Protein 5BUF (pdb70)

Solvent-accessible surface area: 33396 Å² total; per-residue (Å²): 125,46,53,4,30,1,115,52,43,148,30,62,3,134,26,130,9,77,4,19,8,6,94,17,0,0,1,14,0,0,0,0,0,0,0,0,85,45,54,0,86,1,52,32,8,24,73,11,83,7,2,97,14,0,2,89,1,0,87,46,1,43,5,70,20,116,20,32,152,141,18,102,3,24,0,86,17,53,4,7,128,26,15,138,62,17,93,17,2,0,53,1,14,64,1,9,21,0,0,41,0,0,1,0,0,0,0,15,10,163,26,90,6,21,0,2,0,36,51,53,0,2,109,77,75,2,57,146,1,0,124,0,0,91,110,2,30,5,90,9,123,21,19,55,119,125,2,4,1,8,0,34,4,67,8,45,55,142,7,130,22,28,113,23,110,9,100,103,34,31,24,56,6,0,0,0,0,0,0,0,0,1,42,3,139,34,56,0,1,0,34,10,77,113,93,28,65,26,8,3,1,56,1,0,93,30,0,52,10,125,11,109,76,88,71,78,64,6,0,4,88,15,66,31,116,0,86,16,49,112,2,78,2,6,6,12,2,2,6,0,0,3,0,0,0,0,0,3,2,3,98,51,4,60,0,27,1,61,25,0,8,21,4,77,29,8,26,0,0,12,65,0,0,91,77,0,22,6,30,8,57,37,97,87,119,94,130,20,17,28,3,23,11,0,23,0,44,0,82,4,73,123,19,4,113,19,32,116,0,23,99,104,25,6,62,38,0,23,35,2,0,1,1,0,1,0,0,0,0,4,0,68,39,89,1,31,1,28,49,0,56,85,10,55,110,135,145,55,24,40,0,66,21,0,5,72,2,0,158,91,0,35,3,94,22,72,40,38,145,46,0,0,52,0,64,18,94,9,131,86,62,54,61,60,77,11,2,59,4,30,112,0,97,0,117,98,16,42,29,0,0,1,0,0,0,1,0,0,6,17,4,72,9,86,1,27,0,40,3,0,60,45,2,61,94,31,1,65,43,0,34,88,2,0,65,137,3,28,0,68,8,100,69,43,202,145,43,47,3,32,1,117,50,42,154,42,58,1,132,30,127,3,79,4,21,6,8,119,22,2,0,2,11,0,0,0,0,0,0,0,0,85,45,53,0,86,1,52,31,15,24,88,25,77,8,3,112,7,0,4,85,2,0,88,44,0,38,3,70,14,119,24,47,159,146,19,104,2,26,0,86,17,52,3,16,138,23,15,133,60,19,77,21,2,0,49,1,14,66,0,9,20,0,0,45,0,0,2,0,0,0,0,16,10,167,26,87,6,25,0,2,1,33,49,52,0,2,112,116,78,3,55,146,1,2,116,0,0,88,106,2,28,3,89,12,121,19,25,59,144,126,1,6,1,8,2,33,4,68,9,52,42,140,5,130,25,28,111,22,111,8,100,106,37,30,26,56,5,0,1,0,0,0,0,0,0,2,43,2,141,33,56,0,1,0,31,8,81,112,119,32,75,24,8,3,1,52,4,0,88,29,1,54,10,126,12,106,73,102,73,76,75,8,4,6,85,15,70,33,123,0,82,17,47,108,2,77,3,4,3,17,3,3,2,0,0,3,0,0,0,0,0,3,2,3,112,61,4,65,0,23,1,58,14,0,9,23,2,78,40,9,28,0,0,11,61,0,0,91,82,0,20,6,27,6,60,39,73,90,124,86,139,8,29,20,6,37,6,0,16,0,32,0,82,4,70,124,12,3,110,18,38,116,2,25,96,104,25,5,76,49,0,27,29,3,0,0,1,0,2,0,0,0,0,4,0,63,36,89,1,29,1,28,43,0,62,123,7,48,137,140,112,30,43,13,0,71,11,0,5,69,2,0,158,96,0,37,4,96,19,74,44,39,139,50,0,1,51,0,62,14,102,5,127,86,67,60,41,58,71,8,2,59,4,31,106,0,104,0,109,111,8,41,27,0,0,0,0,0,0,1,0,0,5,17,4,68,9,85,0,24,0,47,9,0,62,41,2,64,105,27,1,70,47,1,40,101,6,0,81,140,2,26,0,64,15,106,73,52,194

B-factor: mean 39.53, std 17.03, range [8.05, 184.43]

Radius of gyration: 31.6 Å; Cα contacts (8 Å, |Δi|>4): 2372; chains: 2; bounding box: 76×69×78 Å

Secondary structure (DSSP, 8-state):
--EEEE--SPPP-EEEE-PPBPHHHHHHHHHHHHTSBSEEEEES----HHHHHHHHHHHHTT-EEEEEETTEEEEE---TT-----SS-EE-TT-HHHHHHHHHHHTTSSS-EEEE--TTGGGS--HHHHHHHHHTT-EEEEETTTTEEEEEEE-S---B--EEE-SS--HHHHHHHHHHTTTSBSEEEEE-SS----HHHHHHHHTT--EEEETTEEEEETT---B--EEEPPBPHHHHHHHHHHHHHSTT-EEEEEEEE--TTT-HHHHHHHHTT-EEEEEEEEEETTEEEEEEEEE--S--B--B--GGGTTTSGGGHHHHHHHHHHSEEEEEE-S-GGGTTSSS-HHHHHHHHHHHTT--EEEETTEEEEEEE-BTTB-S--B--EEEE-TT-HHHHHHHHHGGGGBSS-EEEE--TTHHHH-TTHHHHHHHHT---EEE-/--EEEE--S----EEEE-PPBPHHHHHHHHHHHHTSBSEEEEES----HHHHHHHHHHHHTT-EEEEEETTEEEEE---TT-----SS-EE-TT-HHHHHHHHHHHTTSSS-EEEE--TTGGGS--HHHHHHHHHTT-EEEEETTTTEEEEEEE-----B--EEE-SS--HHHHHHHHHHTTTSBSEEEEE-SS----HHHHHHHHTT--EEEETTEEEEETT---B--EEEPPBPHHHHHHHHHHHHTSTT-EEEEEEEE--TTTTHHHHHHHHTT-EEEEEEEEEETTEEEEEEEEE-SS--B--B--GGGTTTSTTTHHHHHHHHHHSEEEEEE-S-GGGTTTTS-HHHHHHHHHHHTT--EEEETTEEEEEEE-BTTB----B--EEEE-TT-HHHHHHHHHGGGGBSS-EEEE--TTHHHH-TTHHHHHHHHT---EEE-

Sequence (890 aa):
TQQFSILPGNKAFKGKFTVPGDKSVSHRSIMFGAIAEGTTHVTGFLEGEDALATLQAFRDMGVSIEGPKNGEVTIHGVGMHGLKAPASALYMGNSGTSMRLLSGMLSAQKFDSVMTGDASLSKRPMERIAKPLRLMGAQIQTTGEKGTPPVSITGGQQLKGIQYDLPMASAQVKSGILLAGLWAEGETSVTEPEPTRDHTERMLRAFGYDVKTEGNKISLVGGGKLVGTNIQVPSDISSAAFFMVGAAITEGADVVLEAVGINPTRTGVIEILKQMGADLTVENERIAGGEPIADIHIKGSRTLKGIHMPEDQVPLAIDEFPALFIAAACAEGQTVLTGAAELRVKESDRIQVMADGLKIMGIDCTPTEDGIIIEGKGKSGDWSPIFAGGEIESHHDHRIAMSFSMAGLRTSGPITIHGTETVATSFPTFTELANRAGLTIEVSQTQQFSILPGNKAFKGKFTVPGDKSVSHRSIMFGAIAEEGTTHVTGFLEEGEDALATLQAFRDMGVSIEGPKNGEVTIHGVGMHGLKAPASALYMGNSGTSMRLLSGMLSAQKFDSVMTGDASLSKRPMERIAKPLRLMGAQIQTTGEKGTPPVSITGGQQLKGIQYDLPMASAQVKSGILLAGLWAEGETSVTEPEPTRDHTERMLRAFGYDVKTEGNKISLVGGGKLVGTNIQVPSDISSAAFFMVGAAITEGADVVLEAVGINPTRTGVIEILKQMGADLTVENERIAGGEPIADIHIKGSRTLKGIHMPEDQVPLAIDEFPALFIAAACAEGQTVLTGAAELRVKESDRIQVMADGLKIMGIDCTPTEDGIIIEGKGKSGDWSPIFAGGEIESHHDHRIAMSFSMAGLRTSGPITIHGTETVATSFPTFTELANRAGLTIEVSQ

CATH classification: 3.65.10.10 (+1 more: 3.65.10.10)

Structure (mmCIF, N/CA/C/O backbone):
data_5BUF
#
_entry.id   5BUF
#
_cell.length_a   73.893
_cell.length_b   103.380
_cell.length_c   113.204
_cell.angle_alpha   90.000
_cell.angle_beta   90.000
_cell.angle_gamma   90.000
#
_symmetry.space_group_name_H-M   'P 21 21 21'
#
loop_
_entity.id
_entity.type
_entity.pdbx_description
1 polymer '3-phosphoshikimate 1-carboxyvinyltransferase'
2 non-polymer 'CHLORIDE ION'
3 water water
#
loop_
_atom_site.group_PDB
_atom_site.id
_atom_site.type_symbol
_atom_site.label_atom_id
_atom_site.label_alt_id
_atom_site.label_comp_id
_atom_site.label_asym_id
_atom_site.label_entity_id
_atom_site.label_seq_id
_atom_site.pdbx_PDB_ins_code
_atom_site.Cartn_x
_atom_site.Cartn_y
_atom_site.Cartn_z
_atom_site.occupancy
_atom_site.B_iso_or_equiv
_atom_site.auth_seq_id
_atom_site.auth_comp_id
_atom_site.auth_asym_id
_atom_site.auth_atom_id
_atom_site.pdbx_PDB_model_num
ATOM 1 N N . THR A 1 14 ? 22.611 31.801 -21.667 1.00 106.40 312 THR A N 1
ATOM 2 C CA . THR A 1 14 ? 22.034 32.505 -20.528 1.00 104.82 312 THR A CA 1
ATOM 3 C C . THR A 1 14 ? 21.442 33.848 -20.942 1.00 97.69 312 THR A C 1
ATOM 4 O O . THR A 1 14 ? 21.917 34.501 -21.870 1.00 103.36 312 THR A O 1
ATOM 14 N N . GLN A 1 15 ? 20.404 34.244 -20.215 1.00 81.38 313 GLN A N 1
ATOM 15 C CA . GLN A 1 15 ? 19.710 35.512 -20.402 1.00 58.95 313 GLN A CA 1
ATOM 16 C C . GLN A 1 15 ? 19.424 36.055 -19.016 1.00 48.26 313 GLN A C 1
ATOM 17 O O . GLN A 1 15 ? 19.301 35.282 -18.065 1.00 42.90 313 GLN A O 1
ATOM 31 N N . GLN A 1 16 ? 19.342 37.375 -18.892 1.00 44.40 314 GLN A N 1
ATOM 32 C CA . GLN A 1 16 ? 19.087 37.977 -17.594 1.00 43.04 314 GLN A CA 1
ATOM 33 C C . GLN A 1 16 ? 18.122 39.152 -17.662 1.00 38.69 314 GLN A C 1
ATOM 34 O O . GLN A 1 16 ? 18.052 39.868 -18.662 1.00 38.13 314 GLN A O 1
ATOM 48 N N . PHE A 1 17 ? 17.378 39.328 -16.574 1.00 34.91 315 PHE A N 1
ATOM 49 C CA . PHE A 1 17 ? 16.476 40.456 -16.415 1.00 30.82 315 PHE A CA 1
ATOM 50 C C . PHE A 1 17 ? 17.153 41.506 -15.552 1.00 31.57 315 PHE A C 1
ATOM 51 O O . PHE A 1 17 ? 17.817 41.178 -14.568 1.00 31.53 315 PHE A O 1
ATOM 68 N N . SER A 1 18 ? 16.981 42.767 -15.927 1.00 32.18 316 SER A N 1
ATOM 69 C CA . SER A 1 18 ? 17.519 43.878 -15.157 1.00 34.56 316 SER A CA 1
ATOM 70 C C . SER A 1 18 ? 16.391 44.819 -14.762 1.00 32.42 316 SER A C 1
ATOM 71 O O . SER A 1 18 ? 15.532 45.152 -15.581 1.00 33.99 316 SER A O 1
ATOM 79 N N . ILE A 1 19 ? 16.389 45.221 -13.495 1.00 29.18 317 ILE A N 1
ATOM 80 C CA . ILE A 1 19 ? 15.371 46.120 -12.969 1.00 26.99 317 ILE A CA 1
ATOM 81 C C . ILE A 1 19 ? 16.023 47.177 -12.087 1.00 29.29 317 ILE A C 1
ATOM 82 O O . ILE A 1 19 ? 16.886 46.874 -11.262 1.00 29.47 317 ILE A O 1
ATOM 98 N N . LEU A 1 20 ? 15.588 48.418 -12.261 1.00 30.81 318 LEU A N 1
ATOM 99 C CA . LEU A 1 20 ? 16.158 49.546 -11.543 1.00 33.48 318 LEU A CA 1
ATOM 100 C C . LEU A 1 20 ? 15.273 49.931 -10.362 1.00 32.94 318 LEU A C 1
ATOM 101 O O . LEU A 1 20 ? 14.058 49.743 -10.408 1.00 32.10 318 LEU A O 1
ATOM 117 N N . PRO A 1 21 ? 15.882 50.459 -9.289 1.00 33.71 319 PRO A N 1
ATOM 118 C CA . PRO A 1 21 ? 15.093 50.802 -8.104 1.00 33.56 319 PRO A CA 1
ATOM 119 C C . PRO A 1 21 ? 14.276 52.074 -8.314 1.00 34.38 319 PRO A C 1
ATOM 120 O O . PRO A 1 21 ? 14.448 52.743 -9.332 1.00 33.92 319 PRO A O 1
ATOM 131 N N . GLY A 1 22 ? 13.404 52.394 -7.362 1.00 36.14 320 GLY A N 1
ATOM 132 C CA . GLY A 1 22 ? 12.583 53.589 -7.444 1.00 38.24 320 GLY A CA 1
ATOM 133 C C . GLY A 1 22 ? 11.100 53.284 -7.349 1.00 41.11 320 GLY A C 1
ATOM 134 O O . GLY A 1 22 ? 10.668 52.159 -7.598 1.00 40.26 320 GLY A O 1
ATOM 138 N N . ASN A 1 23 ? 10.323 54.297 -6.977 1.00 44.30 321 ASN A N 1
ATOM 139 C CA . ASN A 1 23 ? 8.875 54.172 -6.870 1.00 46.65 321 ASN A CA 1
ATOM 140 C C . ASN A 1 23 ? 8.226 53.865 -8.216 1.00 45.57 321 ASN A C 1
ATOM 141 O O . ASN A 1 23 ? 8.298 54.666 -9.148 1.00 47.25 321 ASN A O 1
ATOM 152 N N . LYS A 1 24 ? 7.600 52.695 -8.306 1.00 42.63 322 LYS A N 1
ATOM 153 C CA . LYS A 1 24 ? 6.930 52.261 -9.529 1.00 39.73 322 LYS A CA 1
ATOM 154 C C . LYS A 1 24 ? 5.421 52.459 -9.436 1.00 36.04 322 LYS A C 1
ATOM 155 O O . LYS A 1 24 ? 4.844 52.403 -8.349 1.00 35.78 322 LYS A O 1
ATOM 174 N N . ALA A 1 25 ? 4.790 52.692 -10.583 1.00 33.68 323 ALA A N 1
ATOM 175 C CA . ALA A 1 25 ? 3.341 52.581 -10.694 1.00 31.65 323 ALA A CA 1
ATOM 176 C C . ALA A 1 25 ? 3.019 51.172 -11.177 1.00 29.32 323 ALA A C 1
ATOM 177 O O . ALA A 1 25 ? 3.847 50.529 -11.822 1.00 28.64 323 ALA A O 1
ATOM 184 N N . PHE A 1 26 ? 1.821 50.692 -10.870 1.00 28.13 324 PHE A N 1
ATOM 185 C CA . PHE A 1 26 ? 1.405 49.368 -11.310 1.00 26.56 324 PHE A CA 1
ATOM 186 C C . PHE A 1 26 ? -0.106 49.357 -11.519 1.00 28.66 324 PHE A C 1
ATOM 187 O O . PHE A 1 26 ? -0.871 49.118 -10.582 1.00 28.05 324 PHE A O 1
ATOM 204 N N . LYS A 1 27 ? -0.532 49.645 -12.747 1.00 30.50 325 LYS A N 1
ATOM 205 C CA . LYS A 1 27 ? -1.954 49.799 -13.038 1.00 33.10 325 LYS A CA 1
ATOM 206 C C . LYS A 1 27 ? -2.272 49.432 -14.480 1.00 31.41 325 LYS A C 1
ATOM 207 O O . LYS A 1 27 ? -1.412 49.525 -15.356 1.00 31.81 325 LYS A O 1
ATOM 226 N N . GLY A 1 28 ? -3.513 49.015 -14.718 1.00 30.01 326 GLY A N 1
ATOM 227 C CA . GLY A 1 28 ? -3.984 48.756 -16.066 1.00 27.79 326 GLY A CA 1
ATOM 228 C C . GLY A 1 28 ? -4.955 47.597 -16.159 1.00 25.35 326 GLY A C 1
ATOM 229 O O . GLY A 1 28 ? -5.257 46.948 -15.160 1.00 24.14 326 GLY A O 1
ATOM 233 N N . LYS A 1 29 ? -5.453 47.357 -17.370 1.00 25.33 327 LYS A N 1
ATOM 234 C CA . LYS A 1 29 ? -6.343 46.236 -17.655 1.00 26.34 327 LYS A CA 1
ATOM 235 C C . LYS A 1 29 ? -5.629 45.272 -18.597 1.00 26.80 327 LYS A C 1
ATOM 236 O O . LYS A 1 29 ? -5.316 45.636 -19.730 1.00 29.05 327 LYS A O 1
ATOM 255 N N . PHE A 1 30 ? -5.393 44.044 -18.140 1.00 25.56 328 PHE A N 1
ATOM 256 C CA . PHE A 1 30 ? -4.549 43.100 -18.875 1.00 24.64 328 PHE A CA 1
ATOM 257 C C . PHE A 1 30 ? -5.161 41.707 -18.993 1.00 24.23 328 PHE A C 1
ATOM 258 O O . PHE A 1 30 ? -5.994 41.306 -18.181 1.00 23.49 328 PHE A O 1
ATOM 275 N N . THR A 1 31 ? -4.747 40.992 -20.036 1.00 25.22 329 THR A N 1
ATOM 276 C CA . THR A 1 31 ? -5.116 39.594 -20.243 1.00 24.66 329 THR A CA 1
ATOM 277 C C . THR A 1 31 ? -3.871 38.733 -20.446 1.00 23.39 329 THR A C 1
ATOM 278 O O . THR A 1 31 ? -3.174 38.887 -21.446 1.00 23.97 329 THR A O 1
ATOM 289 N N . VAL A 1 32 ? -3.574 37.858 -19.487 1.00 22.73 330 VAL A N 1
ATOM 290 C CA . VAL A 1 32 ? -2.393 37.002 -19.579 1.00 22.86 330 VAL A CA 1
ATOM 291 C C . VAL A 1 32 ? -2.638 35.849 -20.565 1.00 23.11 330 VAL A C 1
ATOM 292 O O . VAL A 1 32 ? -3.776 35.594 -20.951 1.00 24.25 330 VAL A O 1
ATOM 305 N N . PRO A 1 33 ? -1.563 35.164 -20.996 1.00 22.61 331 PRO A N 1
ATOM 306 C CA . PRO A 1 33 ? -1.670 34.080 -21.982 1.00 22.45 331 PRO A CA 1
ATOM 307 C C . PRO A 1 33 ? -2.530 32.902 -21.521 1.00 23.16 331 PRO A C 1
ATOM 308 O O . PRO A 1 33 ? -2.794 32.745 -20.327 1.00 21.23 331 PRO A O 1
ATOM 319 N N . GLY A 1 34 ? -2.952 32.079 -22.479 1.00 24.30 332 GLY A N 1
ATOM 320 C CA . GLY A 1 34 ? -3.838 30.960 -22.214 1.00 24.38 332 GLY A CA 1
ATOM 321 C C . GLY A 1 34 ? -3.253 29.901 -21.299 1.00 23.23 332 GLY A C 1
ATOM 322 O O . GLY A 1 34 ? -2.040 29.691 -21.259 1.00 22.95 332 GLY A O 1
ATOM 326 N N . ASP A 1 35 ? -4.131 29.242 -20.549 1.00 23.40 333 ASP A N 1
ATOM 327 C CA . ASP A 1 35 ? -3.736 28.140 -19.687 1.00 23.65 333 ASP A CA 1
ATOM 328 C C . ASP A 1 35 ? -3.031 27.048 -20.483 1.00 26.79 333 ASP A C 1
ATOM 329 O O . ASP A 1 35 ? -3.528 26.586 -21.510 1.00 25.37 333 ASP A O 1
ATOM 338 N N . LYS A 1 36 ? -1.866 26.647 -19.990 1.00 30.62 334 LYS A N 1
ATOM 339 C CA . LYS A 1 36 ? -1.022 25.658 -20.647 1.00 34.97 334 LYS A CA 1
ATOM 340 C C . LYS A 1 36 ? -1.713 24.302 -20.811 1.00 33.01 334 LYS A C 1
ATOM 341 O O . LYS A 1 36 ? -1.754 23.734 -21.906 1.00 32.81 334 LYS A O 1
ATOM 360 N N . SER A 1 37 ? -2.259 23.799 -19.708 1.00 30.32 335 SER A N 1
ATOM 361 C CA . SER A 1 37 ? -2.846 22.465 -19.668 1.00 27.70 335 SER A CA 1
ATOM 362 C C . SER A 1 37 ? -4.116 22.380 -20.503 1.00 25.94 335 SER A C 1
ATOM 363 O O . SER A 1 37 ? -4.285 21.447 -21.283 1.00 24.89 335 SER A O 1
ATOM 371 N N . VAL A 1 38 ? -5.013 23.343 -20.317 1.00 24.36 336 VAL A N 1
ATOM 372 C CA . VAL A 1 38 ? -6.283 23.362 -21.034 1.00 24.12 336 VAL A CA 1
ATOM 373 C C . VAL A 1 38 ? -6.035 23.467 -22.539 1.00 24.51 336 VAL A C 1
ATOM 374 O O . VAL A 1 38 ? -6.755 22.860 -23.332 1.00 25.27 336 VAL A O 1
ATOM 387 N N . SER A 1 39 ? -5.013 24.229 -22.926 1.00 23.58 337 SER A N 1
ATOM 388 C CA . SER A 1 39 ? -4.642 24.344 -24.334 1.00 22.93 337 SER A CA 1
ATOM 389 C C . SER A 1 39 ? -4.309 22.969 -24.893 1.00 21.88 337 SER A C 1
ATOM 390 O O . SER A 1 39 ? -4.710 22.620 -26.002 1.00 20.79 337 SER A O 1
ATOM 398 N N . HIS A 1 40 ? -3.583 22.186 -24.105 1.00 22.29 338 HIS A N 1
ATOM 399 C CA . HIS A 1 40 ? -3.186 20.851 -24.519 1.00 22.53 338 HIS A CA 1
ATOM 400 C C . HIS A 1 40 ? -4.387 19.924 -24.681 1.00 21.94 338 HIS A C 1
ATOM 401 O O . HIS A 1 40 ? -4.479 19.194 -25.665 1.00 20.98 338 HIS A O 1
ATOM 415 N N . ARG A 1 41 ? -5.305 19.957 -23.718 1.00 22.73 339 ARG A N 1
ATOM 416 C CA . ARG A 1 41 ? -6.456 19.060 -23.743 1.00 23.89 339 ARG A CA 1
ATOM 417 C C . ARG A 1 41 ? -7.331 19.307 -24.968 1.00 23.21 339 ARG A C 1
ATOM 418 O O . ARG A 1 41 ? -7.911 18.369 -25.520 1.00 24.32 339 ARG A O 1
ATOM 439 N N . SER A 1 42 ? -7.415 20.564 -25.397 1.00 20.71 340 SER A N 1
ATOM 440 C CA . SER A 1 42 ? -8.258 20.919 -26.532 1.00 19.27 340 SER A CA 1
ATOM 441 C C . SER A 1 42 ? -7.763 20.229 -27.795 1.00 20.86 340 SER A C 1
ATOM 442 O O . SER A 1 42 ? -8.551 19.911 -28.685 1.00 21.18 340 SER A O 1
ATOM 450 N N . ILE A 1 43 ? -6.455 19.994 -27.863 1.00 22.68 341 ILE A N 1
ATOM 451 C CA . ILE A 1 43 ? -5.857 19.277 -28.985 1.00 25.08 341 ILE A CA 1
ATOM 452 C C . ILE A 1 43 ? -6.155 17.782 -28.883 1.00 26.11 341 ILE A C 1
ATOM 453 O O . ILE A 1 43 ? -6.549 17.156 -29.866 1.00 27.33 341 ILE A O 1
ATOM 469 N N . MET A 1 44 ? -5.957 17.222 -27.690 1.00 26.21 342 MET A N 1
ATOM 470 C CA . MET A 1 44 ? -6.196 15.800 -27.437 1.00 26.52 342 MET A CA 1
ATOM 471 C C . MET A 1 44 ? -7.567 15.357 -27.925 1.00 26.45 342 MET A C 1
ATOM 472 O O . MET A 1 44 ? -7.705 14.321 -28.570 1.00 27.06 342 MET A O 1
ATOM 486 N N . PHE A 1 45 ? -8.579 16.155 -27.607 1.00 25.79 343 PHE A N 1
ATOM 487 C CA . PHE A 1 45 ? -9.964 15.759 -27.819 1.00 25.88 343 PHE A CA 1
ATOM 488 C C . PHE A 1 45 ? -10.518 16.324 -29.122 1.00 23.95 343 PHE A C 1
ATOM 489 O O . PHE A 1 45 ? -11.377 15.710 -29.756 1.00 25.08 343 PHE A O 1
ATOM 506 N N . GLY A 1 46 ? -10.023 17.487 -29.528 1.00 21.29 344 GLY A N 1
ATOM 507 C CA . GLY A 1 46 ? -10.401 18.048 -30.811 1.00 20.10 344 GLY A CA 1
ATOM 508 C C . GLY A 1 46 ? -10.002 17.138 -31.959 1.00 20.11 344 GLY A C 1
ATOM 509 O O . GLY A 1 46 ? -10.712 17.027 -32.959 1.00 18.57 344 GLY A O 1
ATOM 513 N N . ALA A 1 47 ? -8.870 16.460 -31.800 1.00 20.65 345 ALA A N 1
ATOM 514 C CA . ALA A 1 47 ? -8.344 15.593 -32.848 1.00 22.33 345 ALA A CA 1
ATOM 515 C C . ALA A 1 47 ? -9.260 14.407 -33.134 1.00 21.79 345 ALA A C 1
ATOM 516 O O . ALA A 1 47 ? -9.436 14.021 -34.288 1.00 21.94 345 ALA A O 1
ATOM 523 N N . ILE A 1 48 ? -9.832 13.828 -32.081 1.00 21.67 346 ILE A N 1
ATOM 524 C CA . ILE A 1 48 ? -10.646 12.619 -32.213 1.00 22.75 346 ILE A CA 1
ATOM 525 C C . ILE A 1 48 ? -12.150 12.888 -32.118 1.00 22.69 346 ILE A C 1
ATOM 526 O O . ILE A 1 48 ? -12.945 11.956 -32.007 1.00 23.67 346 ILE A O 1
ATOM 542 N N . ALA A 1 49 ? -12.540 14.157 -32.182 1.00 22.17 347 ALA A N 1
ATOM 543 C CA . ALA A 1 49 ? -13.949 14.526 -32.101 1.00 22.76 347 ALA A CA 1
ATOM 544 C C . ALA A 1 49 ? -14.608 14.509 -33.477 1.00 22.90 347 ALA A C 1
ATOM 545 O O . ALA A 1 49 ? -13.927 14.497 -34.504 1.00 21.75 347 ALA A O 1
ATOM 552 N N . GLU A 1 50 ? -15.937 14.478 -33.485 1.00 23.88 348 GLU A N 1
ATOM 553 C CA . GLU A 1 50 ? -16.709 14.601 -34.718 1.00 25.30 348 GLU A CA 1
ATOM 554 C C . GLU A 1 50 ? -16.802 16.061 -35.146 1.00 25.68 348 GLU A C 1
ATOM 555 O O . GLU A 1 50 ? -17.259 16.914 -34.386 1.00 25.62 348 GLU A O 1
ATOM 567 N N . GLY A 1 51 ? -16.352 16.342 -36.362 1.00 26.32 349 GLY A N 1
ATOM 568 C CA . GLY A 1 51 ? -16.469 17.671 -36.928 1.00 27.75 349 GLY A CA 1
ATOM 569 C C . GLY A 1 51 ? -15.315 18.575 -36.549 1.00 28.80 349 GLY A C 1
ATOM 570 O O . GLY A 1 51 ? -14.335 18.136 -35.947 1.00 29.89 349 GLY A O 1
ATOM 574 N N . THR A 1 52 ? -15.451 19.854 -36.882 1.00 28.12 350 THR A N 1
ATOM 575 C CA . THR A 1 52 ? -14.383 20.818 -36.676 1.00 28.83 350 THR A CA 1
ATOM 576 C C . THR A 1 52 ? -14.405 21.389 -35.261 1.00 26.37 350 THR A C 1
ATOM 577 O O . THR A 1 52 ? -15.470 21.567 -34.662 1.00 27.33 350 THR A O 1
ATOM 588 N N . THR A 1 53 ? -13.211 21.653 -34.735 1.00 22.68 351 THR A N 1
ATOM 589 C CA . THR A 1 53 ? -13.040 22.348 -33.465 1.00 20.92 351 THR A CA 1
ATOM 590 C C . THR A 1 53 ? -12.207 23.607 -33.696 1.00 22.24 351 THR A C 1
ATOM 591 O O . THR A 1 53 ? -11.156 23.554 -34.335 1.00 23.24 351 THR A O 1
ATOM 602 N N . HIS A 1 54 ? -12.695 24.737 -33.190 1.00 23.15 352 HIS A N 1
ATOM 603 C CA . HIS A 1 54 ? -11.961 26.000 -33.232 1.00 23.88 352 HIS A CA 1
ATOM 604 C C . HIS A 1 54 ? -11.524 26.398 -31.831 1.00 23.52 352 HIS A C 1
ATOM 605 O O . HIS A 1 54 ? -12.356 26.556 -30.938 1.00 24.32 352 HIS A O 1
ATOM 619 N N . VAL A 1 55 ? -10.218 26.568 -31.649 1.00 22.60 353 VAL A N 1
ATOM 620 C CA . VAL A 1 55 ? -9.665 26.943 -30.354 1.00 21.71 353 VAL A CA 1
ATOM 621 C C . VAL A 1 55 ? -9.167 28.386 -30.408 1.00 22.33 353 VAL A C 1
ATOM 622 O O . VAL A 1 55 ? -8.544 28.794 -31.385 1.00 21.74 353 VAL A O 1
ATOM 635 N N . THR A 1 56 ? -9.461 29.153 -29.362 1.00 23.46 354 THR A N 1
ATOM 636 C CA . THR A 1 56 ? -8.985 30.531 -29.240 1.00 25.19 354 THR A CA 1
ATOM 637 C C . THR A 1 56 ? -8.375 30.742 -27.862 1.00 23.92 354 THR A C 1
ATOM 638 O O . THR A 1 56 ? -8.727 30.050 -26.908 1.00 24.60 354 THR A O 1
ATOM 649 N N . GLY A 1 57 ? -7.442 31.684 -27.767 1.00 22.65 355 GLY A N 1
ATOM 650 C CA . GLY A 1 57 ? -6.721 31.916 -26.531 1.00 21.24 355 GLY A CA 1
ATOM 651 C C . GLY A 1 57 ? -5.719 30.803 -26.295 1.00 21.66 355 GLY A C 1
ATOM 652 O O . GLY A 1 57 ? -5.279 30.569 -25.172 1.00 20.33 355 GLY A O 1
ATOM 656 N N . PHE A 1 58 ? -5.369 30.103 -27.368 1.00 23.36 356 PHE A N 1
ATOM 657 C CA . PHE A 1 58 ? -4.453 28.975 -27.289 1.00 25.60 356 PHE A CA 1
ATOM 658 C C . PHE A 1 58 ? -3.023 29.427 -26.996 1.00 25.92 356 PHE A C 1
ATOM 659 O O . PHE A 1 58 ? -2.541 30.387 -27.592 1.00 26.03 356 PHE A O 1
ATOM 676 N N . LEU A 1 59 ? -2.362 28.754 -26.059 1.00 27.01 357 LEU A N 1
ATOM 677 C CA . LEU A 1 59 ? -0.928 28.940 -25.844 1.00 29.04 357 LEU A CA 1
ATOM 678 C C . LEU A 1 59 ? -0.210 27.630 -26.128 1.00 34.56 357 LEU A C 1
ATOM 679 O O . LEU A 1 59 ? -0.504 26.611 -25.500 1.00 32.24 357 LEU A O 1
ATOM 695 N N . GLU A 1 60 ? 0.728 27.656 -27.067 1.00 40.48 358 GLU A N 1
ATOM 696 C CA . GLU A 1 60 ? 1.476 26.458 -27.393 1.00 47.26 358 GLU A CA 1
ATOM 697 C C . GLU A 1 60 ? 2.718 26.363 -26.505 1.00 43.61 358 GLU A C 1
ATOM 698 O O . GLU A 1 60 ? 3.579 27.239 -26.504 1.00 46.80 358 GLU A O 1
ATOM 710 N N . GLY A 1 61 ? 2.769 25.299 -25.710 1.00 39.38 359 GLY A N 1
ATOM 711 C CA . GLY A 1 61 ? 3.900 25.036 -24.842 1.00 35.28 359 GLY A CA 1
ATOM 712 C C . GLY A 1 61 ? 4.586 23.763 -25.285 1.00 36.48 359 GLY A C 1
ATOM 713 O O . GLY A 1 61 ? 4.342 23.273 -26.389 1.00 33.05 359 GLY A O 1
ATOM 717 N N . GLU A 1 62 ? 5.437 23.224 -24.421 1.00 39.52 360 GLU A N 1
ATOM 718 C CA . GLU A 1 62 ? 6.164 22.002 -24.729 1.00 44.47 360 GLU A CA 1
ATOM 719 C C . GLU A 1 62 ? 5.196 20.845 -24.960 1.00 39.20 360 GLU A C 1
ATOM 720 O O . GLU A 1 62 ? 5.406 20.020 -25.847 1.00 40.58 360 GLU A O 1
ATOM 732 N N . ASP A 1 63 ? 4.127 20.800 -24.170 1.00 33.72 361 ASP A N 1
ATOM 733 C CA . ASP A 1 63 ? 3.152 19.721 -24.269 1.00 28.57 361 ASP A CA 1
ATOM 734 C C . ASP A 1 63 ? 2.322 19.827 -25.549 1.00 25.28 361 ASP A C 1
ATOM 735 O O . ASP A 1 63 ? 2.135 18.839 -26.262 1.00 23.20 361 ASP A O 1
ATOM 744 N N . ALA A 1 64 ? 1.826 21.029 -25.829 1.00 23.42 362 ALA A N 1
ATOM 745 C CA . ALA A 1 64 ? 0.980 21.261 -26.995 1.00 23.05 362 ALA A CA 1
ATOM 746 C C . ALA A 1 64 ? 1.686 20.913 -28.304 1.00 24.87 362 ALA A C 1
ATOM 747 O O . ALA A 1 64 ? 1.111 20.254 -29.168 1.00 24.93 362 ALA A O 1
ATOM 754 N N . LEU A 1 65 ? 2.928 21.360 -28.451 1.00 26.44 363 LEU A N 1
ATOM 755 C CA . LEU A 1 65 ? 3.659 21.166 -29.700 1.00 28.81 363 LEU A CA 1
ATOM 756 C C . LEU A 1 65 ? 3.942 19.689 -29.968 1.00 26.80 363 LEU A C 1
ATOM 757 O O . LEU A 1 65 ? 3.842 19.234 -31.106 1.00 26.64 363 LEU A O 1
ATOM 773 N N . ALA A 1 66 ? 4.303 18.948 -28.925 1.00 24.53 364 ALA A N 1
ATOM 774 C CA . ALA A 1 66 ? 4.571 17.522 -29.072 1.00 22.69 364 ALA A CA 1
ATOM 775 C C . ALA A 1 66 ? 3.286 16.776 -29.433 1.00 20.85 364 ALA A C 1
ATOM 776 O O . ALA A 1 66 ? 3.298 15.887 -30.279 1.00 22.24 364 ALA A O 1
ATOM 783 N N . THR A 1 67 ? 2.179 17.146 -28.796 1.00 18.50 365 THR A N 1
ATOM 784 C CA . THR A 1 67 ? 0.896 16.500 -29.056 1.00 16.88 365 THR A CA 1
ATOM 785 C C . THR A 1 67 ? 0.355 16.894 -30.429 1.00 17.11 365 THR A C 1
ATOM 786 O O . THR A 1 67 ? -0.225 16.068 -31.135 1.00 16.00 365 THR A O 1
ATOM 797 N N . LEU A 1 68 ? 0.562 18.150 -30.809 1.00 18.85 366 LEU A N 1
ATOM 798 C CA . LEU A 1 68 ? 0.155 18.627 -32.126 1.00 21.32 366 LEU A CA 1
ATOM 799 C C . LEU A 1 68 ? 0.818 17.790 -33.212 1.00 21.63 366 LEU A C 1
ATOM 800 O O . LEU A 1 68 ? 0.155 17.302 -34.127 1.00 20.70 366 LEU A O 1
ATOM 816 N N . GLN A 1 69 ? 2.129 17.613 -33.091 1.00 21.84 367 GLN A N 1
ATOM 817 C CA . GLN A 1 69 ? 2.884 16.845 -34.070 1.00 22.73 367 GLN A CA 1
ATOM 818 C C . GLN A 1 69 ? 2.423 15.394 -34.115 1.00 21.19 367 GLN A C 1
ATOM 819 O O . GLN A 1 69 ? 2.319 14.803 -35.189 1.00 21.81 367 GLN A O 1
ATOM 833 N N . ALA A 1 70 ? 2.158 14.823 -32.946 1.00 19.67 368 ALA A N 1
ATOM 834 C CA . ALA A 1 70 ? 1.724 13.437 -32.858 1.00 20.08 368 ALA A CA 1
ATOM 835 C C . ALA A 1 70 ? 0.458 13.202 -33.678 1.00 21.46 368 ALA A C 1
ATOM 836 O O . ALA A 1 70 ? 0.380 12.239 -34.437 1.00 22.98 368 ALA A O 1
ATOM 843 N N . PHE A 1 71 ? -0.529 14.083 -33.533 1.00 21.04 369 PHE A N 1
ATOM 844 C CA . PHE A 1 71 ? -1.795 13.913 -34.237 1.00 21.21 369 PHE A CA 1
ATOM 845 C C . PHE A 1 71 ? -1.657 14.249 -35.721 1.00 20.30 369 PHE A C 1
ATOM 846 O O . PHE A 1 71 ? -2.376 13.695 -36.558 1.00 19.62 369 PHE A O 1
ATOM 863 N N . ARG A 1 72 ? -0.742 15.154 -36.049 1.00 19.38 370 ARG A N 1
ATOM 864 C CA . ARG A 1 72 ? -0.426 15.413 -37.447 1.00 19.87 370 ARG A CA 1
ATOM 865 C C . ARG A 1 72 ? 0.157 14.153 -38.073 1.00 20.47 370 ARG A C 1
ATOM 866 O O . ARG A 1 72 ? -0.226 13.765 -39.175 1.00 18.05 370 ARG A O 1
ATOM 887 N N . ASP A 1 73 ? 1.054 13.496 -37.344 1.00 22.22 371 ASP A N 1
ATOM 888 C CA . ASP A 1 73 ? 1.670 12.263 -37.817 1.00 23.88 371 ASP A CA 1
ATOM 889 C C . ASP A 1 73 ? 0.625 11.169 -38.000 1.00 23.72 371 ASP A C 1
ATOM 890 O O . ASP A 1 73 ? 0.798 10.270 -38.820 1.00 24.45 371 ASP A O 1
ATOM 899 N N . MET A 1 74 ? -0.459 11.255 -37.235 1.00 23.36 372 MET A N 1
ATOM 900 C CA . MET A 1 74 ? -1.521 10.256 -37.292 1.00 22.86 372 MET A CA 1
ATOM 901 C C . MET A 1 74 ? -2.666 10.700 -38.204 1.00 21.38 372 MET A C 1
ATOM 902 O O . MET A 1 74 ? -3.772 10.169 -38.121 1.00 23.12 372 MET A O 1
ATOM 916 N N . GLY A 1 75 ? -2.395 11.671 -39.073 1.00 20.49 373 GLY A N 1
ATOM 917 C CA . GLY A 1 75 ? -3.301 11.999 -40.164 1.00 20.33 373 GLY A CA 1
ATOM 918 C C . GLY A 1 75 ? -4.267 13.152 -39.939 1.00 22.24 373 GLY A C 1
ATOM 919 O O . GLY A 1 75 ? -5.069 13.465 -40.821 1.00 22.29 373 GLY A O 1
ATOM 923 N N . VAL A 1 76 ? -4.205 13.791 -38.776 1.00 23.17 374 VAL A N 1
ATOM 924 C CA . VAL A 1 76 ? -5.141 14.868 -38.460 1.00 24.10 374 VAL A CA 1
ATOM 925 C C . VAL A 1 76 ? -4.712 16.189 -39.100 1.00 24.45 374 VAL A C 1
ATOM 926 O O . VAL A 1 76 ? -3.566 16.619 -38.958 1.00 25.76 374 VAL A O 1
ATOM 939 N N . SER A 1 77 ? -5.647 16.827 -39.800 1.00 23.11 375 SER A N 1
ATOM 940 C CA . SER A 1 77 ? -5.397 18.125 -40.415 1.00 22.60 375 SER A CA 1
ATOM 941 C C . SER A 1 77 ? -5.630 19.231 -39.394 1.00 22.20 375 SER A C 1
ATOM 942 O O . SER A 1 77 ? -6.694 19.304 -38.777 1.00 21.35 375 SER A O 1
ATOM 950 N N . ILE A 1 78 ? -4.629 20.090 -39.221 1.00 22.95 376 ILE A N 1
ATOM 951 C CA . ILE A 1 78 ? -4.686 21.143 -38.214 1.00 23.18 376 ILE A CA 1
ATOM 952 C C . ILE A 1 78 ? -4.117 22.454 -38.742 1.00 27.91 376 ILE A C 1
ATOM 953 O O . ILE A 1 78 ? -2.969 22.506 -39.186 1.00 27.32 376 ILE A O 1
ATOM 969 N N . GLU A 1 79 ? -4.928 23.509 -38.700 1.00 32.19 377 GLU A N 1
ATOM 970 C CA . GLU A 1 79 ? -4.451 24.851 -39.012 1.00 36.44 377 GLU A CA 1
ATOM 971 C C . GLU A 1 79 ? -3.976 25.523 -37.730 1.00 32.71 377 GLU A C 1
ATOM 972 O O . GLU A 1 79 ? -4.689 25.530 -36.725 1.00 33.80 377 GLU A O 1
ATOM 984 N N . GLY A 1 80 ? -2.777 26.094 -37.775 1.00 29.54 378 GLY A N 1
ATOM 985 C CA . GLY A 1 80 ? -2.223 26.796 -36.633 1.00 26.56 378 GLY A CA 1
ATOM 986 C C . GLY A 1 80 ? -1.318 25.900 -35.810 1.00 27.61 378 GLY A C 1
ATOM 987 O O . GLY A 1 80 ? -0.942 24.821 -36.265 1.00 25.22 378 GLY A O 1
ATOM 991 N N . PRO A 1 81 ? -0.982 26.326 -34.583 1.00 31.58 379 PRO A N 1
ATOM 992 C CA . PRO A 1 81 ? -1.495 27.556 -33.968 1.00 35.59 379 PRO A CA 1
ATOM 993 C C . PRO A 1 81 ? -0.964 28.830 -34.611 1.00 37.69 379 PRO A C 1
ATOM 994 O O . PRO A 1 81 ? 0.184 28.893 -35.049 1.00 38.73 379 PRO A O 1
ATOM 1005 N N . LYS A 1 82 ? -1.818 29.844 -34.649 1.00 38.19 380 LYS A N 1
ATOM 1006 C CA . LYS A 1 82 ? -1.464 31.137 -35.207 1.00 38.63 380 LYS A CA 1
ATOM 1007 C C . LYS A 1 82 ? -2.250 32.225 -34.493 1.00 37.55 380 LYS A C 1
ATOM 1008 O O . LYS A 1 82 ? -3.480 32.264 -34.569 1.00 36.93 380 LYS A O 1
ATOM 1027 N N . ASN A 1 83 ? -1.531 33.080 -33.773 1.00 37.66 381 ASN A N 1
ATOM 1028 C CA . ASN A 1 83 ? -2.136 34.155 -32.991 1.00 37.60 381 ASN A CA 1
ATOM 1029 C C . ASN A 1 83 ? -3.124 33.606 -31.971 1.00 34.98 381 ASN A C 1
ATOM 1030 O O . ASN A 1 83 ? -4.183 34.192 -31.740 1.00 34.71 381 ASN A O 1
ATOM 1041 N N . GLY A 1 84 ? -2.765 32.485 -31.354 1.00 32.45 382 GLY A N 1
ATOM 1042 C CA . GLY A 1 84 ? -3.605 31.862 -30.346 1.00 29.95 382 GLY A CA 1
ATOM 1043 C C . GLY A 1 84 ? -4.810 31.119 -30.898 1.00 29.11 382 GLY A C 1
ATOM 1044 O O . GLY A 1 84 ? -5.677 30.686 -30.133 1.00 27.75 382 GLY A O 1
ATOM 1048 N N . GLU A 1 85 ? -4.872 30.978 -32.219 1.00 29.22 383 GLU A N 1
ATOM 1049 C CA . GLU A 1 85 ? -5.987 30.295 -32.872 1.00 29.93 383 GLU A CA 1
ATOM 1050 C C . GLU A 1 85 ? -5.585 28.974 -33.525 1.00 28.11 383 GLU A C 1
ATOM 1051 O O . GLU A 1 85 ? -4.578 28.895 -34.230 1.00 28.49 383 GLU A O 1
ATOM 1063 N N . VAL A 1 86 ? -6.391 27.942 -33.279 1.00 26.12 384 VAL A N 1
ATOM 1064 C CA . VAL A 1 86 ? -6.180 26.619 -33.864 1.00 25.08 384 VAL A CA 1
ATOM 1065 C C . VAL A 1 86 ? -7.491 26.045 -34.400 1.00 23.62 384 VAL A C 1
ATOM 1066 O O . VAL A 1 86 ? -8.507 26.057 -33.705 1.00 24.68 384 VAL A O 1
ATOM 1079 N N . THR A 1 87 ? -7.463 25.559 -35.638 1.00 21.83 385 THR A N 1
ATOM 1080 C CA . THR A 1 87 ? -8.601 24.849 -36.213 1.00 22.33 385 THR A CA 1
ATOM 1081 C C . THR A 1 87 ? -8.241 23.377 -36.379 1.00 23.28 385 THR A C 1
ATOM 1082 O O . THR A 1 87 ? -7.262 23.038 -37.046 1.00 21.98 385 THR A O 1
ATOM 1093 N N . ILE A 1 88 ? -9.047 22.509 -35.773 1.00 24.86 386 ILE A N 1
ATOM 1094 C CA . ILE A 1 88 ? -8.797 21.072 -35.793 1.00 25.80 386 ILE A CA 1
ATOM 1095 C C . ILE A 1 88 ? -9.899 20.330 -36.528 1.00 24.21 386 ILE A C 1
ATOM 1096 O O . ILE A 1 88 ? -11.053 20.336 -36.105 1.00 24.34 386 ILE A O 1
ATOM 1112 N N . HIS A 1 89 ? -9.535 19.680 -37.626 1.00 22.46 387 HIS A N 1
ATOM 1113 C CA . HIS A 1 89 ? -10.482 18.860 -38.362 1.00 21.84 387 HIS A CA 1
ATOM 1114 C C . HIS A 1 89 ? -10.508 17.456 -37.773 1.00 19.42 387 HIS A C 1
ATOM 1115 O O . HIS A 1 89 ? -9.785 16.564 -38.217 1.00 19.80 387 HIS A O 1
ATOM 1129 N N . GLY A 1 90 ? -11.334 17.287 -36.744 1.00 18.12 388 GLY A N 1
ATOM 1130 C CA . GLY A 1 90 ? -11.437 16.029 -36.028 1.00 16.97 388 GLY A CA 1
ATOM 1131 C C . GLY A 1 90 ? -11.776 14.875 -36.946 1.00 17.51 388 GLY A C 1
ATOM 1132 O O . GLY A 1 90 ? -12.456 15.054 -37.955 1.00 17.25 388 GLY A O 1
ATOM 1136 N N . VAL A 1 91 ? -11.312 13.683 -36.580 1.00 18.43 389 VAL A N 1
ATOM 1137 C CA . VAL A 1 91 ? -11.446 12.504 -37.433 1.00 20.45 389 VAL A CA 1
ATOM 1138 C C . VAL A 1 91 ? -12.303 11.419 -36.792 1.00 21.01 389 VAL A C 1
ATOM 1139 O O . VAL A 1 91 ? -12.438 10.325 -37.336 1.00 22.77 389 VAL A O 1
ATOM 1152 N N . GLY A 1 92 ? -12.889 11.726 -35.641 1.00 20.05 390 GLY A N 1
ATOM 1153 C CA . GLY A 1 92 ? -13.746 10.778 -34.953 1.00 20.10 390 GLY A CA 1
ATOM 1154 C C . GLY A 1 92 ? -12.951 9.827 -34.084 1.00 20.00 390 GLY A C 1
ATOM 1155 O O . GLY A 1 92 ? -11.720 9.812 -34.124 1.00 20.66 390 GLY A O 1
ATOM 1159 N N . MET A 1 93 ? -13.664 9.029 -33.296 1.00 18.92 391 MET A N 1
ATOM 1160 C CA . MET A 1 93 ? -13.041 8.154 -32.315 1.00 18.36 391 MET A CA 1
ATOM 1161 C C . MET A 1 93 ? -12.137 7.100 -32.956 1.00 19.89 391 MET A C 1
ATOM 1162 O O . MET A 1 93 ? -11.225 6.584 -32.306 1.00 18.70 391 MET A O 1
ATOM 1176 N N . HIS A 1 94 ? -12.380 6.796 -34.230 1.00 21.36 392 HIS A N 1
ATOM 1177 C CA . HIS A 1 94 ? -11.669 5.713 -34.909 1.00 22.96 392 HIS A CA 1
ATOM 1178 C C . HIS A 1 94 ? -10.982 6.167 -36.200 1.00 21.89 392 HIS A C 1
ATOM 1179 O O . HIS A 1 94 ? -10.638 5.342 -37.045 1.00 23.04 392 HIS A O 1
ATOM 1193 N N . GLY A 1 95 ? -10.770 7.473 -36.340 1.00 20.49 393 GLY A N 1
ATOM 1194 C CA . GLY A 1 95 ? -10.210 8.033 -37.559 1.00 18.54 393 GLY A CA 1
ATOM 1195 C C . GLY A 1 95 ? -8.706 8.230 -37.548 1.00 18.52 393 GLY A C 1
ATOM 1196 O O . GLY A 1 95 ? -8.130 8.661 -38.546 1.00 19.52 393 GLY A O 1
ATOM 1200 N N . LEU A 1 96 ? -8.064 7.946 -36.422 1.00 18.19 394 LEU A N 1
ATOM 1201 C CA . LEU A 1 96 ? -6.615 8.078 -36.340 1.00 18.46 394 LEU A CA 1
ATOM 1202 C C . LEU A 1 96 ? -5.949 7.060 -37.261 1.00 21.36 394 LEU A C 1
ATOM 1203 O O . LEU A 1 96 ? -6.458 5.953 -37.442 1.00 21.78 394 LEU A O 1
ATOM 1219 N N . LYS A 1 97 ? -4.827 7.458 -37.857 1.00 23.05 395 LYS A N 1
ATOM 1220 C CA . LYS A 1 97 ? -4.054 6.588 -38.741 1.00 26.09 395 LYS A CA 1
ATOM 1221 C C . LYS A 1 97 ? -2.701 6.269 -38.120 1.00 24.31 395 LYS A C 1
ATOM 1222 O O . LYS A 1 97 ? -2.194 7.027 -37.292 1.00 25.25 395 LYS A O 1
ATOM 1241 N N . ALA A 1 98 ? -2.120 5.146 -38.525 1.00 22.67 396 ALA A N 1
ATOM 1242 C CA . ALA A 1 98 ? -0.861 4.688 -37.953 1.00 21.91 396 ALA A CA 1
ATOM 1243 C C . ALA A 1 98 ? 0.270 5.670 -38.255 1.00 23.92 396 ALA A C 1
ATOM 1244 O O . ALA A 1 98 ? 0.422 6.112 -39.394 1.00 22.61 396 ALA A O 1
ATOM 1251 N N . PRO A 1 99 ? 1.068 6.020 -37.232 1.00 26.39 397 PRO A N 1
ATOM 1252 C CA . PRO A 1 99 ? 2.212 6.896 -37.499 1.00 28.47 397 PRO A CA 1
ATOM 1253 C C . PRO A 1 99 ? 3.291 6.159 -38.277 1.00 29.35 397 PRO A C 1
ATOM 1254 O O . PRO A 1 99 ? 3.567 5.002 -37.974 1.00 30.35 397 PRO A O 1
ATOM 1265 N N . ALA A 1 100 ? 3.892 6.824 -39.258 1.00 29.44 398 ALA A N 1
ATOM 1266 C CA . ALA A 1 100 ? 4.889 6.194 -40.117 1.00 29.71 398 ALA A CA 1
ATOM 1267 C C . ALA A 1 100 ? 6.171 5.879 -39.351 1.00 29.66 398 ALA A C 1
ATOM 1268 O O . ALA A 1 100 ? 6.948 5.016 -39.755 1.00 30.77 398 ALA A O 1
ATOM 1275 N N . SER A 1 101 ? 6.398 6.596 -38.256 1.00 28.12 399 SER A N 1
ATOM 1276 C CA . SER A 1 101 ? 7.578 6.371 -37.435 1.00 28.28 399 SER A CA 1
ATOM 1277 C C . SER A 1 101 ? 7.282 6.674 -35.971 1.00 25.99 399 SER A C 1
ATOM 1278 O O . SER A 1 101 ? 6.134 6.907 -35.594 1.00 25.43 399 SER A O 1
ATOM 1286 N N . ALA A 1 102 ? 8.328 6.676 -35.153 1.00 24.90 400 ALA A N 1
ATOM 1287 C CA . ALA A 1 102 ? 8.183 6.915 -33.726 1.00 23.73 400 ALA A CA 1
ATOM 1288 C C . ALA A 1 102 ? 7.616 8.301 -33.470 1.00 23.15 400 ALA A C 1
ATOM 1289 O O . ALA A 1 102 ? 7.940 9.255 -34.172 1.00 23.59 400 ALA A O 1
ATOM 1296 N N . LEU A 1 103 ? 6.752 8.397 -32.467 1.00 22.38 401 LEU A N 1
ATOM 1297 C CA . LEU A 1 103 ? 6.193 9.676 -32.062 1.00 22.48 401 LEU A CA 1
ATOM 1298 C C . LEU A 1 103 ? 7.106 10.334 -31.030 1.00 23.07 401 LEU A C 1
ATOM 1299 O O . LEU A 1 103 ? 7.168 9.905 -29.877 1.00 22.59 401 LEU A O 1
ATOM 1315 N N . TYR A 1 104 ? 7.802 11.385 -31.452 1.00 23.96 402 TYR A N 1
ATOM 1316 C CA . TYR A 1 104 ? 8.768 12.062 -30.595 1.00 25.65 402 TYR A CA 1
ATOM 1317 C C . TYR A 1 104 ? 8.071 13.043 -29.656 1.00 23.91 402 TYR A C 1
ATOM 1318 O O . TYR A 1 104 ? 7.392 13.967 -30.101 1.00 23.03 402 TYR A O 1
ATOM 1336 N N . MET A 1 105 ? 8.232 12.819 -28.355 1.00 23.77 403 MET A N 1
ATOM 1337 C CA . MET A 1 105 ? 7.530 13.598 -27.335 1.00 23.43 403 MET A CA 1
ATOM 1338 C C . MET A 1 105 ? 8.376 14.738 -26.772 1.00 24.22 403 MET A C 1
ATOM 1339 O O . MET A 1 105 ? 7.881 15.562 -26.004 1.00 22.82 403 MET A O 1
ATOM 1353 N N . GLY A 1 106 ? 9.650 14.783 -27.143 1.00 27.80 404 GLY A N 1
ATOM 1354 C CA . GLY A 1 106 ? 10.548 15.786 -26.602 1.00 31.34 404 GLY A CA 1
ATOM 1355 C C . GLY A 1 106 ? 10.718 15.609 -25.106 1.00 35.32 404 GLY A C 1
ATOM 1356 O O . GLY A 1 106 ? 11.177 14.565 -24.648 1.00 34.40 404 GLY A O 1
ATOM 1360 N N . ASN A 1 107 ? 10.339 16.635 -24.348 1.00 38.60 405 ASN A N 1
ATOM 1361 C CA . ASN A 1 107 ? 10.422 16.597 -22.892 1.00 42.48 405 ASN A CA 1
ATOM 1362 C C . ASN A 1 107 ? 9.050 16.517 -22.235 1.00 37.76 405 ASN A C 1
ATOM 1363 O O . ASN A 1 107 ? 8.926 16.642 -21.017 1.00 38.88 405 ASN A O 1
ATOM 1374 N N . SER A 1 108 ? 8.021 16.303 -23.045 1.00 33.04 406 SER A N 1
ATOM 1375 C CA . SER A 1 108 ? 6.653 16.307 -22.545 1.00 28.60 406 SER A CA 1
ATOM 1376 C C . SER A 1 108 ? 6.239 14.949 -21.984 1.00 26.93 406 SER A C 1
ATOM 1377 O O . SER A 1 108 ? 5.713 14.102 -22.705 1.00 26.89 406 SER A O 1
ATOM 1385 N N . GLY A 1 109 ? 6.480 14.746 -20.695 1.00 25.57 407 GLY A N 1
ATOM 1386 C CA . GLY A 1 109 ? 6.007 13.555 -20.018 1.00 24.65 407 GLY A CA 1
ATOM 1387 C C . GLY A 1 109 ? 4.491 13.519 -20.023 1.00 24.15 407 GLY A C 1
ATOM 1388 O O . GLY A 1 109 ? 3.886 12.449 -20.087 1.00 22.83 407 GLY A O 1
ATOM 1392 N N . THR A 1 110 ? 3.881 14.701 -19.962 1.00 24.10 408 THR A N 1
ATOM 1393 C CA . THR A 1 110 ? 2.429 14.831 -19.982 1.00 24.73 408 THR A CA 1
ATOM 1394 C C . THR A 1 110 ? 1.850 14.261 -21.273 1.00 23.32 408 THR A C 1
ATOM 1395 O O . THR A 1 110 ? 0.909 13.466 -21.244 1.00 22.88 408 THR A O 1
ATOM 1406 N N . SER A 1 111 ? 2.417 14.670 -22.404 1.00 22.34 409 SER A N 1
ATOM 1407 C CA . SER A 1 111 ? 1.990 14.152 -23.698 1.00 20.44 409 SER A CA 1
ATOM 1408 C C . SER A 1 111 ? 2.117 12.639 -23.719 1.00 19.74 409 SER A C 1
ATOM 1409 O O . SER A 1 111 ? 1.184 11.935 -24.098 1.00 19.12 409 SER A O 1
ATOM 1417 N N . MET A 1 112 ? 3.274 12.146 -23.289 1.00 19.61 410 MET A N 1
ATOM 1418 C CA . MET A 1 112 ? 3.566 10.720 -23.339 1.00 19.61 410 MET A CA 1
ATOM 1419 C C . MET A 1 112 ? 2.598 9.909 -22.482 1.00 21.10 410 MET A C 1
ATOM 1420 O O . MET A 1 112 ? 2.141 8.846 -22.896 1.00 21.43 410 MET A O 1
ATOM 1434 N N . ARG A 1 113 ? 2.285 10.406 -21.289 1.00 22.55 411 ARG A N 1
ATOM 1435 C CA . ARG A 1 113 ? 1.402 9.679 -20.380 1.00 25.43 411 ARG A CA 1
ATOM 1436 C C . ARG A 1 113 ? -0.057 9.695 -20.839 1.00 24.77 411 ARG A C 1
ATOM 1437 O O . ARG A 1 113 ? -0.736 8.671 -20.782 1.00 25.31 411 ARG A O 1
ATOM 1458 N N . LEU A 1 114 ? -0.537 10.844 -21.301 1.00 23.40 412 LEU A N 1
ATOM 1459 C CA . LEU A 1 114 ? -1.918 10.941 -21.763 1.00 23.37 412 LEU A CA 1
ATOM 1460 C C . LEU A 1 114 ? -2.124 10.176 -23.070 1.00 22.64 412 LEU A C 1
ATOM 1461 O O . LEU A 1 114 ? -3.162 9.543 -23.267 1.00 23.15 412 LEU A O 1
ATOM 1477 N N . LEU A 1 115 ? -1.146 10.253 -23.968 1.00 21.26 413 LEU A N 1
ATOM 1478 C CA . LEU A 1 115 ? -1.234 9.558 -25.250 1.00 21.40 413 LEU A CA 1
ATOM 1479 C C . LEU A 1 115 ? -1.051 8.048 -25.084 1.00 22.19 413 LEU A C 1
ATOM 1480 O O . LEU A 1 115 ? -1.513 7.275 -25.923 1.00 22.76 413 LEU A O 1
ATOM 1496 N N . SER A 1 116 ? -0.367 7.629 -24.021 1.00 22.02 414 SER A N 1
ATOM 1497 C CA . SER A 1 116 ? -0.239 6.203 -23.719 1.00 21.80 414 SER A CA 1
ATOM 1498 C C . SER A 1 116 ? -1.617 5.555 -23.668 1.00 22.67 414 SER A C 1
ATOM 1499 O O . SER A 1 116 ? -1.868 4.548 -24.330 1.00 21.70 414 SER A O 1
ATOM 1507 N N . GLY A 1 117 ? -2.508 6.145 -22.877 1.00 23.64 415 GLY A N 1
ATOM 1508 C CA . GLY A 1 117 ? -3.860 5.639 -22.735 1.00 24.46 415 GLY A CA 1
ATOM 1509 C C . GLY A 1 117 ? -4.597 5.620 -24.055 1.00 24.84 415 GLY A C 1
ATOM 1510 O O . GLY A 1 117 ? -5.225 4.627 -24.423 1.00 25.49 415 GLY A O 1
ATOM 1514 N N . MET A 1 118 ? -4.505 6.731 -24.772 1.00 24.21 416 MET A N 1
ATOM 1515 C CA . MET A 1 118 ? -5.172 6.885 -26.054 1.00 23.52 416 MET A CA 1
ATOM 1516 C C . MET A 1 118 ? -4.609 5.912 -27.089 1.00 23.11 416 MET A C 1
ATOM 1517 O O . MET A 1 118 ? -5.362 5.257 -27.809 1.00 21.91 416 MET A O 1
ATOM 1531 N N . LEU A 1 119 ? -3.283 5.814 -27.153 1.00 23.51 417 LEU A N 1
ATOM 1532 C CA . LEU A 1 119 ? -2.619 4.962 -28.136 1.00 23.50 417 LEU A CA 1
ATOM 1533 C C . LEU A 1 119 ? -2.802 3.472 -27.855 1.00 22.67 417 LEU A C 1
ATOM 1534 O O . LEU A 1 119 ? -2.768 2.656 -28.778 1.00 22.55 417 LEU A O 1
ATOM 1550 N N . SER A 1 120 ? -2.986 3.116 -26.587 1.00 22.12 418 SER A N 1
ATOM 1551 C CA . SER A 1 120 ? -3.128 1.714 -26.207 1.00 22.54 418 SER A CA 1
ATOM 1552 C C . SER A 1 120 ? -4.487 1.161 -26.627 1.00 23.50 418 SER A C 1
ATOM 1553 O O . SER A 1 120 ? -4.736 -0.040 -26.522 1.00 22.71 418 SER A O 1
ATOM 1561 N N . ALA A 1 121 ? -5.353 2.041 -27.122 1.00 24.88 419 ALA A N 1
ATOM 1562 C CA . ALA A 1 121 ? -6.703 1.660 -27.517 1.00 27.21 419 ALA A CA 1
ATOM 1563 C C . ALA A 1 121 ? -6.867 1.656 -29.032 1.00 25.83 419 ALA A C 1
ATOM 1564 O O . ALA A 1 121 ? -7.941 1.335 -29.545 1.00 26.57 419 ALA A O 1
ATOM 1571 N N . GLN A 1 122 ? -5.803 2.004 -29.748 1.00 24.15 420 GLN A N 1
ATOM 1572 C CA . GLN A 1 122 ? -5.881 2.130 -31.198 1.00 24.29 420 GLN A CA 1
ATOM 1573 C C . GLN A 1 122 ? -5.636 0.799 -31.890 1.00 26.70 420 GLN A C 1
ATOM 1574 O O . GLN A 1 122 ? -5.052 -0.122 -31.316 1.00 26.92 420 GLN A O 1
ATOM 1588 N N . LYS A 1 123 ? -6.096 0.715 -33.132 1.00 28.15 421 LYS A N 1
ATOM 1589 C CA . LYS A 1 123 ? -5.893 -0.459 -33.970 1.00 30.66 421 LYS A CA 1
ATOM 1590 C C . LYS A 1 123 ? -4.418 -0.688 -34.292 1.00 26.89 421 LYS A C 1
ATOM 1591 O O . LYS A 1 123 ? -3.997 -1.823 -34.494 1.00 27.00 421 LYS A O 1
ATOM 1610 N N . PHE A 1 124 ? -3.648 0.396 -34.354 1.00 23.39 422 PHE A N 1
ATOM 1611 C CA . PHE A 1 124 ? -2.274 0.347 -34.858 1.00 19.88 422 PHE A CA 1
ATOM 1612 C C . PHE A 1 124 ? -1.221 0.393 -33.749 1.00 19.92 422 PHE A C 1
ATOM 1613 O O . PHE A 1 124 ? -1.505 0.793 -32.618 1.00 18.54 422 PHE A O 1
ATOM 1630 N N . ASP A 1 125 ? 0.001 -0.007 -34.093 1.00 21.36 423 ASP A N 1
ATOM 1631 C CA . ASP A 1 125 ? 1.131 0.071 -33.172 1.00 23.36 423 ASP A CA 1
ATOM 1632 C C . ASP A 1 125 ? 1.676 1.493 -33.089 1.00 24.13 423 ASP A C 1
ATOM 1633 O O . ASP A 1 125 ? 1.405 2.327 -33.954 1.00 24.03 423 ASP A O 1
ATOM 1642 N N . SER A 1 126 ? 2.445 1.763 -32.041 1.00 24.84 424 SER A N 1
ATOM 1643 C CA . SER A 1 126 ? 3.114 3.047 -31.901 1.00 26.23 424 SER A CA 1
ATOM 1644 C C . SER A 1 126 ? 4.304 2.936 -30.960 1.00 26.42 424 SER A C 1
ATOM 1645 O O . SER A 1 126 ? 4.337 2.082 -30.071 1.00 27.36 424 SER A O 1
ATOM 1653 N N . VAL A 1 127 ? 5.282 3.808 -31.175 1.00 24.95 425 VAL A N 1
ATOM 1654 C CA . VAL A 1 127 ? 6.407 3.956 -30.268 1.00 23.51 425 VAL A CA 1
ATOM 1655 C C . VAL A 1 127 ? 6.527 5.426 -29.899 1.00 22.13 425 VAL A C 1
ATOM 1656 O O . VAL A 1 127 ? 6.507 6.298 -30.770 1.00 22.45 425 VAL A O 1
ATOM 1669 N N . MET A 1 128 ? 6.621 5.689 -28.602 1.00 20.30 426 MET A N 1
ATOM 1670 C CA . MET A 1 128 ? 6.838 7.036 -28.102 1.00 19.46 426 MET A CA 1
ATOM 1671 C C . MET A 1 128 ? 8.239 7.163 -27.536 1.00 22.08 426 MET A C 1
ATOM 1672 O O . MET A 1 128 ? 8.688 6.326 -26.751 1.00 21.82 426 MET A O 1
ATOM 1686 N N . THR A 1 129 ? 8.921 8.217 -27.966 1.00 24.94 427 THR A N 1
ATOM 1687 C CA . THR A 1 129 ? 10.291 8.490 -27.567 1.00 28.36 427 THR A CA 1
ATOM 1688 C C . THR A 1 129 ? 10.401 9.924 -27.076 1.00 28.57 427 THR A C 1
ATOM 1689 O O . THR A 1 129 ? 9.530 10.748 -27.356 1.00 28.69 427 THR A O 1
ATOM 1700 N N . GLY A 1 130 ? 11.467 10.214 -26.337 1.00 29.16 428 GLY A N 1
ATOM 1701 C CA . GLY A 1 130 ? 11.665 11.536 -25.764 1.00 28.28 428 GLY A CA 1
ATOM 1702 C C . GLY A 1 130 ? 13.116 11.968 -25.791 1.00 27.46 428 GLY A C 1
ATOM 1703 O O . GLY A 1 130 ? 13.991 11.217 -26.227 1.00 27.58 428 GLY A O 1
ATOM 1707 N N . ASP A 1 131 ? 13.379 13.173 -25.294 1.00 27.45 429 ASP A N 1
ATOM 1708 C CA . ASP A 1 131 ? 14.736 13.696 -25.265 1.00 28.33 429 ASP A CA 1
ATOM 1709 C C . ASP A 1 131 ? 15.501 13.076 -24.098 1.00 30.52 429 ASP A C 1
ATOM 1710 O O . ASP A 1 131 ? 15.032 12.111 -23.493 1.00 29.04 429 ASP A O 1
ATOM 1719 N N . ALA A 1 132 ? 16.679 13.610 -23.794 1.00 33.90 430 ALA A N 1
ATOM 1720 C CA . ALA A 1 132 ? 17.534 13.010 -22.777 1.00 37.06 430 ALA A CA 1
ATOM 1721 C C . ALA A 1 132 ? 16.850 13.015 -21.414 1.00 37.74 430 ALA A C 1
ATOM 1722 O O . ALA A 1 132 ? 16.995 12.071 -20.642 1.00 39.41 430 ALA A O 1
ATOM 1729 N N . SER A 1 133 ? 16.091 14.069 -21.128 1.00 36.99 431 SER A N 1
ATOM 1730 C CA . SER A 1 133 ? 15.421 14.195 -19.837 1.00 37.81 431 SER A CA 1
ATOM 1731 C C . SER A 1 133 ? 14.248 13.224 -19.699 1.00 35.62 431 SER A C 1
ATOM 1732 O O . SER A 1 133 ? 14.104 12.560 -18.673 1.00 36.12 431 SER A O 1
ATOM 1740 N N . LEU A 1 134 ? 13.425 13.131 -20.739 1.00 33.30 432 LEU A N 1
ATOM 1741 C CA . LEU A 1 134 ? 12.238 12.282 -20.698 1.00 30.97 432 LEU A CA 1
ATOM 1742 C C . LEU A 1 134 ? 12.630 10.809 -20.703 1.00 30.11 432 LEU A C 1
ATOM 1743 O O . LEU A 1 134 ? 11.923 9.966 -20.153 1.00 30.61 432 LEU A O 1
ATOM 1759 N N . SER A 1 135 ? 13.759 10.506 -21.337 1.00 29.47 433 SER A N 1
ATOM 1760 C CA . SER A 1 135 ? 14.263 9.137 -21.414 1.00 29.86 433 SER A CA 1
ATOM 1761 C C . SER A 1 135 ? 14.575 8.550 -20.034 1.00 31.72 433 SER A C 1
ATOM 1762 O O . SER A 1 135 ? 14.692 7.336 -19.892 1.00 30.92 433 SER A O 1
ATOM 1770 N N . LYS A 1 136 ? 14.731 9.411 -19.029 1.00 33.94 434 LYS A N 1
ATOM 1771 C CA . LYS A 1 136 ? 15.035 8.962 -17.668 1.00 38.40 434 LYS A CA 1
ATOM 1772 C C . LYS A 1 136 ? 13.784 8.798 -16.802 1.00 39.00 434 LYS A C 1
ATOM 1773 O O . LYS A 1 136 ? 13.864 8.262 -15.696 1.00 41.41 434 LYS A O 1
ATOM 1792 N N . ARG A 1 137 ? 12.636 9.252 -17.296 1.00 37.54 435 ARG A N 1
ATOM 1793 C CA . ARG A 1 137 ? 11.418 9.286 -16.487 1.00 36.80 435 ARG A CA 1
ATOM 1794 C C . ARG A 1 137 ? 10.639 7.968 -16.560 1.00 35.16 435 ARG A C 1
ATOM 1795 O O . ARG A 1 137 ? 10.231 7.559 -17.643 1.00 32.03 435 ARG A O 1
ATOM 1816 N N . PRO A 1 138 ? 10.417 7.303 -15.409 1.00 36.59 436 PRO A N 1
ATOM 1817 C CA . PRO A 1 138 ? 9.652 6.048 -15.436 1.00 36.78 436 PRO A CA 1
ATOM 1818 C C . PRO A 1 138 ? 8.202 6.250 -15.882 1.00 33.80 436 PRO A C 1
ATOM 1819 O O . PRO A 1 138 ? 7.635 7.318 -15.656 1.00 33.06 436 PRO A O 1
ATOM 1830 N N . MET A 1 139 ? 7.629 5.231 -16.520 1.00 31.69 437 MET A N 1
ATOM 1831 C CA . MET A 1 139 ? 6.280 5.307 -17.076 1.00 28.82 437 MET A CA 1
ATOM 1832 C C . MET A 1 139 ? 5.395 4.148 -16.605 1.00 27.58 437 MET A C 1
ATOM 1833 O O . MET A 1 139 ? 4.349 3.877 -17.198 1.00 26.30 437 MET A O 1
ATOM 1847 N N . GLU A 1 140 ? 5.802 3.474 -15.535 1.00 27.82 438 GLU A N 1
ATOM 1848 C CA . GLU A 1 140 ? 5.103 2.269 -15.091 1.00 27.88 438 GLU A CA 1
ATOM 1849 C C . GLU A 1 140 ? 3.858 2.551 -14.253 1.00 28.08 438 GLU A C 1
ATOM 1850 O O . GLU A 1 140 ? 3.003 1.680 -14.098 1.00 27.90 438 GLU A O 1
ATOM 1862 N N . ARG A 1 141 ? 3.748 3.757 -13.715 1.00 29.14 439 ARG A N 1
ATOM 1863 C CA . ARG A 1 141 ? 2.580 4.104 -12.916 1.00 31.26 439 ARG A CA 1
ATOM 1864 C C . ARG A 1 141 ? 1.340 4.243 -13.796 1.00 29.63 439 ARG A C 1
ATOM 1865 O O . ARG A 1 141 ? 0.221 4.031 -13.333 1.00 28.91 439 ARG A O 1
ATOM 1886 N N . ILE A 1 142 ? 1.548 4.591 -15.064 1.00 29.11 440 ILE A N 1
ATOM 1887 C CA . ILE A 1 142 ? 0.455 4.663 -16.033 1.00 28.70 440 ILE A CA 1
ATOM 1888 C C . ILE A 1 142 ? 0.366 3.364 -16.830 1.00 28.69 440 ILE A C 1
ATOM 1889 O O . ILE A 1 142 ? -0.724 2.914 -17.182 1.00 29.51 440 ILE A O 1
ATOM 1905 N N . ALA A 1 143 ? 1.514 2.753 -17.099 1.00 28.08 441 ALA A N 1
ATOM 1906 C CA . ALA A 1 143 ? 1.551 1.528 -17.888 1.00 28.31 441 ALA A CA 1
ATOM 1907 C C . ALA A 1 143 ? 0.861 0.382 -17.158 1.00 30.33 441 ALA A C 1
ATOM 1908 O O . ALA A 1 143 ? 0.157 -0.417 -17.772 1.00 29.67 441 ALA A O 1
ATOM 1915 N N . LYS A 1 144 ? 1.065 0.311 -15.847 1.00 32.11 442 LYS A N 1
ATOM 1916 C CA . LYS A 1 144 ? 0.546 -0.797 -15.051 1.00 34.44 442 LYS A CA 1
ATOM 1917 C C . LYS A 1 144 ? -0.984 -0.881 -15.113 1.00 31.85 442 LYS A C 1
ATOM 1918 O O . LYS A 1 144 ? -1.529 -1.932 -15.453 1.00 32.16 442 LYS A O 1
ATOM 1937 N N . PRO A 1 145 ? -1.687 0.219 -14.791 1.00 28.99 443 PRO A N 1
ATOM 1938 C CA . PRO A 1 145 ? -3.150 0.147 -14.887 1.00 27.20 443 PRO A CA 1
ATOM 1939 C C . PRO A 1 145 ? -3.655 -0.098 -16.310 1.00 25.30 443 PRO A C 1
ATOM 1940 O O . PRO A 1 145 ? -4.665 -0.779 -16.480 1.00 25.46 443 PRO A O 1
ATOM 1951 N N . LEU A 1 146 ? -2.960 0.424 -17.315 1.00 23.47 444 LEU A N 1
ATOM 1952 C CA . LEU A 1 146 ? -3.364 0.197 -18.698 1.00 22.40 444 LEU A CA 1
ATOM 1953 C C . LEU A 1 146 ? -3.260 -1.286 -19.062 1.00 23.79 444 LEU A C 1
ATOM 1954 O O . LEU A 1 146 ? -4.092 -1.809 -19.806 1.00 23.87 444 LEU A O 1
ATOM 1970 N N . ARG A 1 147 ? -2.251 -1.966 -18.524 1.00 23.64 445 ARG A N 1
ATOM 1971 C CA . ARG A 1 147 ? -2.088 -3.395 -18.768 1.00 24.27 445 ARG A CA 1
ATOM 1972 C C . ARG A 1 147 ? -3.245 -4.185 -18.158 1.00 25.28 445 ARG A C 1
ATOM 1973 O O . ARG A 1 147 ? -3.637 -5.224 -18.684 1.00 25.61 445 ARG A O 1
ATOM 1994 N N . LEU A 1 148 ? -3.784 -3.694 -17.046 1.00 25.82 446 LEU A N 1
ATOM 1995 C CA . LEU A 1 148 ? -4.939 -4.329 -16.415 1.00 26.80 446 LEU A CA 1
ATOM 1996 C C . LEU A 1 148 ? -6.181 -4.220 -17.296 1.00 26.35 446 LEU A C 1
ATOM 1997 O O . LEU A 1 148 ? -7.065 -5.075 -17.251 1.00 28.15 446 LEU A O 1
ATOM 2013 N N . MET A 1 149 ? -6.243 -3.159 -18.093 1.00 24.87 447 MET A N 1
ATOM 2014 C CA . MET A 1 149 ? -7.353 -2.951 -19.015 1.00 23.25 447 MET A CA 1
ATOM 2015 C C . MET A 1 149 ? -7.211 -3.821 -20.260 1.00 25.55 447 MET A C 1
ATOM 2016 O O . MET A 1 149 ? -8.131 -3.912 -21.068 1.00 24.78 447 MET A O 1
ATOM 2030 N N . GLY A 1 150 ? -6.048 -4.447 -20.415 1.00 27.74 448 GLY A N 1
ATOM 2031 C CA . GLY A 1 150 ? -5.806 -5.368 -21.512 1.00 29.10 448 GLY A CA 1
ATOM 2032 C C . GLY A 1 150 ? -4.846 -4.807 -22.543 1.00 29.07 448 GLY A C 1
ATOM 2033 O O . GLY A 1 150 ? -4.673 -5.380 -23.620 1.00 31.38 448 GLY A O 1
ATOM 2037 N N . ALA A 1 151 ? -4.212 -3.688 -22.212 1.00 27.66 449 ALA A N 1
ATOM 2038 C CA . ALA A 1 151 ? -3.291 -3.034 -23.131 1.00 26.54 449 ALA A CA 1
ATOM 2039 C C . ALA A 1 151 ? -1.964 -3.774 -23.201 1.00 28.55 449 ALA A C 1
ATOM 2040 O O . ALA A 1 151 ? -1.512 -4.355 -22.212 1.00 28.24 449 ALA A O 1
ATOM 2047 N N . GLN A 1 152 ? -1.356 -3.756 -24.384 1.00 30.49 450 GLN A N 1
ATOM 2048 C CA . GLN A 1 152 ? -0.017 -4.299 -24.579 1.00 33.09 450 GLN A CA 1
ATOM 2049 C C . GLN A 1 152 ? 0.953 -3.136 -24.697 1.00 31.94 450 GLN A C 1
ATOM 2050 O O . GLN A 1 152 ? 1.068 -2.509 -25.753 1.00 29.76 450 GLN A O 1
ATOM 2064 N N . ILE A 1 153 ? 1.640 -2.845 -23.600 1.00 33.29 451 ILE A N 1
ATOM 2065 C CA . ILE A 1 153 ? 2.506 -1.679 -23.530 1.00 35.10 451 ILE A CA 1
ATOM 2066 C C . ILE A 1 153 ? 3.847 -2.053 -22.900 1.00 39.04 451 ILE A C 1
ATOM 2067 O O . ILE A 1 153 ? 3.927 -2.444 -21.735 1.00 39.68 451 ILE A O 1
ATOM 2083 N N . GLN A 1 154 ? 4.897 -1.938 -23.706 1.00 41.27 452 GLN A N 1
ATOM 2084 C CA . GLN A 1 154 ? 6.254 -2.262 -23.289 1.00 44.29 452 GLN A CA 1
ATOM 2085 C C . GLN A 1 154 ? 7.043 -1.007 -22.924 1.00 40.98 452 GLN A C 1
ATOM 2086 O O . GLN A 1 154 ? 6.969 0.005 -23.623 1.00 41.58 452 GLN A O 1
ATOM 2100 N N . THR A 1 155 ? 7.777 -1.073 -21.816 1.00 37.26 453 THR A N 1
ATOM 2101 C CA . THR A 1 155 ? 8.684 0.000 -21.429 1.00 32.57 453 THR A CA 1
ATOM 2102 C C . THR A 1 155 ? 10.126 -0.502 -21.402 1.00 31.76 453 THR A C 1
ATOM 2103 O O . THR A 1 155 ? 10.381 -1.695 -21.553 1.00 32.08 453 THR A O 1
ATOM 2114 N N . THR A 1 156 ? 11.062 0.423 -21.221 1.00 31.82 454 THR A N 1
ATOM 2115 C CA . THR A 1 156 ? 12.487 0.118 -21.330 1.00 33.32 454 THR A CA 1
ATOM 2116 C C . THR A 1 156 ? 13.165 -0.092 -19.978 1.00 36.93 454 THR A C 1
ATOM 2117 O O . THR A 1 156 ? 13.111 0.769 -19.099 1.00 36.87 454 THR A O 1
ATOM 2128 N N . GLY A 1 157 ? 13.798 -1.250 -19.827 1.00 43.27 455 GLY A N 1
ATOM 2129 C CA . GLY A 1 157 ? 14.614 -1.541 -18.662 1.00 52.04 455 GLY A CA 1
ATOM 2130 C C . GLY A 1 157 ? 13.833 -1.789 -17.388 1.00 66.01 455 GLY A C 1
ATOM 2131 O O . GLY A 1 157 ? 12.616 -1.975 -17.414 1.00 60.03 455 GLY A O 1
ATOM 2135 N N . GLU A 1 158 ? 14.544 -1.779 -16.264 1.00 82.80 456 GLU A N 1
ATOM 2136 C CA . GLU A 1 158 ? 13.956 -2.118 -14.970 1.00 89.44 456 GLU A CA 1
ATOM 2137 C C . GLU A 1 158 ? 13.142 -0.973 -14.387 1.00 85.13 456 GLU A C 1
ATOM 2138 O O . GLU A 1 158 ? 12.148 -1.195 -13.694 1.00 86.25 456 GLU A O 1
ATOM 2150 N N . LYS A 1 159 ? 13.578 0.252 -14.658 1.00 77.65 457 LYS A N 1
ATOM 2151 C CA . LYS A 1 159 ? 12.874 1.429 -14.175 1.00 65.67 457 LYS A CA 1
ATOM 2152 C C . LYS A 1 159 ? 11.671 1.736 -15.070 1.00 53.64 457 LYS A C 1
ATOM 2153 O O . LYS A 1 159 ? 10.864 2.609 -14.755 1.00 51.60 457 LYS A O 1
ATOM 2172 N N . GLY A 1 160 ? 11.555 1.008 -16.179 1.00 46.11 458 GLY A N 1
ATOM 2173 C CA . GLY A 1 160 ? 10.453 1.187 -17.112 1.00 37.97 458 GLY A CA 1
ATOM 2174 C C . GLY A 1 160 ? 10.362 2.579 -17.707 1.00 32.04 458 GLY A C 1
ATOM 2175 O O . GLY A 1 160 ? 9.316 3.228 -17.646 1.00 29.31 458 GLY A O 1
ATOM 2179 N N . THR A 1 161 ? 11.467 3.029 -18.289 1.00 30.43 459 THR A N 1
ATOM 2180 C CA . THR A 1 161 ? 11.553 4.341 -18.917 1.00 28.54 459 THR A CA 1
ATOM 2181 C C . THR A 1 161 ? 11.270 4.240 -20.418 1.00 27.27 459 THR A C 1
ATOM 2182 O O . THR A 1 161 ? 11.094 3.142 -20.941 1.00 27.41 459 THR A O 1
ATOM 2193 N N . PRO A 1 162 ? 11.203 5.385 -21.116 1.00 25.96 460 PRO A N 1
ATOM 2194 C CA . PRO A 1 162 ? 11.020 5.316 -22.570 1.00 26.45 460 PRO A CA 1
ATOM 2195 C C . PRO A 1 162 ? 12.240 4.731 -23.280 1.00 27.43 460 PRO A C 1
ATOM 2196 O O . PRO A 1 162 ? 13.319 4.707 -22.690 1.00 29.51 460 PRO A O 1
ATOM 2207 N N . PRO A 1 163 ? 12.082 4.281 -24.536 1.00 26.28 461 PRO A N 1
ATOM 2208 C CA . PRO A 1 163 ? 10.857 4.337 -25.346 1.00 25.33 461 PRO A CA 1
ATOM 2209 C C . PRO A 1 163 ? 9.696 3.494 -24.821 1.00 23.94 461 PRO A C 1
ATOM 2210 O O . PRO A 1 163 ? 9.908 2.462 -24.181 1.00 24.80 461 PRO A O 1
ATOM 2221 N N . VAL A 1 164 ? 8.480 3.969 -25.077 1.00 21.96 462 VAL A N 1
ATOM 2222 C CA . VAL A 1 164 ? 7.265 3.242 -24.736 1.00 19.70 462 VAL A CA 1
ATOM 2223 C C . VAL A 1 164 ? 6.682 2.648 -26.009 1.00 20.20 462 VAL A C 1
ATOM 2224 O O . VAL A 1 164 ? 6.245 3.379 -26.894 1.00 19.14 462 VAL A O 1
ATOM 2237 N N . SER A 1 165 ? 6.662 1.322 -26.084 1.00 22.91 463 SER A N 1
ATOM 2238 C CA . SER A 1 165 ? 6.213 0.621 -27.283 1.00 24.56 463 SER A CA 1
ATOM 2239 C C . SER A 1 165 ? 4.847 -0.016 -27.068 1.00 25.08 463 SER A C 1
ATOM 2240 O O . SER A 1 165 ? 4.677 -0.877 -26.205 1.00 25.61 463 SER A O 1
ATOM 2248 N N . ILE A 1 166 ? 3.881 0.424 -27.866 1.00 25.03 464 ILE A N 1
ATOM 2249 C CA . ILE A 1 166 ? 2.495 -0.000 -27.723 1.00 25.35 464 ILE A CA 1
ATOM 2250 C C . ILE A 1 166 ? 2.041 -0.832 -28.924 1.00 25.16 464 ILE A C 1
ATOM 2251 O O . ILE A 1 166 ? 2.319 -0.484 -30.073 1.00 24.92 464 ILE A O 1
ATOM 2267 N N . THR A 1 167 ? 1.348 -1.933 -28.641 1.00 24.77 465 THR A N 1
ATOM 2268 C CA . THR A 1 167 ? 0.795 -2.801 -29.677 1.00 24.79 465 THR A CA 1
ATOM 2269 C C . THR A 1 167 ? -0.716 -2.624 -29.752 1.00 24.33 465 THR A C 1
ATOM 2270 O O . THR A 1 167 ? -1.425 -2.821 -28.766 1.00 23.96 465 THR A O 1
ATOM 2281 N N . GLY A 1 168 ? -1.206 -2.272 -30.933 1.00 24.46 466 GLY A N 1
ATOM 2282 C CA . GLY A 1 168 ? -2.615 -1.985 -31.110 1.00 25.59 466 GLY A CA 1
ATOM 2283 C C . GLY A 1 168 ? -3.422 -3.224 -31.425 1.00 24.80 466 GLY A C 1
ATOM 2284 O O . GLY A 1 168 ? -2.914 -4.344 -31.372 1.00 26.15 466 GLY A O 1
ATOM 2288 N N . GLY A 1 169 ? -4.697 -3.015 -31.731 1.00 23.31 467 GLY A N 1
ATOM 2289 C CA . GLY A 1 169 ? -5.587 -4.095 -32.103 1.00 23.17 467 GLY A CA 1
ATOM 2290 C C . GLY A 1 169 ? -6.083 -4.875 -30.900 1.00 24.91 467 GLY A C 1
ATOM 2291 O O . GLY A 1 169 ? -6.476 -6.034 -31.026 1.00 25.21 467 GLY A O 1
ATOM 2295 N N . GLN A 1 170 ? -6.078 -4.235 -29.735 1.00 26.08 468 GLN A N 1
ATOM 2296 C CA . GLN A 1 170 ? -6.554 -4.868 -28.510 1.00 29.47 468 GLN A CA 1
ATOM 2297 C C . GLN A 1 170 ? -7.979 -4.460 -28.175 1.00 32.78 468 GLN A C 1
ATOM 2298 O O . GLN A 1 170 ? -8.483 -3.448 -28.667 1.00 32.02 468 GLN A O 1
ATOM 2312 N N . GLN A 1 171 ? -8.615 -5.267 -27.332 1.00 36.64 469 GLN A N 1
ATOM 2313 C CA . GLN A 1 171 ? -9.941 -4.973 -26.809 1.00 41.66 469 GLN A CA 1
ATOM 2314 C C . GLN A 1 171 ? -9.808 -4.644 -25.330 1.00 39.90 469 GLN A C 1
ATOM 2315 O O . GLN A 1 171 ? -9.544 -5.528 -24.511 1.00 42.68 469 GLN A O 1
ATOM 2329 N N . LEU A 1 172 ? -9.982 -3.370 -24.995 1.00 35.33 470 LEU A N 1
ATOM 2330 C CA . LEU A 1 172 ? -9.780 -2.905 -23.632 1.00 30.66 470 LEU A CA 1
ATOM 2331 C C . LEU A 1 172 ? -11.050 -3.057 -22.806 1.00 30.91 470 LEU A C 1
ATOM 2332 O O . LEU A 1 172 ? -12.160 -2.959 -23.331 1.00 29.21 470 LEU A O 1
ATOM 2348 N N . LYS A 1 173 ? -10.874 -3.302 -21.511 1.00 32.74 471 LYS A N 1
ATOM 2349 C CA . LYS A 1 173 ? -11.988 -3.424 -20.576 1.00 35.35 471 LYS A CA 1
ATOM 2350 C C . LYS A 1 173 ? -11.811 -2.432 -19.441 1.00 32.75 471 LYS A C 1
ATOM 2351 O O . LYS A 1 173 ? -10.707 -2.256 -18.927 1.00 32.57 471 LYS A O 1
ATOM 2370 N N . GLY A 1 174 ? -12.904 -1.785 -19.053 1.00 30.92 472 GLY A N 1
ATOM 2371 C CA . GLY A 1 174 ? -12.856 -0.803 -17.991 1.00 28.22 472 GLY A CA 1
ATOM 2372 C C . GLY A 1 174 ? -12.506 -1.459 -16.673 1.00 27.04 472 GLY A C 1
ATOM 2373 O O . GLY A 1 174 ? -12.931 -2.582 -16.405 1.00 27.31 472 GLY A O 1
ATOM 2377 N N . ILE A 1 175 ? -11.713 -0.766 -15.862 1.00 26.97 473 ILE A N 1
ATOM 2378 C CA . ILE A 1 175 ? -11.352 -1.257 -14.538 1.00 27.58 473 ILE A CA 1
ATOM 2379 C C . ILE A 1 175 ? -11.745 -0.248 -13.464 1.00 28.92 473 ILE A C 1
ATOM 2380 O O . ILE A 1 175 ? -12.018 0.919 -13.753 1.00 26.09 473 ILE A O 1
ATOM 2396 N N . GLN A 1 176 ? -11.771 -0.718 -12.222 1.00 31.65 474 GLN A N 1
ATOM 2397 C CA . GLN A 1 176 ? -11.933 0.146 -11.064 1.00 34.12 474 GLN A CA 1
ATOM 2398 C C . GLN A 1 176 ? -10.567 0.222 -10.397 1.00 33.84 474 GLN A C 1
ATOM 2399 O O . GLN A 1 176 ? -10.098 -0.755 -9.810 1.00 34.34 474 GLN A O 1
ATOM 2413 N N . TYR A 1 177 ? -9.924 1.379 -10.511 1.00 33.45 475 TYR A N 1
ATOM 2414 C CA . TYR A 1 177 ? -8.536 1.521 -10.101 1.00 33.41 475 TYR A CA 1
ATOM 2415 C C . TYR A 1 177 ? -8.384 2.494 -8.938 1.00 34.76 475 TYR A C 1
ATOM 2416 O O . TYR A 1 177 ? -8.808 3.648 -9.018 1.00 33.15 475 TYR A O 1
ATOM 2434 N N . ASP A 1 178 ? -7.759 2.015 -7.867 1.00 37.08 476 ASP A N 1
ATOM 2435 C CA . ASP A 1 178 ? -7.378 2.859 -6.745 1.00 39.60 476 ASP A CA 1
ATOM 2436 C C . ASP A 1 178 ? -5.951 3.309 -6.981 1.00 39.18 476 ASP A C 1
ATOM 2437 O O . ASP A 1 178 ? -5.010 2.520 -6.882 1.00 40.51 476 ASP A O 1
ATOM 2446 N N . LEU A 1 179 ? -5.805 4.589 -7.288 1.00 37.25 477 LEU A N 1
ATOM 2447 C CA . LEU A 1 179 ? -4.521 5.153 -7.660 1.00 35.81 477 LEU A CA 1
ATOM 2448 C C . LEU A 1 179 ? -3.583 5.198 -6.452 1.00 36.02 477 LEU A C 1
ATOM 2449 O O . LEU A 1 179 ? -3.886 5.867 -5.467 1.00 36.53 477 LEU A O 1
ATOM 2465 N N . PRO A 1 180 ? -2.459 4.456 -6.504 1.00 36.23 478 PRO A N 1
ATOM 2466 C CA . PRO A 1 180 ? -1.546 4.472 -5.353 1.00 36.42 478 PRO A CA 1
ATOM 2467 C C . PRO A 1 180 ? -1.001 5.865 -5.046 1.00 35.85 478 PRO A C 1
ATOM 2468 O O . PRO A 1 180 ? -0.925 6.250 -3.879 1.00 37.11 478 PRO A O 1
ATOM 2479 N N . MET A 1 181 ? -0.628 6.601 -6.089 1.00 34.52 479 MET A N 1
ATOM 2480 C CA . MET A 1 181 ? -0.093 7.950 -5.939 1.00 33.86 479 MET A CA 1
ATOM 2481 C C . MET A 1 181 ? -0.843 8.931 -6.831 1.00 33.70 479 MET A C 1
ATOM 2482 O O . MET A 1 181 ? -0.923 8.742 -8.043 1.00 33.85 479 MET A O 1
ATOM 2496 N N . ALA A 1 182 ? -1.377 9.984 -6.219 1.00 33.77 480 ALA A N 1
ATOM 2497 C CA . ALA A 1 182 ? -2.141 11.002 -6.930 1.00 35.10 480 ALA A CA 1
ATOM 2498 C C . ALA A 1 182 ? -1.392 11.551 -8.140 1.00 33.36 480 ALA A C 1
ATOM 2499 O O . ALA A 1 182 ? -0.206 11.868 -8.060 1.00 35.99 480 ALA A O 1
ATOM 2506 N N . SER A 1 183 ? -2.100 11.668 -9.258 1.00 29.54 481 SER A N 1
ATOM 2507 C CA . SER A 1 183 ? -1.527 12.202 -10.487 1.00 25.84 481 SER A CA 1
ATOM 2508 C C . SER A 1 183 ? -2.619 12.454 -11.512 1.00 25.34 481 SER A C 1
ATOM 2509 O O . SER A 1 183 ? -3.308 11.528 -11.941 1.00 23.02 481 SER A O 1
ATOM 2517 N N . ALA A 1 184 ? -2.772 13.713 -11.905 1.00 26.81 482 ALA A N 1
ATOM 2518 C CA . ALA A 1 184 ? -3.736 14.071 -12.931 1.00 27.99 482 ALA A CA 1
ATOM 2519 C C . ALA A 1 184 ? -3.350 13.431 -14.261 1.00 26.69 482 ALA A C 1
ATOM 2520 O O . ALA A 1 184 ? -4.216 13.079 -15.064 1.00 27.40 482 ALA A O 1
ATOM 2527 N N . GLN A 1 185 ? -2.048 13.268 -14.480 1.00 24.53 483 GLN A N 1
ATOM 2528 C CA . GLN A 1 185 ? -1.546 12.702 -15.727 1.00 24.29 483 GLN A CA 1
ATOM 2529 C C . GLN A 1 185 ? -1.873 11.218 -15.825 1.00 23.98 483 GLN A C 1
ATOM 2530 O O . GLN A 1 185 ? -2.369 10.757 -16.851 1.00 22.42 483 GLN A O 1
ATOM 2544 N N . VAL A 1 186 ? -1.587 10.471 -14.761 1.00 24.67 484 VAL A N 1
ATOM 2545 C CA . VAL A 1 186 ? -1.884 9.043 -14.742 1.00 25.46 484 VAL A CA 1
ATOM 2546 C C . VAL A 1 186 ? -3.392 8.839 -14.749 1.00 25.09 484 VAL A C 1
ATOM 2547 O O . VAL A 1 186 ? -3.904 7.975 -15.458 1.00 26.22 484 VAL A O 1
ATOM 2560 N N . LYS A 1 187 ? -4.098 9.647 -13.964 1.00 23.58 485 LYS A N 1
ATOM 2561 C CA . LYS A 1 187 ? -5.553 9.619 -13.951 1.00 22.55 485 LYS A CA 1
ATOM 2562 C C . LYS A 1 187 ? -6.094 9.841 -15.360 1.00 20.74 485 LYS A C 1
ATOM 2563 O O . LYS A 1 187 ? -6.956 9.098 -15.827 1.00 20.37 485 LYS A O 1
ATOM 2582 N N . SER A 1 188 ? -5.573 10.863 -16.031 1.00 19.61 486 SER A N 1
ATOM 2583 C CA . SER A 1 188 ? -6.035 11.227 -17.366 1.00 20.17 486 SER A CA 1
ATOM 2584 C C . SER A 1 188 ? -5.721 10.141 -18.386 1.00 22.33 486 SER A C 1
ATOM 2585 O O . SER A 1 188 ? -6.516 9.880 -19.285 1.00 21.08 486 SER A O 1
ATOM 2593 N N . GLY A 1 189 ? -4.559 9.514 -18.246 1.00 24.94 487 GLY A N 1
ATOM 2594 C CA . GLY A 1 189 ? -4.161 8.452 -19.150 1.00 26.98 487 GLY A CA 1
ATOM 2595 C C . GLY A 1 189 ? -5.137 7.293 -19.095 1.00 26.90 487 GLY A C 1
ATOM 2596 O O . GLY A 1 189 ? -5.555 6.769 -20.128 1.00 28.67 487 GLY A O 1
ATOM 2600 N N . ILE A 1 190 ? -5.515 6.905 -17.881 1.00 24.55 488 ILE A N 1
ATOM 2601 C CA . ILE A 1 190 ? -6.414 5.777 -17.685 1.00 21.76 488 ILE A CA 1
ATOM 2602 C C . ILE A 1 190 ? -7.797 6.084 -18.262 1.00 21.60 488 ILE A C 1
ATOM 2603 O O . ILE A 1 190 ? -8.374 5.263 -18.973 1.00 21.34 488 ILE A O 1
ATOM 2619 N N . LEU A 1 191 ? -8.315 7.274 -17.970 1.00 21.43 489 LEU A N 1
ATOM 2620 C CA . LEU A 1 191 ? -9.644 7.668 -18.434 1.00 21.89 489 LEU A CA 1
ATOM 2621 C C . LEU A 1 191 ? -9.712 7.734 -19.956 1.00 21.60 489 LEU A C 1
ATOM 2622 O O . LEU A 1 191 ? -10.732 7.395 -20.557 1.00 21.26 489 LEU A O 1
ATOM 2638 N N . LEU A 1 192 ? -8.620 8.171 -20.573 1.00 21.26 490 LEU A N 1
ATOM 2639 C CA . LEU A 1 192 ? -8.566 8.304 -22.022 1.00 21.74 490 LEU A CA 1
ATOM 2640 C C . LEU A 1 192 ? -8.617 6.944 -22.707 1.00 21.83 490 LEU A C 1
ATOM 2641 O O . LEU A 1 192 ? -9.293 6.783 -23.718 1.00 20.17 490 LEU A O 1
ATOM 2657 N N . ALA A 1 193 ? -7.916 5.966 -22.146 1.00 23.87 491 ALA A N 1
ATOM 2658 C CA . ALA A 1 193 ? -8.005 4.596 -22.636 1.00 24.85 491 ALA A CA 1
ATOM 2659 C C . ALA A 1 193 ? -9.432 4.083 -22.452 1.00 25.02 491 ALA A C 1
ATOM 2660 O O . ALA A 1 193 ? -9.957 3.346 -23.289 1.00 27.18 491 ALA A O 1
ATOM 2667 N N . GLY A 1 194 ? -10.056 4.491 -21.351 1.00 23.53 492 GLY A N 1
ATOM 2668 C CA . GLY A 1 194 ? -11.404 4.062 -21.021 1.00 22.45 492 GLY A CA 1
ATOM 2669 C C . GLY A 1 194 ? -12.459 4.529 -22.008 1.00 22.66 492 GLY A C 1
ATOM 2670 O O . GLY A 1 194 ? -13.587 4.042 -21.984 1.00 22.19 492 GLY A O 1
ATOM 2674 N N . LEU A 1 195 ? -12.104 5.483 -22.865 1.00 22.93 493 LEU A N 1
ATOM 2675 C CA . LEU A 1 195 ? -13.032 5.986 -23.876 1.00 24.19 493 LEU A CA 1
ATOM 2676 C C . LEU A 1 195 ? -13.353 4.916 -24.917 1.00 24.04 493 LEU A C 1
ATOM 2677 O O . LEU A 1 195 ? -14.420 4.936 -25.529 1.00 25.58 493 LEU A O 1
ATOM 2693 N N . TRP A 1 196 ? -12.415 3.992 -25.114 1.00 22.67 494 TRP A N 1
ATOM 2694 C CA . TRP A 1 196 ? -12.561 2.914 -26.088 1.00 21.69 494 TRP A CA 1
ATOM 2695 C C . TRP A 1 196 ? -12.810 1.564 -25.419 1.00 23.95 494 TRP A C 1
ATOM 2696 O O . TRP A 1 196 ? -13.118 0.577 -26.090 1.00 24.39 494 TRP A O 1
ATOM 2717 N N . ALA A 1 197 ? -12.674 1.527 -24.097 1.00 25.06 495 ALA A N 1
ATOM 2718 C CA . ALA A 1 197 ? -12.790 0.281 -23.349 1.00 28.58 495 ALA A CA 1
ATOM 2719 C C . ALA A 1 197 ? -14.239 -0.154 -23.166 1.00 31.59 495 ALA A C 1
ATOM 2720 O O . ALA A 1 197 ? -15.166 0.649 -23.282 1.00 31.40 495 ALA A O 1
ATOM 2727 N N . GLU A 1 198 ? -14.416 -1.438 -22.873 1.00 33.47 496 GLU A N 1
ATOM 2728 C CA . GLU A 1 198 ? -15.732 -1.998 -22.610 1.00 35.66 496 GLU A CA 1
ATOM 2729 C C . GLU A 1 198 ? -16.095 -1.806 -21.145 1.00 31.15 496 GLU A C 1
ATOM 2730 O O . GLU A 1 198 ? -15.393 -2.280 -20.254 1.00 32.28 496 GLU A O 1
ATOM 2742 N N . GLY A 1 199 ? -17.193 -1.097 -20.907 1.00 27.68 497 GLY A N 1
ATOM 2743 C CA . GLY A 1 199 ? -17.691 -0.878 -19.561 1.00 25.16 497 GLY A CA 1
ATOM 2744 C C . GLY A 1 199 ? -17.213 0.431 -18.966 1.00 24.93 497 GLY A C 1
ATOM 2745 O O . GLY A 1 199 ? -16.856 1.367 -19.685 1.00 20.97 497 GLY A O 1
ATOM 2749 N N . GLU A 1 200 ? -17.188 0.482 -17.638 1.00 27.63 498 GLU A N 1
ATOM 2750 C CA . GLU A 1 200 ? -16.835 1.695 -16.919 1.00 28.93 498 GLU A CA 1
ATOM 2751 C C . GLU A 1 200 ? -15.394 1.639 -16.440 1.00 27.63 498 GLU A C 1
ATOM 2752 O O . GLU A 1 200 ? -14.955 0.648 -15.858 1.00 28.43 498 GLU A O 1
ATOM 2764 N N . THR A 1 201 ? -14.664 2.714 -16.715 1.00 26.66 499 THR A N 1
ATOM 2765 C CA . THR A 1 201 ? -13.326 2.911 -16.180 1.00 26.86 499 THR A CA 1
ATOM 2766 C C . THR A 1 201 ? -13.412 3.926 -15.054 1.00 26.61 499 THR A C 1
ATOM 2767 O O . THR A 1 201 ? -13.999 4.993 -15.222 1.00 27.32 499 THR A O 1
ATOM 2778 N N . SER A 1 202 ? -12.832 3.589 -13.908 1.00 25.94 500 SER A N 1
ATOM 2779 C CA . SER A 1 202 ? -12.914 4.445 -12.734 1.00 25.76 500 SER A CA 1
ATOM 2780 C C . SER A 1 202 ? -11.561 4.605 -12.058 1.00 25.55 500 SER A C 1
ATOM 2781 O O . SER A 1 202 ? -10.828 3.634 -11.875 1.00 24.81 500 SER A O 1
ATOM 2789 N N . VAL A 1 203 ? -11.244 5.844 -11.690 1.00 26.80 501 VAL A N 1
ATOM 2790 C CA . VAL A 1 203 ? -10.014 6.158 -10.975 1.00 28.08 501 VAL A CA 1
ATOM 2791 C C . VAL A 1 203 ? -10.347 6.819 -9.644 1.00 27.27 501 VAL A C 1
ATOM 2792 O O . VAL A 1 203 ? -11.086 7.802 -9.601 1.00 26.64 501 VAL A O 1
ATOM 2805 N N . THR A 1 204 ? -9.778 6.285 -8.567 1.00 27.47 502 THR A N 1
ATOM 2806 C CA . THR A 1 204 ? -9.934 6.862 -7.238 1.00 28.47 502 THR A CA 1
ATOM 2807 C C . THR A 1 204 ? -8.593 7.423 -6.786 1.00 29.17 502 THR A C 1
ATOM 2808 O O . THR A 1 204 ? -7.656 6.666 -6.537 1.00 29.44 502 THR A O 1
ATOM 2819 N N . GLU A 1 205 ? -8.503 8.748 -6.689 1.00 29.77 503 GLU A N 1
ATOM 2820 C CA . GLU A 1 205 ? -7.247 9.400 -6.321 1.00 30.92 503 GLU A CA 1
ATOM 2821 C C . GLU A 1 205 ? -7.193 9.664 -4.815 1.00 31.58 503 GLU A C 1
ATOM 2822 O O . GLU A 1 205 ? -8.160 10.160 -4.237 1.00 32.86 503 GLU A O 1
ATOM 2834 N N . PRO A 1 206 ? -6.060 9.326 -4.172 1.00 30.95 504 PRO A N 1
ATOM 2835 C CA . PRO A 1 206 ? -5.950 9.469 -2.716 1.00 31.03 504 PRO A CA 1
ATOM 2836 C C . PRO A 1 206 ? -5.813 10.925 -2.286 1.00 32.96 504 PRO A C 1
ATOM 2837 O O . PRO A 1 206 ? -5.983 11.238 -1.109 1.00 32.16 504 PRO A O 1
ATOM 2848 N N . GLU A 1 207 ? -5.489 11.792 -3.239 1.00 35.36 505 GLU A N 1
ATOM 2849 C CA . GLU A 1 207 ? -5.366 13.224 -2.993 1.00 37.83 505 GLU A CA 1
ATOM 2850 C C . GLU A 1 207 ? -5.906 13.988 -4.199 1.00 36.10 505 GLU A C 1
ATOM 2851 O O . GLU A 1 207 ? -5.748 13.544 -5.334 1.00 36.37 505 GLU A O 1
ATOM 2863 N N . PRO A 1 208 ? -6.550 15.140 -3.960 1.00 34.79 506 PRO A N 1
ATOM 2864 C CA . PRO A 1 208 ? -7.192 15.860 -5.064 1.00 32.27 506 PRO A CA 1
ATOM 2865 C C . PRO A 1 208 ? -6.190 16.426 -6.062 1.00 28.90 506 PRO A C 1
ATOM 2866 O O . PRO A 1 208 ? -5.172 16.988 -5.663 1.00 30.70 506 PRO A O 1
ATOM 2877 N N . THR A 1 209 ? -6.484 16.255 -7.348 1.00 25.43 507 THR A N 1
ATOM 2878 C CA . THR A 1 209 ? -5.653 16.784 -8.422 1.00 21.60 507 THR A CA 1
ATOM 2879 C C . THR A 1 209 ? -6.493 17.648 -9.356 1.00 22.93 507 THR A C 1
ATOM 2880 O O . THR A 1 209 ? -7.712 17.723 -9.216 1.00 22.85 507 THR A O 1
ATOM 2891 N N . ARG A 1 210 ? -5.835 18.291 -10.313 1.00 23.93 508 ARG A N 1
ATOM 2892 C CA . ARG A 1 210 ? -6.516 19.145 -11.276 1.00 25.06 508 ARG A CA 1
ATOM 2893 C C . ARG A 1 210 ? -7.418 18.308 -12.183 1.00 23.94 508 ARG A C 1
ATOM 2894 O O . ARG A 1 210 ? -7.179 17.114 -12.360 1.00 24.54 508 ARG A O 1
ATOM 2915 N N . ASP A 1 211 ? -8.457 18.928 -12.743 1.00 22.72 509 ASP A N 1
ATOM 2916 C CA . ASP A 1 211 ? -9.470 18.188 -13.498 1.00 21.97 509 ASP A CA 1
ATOM 2917 C C . ASP A 1 211 ? -9.726 18.793 -14.879 1.00 20.90 509 ASP A C 1
ATOM 2918 O O . ASP A 1 211 ? -10.844 18.736 -15.396 1.00 19.37 509 ASP A O 1
ATOM 2927 N N . HIS A 1 212 ? -8.687 19.360 -15.479 1.00 21.89 510 HIS A N 1
ATOM 2928 C CA . HIS A 1 212 ? -8.814 19.989 -16.789 1.00 23.09 510 HIS A CA 1
ATOM 2929 C C . HIS A 1 212 ? -9.171 18.959 -17.860 1.00 21.57 510 HIS A C 1
ATOM 2930 O O . HIS A 1 212 ? -9.878 19.271 -18.820 1.00 22.40 510 HIS A O 1
ATOM 2944 N N . THR A 1 213 ? -8.683 17.734 -17.687 1.00 19.03 511 THR A N 1
ATOM 2945 C CA . THR A 1 213 ? -9.019 16.644 -18.594 1.00 18.08 511 THR A CA 1
ATOM 2946 C C . THR A 1 213 ? -10.516 16.355 -18.540 1.00 18.51 511 THR A C 1
ATOM 2947 O O . THR A 1 213 ? -11.188 16.322 -19.574 1.00 17.85 511 THR A O 1
ATOM 2958 N N . GLU A 1 214 ? -11.033 16.164 -17.327 1.00 19.27 512 GLU A N 1
ATOM 2959 C CA . GLU A 1 214 ? -12.442 15.837 -17.130 1.00 20.80 512 GLU A CA 1
ATOM 2960 C C . GLU A 1 214 ? -13.351 16.921 -17.695 1.00 22.25 512 GLU A C 1
ATOM 2961 O O . GLU A 1 214 ? -14.334 16.625 -18.374 1.00 21.85 512 GLU A O 1
ATOM 2973 N N . ARG A 1 215 ? -13.028 18.175 -17.401 1.00 24.01 513 ARG A N 1
ATOM 2974 C CA . ARG A 1 215 ? -13.851 19.292 -17.844 1.00 25.74 513 ARG A CA 1
ATOM 2975 C C . ARG A 1 215 ? -13.847 19.439 -19.360 1.00 23.64 513 ARG A C 1
ATOM 2976 O O . ARG A 1 215 ? -14.869 19.772 -19.955 1.00 23.60 513 ARG A O 1
ATOM 2997 N N . MET A 1 216 ? -12.713 19.160 -19.991 1.00 23.03 514 MET A N 1
ATOM 2998 C CA . MET A 1 216 ? -12.622 19.286 -21.438 1.00 22.42 514 MET A CA 1
ATOM 2999 C C . MET A 1 216 ? -13.415 18.157 -22.091 1.00 23.95 514 MET A C 1
ATOM 3000 O O . MET A 1 216 ? -14.075 18.368 -23.109 1.00 24.18 514 MET A O 1
ATOM 3014 N N . LEU A 1 217 ? -13.357 16.963 -21.506 1.00 24.11 515 LEU A N 1
ATOM 3015 C CA . LEU A 1 217 ? -14.175 15.852 -21.986 1.00 24.30 515 LEU A CA 1
ATOM 3016 C C . LEU A 1 217 ? -15.654 16.221 -21.983 1.00 24.33 515 LEU A C 1
ATOM 3017 O O . LEU A 1 217 ? -16.375 15.927 -22.938 1.00 26.22 515 LEU A O 1
ATOM 3033 N N . ARG A 1 218 ? -16.107 16.877 -20.920 1.00 22.56 516 ARG A N 1
ATOM 3034 C CA . ARG A 1 218 ? -17.509 17.282 -20.839 1.00 22.56 516 ARG A CA 1
ATOM 3035 C C . ARG A 1 218 ? -17.830 18.335 -21.892 1.00 22.19 516 ARG A C 1
ATOM 3036 O O . ARG A 1 218 ? -18.892 18.297 -22.504 1.00 21.74 516 ARG A O 1
ATOM 3057 N N . ALA A 1 219 ? -16.903 19.263 -22.109 1.00 23.98 517 ALA A N 1
ATOM 3058 C CA . ALA A 1 219 ? -17.079 20.299 -23.125 1.00 25.90 517 ALA A CA 1
ATOM 3059 C C . ALA A 1 219 ? -17.272 19.680 -24.509 1.00 25.42 517 ALA A C 1
ATOM 3060 O O . ALA A 1 219 ? -17.977 20.235 -25.352 1.00 25.82 517 ALA A O 1
ATOM 3067 N N . PHE A 1 220 ? -16.642 18.527 -24.732 1.00 23.96 518 PHE A N 1
ATOM 3068 C CA . PHE A 1 220 ? -16.769 17.806 -25.996 1.00 23.74 518 PHE A CA 1
ATOM 3069 C C . PHE A 1 220 ? -17.909 16.787 -25.968 1.00 24.28 518 PHE A C 1
ATOM 3070 O O . PHE A 1 220 ? -18.018 15.944 -26.858 1.00 25.39 518 PHE A O 1
ATOM 3087 N N . GLY A 1 221 ? -18.743 16.856 -24.936 1.00 23.66 519 GLY A N 1
ATOM 3088 C CA . GLY A 1 221 ? -19.984 16.102 -24.907 1.00 24.33 519 GLY A CA 1
ATOM 3089 C C . GLY A 1 221 ? -19.896 14.705 -24.322 1.00 25.83 519 GLY A C 1
ATOM 3090 O O . GLY A 1 221 ? -20.834 13.917 -24.460 1.00 26.59 519 GLY A O 1
ATOM 3094 N N . TYR A 1 222 ? -18.779 14.387 -23.675 1.00 25.71 520 TYR A N 1
ATOM 3095 C CA . TYR A 1 222 ? -18.626 13.091 -23.022 1.00 26.49 520 TYR A CA 1
ATOM 3096 C C . TYR A 1 222 ? -19.052 13.184 -21.562 1.00 28.01 520 TYR A C 1
ATOM 3097 O O . TYR A 1 222 ? -18.700 14.132 -20.863 1.00 29.18 520 TYR A O 1
ATOM 3115 N N . ASP A 1 223 ? -19.801 12.190 -21.103 1.00 29.00 521 ASP A N 1
ATOM 3116 C CA . ASP A 1 223 ? -20.251 12.157 -19.720 1.00 30.18 521 ASP A CA 1
ATOM 3117 C C . ASP A 1 223 ? -19.147 11.621 -18.816 1.00 27.72 521 ASP A C 1
ATOM 3118 O O . ASP A 1 223 ? -18.665 10.506 -19.008 1.00 27.67 521 ASP A O 1
ATOM 3127 N N . VAL A 1 224 ? -18.753 12.431 -17.838 1.00 26.14 522 VAL A N 1
ATOM 3128 C CA . VAL A 1 224 ? -17.748 12.037 -16.858 1.00 23.81 522 VAL A CA 1
ATOM 3129 C C . VAL A 1 224 ? -18.277 12.292 -15.456 1.00 24.32 522 VAL A C 1
ATOM 3130 O O . VAL A 1 224 ? -18.600 13.424 -15.101 1.00 22.48 522 VAL A O 1
ATOM 3143 N N . LYS A 1 225 ? -18.373 11.230 -14.667 1.00 25.79 523 LYS A N 1
ATOM 3144 C CA . LYS A 1 225 ? -18.861 11.340 -13.300 1.00 27.64 523 LYS A CA 1
ATOM 3145 C C . LYS A 1 225 ? -17.719 11.663 -12.344 1.00 27.91 523 LYS A C 1
ATOM 3146 O O . LYS A 1 225 ? -16.726 10.936 -12.282 1.00 28.41 523 LYS A O 1
ATOM 3165 N N . THR A 1 226 ? -17.861 12.772 -11.625 1.00 27.47 524 THR A N 1
ATOM 3166 C CA . THR A 1 226 ? -16.960 13.111 -10.535 1.00 27.04 524 THR A CA 1
ATOM 3167 C C . THR A 1 226 ? -17.751 12.970 -9.243 1.00 28.59 524 THR A C 1
ATOM 3168 O O . THR A 1 226 ? -18.646 13.767 -8.959 1.00 29.77 524 THR A O 1
ATOM 3179 N N . GLU A 1 227 ? -17.408 11.946 -8.468 1.00 28.83 525 GLU A N 1
ATOM 3180 C CA . GLU A 1 227 ? -18.126 11.600 -7.246 1.00 29.91 525 GLU A CA 1
ATOM 3181 C C . GLU A 1 227 ? -17.146 11.529 -6.085 1.00 30.19 525 GLU A C 1
ATOM 3182 O O . GLU A 1 227 ? -16.640 10.462 -5.743 1.00 28.45 525 GLU A O 1
ATOM 3194 N N . GLY A 1 228 ? -16.866 12.685 -5.496 1.00 32.04 526 GLY A N 1
ATOM 3195 C CA . GLY A 1 228 ? -15.855 12.782 -4.464 1.00 33.53 526 GLY A CA 1
ATOM 3196 C C . GLY A 1 228 ? -14.494 12.610 -5.109 1.00 32.10 526 GLY A C 1
ATOM 3197 O O . GLY A 1 228 ? -14.137 13.347 -6.030 1.00 32.71 526 GLY A O 1
ATOM 3201 N N . ASN A 1 229 ? -13.755 11.601 -4.660 1.00 30.36 527 ASN A N 1
ATOM 3202 C CA . ASN A 1 229 ? -12.430 11.324 -5.199 1.00 27.93 527 ASN A CA 1
ATOM 3203 C C . ASN A 1 229 ? -12.475 10.219 -6.251 1.00 27.44 527 ASN A C 1
ATOM 3204 O O . ASN A 1 229 ? -11.438 9.769 -6.731 1.00 25.41 527 ASN A O 1
ATOM 3215 N N . LYS A 1 230 ? -13.687 9.787 -6.590 1.00 29.82 528 LYS A N 1
ATOM 3216 C CA . LYS A 1 230 ? -13.910 8.750 -7.594 1.00 32.06 528 LYS A CA 1
ATOM 3217 C C . LYS A 1 230 ? -14.334 9.366 -8.924 1.00 30.30 528 LYS A C 1
ATOM 3218 O O . LYS A 1 230 ? -15.423 9.929 -9.041 1.00 30.81 528 LYS A O 1
ATOM 3237 N N . ILE A 1 231 ? -13.459 9.254 -9.920 1.00 27.46 529 ILE A N 1
ATOM 3238 C CA . ILE A 1 231 ? -13.688 9.841 -11.237 1.00 23.97 529 ILE A CA 1
ATOM 3239 C C . ILE A 1 231 ? -13.821 8.724 -12.265 1.00 22.87 529 ILE A C 1
ATOM 3240 O O . ILE A 1 231 ? -12.922 7.897 -12.408 1.00 22.21 529 ILE A O 1
ATOM 3256 N N . SER A 1 232 ? -14.940 8.705 -12.984 1.00 22.89 530 SER A N 1
ATOM 3257 C CA . SER A 1 232 ? -15.234 7.600 -13.893 1.00 23.03 530 SER A CA 1
ATOM 3258 C C . SER A 1 232 ? -15.987 8.018 -15.147 1.00 22.13 530 SER A C 1
ATOM 3259 O O . SER A 1 232 ? -16.610 9.080 -15.201 1.00 22.36 530 SER A O 1
ATOM 3267 N N . LEU A 1 233 ? -15.933 7.149 -16.149 1.00 21.34 531 LEU A N 1
ATOM 3268 C CA . LEU A 1 233 ? -16.709 7.310 -17.368 1.00 21.77 531 LEU A CA 1
ATOM 3269 C C . LEU A 1 233 ? -16.994 5.936 -17.956 1.00 24.16 531 LEU A C 1
ATOM 3270 O O . LEU A 1 233 ? -16.425 4.937 -17.513 1.00 24.29 531 LEU A O 1
ATOM 3286 N N . VAL A 1 234 ? -17.868 5.892 -18.956 1.00 26.52 532 VAL A N 1
ATOM 3287 C CA . VAL A 1 234 ? -18.214 4.646 -19.624 1.00 27.81 532 VAL A CA 1
ATOM 3288 C C . VAL A 1 234 ? -17.739 4.736 -21.062 1.00 27.40 532 VAL A C 1
ATOM 3289 O O . VAL A 1 234 ? -18.001 5.724 -21.747 1.00 28.39 532 VAL A O 1
ATOM 3302 N N . GLY A 1 235 ? -17.037 3.704 -21.514 1.00 26.79 533 GLY A N 1
ATOM 3303 C CA . GLY A 1 235 ? -16.452 3.715 -22.841 1.00 26.33 533 GLY A CA 1
ATOM 3304 C C . GLY A 1 235 ? -17.482 3.478 -23.927 1.00 25.43 533 GLY A C 1
ATOM 3305 O O . GLY A 1 235 ? -18.581 2.992 -23.655 1.00 26.23 533 GLY A O 1
ATOM 3309 N N . GLY A 1 236 ? -17.116 3.814 -25.160 1.00 24.27 534 GLY A N 1
ATOM 3310 C CA . GLY A 1 236 ? -17.998 3.641 -26.300 1.00 25.81 534 GLY A CA 1
ATOM 3311 C C . GLY A 1 236 ? -18.681 4.934 -26.702 1.00 27.02 534 GLY A C 1
ATOM 3312 O O . GLY A 1 236 ? -19.331 4.998 -27.745 1.00 29.49 534 GLY A O 1
ATOM 3316 N N . GLY A 1 237 ? -18.544 5.964 -25.872 1.00 26.76 535 GLY A N 1
ATOM 3317 C CA . GLY A 1 237 ? -19.173 7.242 -26.145 1.00 27.10 535 GLY A CA 1
ATOM 3318 C C . GLY A 1 237 ? -18.520 7.947 -27.318 1.00 31.03 535 GLY A C 1
ATOM 3319 O O . GLY A 1 237 ? -17.671 7.374 -28.002 1.00 27.39 535 GLY A O 1
ATOM 3323 N N . LYS A 1 238 ? -18.921 9.191 -27.558 1.00 36.30 536 LYS A N 1
ATOM 3324 C CA . LYS A 1 238 ? -18.442 9.922 -28.723 1.00 41.25 536 LYS A CA 1
ATOM 3325 C C . LYS A 1 238 ? -18.181 11.394 -28.398 1.00 37.56 536 LYS A C 1
ATOM 3326 O O . LYS A 1 238 ? -18.940 12.021 -27.657 1.00 40.40 536 LYS A O 1
ATOM 3345 N N . LEU A 1 239 ? -17.101 11.934 -28.957 1.00 32.18 537 LEU A N 1
ATOM 3346 C CA . LEU A 1 239 ? -16.745 13.338 -28.766 1.00 26.91 537 LEU A CA 1
ATOM 3347 C C . LEU A 1 239 ? -17.219 14.195 -29.937 1.00 25.54 537 LEU A C 1
ATOM 3348 O O . LEU A 1 239 ? -17.096 13.802 -31.096 1.00 23.92 537 LEU A O 1
ATOM 3364 N N . VAL A 1 240 ? -17.754 15.369 -29.614 1.00 25.70 538 VAL A N 1
ATOM 3365 C CA . VAL A 1 240 ? -18.323 16.273 -30.606 1.00 26.35 538 VAL A CA 1
ATOM 3366 C C . VAL A 1 240 ? -17.549 17.586 -30.664 1.00 26.38 538 VAL A C 1
ATOM 3367 O O . VAL A 1 240 ? -17.424 18.293 -29.663 1.00 26.75 538 VAL A O 1
ATOM 3380 N N . GLY A 1 241 ? -17.047 17.913 -31.851 1.00 25.82 539 GLY A N 1
ATOM 3381 C CA . GLY A 1 241 ? -16.293 19.136 -32.047 1.00 25.87 539 GLY A CA 1
ATOM 3382 C C . GLY A 1 241 ? -17.106 20.369 -31.705 1.00 27.27 539 GLY A C 1
ATOM 3383 O O . GLY A 1 241 ? -18.315 20.421 -31.938 1.00 27.41 539 GLY A O 1
ATOM 3387 N N . THR A 1 242 ? -16.433 21.367 -31.149 1.00 27.83 540 THR A N 1
ATOM 3388 C CA . THR A 1 242 ? -17.090 22.594 -30.731 1.00 30.62 540 THR A CA 1
ATOM 3389 C C . THR A 1 242 ? -16.072 23.727 -30.690 1.00 30.85 540 THR A C 1
ATOM 3390 O O . THR A 1 242 ? -14.911 23.535 -31.049 1.00 30.58 540 THR A O 1
ATOM 3401 N N . ASN A 1 243 ? -16.509 24.905 -30.261 1.00 31.83 541 ASN A N 1
ATOM 3402 C CA . ASN A 1 243 ? -15.607 26.039 -30.100 1.00 32.35 541 ASN A CA 1
ATOM 3403 C C . ASN A 1 243 ? -15.091 26.105 -28.671 1.00 30.78 541 ASN A C 1
ATOM 3404 O O . ASN A 1 243 ? -15.871 26.085 -27.720 1.00 31.50 541 ASN A O 1
ATOM 3415 N N . ILE A 1 244 ? -13.771 26.180 -28.532 1.00 29.36 542 ILE A N 1
ATOM 3416 C CA . ILE A 1 244 ? -13.131 26.161 -27.224 1.00 28.58 542 ILE A CA 1
ATOM 3417 C C . ILE A 1 244 ? -12.374 27.460 -26.976 1.00 29.29 542 ILE A C 1
ATOM 3418 O O . ILE A 1 244 ? -11.355 27.729 -27.613 1.00 28.95 542 ILE A O 1
ATOM 3434 N N . GLN A 1 245 ? -12.885 28.263 -26.048 1.00 30.21 543 GLN A N 1
ATOM 3435 C CA . GLN A 1 245 ? -12.167 29.437 -25.572 1.00 31.78 543 GLN A CA 1
ATOM 3436 C C . GLN A 1 245 ? -11.326 29.022 -24.377 1.00 30.03 543 GLN A C 1
ATOM 3437 O O . GLN A 1 245 ? -11.856 28.681 -23.322 1.00 29.16 543 GLN A O 1
ATOM 3451 N N . VAL A 1 246 ? -10.010 29.047 -24.554 1.00 29.65 544 VAL A N 1
ATOM 3452 C CA . VAL A 1 246 ? -9.090 28.661 -23.497 1.00 28.22 544 VAL A CA 1
ATOM 3453 C C . VAL A 1 246 ? -9.009 29.755 -22.436 1.00 28.26 544 VAL A C 1
ATOM 3454 O O . VAL A 1 246 ? -8.784 30.922 -22.761 1.00 29.05 544 VAL A O 1
ATOM 3467 N N . PRO A 1 247 ? -9.206 29.387 -21.160 1.00 27.38 545 PRO A N 1
ATOM 3468 C CA . PRO A 1 247 ? -9.058 30.392 -20.104 1.00 26.74 545 PRO A CA 1
ATOM 3469 C C . PRO A 1 247 ? -7.606 30.827 -19.941 1.00 24.75 545 PRO A C 1
ATOM 3470 O O . PRO A 1 247 ? -6.704 30.002 -20.092 1.00 25.13 545 PRO A O 1
ATOM 3481 N N . SER A 1 248 ? -7.384 32.103 -19.645 1.00 23.15 546 SER A N 1
ATOM 3482 C CA . SER A 1 248 ? -6.041 32.591 -19.370 1.00 21.97 546 SER A CA 1
ATOM 3483 C C . SER A 1 248 ? -5.492 31.923 -18.108 1.00 21.71 546 SER A C 1
ATOM 3484 O O . SER A 1 248 ? -6.244 31.579 -17.195 1.00 21.79 546 SER A O 1
ATOM 3492 N N . ASP A 1 249 ? -4.181 31.705 -18.088 1.00 21.26 547 ASP A N 1
ATOM 3493 C CA . ASP A 1 249 ? -3.525 30.946 -17.027 1.00 20.04 547 ASP A CA 1
ATOM 3494 C C . ASP A 1 249 ? -3.454 31.704 -15.701 1.00 19.61 547 ASP A C 1
ATOM 3495 O O . ASP A 1 249 ? -2.781 32.728 -15.597 1.00 19.39 547 ASP A O 1
ATOM 3504 N N . ILE A 1 250 ? -4.125 31.179 -14.680 1.00 18.97 548 ILE A N 1
ATOM 3505 C CA . ILE A 1 250 ? -4.124 31.811 -13.364 1.00 19.72 548 ILE A CA 1
ATOM 3506 C C . ILE A 1 250 ? -2.721 31.812 -12.755 1.00 20.01 548 ILE A C 1
ATOM 3507 O O . ILE A 1 250 ? -2.378 32.693 -11.963 1.00 20.51 548 ILE A O 1
ATOM 3523 N N . SER A 1 251 ? -1.912 30.827 -13.129 1.00 19.12 549 SER A N 1
ATOM 3524 C CA . SER A 1 251 ? -0.537 30.746 -12.648 1.00 19.12 549 SER A CA 1
ATOM 3525 C C . SER A 1 251 ? 0.282 31.920 -13.179 1.00 18.71 549 SER A C 1
ATOM 3526 O O . SER A 1 251 ? 1.218 32.384 -12.530 1.00 18.47 549 SER A O 1
ATOM 3534 N N . SER A 1 252 ? -0.078 32.396 -14.365 1.00 19.02 550 SER A N 1
ATOM 3535 C CA . SER A 1 252 ? 0.570 33.561 -14.952 1.00 19.40 550 SER A CA 1
ATOM 3536 C C . SER A 1 252 ? 0.011 34.840 -14.333 1.00 18.91 550 SER A C 1
ATOM 3537 O O . SER A 1 252 ? 0.748 35.782 -14.045 1.00 19.02 550 SER A O 1
ATOM 3545 N N . ALA A 1 253 ? -1.301 34.859 -14.132 1.00 19.01 551 ALA A N 1
ATOM 3546 C CA . ALA A 1 253 ? -1.980 36.007 -13.544 1.00 20.46 551 ALA A CA 1
ATOM 3547 C C . ALA A 1 253 ? -1.502 36.286 -12.120 1.00 20.67 551 ALA A C 1
ATOM 3548 O O . ALA A 1 253 ? -1.480 37.435 -11.680 1.00 19.58 551 ALA A O 1
ATOM 3555 N N . ALA A 1 254 ? -1.111 35.227 -11.416 1.00 21.79 552 ALA A N 1
ATOM 3556 C CA . ALA A 1 254 ? -0.740 35.313 -10.005 1.00 22.07 552 ALA A CA 1
ATOM 3557 C C . ALA A 1 254 ? 0.380 36.313 -9.741 1.00 21.19 552 ALA A C 1
ATOM 3558 O O . ALA A 1 254 ? 0.392 36.983 -8.712 1.00 20.17 552 ALA A O 1
ATOM 3565 N N . PHE A 1 255 ? 1.322 36.413 -10.668 1.00 21.80 553 PHE A N 1
ATOM 3566 C CA . PHE A 1 255 ? 2.443 37.326 -10.496 1.00 22.46 553 PHE A CA 1
ATOM 3567 C C . PHE A 1 255 ? 1.977 38.779 -10.447 1.00 20.91 553 PHE A C 1
ATOM 3568 O O . PHE A 1 255 ? 2.534 39.592 -9.707 1.00 20.57 553 PHE A O 1
ATOM 3585 N N . PHE A 1 256 ? 0.943 39.093 -11.220 1.00 19.32 554 PHE A N 1
ATOM 3586 C CA . PHE A 1 256 ? 0.428 40.453 -11.283 1.00 19.67 554 PHE A CA 1
ATOM 3587 C C . PHE A 1 256 ? -0.540 40.734 -10.139 1.00 19.86 554 PHE A C 1
ATOM 3588 O O . PHE A 1 256 ? -0.707 41.884 -9.731 1.00 20.07 554 PHE A O 1
ATOM 3605 N N . MET A 1 257 ? -1.187 39.689 -9.635 1.00 20.11 555 MET A N 1
ATOM 3606 C CA . MET A 1 257 ? -1.961 39.804 -8.403 1.00 21.40 555 MET A CA 1
ATOM 3607 C C . MET A 1 257 ? -1.037 40.250 -7.278 1.00 21.15 555 MET A C 1
ATOM 3608 O O . MET A 1 257 ? -1.334 41.197 -6.550 1.00 23.09 555 MET A O 1
ATOM 3622 N N . VAL A 1 258 ? 0.082 39.544 -7.146 1.00 19.78 556 VAL A N 1
ATOM 3623 C CA . VAL A 1 258 ? 1.081 39.842 -6.127 1.00 20.37 556 VAL A CA 1
ATOM 3624 C C . VAL A 1 258 ? 1.656 41.239 -6.340 1.00 21.25 556 VAL A C 1
ATOM 3625 O O . VAL A 1 258 ? 1.781 42.010 -5.392 1.00 22.59 556 VAL A O 1
ATOM 3638 N N . GLY A 1 259 ? 2.005 41.559 -7.583 1.00 21.56 557 GLY A N 1
ATOM 3639 C CA . GLY A 1 259 ? 2.585 42.850 -7.905 1.00 22.68 557 GLY A CA 1
ATOM 3640 C C . GLY A 1 259 ? 1.677 43.995 -7.507 1.00 22.66 557 GLY A C 1
ATOM 3641 O O . GLY A 1 259 ? 2.127 45.006 -6.974 1.00 22.92 557 GLY A O 1
ATOM 3645 N N . ALA A 1 260 ? 0.383 43.826 -7.753 1.00 22.03 558 ALA A N 1
ATOM 3646 C CA . ALA A 1 260 ? -0.594 44.852 -7.422 1.00 20.64 558 ALA A CA 1
ATOM 3647 C C . ALA A 1 260 ? -0.756 44.969 -5.910 1.00 21.00 558 ALA A C 1
ATOM 3648 O O . ALA A 1 260 ? -0.968 46.062 -5.381 1.00 21.56 558 ALA A O 1
ATOM 3655 N N . ALA A 1 261 ? -0.660 43.840 -5.216 1.00 20.56 559 ALA A N 1
ATOM 3656 C CA . ALA A 1 261 ? -0.909 43.810 -3.778 1.00 20.87 559 ALA A CA 1
ATOM 3657 C C . ALA A 1 261 ? 0.244 44.395 -2.968 1.00 21.41 559 ALA A C 1
ATOM 3658 O O . ALA A 1 261 ? 0.053 44.765 -1.810 1.00 21.74 559 ALA A O 1
ATOM 3665 N N . ILE A 1 262 ? 1.433 44.476 -3.564 1.00 21.21 560 ILE A N 1
ATOM 3666 C CA . ILE A 1 262 ? 2.602 44.997 -2.852 1.00 21.72 560 ILE A CA 1
ATOM 3667 C C . ILE A 1 262 ? 2.989 46.406 -3.299 1.00 22.47 560 ILE A C 1
ATOM 3668 O O . ILE A 1 262 ? 3.910 46.998 -2.740 1.00 22.76 560 ILE A O 1
ATOM 3684 N N . THR A 1 263 ? 2.291 46.939 -4.300 1.00 23.00 561 THR A N 1
ATOM 3685 C CA . THR A 1 263 ? 2.617 48.257 -4.847 1.00 24.71 561 THR A CA 1
ATOM 3686 C C . THR A 1 263 ? 1.591 49.308 -4.433 1.00 26.38 561 THR A C 1
ATOM 3687 O O . THR A 1 263 ? 0.389 49.129 -4.632 1.00 25.92 561 THR A O 1
ATOM 3698 N N . GLU A 1 264 ? 2.076 50.410 -3.870 1.00 28.43 562 GLU A N 1
ATOM 3699 C CA . GLU A 1 264 ? 1.204 51.465 -3.360 1.00 30.11 562 GLU A CA 1
ATOM 3700 C C . GLU A 1 264 ? 0.308 52.048 -4.448 1.00 28.54 562 GLU A C 1
ATOM 3701 O O . GLU A 1 264 ? 0.784 52.483 -5.497 1.00 29.08 562 GLU A O 1
ATOM 3713 N N . GLY A 1 265 ? -0.992 52.069 -4.173 1.00 26.52 563 GLY A N 1
ATOM 3714 C CA . GLY A 1 265 ? -1.954 52.683 -5.066 1.00 26.05 563 GLY A CA 1
ATOM 3715 C C . GLY A 1 265 ? -2.149 51.924 -6.363 1.00 26.34 563 GLY A C 1
ATOM 3716 O O . GLY A 1 265 ? -2.733 52.452 -7.309 1.00 27.16 563 GLY A O 1
ATOM 3720 N N . ALA A 1 266 ? -1.655 50.691 -6.418 1.00 24.60 564 ALA A N 1
ATOM 3721 C CA . ALA A 1 266 ? -1.801 49.877 -7.617 1.00 23.85 564 ALA A CA 1
ATOM 3722 C C . ALA A 1 266 ? -3.274 49.633 -7.915 1.00 23.81 564 ALA A C 1
ATOM 3723 O O . ALA A 1 266 ? -4.101 49.576 -7.006 1.00 24.28 564 ALA A O 1
ATOM 3730 N N . ASP A 1 267 ? -3.595 49.503 -9.196 1.00 23.20 565 ASP A N 1
ATOM 3731 C CA . ASP A 1 267 ? -4.959 49.225 -9.623 1.00 23.60 565 ASP A CA 1
ATOM 3732 C C . ASP A 1 267 ? -4.922 48.385 -10.889 1.00 22.79 565 ASP A C 1
ATOM 3733 O O . ASP A 1 267 ? -4.764 48.912 -11.990 1.00 22.89 565 ASP A O 1
ATOM 3742 N N . VAL A 1 268 ? -5.095 47.077 -10.723 1.00 23.19 566 VAL A N 1
ATOM 3743 C CA . VAL A 1 268 ? -4.962 46.140 -11.829 1.00 23.66 566 VAL A CA 1
ATOM 3744 C C . VAL A 1 268 ? -6.217 45.299 -11.984 1.00 23.76 566 VAL A C 1
ATOM 3745 O O . VAL A 1 268 ? -6.734 44.743 -11.013 1.00 24.33 566 VAL A O 1
ATOM 3758 N N . VAL A 1 269 ? -6.686 45.210 -13.223 1.00 23.14 567 VAL A N 1
ATOM 3759 C CA . VAL A 1 269 ? -7.764 44.311 -13.587 1.00 21.72 567 VAL A CA 1
ATOM 3760 C C . VAL A 1 269 ? -7.208 43.269 -14.544 1.00 21.94 567 VAL A C 1
ATOM 3761 O O . VAL A 1 269 ? -6.695 43.601 -15.614 1.00 21.46 567 VAL A O 1
ATOM 3774 N N . LEU A 1 270 ? -7.281 42.011 -14.121 1.00 21.30 568 LEU A N 1
ATOM 3775 C CA . LEU A 1 270 ? -6.879 40.882 -14.944 1.00 20.98 568 LEU A CA 1
ATOM 3776 C C . LEU A 1 270 ? -8.137 40.219 -15.491 1.00 22.32 568 LEU A C 1
ATOM 3777 O O . LEU A 1 270 ? -8.928 39.648 -14.735 1.00 21.88 568 LEU A O 1
ATOM 3793 N N . GLU A 1 271 ? -8.325 40.308 -16.803 1.00 23.38 569 GLU A N 1
ATOM 3794 C CA . GLU A 1 271 ? -9.560 39.851 -17.430 1.00 25.98 569 GLU A CA 1
ATOM 3795 C C . GLU A 1 271 ? -9.546 38.364 -17.765 1.00 26.27 569 GLU A C 1
ATOM 3796 O O . GLU A 1 271 ? -8.507 37.802 -18.108 1.00 25.07 569 GLU A O 1
ATOM 3808 N N . ALA A 1 272 ? -10.718 37.744 -17.663 1.00 27.96 570 ALA A N 1
ATOM 3809 C CA . ALA A 1 272 ? -10.916 36.364 -18.094 1.00 29.69 570 ALA A CA 1
ATOM 3810 C C . ALA A 1 272 ? -9.904 35.395 -17.478 1.00 28.03 570 ALA A C 1
ATOM 3811 O O . ALA A 1 272 ? -9.408 34.497 -18.160 1.00 28.40 570 ALA A O 1
ATOM 3818 N N . VAL A 1 273 ? -9.601 35.573 -16.195 1.00 26.12 571 VAL A N 1
ATOM 3819 C CA . VAL A 1 273 ? -8.684 34.675 -15.504 1.00 23.32 571 VAL A CA 1
ATOM 3820 C C . VAL A 1 273 ? -9.410 33.383 -15.151 1.00 22.64 571 VAL A C 1
ATOM 3821 O O . VAL A 1 273 ? -10.492 33.413 -14.572 1.00 23.09 571 VAL A O 1
ATOM 3834 N N . GLY A 1 274 ? -8.809 32.250 -15.500 1.00 22.46 572 GLY A N 1
ATOM 3835 C CA . GLY A 1 274 ? -9.362 30.959 -15.142 1.00 21.92 572 GLY A CA 1
ATOM 3836 C C . GLY A 1 274 ? -9.390 30.800 -13.635 1.00 22.01 572 GLY A C 1
ATOM 3837 O O . GLY A 1 274 ? -8.401 31.073 -12.955 1.00 20.92 572 GLY A O 1
ATOM 3841 N N . ILE A 1 275 ? -10.542 30.399 -13.108 1.00 22.00 573 ILE A N 1
ATOM 3842 C CA . ILE A 1 275 ? -10.700 30.198 -11.674 1.00 22.24 573 ILE A CA 1
ATOM 3843 C C . ILE A 1 275 ? -11.223 28.797 -11.374 1.00 22.41 573 ILE A C 1
ATOM 3844 O O . ILE A 1 275 ? -12.129 28.624 -10.556 1.00 22.73 573 ILE A O 1
ATOM 3860 N N . ASN A 1 276 ? -10.667 27.804 -12.064 1.00 22.08 574 ASN A N 1
ATOM 3861 C CA . ASN A 1 276 ? -10.940 26.408 -11.746 1.00 22.11 574 ASN A CA 1
ATOM 3862 C C . ASN A 1 276 ? -10.623 26.172 -10.268 1.00 23.10 574 ASN A C 1
ATOM 3863 O O . ASN A 1 276 ? -9.522 26.494 -9.825 1.00 22.42 574 ASN A O 1
ATOM 3874 N N . PRO A 1 277 ? -11.588 25.633 -9.494 1.00 24.74 575 PRO A N 1
ATOM 3875 C CA . PRO A 1 277 ? -11.392 25.523 -8.039 1.00 25.30 575 PRO A CA 1
ATOM 3876 C C . PRO A 1 277 ? -10.156 24.718 -7.628 1.00 25.16 575 PRO A C 1
ATOM 3877 O O . PRO A 1 277 ? -9.745 24.790 -6.468 1.00 26.28 575 PRO A O 1
ATOM 3888 N N . THR A 1 278 ? -9.589 23.951 -8.554 1.00 23.72 576 THR A N 1
ATOM 3889 C CA . THR A 1 278 ? -8.357 23.212 -8.285 1.00 23.39 576 THR A CA 1
ATOM 3890 C C . THR A 1 278 ? -7.111 24.063 -8.543 1.00 23.19 576 THR A C 1
ATOM 3891 O O . THR A 1 278 ? -5.993 23.559 -8.477 1.00 22.72 576 THR A O 1
ATOM 3902 N N . ARG A 1 279 ? -7.308 25.351 -8.829 1.00 24.27 577 ARG A N 1
ATOM 3903 C CA . ARG A 1 279 ? -6.219 26.238 -9.251 1.00 23.95 577 ARG A CA 1
ATOM 3904 C C . ARG A 1 279 ? -6.211 27.588 -8.528 1.00 23.65 577 ARG A C 1
ATOM 3905 O O . ARG A 1 279 ? -5.294 28.386 -8.721 1.00 23.70 577 ARG A O 1
ATOM 3926 N N . THR A 1 280 ? -7.216 27.838 -7.692 1.00 24.04 578 THR A N 1
ATOM 3927 C CA . THR A 1 280 ? -7.470 29.185 -7.177 1.00 23.06 578 THR A CA 1
ATOM 3928 C C . THR A 1 280 ? -6.874 29.450 -5.800 1.00 23.56 578 THR A C 1
ATOM 3929 O O . THR A 1 280 ? -7.286 30.381 -5.106 1.00 24.04 578 THR A O 1
ATOM 3940 N N . GLY A 1 281 ? -5.891 28.653 -5.406 1.00 22.67 579 GLY A N 1
ATOM 3941 C CA . GLY A 1 281 ? -5.326 28.790 -4.080 1.00 22.72 579 GLY A CA 1
ATOM 3942 C C . GLY A 1 281 ? -4.690 30.148 -3.829 1.00 22.63 579 GLY A C 1
ATOM 3943 O O . GLY A 1 281 ? -4.751 30.659 -2.713 1.00 22.28 579 GLY A O 1
ATOM 3947 N N . VAL A 1 282 ? -4.088 30.743 -4.856 1.00 21.51 580 VAL A N 1
ATOM 3948 C CA . VAL A 1 282 ? -3.411 32.025 -4.685 1.00 21.57 580 VAL A CA 1
ATOM 3949 C C . VAL A 1 282 ? -4.407 33.115 -4.291 1.00 22.14 580 VAL A C 1
ATOM 3950 O O . VAL A 1 282 ? -4.087 33.994 -3.492 1.00 22.66 580 VAL A O 1
ATOM 3963 N N . ILE A 1 283 ? -5.620 33.036 -4.831 1.00 22.70 581 ILE A N 1
ATOM 3964 C CA . ILE A 1 283 ? -6.667 34.008 -4.525 1.00 23.63 581 ILE A CA 1
ATOM 3965 C C . ILE A 1 283 ? -7.071 33.937 -3.056 1.00 24.98 581 ILE A C 1
ATOM 3966 O O . ILE A 1 283 ? -7.127 34.957 -2.367 1.00 24.56 581 ILE A O 1
ATOM 3982 N N . GLU A 1 284 ? -7.354 32.729 -2.585 1.00 26.41 582 GLU A N 1
ATOM 3983 C CA . GLU A 1 284 ? -7.783 32.530 -1.208 1.00 29.54 582 GLU A CA 1
ATOM 3984 C C . GLU A 1 284 ? -6.684 32.957 -0.242 1.00 28.80 582 GLU A C 1
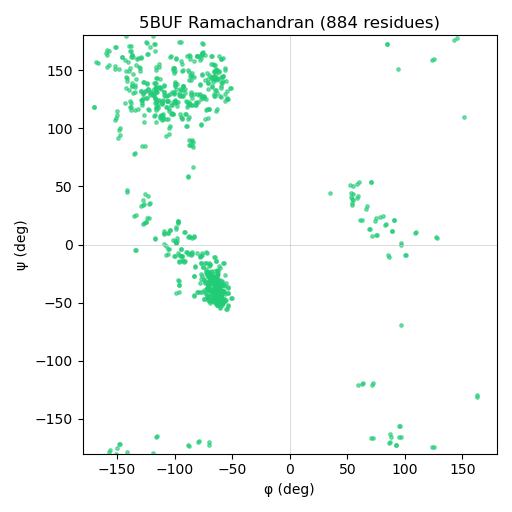ATOM 3985 O O . GLU A 1 284 ? -6.955 33.596 0.771 1.00 30.70 582 GLU A O 1
ATOM 3997 N N . ILE A 1 285 ? -5.443 32.613 -0.572 1.00 27.03 583 ILE A N 1
ATOM 3998 C CA . ILE A 1 285 ? -4.303 32.929 0.285 1.00 25.81 583 ILE A CA 1
ATOM 3999 C C . ILE A 1 285 ? -4.056 34.437 0.350 1.00 24.01 583 ILE A C 1
ATOM 4000 O O . ILE A 1 285 ? -3.848 34.987 1.430 1.00 23.72 583 ILE A O 1
ATOM 4016 N N . LEU A 1 286 ? -4.071 35.102 -0.801 1.00 22.58 584 LEU A N 1
ATOM 4017 C CA . LEU A 1 286 ? -3.893 36.551 -0.831 1.00 22.45 584 LEU A CA 1
ATOM 4018 C C . LEU A 1 286 ? -5.021 37.237 -0.058 1.00 24.37 584 LEU A C 1
ATOM 4019 O O . LEU A 1 286 ? -4.784 38.181 0.693 1.00 24.29 584 LEU A O 1
ATOM 4035 N N . LYS A 1 287 ? -6.244 36.748 -0.238 1.00 27.06 585 LYS A N 1
ATOM 4036 C CA . LYS A 1 287 ? -7.397 37.268 0.490 1.00 30.60 585 LYS A CA 1
ATOM 4037 C C . LYS A 1 287 ? -7.212 37.145 1.999 1.00 30.95 585 LYS A C 1
ATOM 4038 O O . LYS A 1 287 ? -7.576 38.048 2.748 1.00 30.73 585 LYS A O 1
ATOM 4057 N N . GLN A 1 288 ? -6.652 36.024 2.443 1.00 31.63 586 GLN A N 1
ATOM 4058 C CA . GLN A 1 288 ? -6.425 35.808 3.870 1.00 32.67 586 GLN A CA 1
ATOM 4059 C C . GLN A 1 288 ? -5.278 36.680 4.377 1.00 32.16 586 GLN A C 1
ATOM 4060 O O . GLN A 1 288 ? -5.193 36.969 5.571 1.00 32.32 586 GLN A O 1
ATOM 4074 N N . MET A 1 289 ? -4.402 37.104 3.468 1.00 31.15 587 MET A N 1
ATOM 4075 C CA . MET A 1 289 ? -3.331 38.036 3.817 1.00 29.64 587 MET A CA 1
ATOM 4076 C C . MET A 1 289 ? -3.829 39.482 3.796 1.00 28.65 587 MET A C 1
ATOM 4077 O O . MET A 1 289 ? -3.043 40.421 3.930 1.00 28.42 587 MET A O 1
ATOM 4091 N N . GLY A 1 290 ? -5.138 39.653 3.627 1.00 27.73 588 GLY A N 1
ATOM 4092 C CA . GLY A 1 290 ? -5.752 40.967 3.695 1.00 28.08 588 GLY A CA 1
ATOM 4093 C C . GLY A 1 290 ? -5.681 41.741 2.393 1.00 28.00 588 GLY A C 1
ATOM 4094 O O . GLY A 1 290 ? -5.850 42.960 2.383 1.00 28.92 588 GLY A O 1
ATOM 4098 N N . ALA A 1 291 ? -5.427 41.042 1.292 1.00 26.83 589 ALA A N 1
ATOM 4099 C CA . ALA A 1 291 ? -5.337 41.692 -0.010 1.00 25.70 589 ALA A CA 1
ATOM 4100 C C . ALA A 1 291 ? -6.681 42.289 -0.433 1.00 25.94 589 ALA A C 1
ATOM 4101 O O . ALA A 1 291 ? -7.741 41.729 -0.147 1.00 25.00 589 ALA A O 1
ATOM 4108 N N . ASP A 1 292 ? -6.622 43.444 -1.091 1.00 26.00 590 ASP A N 1
ATOM 4109 C CA . ASP A 1 292 ? -7.799 44.053 -1.700 1.00 27.55 590 ASP A CA 1
ATOM 4110 C C . ASP A 1 292 ? -7.980 43.435 -3.080 1.00 26.81 590 ASP A C 1
ATOM 4111 O O . ASP A 1 292 ? -7.503 43.967 -4.081 1.00 26.97 590 ASP A O 1
ATOM 4120 N N . LEU A 1 293 ? -8.663 42.295 -3.111 1.00 26.02 591 LEU A N 1
ATOM 4121 C CA . LEU A 1 293 ? -8.775 41.475 -4.310 1.00 24.24 591 LEU A CA 1
ATOM 4122 C C . LEU A 1 293 ? -10.195 40.941 -4.450 1.00 26.15 591 LEU A C 1
ATOM 4123 O O . LEU A 1 293 ? -10.677 40.216 -3.581 1.00 26.23 591 LEU A O 1
ATOM 4139 N N . THR A 1 294 ? -10.862 41.315 -5.539 1.00 28.19 592 THR A N 1
ATOM 4140 C CA . THR A 1 294 ? -12.241 40.905 -5.780 1.00 30.61 592 THR A CA 1
ATOM 4141 C C . THR A 1 294 ? -12.340 40.023 -7.024 1.00 31.01 592 THR A C 1
ATOM 4142 O O . THR A 1 294 ? -11.529 40.140 -7.947 1.00 30.33 592 THR A O 1
ATOM 4153 N N . VAL A 1 295 ? -13.322 39.123 -7.024 1.00 32.37 593 VAL A N 1
ATOM 4154 C CA . VAL A 1 295 ? -13.587 38.245 -8.161 1.00 32.62 593 VAL A CA 1
ATOM 4155 C C . VAL A 1 295 ? -14.970 38.541 -8.735 1.00 35.52 593 VAL A C 1
ATOM 4156 O O . VAL A 1 295 ? -15.981 38.164 -8.146 1.00 36.08 593 VAL A O 1
ATOM 4169 N N . GLU A 1 296 ? -15.008 39.211 -9.883 1.00 38.01 594 GLU A N 1
ATOM 4170 C CA . GLU A 1 296 ? -16.267 39.642 -10.491 1.00 42.07 594 GLU A CA 1
ATOM 4171 C C . GLU A 1 296 ? -16.458 39.070 -11.892 1.00 39.06 594 GLU A C 1
ATOM 4172 O O . GLU A 1 296 ? -15.531 38.502 -12.475 1.00 38.28 594 GLU A O 1
ATOM 4184 N N . ASN A 1 297 ? -17.666 39.242 -12.426 1.00 37.58 595 ASN A N 1
ATOM 4185 C CA . ASN A 1 297 ? -17.977 38.858 -13.798 1.00 35.12 595 ASN A CA 1
ATOM 4186 C C . ASN A 1 297 ? -17.634 37.392 -14.039 1.00 34.56 595 ASN A C 1
ATOM 4187 O O . ASN A 1 297 ? -16.934 37.057 -14.990 1.00 32.03 595 ASN A O 1
ATOM 4198 N N . GLU A 1 298 ? -18.112 36.527 -13.151 1.00 36.61 596 GLU A N 1
ATOM 4199 C CA . GLU A 1 298 ? -17.835 35.100 -13.239 1.00 39.87 596 GLU A CA 1
ATOM 4200 C C . GLU A 1 298 ? -18.684 34.429 -14.315 1.00 43.22 596 GLU A C 1
ATOM 4201 O O . GLU A 1 298 ? -19.908 34.548 -14.307 1.00 44.57 596 GLU A O 1
ATOM 4213 N N . ARG A 1 299 ? -18.036 33.731 -15.244 1.00 44.59 597 ARG A N 1
ATOM 4214 C CA 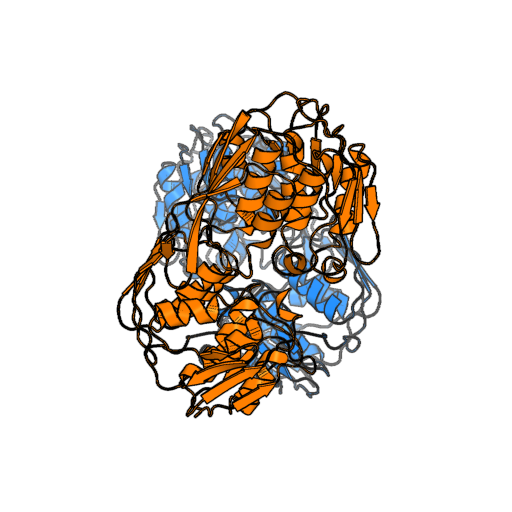. ARG A 1 299 ? -18.764 32.937 -16.232 1.00 47.57 597 ARG A CA 1
ATOM 4215 C C . ARG A 1 299 ? -17.940 31.731 -16.685 1.00 45.84 597 ARG A C 1
ATOM 4216 O O . ARG A 1 299 ? -16.827 31.515 -16.206 1.00 44.59 597 ARG A O 1
ATOM 4237 N N . ILE A 1 300 ? -18.508 30.938 -17.590 1.00 45.83 598 ILE A N 1
ATOM 4238 C CA . ILE A 1 300 ? -17.860 29.721 -18.071 1.00 44.41 598 ILE A CA 1
ATOM 4239 C C . ILE A 1 300 ? -17.566 29.814 -19.564 1.00 42.32 598 ILE A C 1
ATOM 4240 O O . ILE A 1 300 ? -18.384 30.312 -20.337 1.00 43.04 598 ILE A O 1
ATOM 4256 N N . ALA A 1 301 ? -16.391 29.327 -19.958 1.00 40.12 599 ALA A N 1
ATOM 4257 C CA . ALA A 1 301 ? -15.994 29.274 -21.361 1.00 37.61 599 ALA A CA 1
ATOM 4258 C C . ALA A 1 301 ? -15.195 28.007 -21.664 1.00 38.05 599 ALA A C 1
ATOM 4259 O O . ALA A 1 301 ? -14.165 27.755 -21.040 1.00 35.87 599 ALA A O 1
ATOM 4266 N N . GLY A 1 302 ? -15.682 27.205 -22.607 1.00 40.56 600 GLY A N 1
ATOM 4267 C CA . GLY A 1 302 ? -15.058 25.933 -22.929 1.00 41.79 600 GLY A CA 1
ATOM 4268 C C . GLY A 1 302 ? -14.989 24.986 -21.746 1.00 42.86 600 GLY A C 1
ATOM 4269 O O . GLY A 1 302 ? -13.975 24.319 -21.530 1.00 42.76 600 GLY A O 1
ATOM 4273 N N . GLY A 1 303 ? -16.075 24.933 -20.979 1.00 43.43 601 GLY A N 1
ATOM 4274 C CA . GLY A 1 303 ? -16.182 24.053 -19.828 1.00 4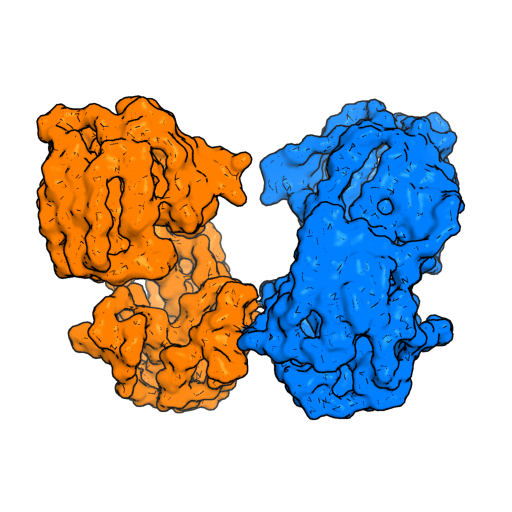3.10 601 GLY A CA 1
ATOM 4275 C C . GLY A 1 303 ? -15.321 24.464 -18.645 1.00 41.29 601 GLY A C 1
ATOM 4276 O O . GLY A 1 303 ? -15.224 23.732 -17.658 1.00 43.13 601 GLY A O 1
ATOM 4280 N N . GLU A 1 304 ? -14.702 25.638 -18.746 1.00 37.57 602 GLU A N 1
ATOM 4281 C CA . GLU A 1 304 ? -13.822 26.160 -17.702 1.00 32.74 602 GLU A CA 1
ATOM 4282 C C . GLU A 1 304 ? -14.399 27.453 -17.132 1.00 30.44 602 GLU A C 1
ATOM 4283 O O . GLU A 1 304 ? -14.842 28.316 -17.891 1.00 31.17 602 GLU A O 1
ATOM 4295 N N . PRO A 1 305 ? -14.402 27.598 -15.796 1.00 28.25 603 PRO A N 1
ATOM 4296 C CA . PRO A 1 305 ? -14.870 28.857 -15.206 1.00 27.26 603 PRO A CA 1
ATOM 4297 C C . PRO A 1 305 ? -13.821 29.967 -15.290 1.00 25.65 603 PRO A C 1
ATOM 4298 O O . PRO A 1 305 ? -12.638 29.705 -15.076 1.00 24.63 603 PRO A O 1
ATOM 4309 N N . ILE A 1 306 ? -14.259 31.180 -15.620 1.00 25.53 604 ILE A N 1
ATOM 4310 C CA . ILE A 1 306 ? -13.377 32.343 -15.706 1.00 25.84 604 ILE A CA 1
ATOM 4311 C C . ILE A 1 306 ? -13.973 33.544 -14.976 1.00 26.60 604 ILE A C 1
ATOM 4312 O O . ILE A 1 306 ? -15.180 33.598 -14.731 1.00 25.63 604 ILE A O 1
ATOM 4328 N N . ALA A 1 307 ? -13.119 34.504 -14.627 1.00 26.64 605 ALA A N 1
ATOM 4329 C CA . ALA A 1 307 ? -13.565 35.713 -13.946 1.00 28.05 605 ALA A CA 1
ATOM 4330 C C . ALA A 1 307 ? -12.550 36.838 -14.114 1.00 26.71 605 ALA A C 1
ATOM 4331 O O . ALA A 1 307 ? -11.395 36.594 -14.460 1.00 26.62 605 ALA A O 1
ATOM 4338 N N . ASP A 1 308 ? -12.985 38.068 -13.852 1.00 25.89 606 ASP A N 1
ATOM 4339 C CA . ASP A 1 308 ? -12.083 39.210 -13.841 1.00 25.34 606 ASP A CA 1
ATOM 4340 C C . ASP A 1 308 ? -11.579 39.442 -12.421 1.00 24.54 606 ASP A C 1
ATOM 4341 O O . ASP A 1 308 ? -12.366 39.550 -11.483 1.00 24.29 606 ASP A O 1
ATOM 4350 N N . ILE A 1 309 ? -10.261 39.518 -12.272 1.00 24.38 607 ILE A N 1
ATOM 4351 C CA . ILE A 1 309 ? -9.648 39.728 -10.968 1.00 24.06 607 ILE A CA 1
ATOM 4352 C C . ILE A 1 309 ? -9.193 41.175 -10.833 1.00 22.79 607 ILE A C 1
ATOM 4353 O O . ILE A 1 309 ? -8.371 41.647 -11.615 1.00 22.81 607 ILE A O 1
ATOM 4369 N N . HIS A 1 310 ? -9.741 41.868 -9.840 1.00 22.51 608 HIS A N 1
ATOM 4370 C CA . HIS A 1 310 ? -9.437 43.276 -9.607 1.00 23.28 608 HIS A CA 1
ATOM 4371 C C . HIS A 1 310 ? -8.635 43.421 -8.319 1.00 21.64 608 HIS A C 1
ATOM 4372 O O . HIS A 1 310 ? -9.162 43.196 -7.232 1.00 21.43 608 HIS A O 1
ATOM 4386 N N . ILE A 1 311 ? -7.365 43.795 -8.448 1.00 21.48 609 ILE A N 1
ATOM 4387 C CA . ILE A 1 311 ? -6.468 43.900 -7.302 1.00 21.01 609 ILE A CA 1
ATOM 4388 C C . ILE A 1 311 ? -6.018 45.337 -7.103 1.00 22.35 609 ILE A C 1
ATOM 4389 O O . ILE A 1 311 ? -5.586 45.993 -8.050 1.00 22.58 609 ILE A O 1
ATOM 4405 N N . LYS A 1 312 ? -6.110 45.815 -5.865 1.00 23.84 610 LYS A N 1
ATOM 4406 C CA . LYS A 1 312 ? -5.720 47.181 -5.538 1.00 27.06 610 LYS A CA 1
ATOM 4407 C C . LYS A 1 312 ? -4.728 47.214 -4.378 1.00 24.98 610 LYS A C 1
ATOM 4408 O O . LYS A 1 312 ? -4.849 46.453 -3.418 1.00 25.20 610 LYS A O 1
ATOM 4427 N N . GLY A 1 313 ? -3.738 48.094 -4.486 1.00 23.50 611 GLY A N 1
ATOM 4428 C CA . GLY A 1 313 ? -2.761 48.288 -3.431 1.00 23.25 611 GLY A CA 1
ATOM 4429 C C . GLY A 1 313 ? -3.247 49.327 -2.440 1.00 24.10 611 GLY A C 1
ATOM 4430 O O . GLY A 1 313 ? -2.593 50.346 -2.221 1.00 24.86 611 GLY A O 1
ATOM 4434 N N . SER A 1 314 ? -4.404 49.059 -1.843 1.00 24.27 612 SER A N 1
ATOM 4435 C CA . SER A 1 314 ? -5.065 50.009 -0.960 1.00 26.58 612 SER A CA 1
ATOM 4436 C C . SER A 1 314 ? -4.654 49.835 0.501 1.00 28.91 612 SER A C 1
ATOM 4437 O O . SER A 1 314 ? -4.908 50.708 1.332 1.00 29.67 612 SER A O 1
ATOM 4445 N N . ARG A 1 315 ? -4.014 48.713 0.812 1.00 30.03 613 ARG A N 1
ATOM 4446 C CA . ARG A 1 315 ? -3.603 48.435 2.182 1.00 32.03 613 ARG A CA 1
ATOM 4447 C C . ARG A 1 315 ? -2.451 47.440 2.228 1.00 32.84 613 ARG A C 1
ATOM 4448 O O . ARG A 1 315 ? -2.140 46.782 1.238 1.00 30.48 613 ARG A O 1
ATOM 4469 N N . THR A 1 316 ? -1.825 47.339 3.394 1.00 35.85 614 THR A N 1
ATOM 4470 C CA . THR A 1 316 ? -0.651 46.498 3.566 1.00 36.56 614 THR A CA 1
ATOM 4471 C C . THR A 1 316 ? -1.044 45.059 3.883 1.00 33.44 614 THR A C 1
ATOM 4472 O O . THR A 1 316 ? -1.855 44.808 4.779 1.00 34.57 614 THR A O 1
ATOM 4483 N N . LEU A 1 317 ? -0.474 44.120 3.132 1.00 29.51 615 LEU A N 1
ATOM 4484 C CA . LEU A 1 317 ? -0.638 42.701 3.420 1.00 25.88 615 LEU A CA 1
ATOM 4485 C C . LEU A 1 317 ? -0.105 42.385 4.816 1.00 28.40 615 LEU A C 1
ATOM 4486 O O . LEU A 1 317 ? 0.692 43.141 5.369 1.00 26.74 615 LEU A O 1
ATOM 4502 N N . LYS A 1 318 ? -0.548 41.269 5.383 1.00 31.89 616 LYS A N 1
ATOM 4503 C CA . LYS A 1 318 ? -0.024 40.808 6.664 1.00 37.04 616 LYS A CA 1
ATOM 4504 C C . LYS A 1 318 ? 0.243 39.306 6.620 1.00 35.01 616 LYS A C 1
ATOM 4505 O O . LYS A 1 318 ? -0.461 38.553 5.940 1.00 35.68 616 LYS A O 1
ATOM 4524 N N . GLY A 1 319 ? 1.280 38.883 7.336 1.00 32.37 617 GLY A N 1
ATOM 4525 C CA . GLY A 1 319 ? 1.696 37.493 7.334 1.00 29.46 617 GLY A CA 1
ATOM 4526 C C . GLY A 1 319 ? 0.732 36.580 8.061 1.00 29.37 617 GLY A C 1
ATOM 4527 O O . GLY A 1 319 ? 0.150 36.946 9.082 1.00 30.42 617 GLY A O 1
ATOM 4531 N N . ILE A 1 320 ? 0.561 35.382 7.514 1.00 29.53 618 ILE A N 1
ATOM 4532 C CA . ILE A 1 320 ? -0.360 34.403 8.068 1.00 31.19 618 ILE A CA 1
ATOM 4533 C C . ILE A 1 320 ? 0.245 33.008 8.074 1.00 34.99 618 ILE A C 1
ATOM 4534 O O . ILE A 1 320 ? 1.243 32.749 7.401 1.00 32.47 618 ILE A O 1
ATOM 4550 N N . HIS A 1 321 ? -0.355 32.121 8.859 1.00 40.01 619 HIS A N 1
ATOM 4551 C CA . HIS A 1 321 ? -0.137 30.696 8.696 1.00 44.46 619 HIS A CA 1
ATOM 4552 C C . HIS A 1 321 ? -0.956 30.258 7.498 1.00 41.03 619 HIS A C 1
ATOM 4553 O O . HIS A 1 321 ? -2.176 30.142 7.590 1.00 43.63 619 HIS A O 1
ATOM 4567 N N . MET A 1 322 ? -0.292 30.040 6.371 1.00 36.85 620 MET A N 1
ATOM 4568 C CA . MET A 1 322 ? -1.004 29.784 5.127 1.00 33.45 620 MET A CA 1
ATOM 4569 C C . MET A 1 322 ? -1.874 28.539 5.261 1.00 35.03 620 MET A C 1
ATOM 4570 O O . MET A 1 322 ? -1.426 27.520 5.789 1.00 33.58 620 MET A O 1
ATOM 4584 N N . PRO A 1 323 ? -3.128 28.622 4.784 1.00 37.28 621 PRO A N 1
ATOM 4585 C CA . PRO A 1 323 ? -4.065 27.505 4.944 1.00 38.43 621 PRO A CA 1
ATOM 4586 C C . PRO A 1 323 ? -3.616 26.270 4.174 1.00 36.39 621 PRO A C 1
ATOM 4587 O O . PRO A 1 323 ? -3.333 26.354 2.980 1.00 36.75 621 PRO A O 1
ATOM 4598 N N . GLU A 1 324 ? -3.548 25.134 4.860 1.00 49.53 622 GLU A N 1
ATOM 4599 C CA . GLU A 1 324 ? -3.004 23.921 4.265 1.00 48.22 622 GLU A CA 1
ATOM 4600 C C . GLU A 1 324 ? -3.937 23.340 3.209 1.00 48.03 622 GLU A C 1
ATOM 4601 O O . GLU A 1 324 ? -3.493 22.620 2.317 1.00 47.89 622 GLU A O 1
ATOM 4613 N N . ASP A 1 325 ? -5.224 23.659 3.298 1.00 48.64 623 ASP A N 1
ATOM 4614 C CA . ASP A 1 325 ? -6.192 23.141 2.338 1.00 50.59 623 ASP A CA 1
ATOM 4615 C C . ASP A 1 325 ? -6.098 23.874 0.997 1.00 45.76 623 ASP A C 1
ATOM 4616 O O . ASP A 1 325 ? -6.717 23.462 0.017 1.00 47.54 623 ASP A O 1
ATOM 4625 N N . GLN A 1 326 ? -5.320 24.954 0.958 1.00 40.63 624 GLN A N 1
ATOM 4626 C CA . GLN A 1 326 ? -5.111 25.716 -0.275 1.00 35.66 624 GLN A CA 1
ATOM 4627 C C . GLN A 1 326 ? -3.774 25.386 -0.951 1.00 35.11 624 GLN A C 1
ATOM 4628 O O . GLN A 1 326 ? -3.534 25.791 -2.088 1.00 31.57 624 GLN A O 1
ATOM 4642 N N . VAL A 1 327 ? -2.913 24.646 -0.259 1.00 38.43 625 VAL A N 1
ATOM 4643 C CA . VAL A 1 327 ? -1.570 24.362 -0.764 1.00 39.98 625 VAL A CA 1
ATOM 4644 C C . VAL A 1 327 ? -1.601 23.552 -2.063 1.00 42.59 625 VAL A C 1
ATOM 4645 O O . VAL A 1 327 ? -0.886 23.884 -3.006 1.00 42.97 625 VAL A O 1
ATOM 4658 N N . PRO A 1 328 ? -2.423 22.490 -2.125 1.00 45.53 626 PRO A N 1
ATOM 4659 C CA . PRO A 1 328 ? -2.499 21.765 -3.399 1.00 46.12 626 PRO A CA 1
ATOM 4660 C C . PRO A 1 328 ? -3.032 22.646 -4.527 1.00 42.77 626 PRO A C 1
ATOM 4661 O O . PRO A 1 328 ? -2.742 22.401 -5.698 1.00 44.44 626 PRO A O 1
ATOM 4672 N N . LEU A 1 329 ? -3.802 23.667 -4.161 1.00 38.63 627 LEU A N 1
ATOM 4673 C CA . LEU A 1 329 ? -4.452 24.538 -5.135 1.00 34.70 627 LEU A CA 1
ATOM 4674 C C . LEU A 1 329 ? -3.588 25.738 -5.531 1.00 31.53 627 LEU A C 1
ATOM 4675 O O . LEU A 1 329 ? -3.966 26.504 -6.417 1.00 30.20 627 LEU A O 1
ATOM 4691 N N . ALA A 1 330 ? -2.443 25.907 -4.870 1.00 30.70 628 ALA A N 1
ATOM 4692 C CA . ALA A 1 330 ? -1.552 27.039 -5.142 1.00 29.35 628 ALA A CA 1
ATOM 4693 C C . ALA A 1 330 ? -0.089 26.623 -5.237 1.00 28.79 628 ALA A C 1
ATOM 4694 O O . ALA A 1 330 ? 0.803 27.445 -5.024 1.00 27.25 628 ALA A O 1
ATOM 4701 N N . ILE A 1 331 ? 0.157 25.359 -5.567 1.00 30.42 629 ILE A N 1
ATOM 4702 C CA . ILE A 1 331 ? 1.498 24.793 -5.448 1.00 30.57 629 ILE A CA 1
ATOM 4703 C C . ILE A 1 331 ? 2.538 25.544 -6.289 1.00 28.84 629 ILE A C 1
ATOM 4704 O O . ILE A 1 331 ? 3.663 25.762 -5.834 1.00 27.71 629 ILE A O 1
ATOM 4720 N N . ASP A 1 332 ? 2.157 25.967 -7.492 1.00 28.47 630 ASP A N 1
ATOM 4721 C CA . ASP A 1 332 ? 3.085 26.657 -8.385 1.00 27.54 630 ASP A CA 1
ATOM 4722 C C . ASP A 1 332 ? 3.149 28.157 -8.108 1.00 24.79 630 ASP A C 1
ATOM 4723 O O . ASP A 1 332 ? 4.013 28.852 -8.640 1.00 24.25 630 ASP A O 1
ATOM 4732 N N . GLU A 1 333 ? 2.247 28.651 -7.264 1.00 23.71 631 GLU A N 1
ATOM 4733 C CA . GLU A 1 333 ? 2.136 30.086 -7.014 1.00 22.37 631 GLU A CA 1
ATOM 4734 C C . GLU A 1 333 ? 2.834 30.532 -5.730 1.00 22.23 631 GLU A C 1
ATOM 4735 O O . GLU A 1 333 ? 2.815 31.716 -5.387 1.00 21.24 631 GLU A O 1
ATOM 4747 N N . PHE A 1 334 ? 3.468 29.601 -5.027 1.00 23.19 632 PHE A N 1
ATOM 4748 C CA . PHE A 1 334 ? 4.113 29.942 -3.764 1.00 23.72 632 PHE A CA 1
ATOM 4749 C C . PHE A 1 334 ? 5.379 30.788 -3.933 1.00 22.48 632 PHE A C 1
ATOM 4750 O O . PHE A 1 334 ? 5.641 31.659 -3.105 1.00 21.46 632 PHE A O 1
ATOM 4767 N N . PRO A 1 335 ? 6.168 30.543 -4.993 1.00 23.62 633 PRO A N 1
ATOM 4768 C CA . PRO A 1 335 ? 7.287 31.458 -5.249 1.00 24.25 633 PRO A CA 1
ATOM 4769 C C . PRO A 1 335 ? 6.836 32.918 -5.327 1.00 24.43 633 PRO A C 1
ATOM 4770 O O . PRO A 1 335 ? 7.503 33.798 -4.780 1.00 24.04 633 PRO A O 1
ATOM 4781 N N . ALA A 1 336 ? 5.707 33.165 -5.983 1.00 23.98 634 ALA A N 1
ATOM 4782 C CA . ALA A 1 336 ? 5.164 34.513 -6.074 1.00 24.16 634 ALA A CA 1
ATOM 4783 C C . ALA A 1 336 ? 4.639 34.974 -4.717 1.00 23.20 634 ALA A C 1
ATOM 4784 O O . ALA A 1 336 ? 4.779 36.143 -4.351 1.00 22.86 634 ALA A O 1
ATOM 4791 N N . LEU A 1 337 ? 4.039 34.051 -3.972 1.00 21.95 635 LEU A N 1
ATOM 4792 C CA . LEU A 1 337 ? 3.453 34.381 -2.678 1.00 20.37 635 LEU A CA 1
ATOM 4793 C C . LEU A 1 337 ? 4.530 34.701 -1.651 1.00 20.26 635 LEU A C 1
ATOM 4794 O O . LEU A 1 337 ? 4.283 35.439 -0.699 1.00 19.76 635 LEU A O 1
ATOM 4810 N N . PHE A 1 338 ? 5.727 34.158 -1.849 1.00 20.93 636 PHE A N 1
ATOM 4811 C CA . PHE A 1 338 ? 6.837 34.440 -0.948 1.00 21.94 636 PHE A CA 1
ATOM 4812 C C . PHE A 1 338 ? 7.247 35.907 -1.063 1.00 20.40 636 PHE A C 1
ATOM 4813 O O . PHE A 1 338 ? 7.642 36.526 -0.077 1.00 21.15 636 PHE A O 1
ATOM 4830 N N . ILE A 1 339 ? 7.127 36.465 -2.265 1.00 19.14 637 ILE A N 1
ATOM 4831 C CA . ILE A 1 339 ? 7.391 37.882 -2.482 1.00 19.39 637 ILE A CA 1
ATOM 4832 C C . ILE A 1 339 ? 6.371 38.720 -1.713 1.00 20.95 637 ILE A C 1
ATOM 4833 O O . ILE A 1 339 ? 6.711 39.740 -1.114 1.00 20.44 637 ILE A O 1
ATOM 4849 N N . ALA A 1 340 ? 5.117 38.281 -1.733 1.00 22.51 638 ALA A N 1
ATOM 4850 C CA . ALA A 1 340 ? 4.056 38.959 -0.998 1.00 24.39 638 ALA A CA 1
ATOM 4851 C C . ALA A 1 340 ? 4.313 38.874 0.503 1.00 24.55 638 ALA A C 1
ATOM 4852 O O . ALA A 1 340 ? 4.117 39.846 1.235 1.00 25.47 638 ALA A O 1
ATOM 4859 N N . ALA A 1 341 ? 4.754 37.705 0.953 1.00 23.29 639 ALA A N 1
ATOM 4860 C CA . ALA A 1 341 ? 5.017 37.473 2.368 1.00 23.62 639 ALA A CA 1
ATOM 4861 C C . ALA A 1 341 ? 6.122 38.385 2.892 1.00 22.38 639 ALA A C 1
ATOM 4862 O O . ALA A 1 341 ? 6.087 38.821 4.041 1.00 22.88 639 ALA A O 1
ATOM 4869 N N . ALA A 1 342 ? 7.097 38.671 2.038 1.00 21.46 640 ALA A N 1
ATOM 4870 C CA . ALA A 1 342 ? 8.224 39.508 2.415 1.00 22.16 640 ALA A CA 1
ATOM 4871 C C . ALA A 1 342 ? 7.793 40.961 2.583 1.00 23.11 640 ALA A C 1
ATOM 4872 O O . ALA A 1 342 ? 8.310 41.675 3.440 1.00 23.69 640 ALA A O 1
ATOM 4879 N N . CYS A 1 343 ? 6.837 41.386 1.763 1.00 23.54 641 CYS A N 1
ATOM 4880 C CA . CYS A 1 343 ? 6.305 42.743 1.829 1.00 25.21 641 CYS A CA 1
ATOM 4881 C C . CYS A 1 343 ? 5.195 42.859 2.868 1.00 24.77 641 CYS A C 1
ATOM 4882 O O . CYS A 1 343 ? 4.709 43.954 3.150 1.00 26.82 641 CYS A O 1
ATOM 4890 N N . ALA A 1 344 ? 4.799 41.725 3.433 1.00 22.58 642 ALA A N 1
ATOM 4891 C CA . ALA A 1 344 ? 3.713 41.691 4.401 1.00 22.72 642 ALA A CA 1
ATOM 4892 C C . ALA A 1 344 ? 4.185 42.107 5.791 1.00 23.81 642 ALA A C 1
ATOM 4893 O O . ALA A 1 344 ? 5.382 42.124 6.081 1.00 23.30 642 ALA A O 1
ATOM 4900 N N . GLU A 1 345 ? 3.225 42.458 6.638 1.00 25.26 643 GLU A N 1
ATOM 4901 C CA . GLU A 1 345 ? 3.499 42.804 8.022 1.00 27.82 643 GLU A CA 1
ATOM 4902 C C . GLU A 1 345 ? 3.437 41.551 8.888 1.00 27.80 643 GLU A C 1
ATOM 4903 O O . GLU A 1 345 ? 2.422 40.854 8.914 1.00 28.28 643 GLU A O 1
ATOM 4915 N N . GLY A 1 346 ? 4.532 41.261 9.583 1.00 27.77 644 GLY A N 1
ATOM 4916 C CA . GLY A 1 346 ? 4.591 40.121 10.478 1.00 28.42 644 GLY A CA 1
ATOM 4917 C C . GLY A 1 346 ? 5.117 38.863 9.815 1.00 28.27 644 GLY A C 1
ATOM 4918 O O . GLY A 1 346 ? 5.573 38.889 8.671 1.00 24.65 644 GLY A O 1
ATOM 4922 N N . GLN A 1 347 ? 5.048 37.756 10.547 1.00 31.27 645 GLN A N 1
ATOM 4923 C CA . GLN A 1 347 ? 5.617 36.491 10.099 1.00 31.88 645 GLN A CA 1
ATOM 4924 C C . GLN A 1 347 ? 4.644 35.681 9.248 1.00 31.67 645 GLN A C 1
ATOM 4925 O O . GLN A 1 347 ? 3.443 35.649 9.518 1.00 33.75 645 GLN A O 1
ATOM 4939 N N . THR A 1 348 ? 5.181 35.030 8.220 1.00 30.09 646 THR A N 1
ATOM 4940 C CA . THR A 1 348 ? 4.420 34.102 7.392 1.00 28.66 646 THR A CA 1
ATOM 4941 C C . THR A 1 348 ? 5.011 32.703 7.540 1.00 28.45 646 THR A C 1
ATOM 4942 O O . THR A 1 348 ? 6.230 32.534 7.517 1.00 27.55 646 THR A O 1
ATOM 4953 N N . VAL A 1 349 ? 4.140 31.708 7.697 1.00 29.44 647 VAL A N 1
ATOM 4954 C CA . VAL A 1 349 ? 4.566 30.319 7.834 1.00 30.48 647 VAL A CA 1
ATOM 4955 C C . VAL A 1 349 ? 3.809 29.424 6.862 1.00 29.94 647 VAL A C 1
ATOM 4956 O O . VAL A 1 349 ? 2.584 29.491 6.760 1.00 30.69 647 VAL A O 1
ATOM 4969 N N . LEU A 1 350 ? 4.562 28.581 6.162 1.00 29.11 648 LEU A N 1
ATOM 4970 C CA . LEU A 1 350 ? 4.009 27.600 5.237 1.00 29.09 648 LEU A CA 1
ATOM 4971 C C . LEU A 1 350 ? 4.334 26.197 5.733 1.00 33.93 648 LEU A C 1
ATOM 4972 O O . LEU A 1 350 ? 5.473 25.902 6.098 1.00 33.84 648 LEU A O 1
ATOM 4988 N N . THR A 1 351 ? 3.319 25.339 5.741 1.00 37.33 649 THR A N 1
ATOM 4989 C CA . THR A 1 351 ? 3.468 23.965 6.196 1.00 42.23 649 THR A CA 1
ATOM 4990 C C . THR A 1 351 ? 2.753 23.026 5.234 1.00 41.32 649 THR A C 1
ATOM 4991 O O . THR A 1 351 ? 1.908 23.455 4.449 1.00 41.72 649 THR A O 1
ATOM 5002 N N . GLY A 1 352 ? 3.109 21.747 5.293 1.00 40.95 650 GLY A N 1
ATOM 5003 C CA . GLY A 1 352 ? 2.493 20.735 4.457 1.00 40.60 650 GLY A CA 1
ATOM 5004 C C . GLY A 1 352 ? 2.800 20.937 2.986 1.00 40.61 650 GLY A C 1
ATOM 5005 O O . GLY A 1 352 ? 2.003 20.571 2.122 1.00 39.82 650 GLY A O 1
ATOM 5009 N N . ALA A 1 353 ? 3.969 21.504 2.705 1.00 42.16 651 ALA A N 1
ATOM 5010 C CA . ALA A 1 353 ? 4.392 21.787 1.338 1.00 44.49 651 ALA A CA 1
ATOM 5011 C C . ALA A 1 353 ? 5.705 21.075 1.057 1.00 46.96 651 ALA A C 1
ATOM 5012 O O . ALA A 1 353 ? 6.559 21.589 0.332 1.00 46.68 651 ALA A O 1
ATOM 5019 N N . ALA A 1 354 ? 5.855 19.890 1.643 1.00 50.76 652 ALA A N 1
ATOM 5020 C CA . ALA A 1 354 ? 7.053 19.083 1.462 1.00 53.89 652 ALA A CA 1
ATOM 5021 C C . ALA A 1 354 ? 7.242 18.782 -0.016 1.00 57.11 652 ALA A C 1
ATOM 5022 O O . ALA A 1 354 ? 8.368 18.655 -0.497 1.00 57.65 652 ALA A O 1
ATOM 5029 N N . GLU A 1 355 ? 6.124 18.655 -0.726 1.00 59.99 653 GLU A N 1
ATOM 5030 C CA . GLU A 1 355 ? 6.148 18.463 -2.167 1.00 64.04 653 GLU A CA 1
ATOM 5031 C C . GLU A 1 355 ? 6.922 19.579 -2.842 1.00 65.18 653 GLU A C 1
ATOM 5032 O O . GLU A 1 355 ? 7.574 19.366 -3.857 1.00 65.02 653 GLU A O 1
ATOM 5044 N N . LEU A 1 356 ? 6.853 20.772 -2.267 1.00 66.15 654 LEU A N 1
ATOM 5045 C CA . LEU A 1 356 ? 7.477 21.931 -2.882 1.00 67.48 654 LEU A CA 1
ATOM 5046 C C . LEU A 1 356 ? 8.998 21.855 -2.811 1.00 67.40 654 LEU A C 1
ATOM 5047 O O . LEU A 1 356 ? 9.687 22.462 -3.632 1.00 68.52 654 LEU A O 1
ATOM 5063 N N . ARG A 1 357 ? 9.526 21.103 -1.846 1.00 67.64 655 ARG A N 1
ATOM 5064 C CA . ARG A 1 357 ? 10.968 20.920 -1.778 1.00 67.30 655 ARG A CA 1
ATOM 5065 C C . ARG A 1 357 ? 11.395 19.811 -2.737 1.00 77.15 655 ARG A C 1
ATOM 5066 O O . ARG A 1 357 ? 10.696 18.809 -2.902 1.00 76.60 655 ARG A O 1
ATOM 5087 N N . VAL A 1 358 ? 12.565 20.014 -3.336 1.00 86.28 656 VAL A N 1
ATOM 5088 C CA . VAL A 1 358 ? 13.228 19.074 -4.245 1.00 96.97 656 VAL A CA 1
ATOM 5089 C C . VAL A 1 358 ? 12.253 18.271 -5.126 1.00 104.41 656 VAL A C 1
ATOM 5090 O O . VAL A 1 358 ? 12.378 17.053 -5.234 1.00 108.07 656 VAL A O 1
ATOM 5103 N N . LYS A 1 359 ? 11.240 18.917 -5.706 1.00 107.01 657 LYS A N 1
ATOM 5104 C CA . LYS A 1 359 ? 10.397 18.196 -6.660 1.00 114.23 657 LYS A CA 1
ATOM 5105 C C . LYS A 1 359 ? 11.157 18.301 -7.981 1.00 118.14 657 LYS A C 1
ATOM 5106 O O . LYS A 1 359 ? 10.706 18.949 -8.927 1.00 117.26 657 LYS A O 1
ATOM 5125 N N . GLU A 1 360 ? 12.315 17.646 -8.021 1.00 121.89 658 GLU A N 1
ATOM 5126 C CA . GLU A 1 360 ? 13.258 17.742 -9.135 1.00 124.11 658 GLU A CA 1
ATOM 5127 C C . GLU A 1 360 ? 13.580 19.219 -9.383 1.00 116.92 658 GLU A C 1
ATOM 5128 O O . GLU A 1 360 ? 13.732 19.640 -10.529 1.00 119.46 658 GLU A O 1
ATOM 5140 N N . SER A 1 361 ? 13.720 19.960 -8.280 1.00 106.83 659 SER A N 1
ATOM 5141 C CA . SER A 1 361 ? 13.959 21.412 -8.244 1.00 91.83 659 SER A CA 1
ATOM 5142 C C . SER A 1 361 ? 13.371 21.954 -6.943 1.00 78.56 659 SER A C 1
ATOM 5143 O O . SER A 1 361 ? 12.152 22.023 -6.786 1.00 76.60 659 SER A O 1
ATOM 5151 N N . ASP A 1 362 ? 14.243 22.352 -6.023 1.00 67.08 660 ASP A N 1
ATOM 5152 C CA . ASP A 1 362 ? 13.816 22.846 -4.719 1.00 53.15 660 ASP A CA 1
ATOM 5153 C C . ASP A 1 362 ? 13.518 24.348 -4.717 1.00 45.22 660 ASP A C 1
ATOM 5154 O O . ASP A 1 362 ? 14.393 25.169 -4.440 1.00 41.61 660 ASP A O 1
ATOM 5163 N N . ARG A 1 363 ? 12.268 24.698 -5.008 1.00 35.90 661 ARG A N 1
ATOM 5164 C CA . ARG A 1 363 ? 11.870 26.098 -5.132 1.00 36.82 661 ARG A CA 1
ATOM 5165 C C . ARG A 1 363 ? 11.928 26.846 -3.802 1.00 35.68 661 ARG A C 1
ATOM 5166 O O . ARG A 1 363 ? 12.133 28.059 -3.779 1.00 36.10 661 ARG A O 1
ATOM 5187 N N . ILE A 1 364 ? 11.734 26.132 -2.699 1.00 34.69 662 ILE A N 1
ATOM 5188 C CA . ILE A 1 364 ? 11.827 26.745 -1.379 1.00 33.08 662 ILE A CA 1
ATOM 5189 C C . ILE A 1 364 ? 13.228 27.310 -1.165 1.00 32.19 662 ILE A C 1
ATOM 5190 O O . ILE A 1 364 ? 13.384 28.444 -0.713 1.00 30.91 662 ILE A O 1
ATOM 5206 N N . GLN A 1 365 ? 14.242 26.531 -1.524 1.00 32.88 663 GLN A N 1
ATOM 5207 C CA . GLN A 1 365 ? 15.625 26.915 -1.267 1.00 33.24 663 GLN A CA 1
ATOM 5208 C C . GLN A 1 365 ? 16.105 27.974 -2.249 1.00 32.10 663 GLN A C 1
ATOM 5209 O O . GLN A 1 365 ? 16.805 28.910 -1.863 1.00 32.65 663 GLN A O 1
ATOM 5223 N N . VAL A 1 366 ? 15.728 27.829 -3.515 1.00 31.24 664 VAL A N 1
ATOM 5224 C CA . VAL A 1 366 ? 16.141 28.782 -4.537 1.00 30.41 664 VAL A CA 1
ATOM 5225 C C . VAL A 1 366 ? 15.543 30.155 -4.228 1.00 28.72 664 VAL A C 1
ATOM 5226 O O . VAL A 1 366 ? 16.227 31.172 -4.342 1.00 28.74 664 VAL A O 1
ATOM 5239 N N . MET A 1 367 ? 14.276 30.180 -3.819 1.00 27.55 665 MET A N 1
ATOM 5240 C CA . MET A 1 367 ? 13.641 31.426 -3.395 1.00 26.33 665 MET A CA 1
ATOM 5241 C C . MET A 1 367 ? 14.312 31.964 -2.140 1.00 27.31 665 MET A C 1
ATOM 5242 O O . MET A 1 367 ? 14.576 33.162 -2.030 1.00 27.04 665 MET A O 1
ATOM 5256 N N . ALA A 1 368 ? 14.602 31.069 -1.203 1.00 28.95 666 ALA A N 1
ATOM 5257 C CA . ALA A 1 368 ? 15.241 31.457 0.045 1.00 30.26 666 ALA A CA 1
ATOM 5258 C C . ALA A 1 368 ? 16.589 32.117 -0.220 1.00 30.48 666 ALA A C 1
ATOM 5259 O O . ALA A 1 368 ? 16.901 33.151 0.369 1.00 31.51 666 ALA A O 1
ATOM 5266 N N . ASP A 1 369 ? 17.371 31.530 -1.124 1.00 30.18 667 ASP A N 1
ATOM 5267 C CA . ASP A 1 369 ? 18.681 32.078 -1.474 1.00 30.35 667 ASP A CA 1
ATOM 5268 C C . ASP A 1 369 ? 18.537 33.502 -1.992 1.00 30.38 667 ASP A C 1
ATOM 5269 O O . ASP A 1 369 ? 19.235 34.411 -1.542 1.00 30.85 667 ASP A O 1
ATOM 5278 N N . GLY A 1 370 ? 17.634 33.685 -2.950 1.00 29.91 668 GLY A N 1
ATOM 5279 C CA . GLY A 1 370 ? 17.395 34.989 -3.538 1.00 30.17 668 GLY A CA 1
ATOM 5280 C C . GLY A 1 370 ? 16.844 35.992 -2.541 1.00 28.50 668 GLY A C 1
ATOM 5281 O O . GLY A 1 370 ? 17.269 37.146 -2.522 1.00 29.53 668 GLY A O 1
ATOM 5285 N N . LEU A 1 371 ? 15.890 35.557 -1.723 1.00 26.80 669 LEU A N 1
ATOM 5286 C CA . LEU A 1 371 ? 15.286 36.427 -0.717 1.00 25.73 669 LEU A CA 1
ATOM 5287 C C . LEU A 1 371 ? 16.334 36.909 0.284 1.00 26.34 669 LEU A C 1
ATOM 5288 O O . LEU A 1 371 ? 16.358 38.081 0.655 1.00 26.16 669 LEU A O 1
ATOM 5304 N N . LYS A 1 372 ? 17.195 35.997 0.720 1.00 27.58 670 LYS A N 1
ATOM 5305 C CA . LYS A 1 372 ? 18.249 36.337 1.669 1.00 30.76 670 LYS A CA 1
ATOM 5306 C C . LYS A 1 372 ? 19.232 37.338 1.067 1.00 31.61 670 LYS A C 1
ATOM 5307 O O . LYS A 1 372 ? 19.714 38.241 1.755 1.00 32.04 670 LYS A O 1
ATOM 5326 N N . ILE A 1 373 ? 19.521 37.174 -0.219 1.00 30.65 671 ILE A N 1
ATOM 5327 C CA . ILE A 1 373 ? 20.412 38.088 -0.917 1.00 31.18 671 ILE A CA 1
ATOM 5328 C C . ILE A 1 373 ? 19.797 39.482 -0.911 1.00 31.07 671 ILE A C 1
ATOM 5329 O O . ILE A 1 373 ? 20.507 40.483 -0.819 1.00 31.52 671 ILE A O 1
ATOM 5345 N N . MET A 1 374 ? 18.472 39.538 -0.978 1.00 30.69 672 MET A N 1
ATOM 5346 C CA . MET A 1 374 ? 17.761 40.809 -1.012 1.00 31.29 672 MET A CA 1
ATOM 5347 C C . MET A 1 374 ? 17.459 41.319 0.398 1.00 30.39 672 MET A C 1
ATOM 5348 O O . MET A 1 374 ? 16.753 42.316 0.569 1.00 30.37 672 MET A O 1
ATOM 5362 N N . GLY A 1 375 ? 17.993 40.633 1.406 1.00 29.34 673 GLY A N 1
ATOM 5363 C CA . GLY A 1 375 ? 17.938 41.122 2.773 1.00 27.10 673 GLY A CA 1
ATOM 5364 C C . GLY A 1 375 ? 16.718 40.672 3.553 1.00 26.20 673 GLY A C 1
ATOM 5365 O O . GLY A 1 375 ? 16.342 41.312 4.530 1.00 25.97 673 GLY A O 1
ATOM 5369 N N . ILE A 1 376 ? 16.087 39.587 3.116 1.00 26.89 674 ILE A N 1
ATOM 5370 C CA . ILE A 1 376 ? 14.921 39.047 3.813 1.00 28.01 674 ILE A CA 1
ATOM 5371 C C . ILE A 1 376 ? 15.297 37.865 4.699 1.00 29.55 674 ILE A C 1
ATOM 5372 O O . ILE A 1 376 ? 15.838 36.865 4.229 1.00 30.78 674 ILE A O 1
ATOM 5388 N N . ASP A 1 377 ? 15.010 38.000 5.987 1.00 30.15 675 ASP A N 1
ATOM 5389 C CA . ASP A 1 377 ? 15.162 36.902 6.928 1.00 30.92 675 ASP A CA 1
ATOM 5390 C C . ASP A 1 377 ? 14.085 35.850 6.680 1.00 30.49 675 ASP A C 1
ATOM 5391 O O . ASP A 1 377 ? 12.906 36.082 6.948 1.00 30.39 675 ASP A O 1
ATOM 5400 N N . CYS A 1 378 ? 14.492 34.704 6.147 1.00 30.85 676 CYS A N 1
ATOM 5401 C CA . CYS A 1 378 ? 13.591 33.567 5.998 1.00 31.23 676 CYS A CA 1
ATOM 5402 C C . CYS A 1 378 ? 14.331 32.290 6.379 1.00 31.92 676 CYS A C 1
ATOM 5403 O O . CYS A 1 378 ? 15.545 32.308 6.572 1.00 32.93 676 CYS A O 1
ATOM 5411 N N . THR A 1 379 ? 13.598 31.186 6.480 1.00 32.17 677 THR A N 1
ATOM 5412 C CA . THR A 1 379 ? 14.171 29.920 6.932 1.00 33.27 677 THR A CA 1
ATOM 5413 C C . THR A 1 379 ? 13.425 28.733 6.328 1.00 32.75 677 THR A C 1
ATOM 5414 O O . THR A 1 379 ? 12.274 28.474 6.687 1.00 33.77 677 THR A O 1
ATOM 5425 N N . PRO A 1 380 ? 14.069 28.021 5.388 1.00 31.19 678 PRO A N 1
ATOM 5426 C CA . PRO A 1 380 ? 13.441 26.815 4.839 1.00 30.84 678 PRO A CA 1
ATOM 5427 C C . PRO A 1 380 ? 13.147 25.774 5.916 1.00 32.69 678 PRO A C 1
ATOM 5428 O O . PRO A 1 380 ? 13.973 25.559 6.806 1.00 33.13 678 PRO A O 1
ATOM 5439 N N . THR A 1 381 ? 11.983 25.139 5.824 1.00 34.30 679 THR A N 1
ATOM 5440 C CA . THR A 1 381 ? 11.630 24.035 6.708 1.00 38.40 679 THR A CA 1
ATOM 5441 C C . THR A 1 381 ? 11.413 22.788 5.867 1.00 45.23 679 THR A C 1
ATOM 5442 O O . THR A 1 381 ? 11.550 22.827 4.645 1.00 42.34 679 THR A O 1
ATOM 5453 N N . GLU A 1 382 ? 11.062 21.686 6.519 1.00 52.81 680 GLU A N 1
ATOM 5454 C CA . GLU A 1 382 ? 10.957 20.405 5.835 1.00 60.04 680 GLU A CA 1
ATOM 5455 C C . GLU A 1 382 ? 9.681 20.326 5.007 1.00 57.08 680 GLU A C 1
ATOM 5456 O O . GLU A 1 382 ? 9.623 19.604 4.012 1.00 59.79 680 GLU A O 1
ATOM 5468 N N . ASP A 1 383 ? 8.662 21.075 5.421 1.00 52.56 681 ASP A N 1
ATOM 5469 C CA . ASP A 1 383 ? 7.378 21.088 4.728 1.00 47.60 681 ASP A CA 1
ATOM 5470 C C . ASP A 1 383 ? 6.968 22.498 4.310 1.00 42.41 681 ASP A C 1
ATOM 5471 O O . ASP A 1 383 ? 5.787 22.770 4.099 1.00 41.91 681 ASP A O 1
ATOM 5480 N N . GLY A 1 384 ? 7.940 23.395 4.187 1.00 38.75 682 GLY A N 1
ATOM 5481 C CA . GLY A 1 384 ? 7.647 24.753 3.772 1.00 34.52 682 GLY A CA 1
ATOM 5482 C C . GLY A 1 384 ? 8.749 25.748 4.073 1.00 32.41 682 GLY A C 1
ATOM 5483 O O . GLY A 1 384 ? 9.914 25.525 3.750 1.00 32.26 682 GLY A O 1
ATOM 5487 N N . ILE A 1 385 ? 8.369 26.855 4.701 1.00 30.79 683 ILE A N 1
ATOM 5488 C CA . ILE A 1 385 ? 9.291 27.951 4.948 1.00 29.35 683 ILE A CA 1
ATOM 5489 C C . ILE A 1 385 ? 8.696 28.935 5.950 1.00 28.80 683 ILE A C 1
ATOM 5490 O O . ILE A 1 385 ? 7.477 29.017 6.104 1.00 28.56 683 ILE A O 1
ATOM 5506 N N . ILE A 1 386 ? 9.569 29.673 6.628 1.00 29.27 684 ILE A N 1
ATOM 5507 C CA . ILE A 1 386 ? 9.161 30.764 7.500 1.00 30.28 684 ILE A CA 1
ATOM 5508 C C . ILE A 1 386 ? 9.752 32.047 6.933 1.00 30.78 684 ILE A C 1
ATOM 5509 O O . ILE A 1 386 ? 10.936 32.096 6.599 1.00 30.69 684 ILE A O 1
ATOM 5525 N N . ILE A 1 387 ? 8.911 33.066 6.787 1.00 31.15 685 ILE A N 1
ATOM 5526 C CA . ILE A 1 387 ? 9.337 34.346 6.237 1.00 30.87 685 ILE A CA 1
ATOM 5527 C C . ILE A 1 387 ? 9.009 35.467 7.210 1.00 29.66 685 ILE A C 1
ATOM 5528 O O . ILE A 1 387 ? 7.865 35.615 7.644 1.00 29.83 685 ILE A O 1
ATOM 5544 N N . GLU A 1 388 ? 10.029 36.248 7.549 1.00 28.95 686 GLU A N 1
ATOM 5545 C CA . GLU A 1 388 ? 9.852 37.438 8.368 1.00 28.39 686 GLU A CA 1
ATOM 5546 C C . GLU A 1 388 ? 9.573 38.615 7.450 1.00 26.00 686 GLU A C 1
ATOM 5547 O O . GLU A 1 388 ? 10.484 39.151 6.816 1.00 25.69 686 GLU A O 1
ATOM 5559 N N . GLY A 1 389 ? 8.306 39.001 7.367 1.00 25.16 687 GLY A N 1
ATOM 5560 C CA . GLY A 1 389 ? 7.914 40.130 6.551 1.00 24.24 687 GLY A CA 1
ATOM 5561 C C . GLY A 1 389 ? 8.467 41.427 7.102 1.00 25.70 687 GLY A C 1
ATOM 5562 O O . GLY A 1 389 ? 8.560 41.603 8.316 1.00 26.17 687 GLY A O 1
ATOM 5566 N N . LYS A 1 390 ? 8.848 42.328 6.202 1.00 27.67 688 LYS A N 1
ATOM 5567 C CA . LYS A 1 390 ? 9.368 43.640 6.583 1.00 31.50 688 LYS A CA 1
ATOM 5568 C C . LYS A 1 390 ? 8.308 44.730 6.439 1.00 31.42 688 LYS A C 1
ATOM 5569 O O . LYS A 1 390 ? 8.590 45.912 6.639 1.00 32.74 688 LYS A O 1
ATOM 5588 N N . GLY A 1 391 ? 7.092 44.331 6.083 1.00 30.80 689 GLY A N 1
ATOM 5589 C CA . GLY A 1 391 ? 6.018 45.281 5.876 1.00 30.04 689 GLY A CA 1
ATOM 5590 C C . GLY A 1 391 ? 5.624 46.017 7.142 1.00 32.88 689 GLY A C 1
ATOM 5591 O O . GLY A 1 391 ? 5.798 45.515 8.253 1.00 32.20 689 GLY A O 1
ATOM 5595 N N . LYS A 1 392 ? 5.076 47.213 6.956 1.00 35.42 690 LYS A N 1
ATOM 5596 C CA . LYS A 1 392 ? 4.519 48.004 8.042 1.00 40.54 690 LYS A CA 1
ATOM 5597 C C . LYS A 1 392 ? 3.236 48.642 7.525 1.00 38.71 690 LYS A C 1
ATOM 5598 O O . LYS A 1 392 ? 3.205 49.175 6.414 1.00 39.22 690 LYS A O 1
ATOM 5617 N N . SER A 1 393 ? 2.172 48.558 8.317 1.00 36.75 691 SER A N 1
ATOM 5618 C CA . SER A 1 393 ? 0.873 49.077 7.907 1.00 34.02 691 SER A CA 1
ATOM 5619 C C . SER A 1 393 ? 0.979 50.556 7.539 1.00 34.46 691 SER A C 1
ATOM 5620 O O . SER A 1 393 ? 1.434 51.369 8.343 1.00 35.41 691 SER A O 1
ATOM 5628 N N . GLY A 1 394 ? 0.573 50.893 6.318 1.00 34.63 692 GLY A N 1
ATOM 5629 C CA . GLY A 1 394 ? 0.598 52.269 5.855 1.00 37.01 692 GLY A CA 1
ATOM 5630 C C . GLY A 1 394 ? 1.933 52.707 5.279 1.00 37.04 692 GLY A C 1
ATOM 5631 O O . GLY A 1 394 ? 2.034 53.783 4.689 1.00 38.93 692 GLY A O 1
ATOM 5635 N N . ASP A 1 395 ? 2.953 51.870 5.441 1.00 35.76 693 ASP A N 1
ATOM 5636 C CA . ASP A 1 395 ? 4.294 52.174 4.949 1.00 35.67 693 ASP A CA 1
ATOM 5637 C C . ASP A 1 395 ? 4.550 51.438 3.639 1.00 33.16 693 ASP A C 1
ATOM 5638 O O . ASP A 1 395 ? 4.331 50.231 3.545 1.00 31.93 693 ASP A O 1
ATOM 5647 N N . TRP A 1 396 ? 5.020 52.172 2.634 1.00 32.89 694 TRP A N 1
ATOM 5648 C CA . TRP A 1 396 ? 5.321 51.587 1.333 1.00 31.70 694 TRP A CA 1
ATOM 5649 C C . TRP A 1 396 ? 6.743 51.923 0.902 1.00 33.26 694 TRP A C 1
ATOM 5650 O O . TRP A 1 396 ? 7.016 52.110 -0.285 1.00 32.57 694 TRP A O 1
ATOM 5671 N N . SER A 1 397 ? 7.646 51.984 1.875 1.00 34.63 695 SER A N 1
ATOM 5672 C CA . SER A 1 397 ? 9.061 52.179 1.601 1.00 35.60 695 SER A CA 1
ATOM 5673 C C . SER A 1 397 ? 9.616 50.848 1.103 1.00 32.11 695 SER A C 1
ATOM 5674 O O . SER A 1 397 ? 8.978 49.811 1.287 1.00 32.00 695 SER A O 1
ATOM 5682 N N . PRO A 1 398 ? 10.810 50.865 0.487 1.00 29.67 696 PRO A N 1
ATOM 5683 C CA . PRO A 1 398 ? 11.373 49.642 -0.099 1.00 27.22 696 PRO A CA 1
ATOM 5684 C C . PRO A 1 398 ? 11.497 48.477 0.885 1.00 26.77 696 PRO A C 1
ATOM 5685 O O . PRO A 1 398 ? 11.823 48.675 2.051 1.00 26.37 696 PRO A O 1
ATOM 5696 N N . ILE A 1 399 ? 11.195 47.277 0.396 1.00 27.65 697 ILE A N 1
ATOM 5697 C CA . ILE A 1 399 ? 11.275 46.049 1.181 1.00 28.20 697 ILE A CA 1
ATOM 5698 C C . ILE A 1 399 ? 12.578 45.310 0.886 1.00 28.18 697 ILE A C 1
ATOM 5699 O O . ILE A 1 399 ? 13.228 44.790 1.793 1.00 30.33 697 ILE A O 1
ATOM 5715 N N . PHE A 1 400 ? 12.946 45.267 -0.393 1.00 26.74 698 PHE A N 1
ATOM 5716 C CA . PHE A 1 400 ? 14.109 44.507 -0.846 1.00 26.34 698 PHE A CA 1
ATOM 5717 C C . PHE A 1 400 ? 15.327 45.394 -1.085 1.00 28.69 698 PHE A C 1
ATOM 5718 O O . PHE A 1 400 ? 15.196 46.570 -1.419 1.00 28.68 698 PHE A O 1
ATOM 5735 N N . ALA A 1 401 ? 16.511 44.813 -0.920 1.00 30.95 699 ALA A N 1
ATOM 5736 C CA . ALA A 1 401 ? 17.762 45.547 -1.077 1.00 34.32 699 ALA A CA 1
ATOM 5737 C C . ALA A 1 401 ? 18.320 45.423 -2.494 1.00 35.14 699 ALA A C 1
ATOM 5738 O O . ALA A 1 401 ? 19.224 46.168 -2.877 1.00 37.89 699 ALA A O 1
ATOM 5745 N N . GLY A 1 402 ? 17.788 44.479 -3.266 1.00 33.27 700 GLY A N 1
ATOM 5746 C CA . GLY A 1 402 ? 18.292 44.222 -4.604 1.00 33.73 700 GLY A CA 1
ATOM 5747 C C . GLY A 1 402 ? 19.442 43.231 -4.583 1.00 33.49 700 GLY A C 1
ATOM 5748 O O . GLY A 1 402 ? 19.639 42.526 -3.593 1.00 33.89 700 GLY A O 1
ATOM 5752 N N . GLY A 1 403 ? 20.199 43.179 -5.678 1.00 33.56 701 GLY A N 1
ATOM 5753 C CA . GLY A 1 403 ? 21.336 42.281 -5.793 1.00 34.23 701 GLY A CA 1
ATOM 5754 C C . GLY A 1 403 ? 21.251 41.387 -7.015 1.00 37.28 701 GLY A C 1
ATOM 5755 O O . GLY A 1 403 ? 20.366 41.553 -7.855 1.00 34.19 701 GLY A O 1
ATOM 5759 N N . GLU A 1 404 ? 22.189 40.450 -7.123 1.00 42.25 702 GLU A N 1
ATOM 5760 C CA . GLU A 1 404 ? 22.199 39.496 -8.226 1.00 47.17 702 GLU A CA 1
ATOM 5761 C C . GLU A 1 404 ? 21.517 38.198 -7.802 1.00 44.99 702 GLU A C 1
ATOM 5762 O O . GLU A 1 404 ? 21.855 37.622 -6.767 1.00 46.56 702 GLU A O 1
ATOM 5774 N N . ILE A 1 405 ? 20.565 37.744 -8.614 1.00 41.69 703 ILE A N 1
ATOM 5775 C CA . ILE A 1 405 ? 19.739 36.587 -8.281 1.00 38.56 703 ILE A CA 1
ATOM 5776 C C . ILE A 1 405 ? 19.921 35.442 -9.273 1.00 39.06 703 ILE A C 1
ATOM 5777 O O . ILE A 1 405 ? 20.007 35.661 -10.481 1.00 38.60 703 ILE A O 1
ATOM 5793 N N .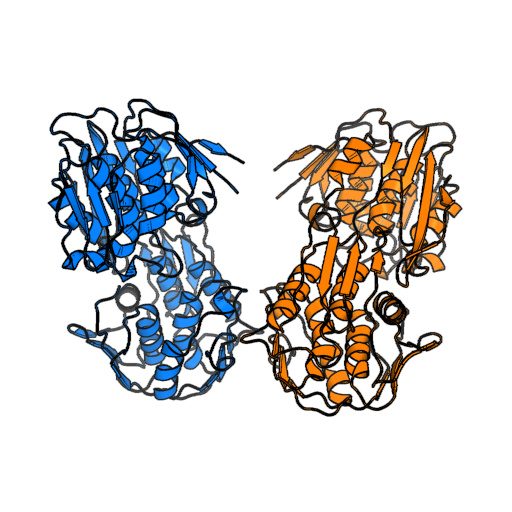 GLU A 1 406 ? 19.978 34.223 -8.744 1.00 40.35 704 GLU A N 1
ATOM 5794 C CA . GLU A 1 406 ? 20.017 33.014 -9.562 1.00 42.57 704 GLU A CA 1
ATOM 5795 C C . GLU A 1 406 ? 18.645 32.353 -9.612 1.00 40.11 704 GLU A C 1
ATOM 5796 O O . GLU A 1 406 ? 18.083 31.995 -8.577 1.00 40.06 704 GLU A O 1
ATOM 5808 N N . SER A 1 407 ? 18.117 32.178 -10.818 1.00 38.76 705 SER A N 1
ATOM 5809 C CA . SER A 1 407 ? 16.804 31.570 -10.992 1.00 36.30 705 SER A CA 1
ATOM 5810 C C . SER A 1 407 ? 16.940 30.082 -11.285 1.00 37.62 705 SER A C 1
ATOM 5811 O O . SER A 1 407 ? 15.969 29.334 -11.181 1.00 36.67 705 SER A O 1
ATOM 5819 N N . HIS A 1 408 ? 18.151 29.663 -11.645 1.00 40.27 706 HIS A N 1
ATOM 5820 C CA . HIS A 1 408 ? 18.412 28.286 -12.062 1.00 42.65 706 HIS A CA 1
ATOM 5821 C C . HIS A 1 408 ? 17.476 27.884 -13.196 1.00 42.37 706 HIS A C 1
ATOM 5822 O O . HIS A 1 408 ? 17.025 26.742 -13.271 1.00 42.79 706 HIS A O 1
ATOM 5836 N N . HIS A 1 409 ? 17.188 28.845 -14.068 1.00 42.07 707 HIS A N 1
ATOM 5837 C CA . HIS A 1 409 ? 16.387 28.612 -15.265 1.00 42.88 707 HIS A CA 1
ATOM 5838 C C . HIS A 1 409 ? 14.967 28.176 -14.926 1.00 40.84 707 HIS A C 1
ATOM 5839 O O . HIS A 1 409 ? 14.277 27.574 -15.748 1.00 41.60 707 HIS A O 1
ATOM 5853 N N . ASP A 1 410 ? 14.539 28.492 -13.709 1.00 38.88 708 ASP A N 1
ATOM 5854 C CA . ASP A 1 410 ? 13.165 28.267 -13.288 1.00 36.75 708 ASP A CA 1
ATOM 5855 C C . ASP A 1 410 ? 12.386 29.562 -13.514 1.00 33.30 708 ASP A C 1
ATOM 5856 O O . ASP A 1 410 ? 12.590 30.553 -12.810 1.00 30.85 708 ASP A O 1
ATOM 5865 N N . HIS A 1 411 ? 11.491 29.542 -14.496 1.00 32.51 709 HIS A N 1
ATOM 5866 C CA . HIS A 1 411 ? 10.768 30.744 -14.900 1.00 31.37 709 HIS A CA 1
ATOM 5867 C C . HIS A 1 411 ? 9.956 31.352 -13.758 1.00 28.80 709 HIS A C 1
ATOM 5868 O O . HIS A 1 411 ? 9.837 32.574 -13.665 1.00 28.30 709 HIS A O 1
ATOM 5882 N N . ARG A 1 412 ? 9.401 30.511 -12.889 1.00 27.15 710 ARG A N 1
ATOM 5883 C CA . ARG A 1 412 ? 8.584 31.007 -11.783 1.00 25.38 710 ARG A CA 1
ATOM 5884 C C . ARG A 1 412 ? 9.436 31.731 -10.745 1.00 23.23 710 ARG A C 1
ATOM 5885 O O . ARG A 1 412 ? 8.964 32.660 -10.090 1.00 21.49 710 ARG A O 1
ATOM 5906 N N . ILE A 1 413 ? 10.686 31.305 -10.594 1.00 22.95 711 ILE A N 1
ATOM 5907 C CA . ILE A 1 413 ? 11.619 32.005 -9.719 1.00 23.25 711 ILE A CA 1
ATOM 5908 C C . ILE A 1 413 ? 11.936 33.373 -10.307 1.00 23.36 711 ILE A C 1
ATOM 5909 O O . ILE A 1 413 ? 11.896 34.386 -9.611 1.00 23.82 711 ILE A O 1
ATOM 5925 N N . ALA A 1 414 ? 12.259 33.387 -11.596 1.00 23.41 712 ALA A N 1
ATOM 5926 C CA . ALA A 1 414 ? 12.640 34.613 -12.282 1.00 23.02 712 ALA A CA 1
ATOM 5927 C C . ALA A 1 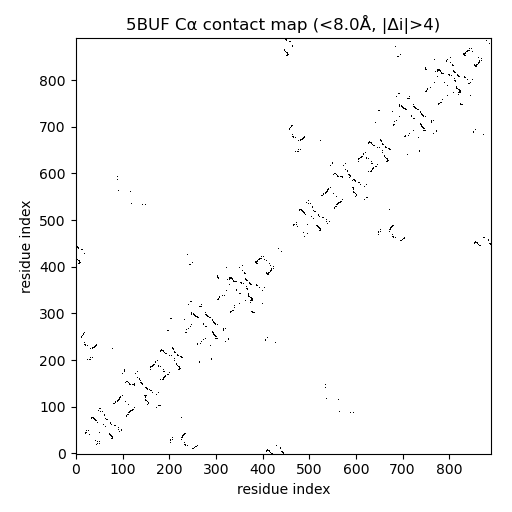414 ? 11.512 35.640 -12.249 1.00 21.73 712 ALA A C 1
ATOM 5928 O O . ALA A 1 414 ? 11.730 36.796 -11.893 1.00 20.70 712 ALA A O 1
ATOM 5935 N N . MET A 1 415 ? 10.309 35.209 -12.615 1.00 21.57 713 MET A N 1
ATOM 5936 C CA . MET A 1 415 ? 9.157 36.101 -12.645 1.00 22.33 713 MET A CA 1
ATOM 5937 C C . MET A 1 415 ? 8.807 36.593 -11.246 1.00 22.21 713 MET A C 1
ATOM 5938 O O . MET A 1 415 ? 8.372 37.730 -11.076 1.00 22.92 713 MET A O 1
ATOM 5952 N N . SER A 1 416 ? 9.009 35.743 -10.245 1.00 21.28 714 SER A N 1
ATOM 5953 C CA . SER A 1 416 ? 8.736 36.127 -8.866 1.00 20.49 714 SER A CA 1
ATOM 5954 C C . SER A 1 416 ? 9.648 37.269 -8.442 1.00 20.24 714 SER A C 1
ATOM 5955 O O . SER A 1 416 ? 9.183 38.299 -7.958 1.00 18.78 714 SER A O 1
ATOM 5963 N N . PHE A 1 417 ? 10.950 37.092 -8.635 1.00 21.21 715 PHE A N 1
ATOM 5964 C CA . PHE A 1 417 ? 11.907 38.116 -8.239 1.00 22.95 715 PHE A CA 1
ATOM 5965 C C . PHE A 1 417 ? 11.817 39.349 -9.133 1.00 22.50 715 PHE A C 1
ATOM 5966 O O . PHE A 1 417 ? 12.319 40.413 -8.775 1.00 23.51 715 PHE A O 1
ATOM 5983 N N . SER A 1 418 ? 11.178 39.216 -10.290 1.00 22.00 716 SER A N 1
ATOM 5984 C CA . SER A 1 418 ? 10.927 40.377 -11.133 1.00 22.82 716 SER A CA 1
ATOM 5985 C C . SER A 1 418 ? 9.933 41.296 -10.428 1.00 22.67 716 SER A C 1
ATOM 5986 O O . SER A 1 418 ? 10.060 42.519 -10.479 1.00 23.16 716 SER A O 1
ATOM 5994 N N . MET A 1 419 ? 8.949 40.702 -9.759 1.00 22.19 717 MET A N 1
ATOM 5995 C CA . MET A 1 419 ? 7.944 41.476 -9.044 1.00 22.94 717 MET A CA 1
ATOM 5996 C C . MET A 1 419 ? 8.560 42.209 -7.855 1.00 23.86 717 MET A C 1
ATOM 5997 O O . MET A 1 419 ? 8.051 43.246 -7.426 1.00 23.77 717 MET A O 1
ATOM 6011 N N . ALA A 1 420 ? 9.659 41.671 -7.332 1.00 24.14 718 ALA A N 1
ATOM 6012 C CA . ALA A 1 420 ? 10.349 42.282 -6.199 1.00 25.36 718 ALA A CA 1
ATOM 6013 C C . ALA A 1 420 ? 10.888 43.663 -6.555 1.00 24.58 718 ALA A C 1
ATOM 6014 O O . ALA A 1 420 ? 11.129 44.489 -5.677 1.00 26.37 718 ALA A O 1
ATOM 6021 N N . GLY A 1 421 ? 11.078 43.906 -7.847 1.00 22.87 719 GLY A N 1
ATOM 6022 C CA . GLY A 1 421 ? 11.570 45.186 -8.321 1.00 22.35 719 GLY A CA 1
ATOM 6023 C C . GLY A 1 421 ? 10.600 46.327 -8.067 1.00 22.21 719 GLY A C 1
ATOM 6024 O O . GLY A 1 421 ? 10.947 47.493 -8.241 1.00 22.09 719 GLY A O 1
ATOM 6028 N N . LEU A 1 422 ? 9.380 45.990 -7.660 1.00 21.28 720 LEU A N 1
ATOM 6029 C CA . LEU A 1 422 ? 8.372 46.994 -7.343 1.00 21.65 720 LEU A CA 1
ATOM 6030 C C . LEU A 1 422 ? 8.605 47.630 -5.979 1.00 22.08 720 LEU A C 1
ATOM 6031 O O . LEU A 1 422 ? 8.039 48.678 -5.678 1.00 22.10 720 LEU A O 1
ATOM 6047 N N . ARG A 1 423 ? 9.435 46.990 -5.158 1.00 22.94 721 ARG A N 1
ATOM 6048 C CA . ARG A 1 423 ? 9.693 47.457 -3.797 1.00 24.10 721 ARG A CA 1
ATOM 6049 C C . ARG A 1 423 ? 11.159 47.281 -3.409 1.00 24.75 721 ARG A C 1
ATOM 6050 O O . ARG A 1 423 ? 11.466 46.831 -2.301 1.00 24.63 721 ARG A O 1
ATOM 6071 N N . THR A 1 424 ? 12.060 47.662 -4.309 1.00 25.57 722 THR A N 1
ATOM 6072 C CA . THR A 1 424 ? 13.490 47.485 -4.083 1.00 26.53 722 THR A CA 1
ATOM 6073 C C . THR A 1 424 ? 14.207 48.829 -3.985 1.00 28.06 722 THR A C 1
ATOM 6074 O O . THR A 1 424 ? 13.859 49.784 -4.679 1.00 28.39 722 THR A O 1
ATOM 6085 N N . SER A 1 425 ? 15.201 48.894 -3.104 1.00 29.31 723 SER A N 1
ATOM 6086 C CA . SER A 1 425 ? 16.003 50.099 -2.920 1.00 31.64 723 SER A CA 1
ATOM 6087 C C . SER A 1 425 ? 17.257 50.056 -3.786 1.00 33.82 723 SER A C 1
ATOM 6088 O O . SER A 1 425 ? 17.965 51.054 -3.909 1.00 34.50 723 SER A O 1
ATOM 6096 N N . GLY A 1 426 ? 17.528 48.896 -4.380 1.00 34.52 724 GLY A N 1
ATOM 6097 C CA . GLY A 1 426 ? 18.701 48.724 -5.221 1.00 36.96 724 GLY A CA 1
ATOM 6098 C C . GLY A 1 426 ? 18.417 47.933 -6.486 1.00 34.38 724 GLY A C 1
ATOM 6099 O O . GLY A 1 426 ? 17.361 47.309 -6.605 1.00 33.72 724 GLY A O 1
ATOM 6103 N N . PRO A 1 427 ? 19.359 47.960 -7.445 1.00 32.47 725 PRO A N 1
ATOM 6104 C CA . PRO A 1 427 ? 19.225 47.222 -8.706 1.00 30.32 725 PRO A CA 1
ATOM 6105 C C . PRO A 1 427 ? 19.056 45.719 -8.512 1.00 28.29 725 PRO A C 1
ATOM 6106 O O . PRO A 1 427 ? 19.657 45.146 -7.603 1.00 28.30 725 PRO A O 1
ATOM 6117 N N . ILE A 1 428 ? 18.250 45.100 -9.369 1.00 27.89 726 ILE A N 1
ATOM 6118 C CA . ILE A 1 428 ? 18.082 43.652 -9.375 1.00 28.53 726 ILE A CA 1
ATOM 6119 C C . ILE A 1 428 ? 18.535 43.088 -10.715 1.00 31.37 726 ILE A C 1
ATOM 6120 O O . ILE A 1 428 ? 18.118 43.567 -11.771 1.00 31.52 726 ILE A O 1
ATOM 6136 N N . THR A 1 429 ? 19.397 42.078 -10.661 1.00 33.35 727 THR A N 1
ATOM 6137 C CA . THR A 1 429 ? 19.799 41.337 -11.851 1.00 36.14 727 THR A CA 1
ATOM 6138 C C . THR A 1 429 ? 19.479 39.861 -11.643 1.00 34.59 727 THR A C 1
ATOM 6139 O O . THR A 1 429 ? 20.015 39.224 -10.738 1.00 36.75 727 THR A O 1
ATOM 6150 N N . ILE A 1 430 ? 18.583 39.336 -12.473 1.00 32.37 728 ILE A N 1
ATOM 6151 C CA . ILE A 1 430 ? 18.163 37.941 -12.392 1.00 30.83 728 ILE A CA 1
ATOM 6152 C C . ILE A 1 430 ? 18.775 37.144 -13.536 1.00 32.72 728 ILE A C 1
ATOM 6153 O O . ILE A 1 430 ? 18.564 37.472 -14.695 1.00 31.38 728 ILE A O 1
ATOM 6169 N N . HIS A 1 431 ? 19.510 36.087 -13.206 1.00 35.70 729 HIS A N 1
ATOM 6170 C CA . HIS A 1 431 ? 20.180 35.265 -14.213 1.00 39.84 729 HIS A CA 1
ATOM 6171 C C . HIS A 1 431 ? 19.337 34.066 -14.651 1.00 40.75 729 HIS A C 1
ATOM 6172 O O . HIS A 1 431 ? 18.553 33.528 -13.871 1.00 40.38 729 HIS A O 1
ATOM 6186 N N . GLY A 1 432 ? 19.508 33.657 -15.906 1.00 42.48 730 GLY A N 1
ATOM 6187 C CA . GLY A 1 432 ? 18.851 32.471 -16.429 1.00 42.27 730 GLY A CA 1
ATOM 6188 C C . GLY A 1 432 ? 17.355 32.643 -16.602 1.00 39.79 730 GLY A C 1
ATOM 6189 O O . GLY A 1 432 ? 16.576 31.836 -16.099 1.00 38.83 730 GLY A O 1
ATOM 6193 N N . THR A 1 433 ? 16.954 33.685 -17.325 1.00 38.77 731 THR A N 1
ATOM 6194 C CA . THR A 1 433 ? 15.542 34.036 -17.459 1.00 37.10 731 THR A CA 1
ATOM 6195 C C . THR A 1 433 ? 14.956 33.691 -18.827 1.00 38.31 731 THR A C 1
ATOM 6196 O O . THR A 1 433 ? 13.838 34.097 -19.142 1.00 37.15 731 THR A O 1
ATOM 6207 N N . GLU A 1 434 ? 15.701 32.946 -19.638 1.00 40.71 732 GLU A N 1
ATOM 6208 C CA . GLU A 1 434 ? 15.292 32.705 -21.021 1.00 43.17 732 GLU A CA 1
ATOM 6209 C C . GLU A 1 434 ? 14.062 31.799 -21.140 1.00 40.23 732 GLU A C 1
ATOM 6210 O O . GLU A 1 434 ? 13.410 31.783 -22.185 1.00 42.04 732 GLU A O 1
ATOM 6222 N N . THR A 1 435 ? 13.738 31.058 -20.083 1.00 36.32 733 THR A N 1
ATOM 6223 C CA . THR A 1 435 ? 12.575 30.172 -20.118 1.00 32.23 733 THR A CA 1
ATOM 6224 C C . THR A 1 435 ? 11.286 30.919 -19.758 1.00 29.48 733 THR A C 1
ATOM 6225 O O . THR A 1 435 ? 10.193 30.371 -19.878 1.00 28.28 733 THR A O 1
ATOM 6236 N N . VAL A 1 436 ? 11.416 32.165 -19.314 1.00 28.88 734 VAL A N 1
ATOM 6237 C CA . VAL A 1 436 ? 10.248 32.976 -18.975 1.00 28.57 734 VAL A CA 1
ATOM 6238 C C . VAL A 1 436 ? 9.378 33.221 -20.206 1.00 30.52 734 VAL A C 1
ATOM 6239 O O . VAL A 1 436 ? 8.154 33.121 -20.141 1.00 31.11 734 VAL A O 1
ATOM 6252 N N . ALA A 1 437 ? 10.017 33.553 -21.323 1.00 32.39 735 ALA A N 1
ATOM 6253 C CA . ALA A 1 437 ? 9.295 33.861 -22.552 1.00 33.59 735 ALA A CA 1
ATOM 6254 C C . ALA A 1 437 ? 8.558 32.639 -23.095 1.00 36.94 735 ALA A C 1
ATOM 6255 O O . ALA A 1 437 ? 7.535 32.771 -23.765 1.00 36.05 735 ALA A O 1
ATOM 6262 N N . THR A 1 438 ? 9.072 31.451 -22.800 1.00 40.73 736 THR A N 1
ATOM 6263 C CA . THR A 1 438 ? 8.452 30.218 -23.273 1.00 45.50 736 THR A CA 1
ATOM 6264 C C . THR A 1 438 ? 7.182 29.936 -22.471 1.00 43.01 736 THR A C 1
ATOM 6265 O O . THR A 1 438 ? 6.172 29.495 -23.015 1.00 45.41 736 THR A O 1
ATOM 6276 N N . SER A 1 439 ? 7.252 30.200 -21.171 1.00 38.86 737 SER A N 1
ATOM 6277 C CA . SER A 1 439 ? 6.140 29.958 -20.256 1.00 34.64 737 SER A CA 1
ATOM 6278 C C . SER A 1 439 ? 5.126 31.104 -20.259 1.00 32.08 737 SER A C 1
ATOM 6279 O O . SER A 1 439 ? 3.916 30.874 -20.265 1.00 31.73 737 SER A O 1
ATOM 6287 N N . PHE A 1 440 ? 5.637 32.332 -20.250 1.00 29.50 738 PHE A N 1
ATOM 6288 C CA . PHE A 1 440 ? 4.822 33.541 -20.137 1.00 27.31 738 PHE A CA 1
ATOM 6289 C C . PHE A 1 440 ? 5.330 34.555 -21.168 1.00 26.92 738 PHE A C 1
ATOM 6290 O O . PHE A 1 440 ? 6.043 35.496 -20.817 1.00 27.03 738 PHE A O 1
ATOM 6307 N N . PRO A 1 441 ? 4.963 34.362 -22.447 1.00 26.51 739 PRO A N 1
ATOM 6308 C CA . PRO A 1 441 ? 5.513 35.158 -23.555 1.00 27.21 739 PRO A CA 1
ATOM 6309 C C . PRO A 1 441 ? 5.377 36.671 -23.376 1.00 27.31 739 PRO A C 1
ATOM 6310 O O . PRO A 1 441 ? 6.286 37.409 -23.753 1.00 27.90 739 PRO A O 1
ATOM 6321 N N . THR A 1 442 ? 4.269 37.119 -22.799 1.00 27.55 740 THR A N 1
ATOM 6322 C CA . THR A 1 442 ? 3.995 38.546 -22.675 1.00 27.84 740 THR A CA 1
ATOM 6323 C C . THR A 1 442 ? 4.341 39.100 -21.293 1.00 25.02 740 THR A C 1
ATOM 6324 O O . THR A 1 442 ? 3.941 40.217 -20.957 1.00 24.86 740 THR A O 1
ATOM 6335 N N . PHE A 1 443 ? 5.083 38.333 -20.498 1.00 22.55 741 PHE A N 1
ATOM 6336 C CA . PHE A 1 443 ? 5.392 38.747 -19.129 1.00 21.65 741 PHE A CA 1
ATOM 6337 C C . PHE A 1 443 ? 6.044 40.124 -19.051 1.00 21.97 741 PHE A C 1
ATOM 6338 O O . PHE A 1 443 ? 5.541 41.012 -18.362 1.00 21.10 741 PHE A O 1
ATOM 6355 N N . THR A 1 444 ? 7.155 40.305 -19.760 1.00 23.61 742 THR A N 1
ATOM 6356 C CA . THR A 1 444 ? 7.888 41.565 -19.699 1.00 24.78 742 THR A CA 1
ATOM 6357 C C . THR A 1 444 ? 7.098 42.688 -20.368 1.00 25.35 742 THR A C 1
ATOM 6358 O O . THR A 1 444 ? 7.184 43.843 -19.948 1.00 26.27 742 THR A O 1
ATOM 6369 N N . GLU A 1 445 ? 6.334 42.351 -21.404 1.00 25.09 743 GLU A N 1
ATOM 6370 C CA . GLU A 1 445 ? 5.468 43.330 -22.058 1.00 26.55 743 GLU A CA 1
ATOM 6371 C C . GLU A 1 445 ? 4.405 43.829 -21.084 1.00 24.83 743 GLU A C 1
ATOM 6372 O O . GLU A 1 445 ? 4.189 45.032 -20.964 1.00 25.02 743 GLU A O 1
ATOM 6384 N N . LEU A 1 446 ? 3.741 42.907 -20.393 1.00 23.83 744 LEU A N 1
ATOM 6385 C CA . LEU A 1 446 ? 2.702 43.287 -19.444 1.00 23.76 744 LEU A CA 1
ATOM 6386 C C . LEU A 1 446 ? 3.327 44.048 -18.284 1.00 22.79 744 LEU A C 1
ATOM 6387 O O . LEU A 1 446 ? 2.758 45.026 -17.798 1.00 23.12 744 LEU A O 1
ATOM 6403 N N . ALA A 1 447 ? 4.506 43.608 -17.855 1.00 21.50 745 ALA A N 1
ATOM 6404 C CA . ALA A 1 447 ? 5.217 44.294 -16.786 1.00 21.65 745 ALA A CA 1
ATOM 6405 C C . ALA A 1 447 ? 5.454 45.751 -17.170 1.00 22.13 745 ALA A C 1
ATOM 6406 O O . ALA A 1 447 ? 5.155 46.659 -16.397 1.00 21.69 745 ALA A O 1
ATOM 6413 N N . ASN A 1 448 ? 5.965 45.974 -18.376 1.00 23.08 746 ASN A N 1
ATOM 6414 C CA . ASN A 1 448 ? 6.227 47.332 -18.844 1.00 25.54 746 ASN A CA 1
ATOM 6415 C C . ASN A 1 448 ? 4.964 48.182 -18.957 1.00 25.14 746 ASN A C 1
ATOM 6416 O O . ASN A 1 448 ? 4.952 49.343 -18.548 1.00 26.06 746 ASN A O 1
ATOM 6427 N N . ARG A 1 449 ? 3.901 47.595 -19.497 1.00 24.41 747 ARG A N 1
ATOM 6428 C CA . ARG A 1 449 ? 2.634 48.301 -19.655 1.00 25.36 747 ARG A CA 1
ATOM 6429 C C . ARG A 1 449 ? 2.036 48.667 -18.304 1.00 25.59 747 ARG A C 1
ATOM 6430 O O . ARG A 1 449 ? 1.347 49.680 -18.173 1.00 26.33 747 ARG A O 1
ATOM 6451 N N . ALA A 1 450 ? 2.297 47.834 -17.301 1.00 25.13 748 ALA A N 1
ATOM 6452 C CA . ALA A 1 450 ? 1.795 48.078 -15.955 1.00 25.09 748 ALA A CA 1
ATOM 6453 C C . ALA A 1 450 ? 2.560 49.208 -15.269 1.00 24.23 748 ALA A C 1
ATOM 6454 O O . ALA A 1 450 ? 1.990 49.960 -14.483 1.00 25.21 748 ALA A O 1
ATOM 6461 N N . GLY A 1 451 ? 3.850 49.321 -15.575 1.00 24.06 749 GLY A N 1
ATOM 6462 C CA . GLY A 1 451 ? 4.704 50.327 -14.965 1.00 25.72 749 GLY A CA 1
ATOM 6463 C C . GLY A 1 451 ? 5.957 49.733 -14.343 1.00 26.39 749 GLY A C 1
ATOM 6464 O O . GLY A 1 451 ? 6.732 50.434 -13.685 1.00 26.64 749 GLY A O 1
ATOM 6468 N N . LEU A 1 452 ? 6.155 48.436 -14.558 1.00 25.95 750 LEU A N 1
ATOM 6469 C CA . LEU A 1 452 ? 7.337 47.734 -14.076 1.00 26.63 750 LEU A CA 1
ATOM 6470 C C . LEU A 1 452 ? 8.283 47.469 -15.238 1.00 27.27 750 LEU A C 1
ATOM 6471 O O . LEU A 1 452 ? 8.136 46.482 -15.961 1.00 27.16 750 LEU A O 1
ATOM 6487 N N . THR A 1 453 ? 9.246 48.364 -15.424 1.00 28.26 751 THR A N 1
ATOM 6488 C CA . THR A 1 453 ? 10.188 48.240 -16.527 1.00 29.78 751 THR A CA 1
ATOM 6489 C C . THR A 1 453 ? 11.224 47.161 -16.236 1.00 30.39 751 THR A C 1
ATOM 6490 O O . THR A 1 453 ? 11.879 47.175 -15.193 1.00 30.39 751 THR A O 1
ATOM 6501 N N . ILE A 1 454 ? 11.361 46.236 -17.180 1.00 31.77 752 ILE A N 1
ATOM 6502 C CA . ILE A 1 454 ? 12.324 45.149 -17.085 1.00 33.26 752 ILE A CA 1
ATOM 6503 C C . ILE A 1 454 ? 13.134 45.116 -18.370 1.00 36.46 752 ILE A C 1
ATOM 6504 O O . ILE A 1 454 ? 12.572 45.021 -19.460 1.00 37.17 752 ILE A O 1
ATOM 6520 N N . GLU A 1 455 ? 14.454 45.201 -18.236 1.00 38.88 753 GLU A N 1
ATOM 6521 C CA . GLU A 1 455 ? 15.343 45.164 -19.388 1.00 42.10 753 GLU A CA 1
ATOM 6522 C C . GLU A 1 455 ? 15.931 43.770 -19.553 1.00 39.95 753 GLU A C 1
ATOM 6523 O O . GLU A 1 455 ? 16.565 43.236 -18.643 1.00 38.56 753 GLU A O 1
ATOM 6535 N N . VAL A 1 456 ? 15.697 43.188 -20.724 1.00 40.10 754 VAL A N 1
ATOM 6536 C CA . VAL A 1 456 ? 16.215 41.869 -21.059 1.00 39.99 754 VAL A CA 1
ATOM 6537 C C . VAL A 1 456 ? 17.554 42.024 -21.768 1.00 42.82 754 VAL A C 1
ATOM 6538 O O . VAL A 1 456 ? 17.701 42.887 -22.634 1.00 43.64 754 VAL A O 1
ATOM 6551 N N . SER A 1 457 ? 18.527 41.195 -21.403 1.00 46.50 755 SER A N 1
ATOM 6552 C CA . SER A 1 457 ? 19.865 41.302 -21.976 1.00 54.73 755 SER A CA 1
ATOM 6553 C C . SER A 1 457 ? 20.518 39.958 -22.255 1.00 70.00 755 SER A C 1
ATOM 6554 O O . SER A 1 457 ? 20.172 38.945 -21.649 1.00 64.08 755 SER A O 1
ATOM 6562 N N . GLN A 1 458 ? 21.474 40.010 -23.183 1.00 88.25 756 GLN A N 1
ATOM 6563 C CA . GLN A 1 458 ? 22.327 38.896 -23.617 1.00 99.62 756 GLN A CA 1
ATOM 6564 C C . GLN A 1 458 ? 22.081 37.565 -22.911 1.00 100.99 756 GLN A C 1
ATOM 6565 O O . GLN A 1 458 ? 22.607 37.303 -21.829 1.00 101.68 756 GLN A O 1
ATOM 6580 N N . THR B 1 14 ? 16.773 32.597 -37.233 1.00 103.70 312 THR B N 1
ATOM 6581 C CA . THR B 1 14 ? 17.294 33.308 -38.394 1.00 101.91 312 THR B CA 1
ATOM 6582 C C . THR B 1 14 ? 18.584 34.047 -38.053 1.00 93.93 312 THR B C 1
ATOM 6583 O O . THR B 1 14 ? 18.716 34.606 -36.964 1.00 99.11 312 THR B O 1
ATOM 6593 N N . GLN B 1 15 ? 19.542 34.037 -38.977 1.00 78.15 313 GLN B N 1
ATOM 6594 C CA . GLN B 1 15 ? 20.779 34.791 -38.794 1.00 56.89 313 GLN B CA 1
ATOM 6595 C C . GLN B 1 15 ? 21.365 35.206 -40.144 1.00 48.01 313 GLN B C 1
ATOM 6596 O O . GLN B 1 15 ? 21.151 34.528 -41.149 1.00 40.74 313 GLN B O 1
ATOM 6610 N N . GLN B 1 16 ? 22.085 36.326 -40.171 1.00 47.25 314 GLN B N 1
ATOM 6611 C CA . GLN B 1 16 ? 22.719 36.789 -41.403 1.00 48.54 314 GLN B CA 1
ATOM 6612 C C . GLN B 1 16 ? 24.103 37.407 -41.169 1.00 44.50 314 GLN B C 1
ATOM 6613 O O . GLN B 1 16 ? 24.363 37.987 -40.115 1.00 47.43 314 GLN B O 1
ATOM 6627 N N . PHE B 1 17 ? 24.979 37.269 -42.165 1.00 38.82 315 PHE B N 1
ATOM 6628 C CA . PHE B 1 17 ? 26.316 37.871 -42.144 1.00 35.28 315 PHE B CA 1
ATOM 6629 C C . PHE B 1 17 ? 26.347 39.155 -42.963 1.00 36.65 315 PHE B C 1
ATOM 6630 O O . PHE B 1 17 ? 25.754 39.221 -44.038 1.00 36.31 315 PHE B O 1
ATOM 6647 N N . SER B 1 18 ? 27.051 40.163 -42.455 1.00 39.21 316 SER B N 1
ATOM 6648 C CA . SER B 1 18 ? 27.242 41.423 -43.175 1.00 42.47 316 SER B CA 1
ATOM 6649 C C . SER B 1 18 ? 28.728 41.723 -43.341 1.00 40.89 316 SER B C 1
ATOM 6650 O O . SER B 1 18 ? 29.503 41.595 -42.392 1.00 41.90 316 SER B O 1
ATOM 6658 N N . ILE B 1 19 ? 29.117 42.115 -44.553 1.00 38.82 317 ILE B N 1
ATOM 6659 C CA . ILE B 1 19 ? 30.511 42.424 -44.859 1.00 36.80 317 ILE B CA 1
ATOM 6660 C C . ILE B 1 19 ? 30.605 43.687 -45.711 1.00 38.26 317 ILE B C 1
ATOM 6661 O O . ILE B 1 19 ? 29.847 43.858 -46.667 1.00 39.23 317 ILE B O 1
ATOM 6677 N N . LEU B 1 20 ? 31.547 44.561 -45.367 1.00 38.72 318 LEU B N 1
ATOM 6678 C CA . LEU B 1 20 ? 31.718 45.830 -46.067 1.00 39.94 318 LEU B CA 1
ATOM 6679 C C . LEU B 1 20 ? 32.871 45.764 -47.068 1.00 38.88 318 LEU B C 1
ATOM 6680 O O . LEU B 1 20 ? 33.861 45.071 -46.836 1.00 37.26 318 LEU B O 1
ATOM 6696 N N . PRO B 1 21 ? 32.752 46.504 -48.181 1.00 39.97 319 PRO B N 1
ATOM 6697 C CA . PRO B 1 21 ? 33.772 46.456 -49.232 1.00 40.05 319 PRO B CA 1
ATOM 6698 C C . PRO B 1 21 ? 35.026 47.241 -48.860 1.00 44.68 319 PRO B C 1
ATOM 6699 O O . PRO B 1 21 ? 35.041 47.924 -47.835 1.00 43.98 319 PRO B O 1
ATOM 6710 N N . GLY B 1 22 ? 36.055 47.147 -49.697 1.00 49.46 320 GLY B N 1
ATOM 6711 C CA . GLY B 1 22 ? 37.301 47.857 -49.476 1.00 55.94 320 GLY B CA 1
ATOM 6712 C C . GLY B 1 22 ? 38.474 46.902 -49.477 1.00 58.30 320 GLY B C 1
ATOM 6713 O O . GLY B 1 22 ? 38.301 45.695 -49.313 1.00 57.71 320 GLY B O 1
ATOM 6717 N N . ASN B 1 23 ? 39.668 47.438 -49.706 1.00 61.57 321 ASN B N 1
ATOM 6718 C CA . ASN B 1 23 ? 40.875 46.626 -49.695 1.00 61.46 321 ASN B CA 1
ATOM 6719 C C . ASN B 1 23 ? 41.122 46.037 -48.313 1.00 60.09 321 ASN B C 1
ATOM 6720 O O . ASN B 1 23 ? 41.365 46.762 -47.348 1.00 62.04 321 ASN B O 1
ATOM 6731 N N . LYS B 1 24 ? 41.046 44.712 -48.236 1.00 57.08 322 LYS B N 1
ATOM 6732 C CA . LYS B 1 24 ? 41.269 43.985 -46.996 1.00 54.81 322 LYS B CA 1
ATOM 6733 C C . LYS B 1 24 ? 42.664 43.389 -46.999 1.00 52.31 322 LYS B C 1
ATOM 6734 O O . LYS B 1 24 ? 43.224 43.105 -48.058 1.00 51.41 322 LYS B O 1
ATOM 6753 N N . ALA B 1 25 ? 43.226 43.225 -45.809 1.00 50.54 323 ALA B N 1
ATOM 6754 C CA . ALA B 1 25 ? 44.404 42.393 -45.626 1.00 47.13 323 ALA B CA 1
ATOM 6755 C C . ALA B 1 25 ? 43.942 40.996 -45.224 1.00 42.15 323 ALA B C 1
ATOM 6756 O O . ALA B 1 25 ? 42.826 40.825 -44.733 1.00 42.86 323 ALA B O 1
ATOM 6763 N N . PHE B 1 26 ? 44.789 40.000 -45.452 1.00 37.04 324 PHE B N 1
ATOM 6764 C CA . PHE B 1 26 ? 44.484 38.632 -45.053 1.00 31.72 324 PHE B CA 1
ATOM 6765 C C . PHE B 1 26 ? 45.781 37.938 -44.675 1.00 30.40 324 PHE B C 1
ATOM 6766 O O . PHE B 1 26 ? 46.499 37.407 -45.522 1.00 29.12 324 PHE B O 1
ATOM 6783 N N . LYS B 1 27 ? 46.070 37.963 -43.381 1.00 30.82 325 LYS B N 1
ATOM 6784 C CA . LYS B 1 27 ? 47.349 37.516 -42.864 1.00 32.18 325 LYS B CA 1
ATOM 6785 C C . LYS B 1 27 ? 47.194 36.920 -41.482 1.00 32.24 325 LYS B C 1
ATOM 6786 O O . LYS B 1 27 ? 46.292 37.290 -40.734 1.00 32.96 325 LYS B O 1
ATOM 6805 N N . GLY B 1 28 ? 48.073 35.982 -41.157 1.00 31.90 326 GLY B N 1
ATOM 6806 C CA . GLY B 1 28 ? 48.125 35.428 -39.823 1.00 32.26 326 GLY B CA 1
ATOM 6807 C C . GLY B 1 28 ? 48.422 33.947 -39.821 1.00 32.56 326 GLY B C 1
ATOM 6808 O O . GLY B 1 28 ? 48.504 33.302 -40.867 1.00 30.04 326 GLY B O 1
ATOM 6812 N N . LYS B 1 29 ? 48.565 33.413 -38.617 1.00 34.97 327 LYS B N 1
ATOM 6813 C CA . LYS B 1 29 ? 48.791 31.997 -38.405 1.00 36.47 327 LYS B CA 1
ATOM 6814 C C . LYS B 1 29 ? 47.597 31.428 -37.651 1.00 35.44 327 LYS B C 1
ATOM 6815 O O . LYS B 1 29 ? 47.280 31.884 -36.553 1.00 37.52 327 LYS B O 1
ATOM 6834 N N . PHE B 1 30 ? 46.932 30.443 -38.248 1.00 32.74 328 PHE B N 1
ATOM 6835 C CA . PHE B 1 30 ? 45.661 29.962 -37.722 1.00 32.07 328 PHE B CA 1
ATOM 6836 C C . PHE B 1 30 ? 45.615 28.450 -37.585 1.00 31.37 328 PHE B C 1
ATOM 6837 O O . PHE B 1 30 ? 46.223 27.716 -38.366 1.00 31.14 328 PHE B O 1
ATOM 6854 N N . THR B 1 31 ? 44.852 27.998 -36.597 1.00 30.49 329 THR B N 1
ATOM 6855 C CA . THR B 1 31 ? 44.576 26.585 -36.418 1.00 28.61 329 THR B CA 1
ATOM 6856 C C . THR B 1 31 ? 43.067 26.447 -36.353 1.00 27.90 329 THR B C 1
ATOM 6857 O O . THR B 1 31 ? 42.443 26.785 -35.346 1.00 28.73 329 THR B O 1
ATOM 6868 N N . VAL B 1 32 ? 42.486 25.937 -37.431 1.00 26.71 330 VAL B N 1
ATOM 6869 C CA . VAL B 1 32 ? 41.042 25.804 -37.515 1.00 26.74 330 VAL B CA 1
ATOM 6870 C C . VAL B 1 32 ? 40.611 24.617 -36.663 1.00 28.71 330 VAL B C 1
ATOM 6871 O O . VAL B 1 32 ? 41.443 23.801 -36.274 1.00 29.11 330 VAL B O 1
ATOM 6884 N N . PRO B 1 33 ? 39.308 24.524 -36.358 1.00 30.55 331 PRO B N 1
ATOM 6885 C CA . PRO B 1 33 ? 38.834 23.469 -35.455 1.00 30.85 331 PRO B CA 1
ATOM 6886 C C . PRO B 1 33 ? 39.127 22.058 -35.959 1.00 28.85 331 PRO B C 1
ATOM 6887 O O . PRO B 1 33 ? 39.358 21.848 -37.152 1.00 26.87 331 PRO B O 1
ATOM 6898 N N . GLY B 1 34 ? 39.105 21.104 -35.034 1.00 29.44 332 GLY B N 1
ATOM 6899 C CA . GLY B 1 34 ? 39.457 19.727 -35.323 1.00 28.77 332 GLY B CA 1
ATOM 6900 C C . GLY B 1 34 ? 38.533 19.047 -36.309 1.00 29.09 332 GLY B C 1
ATOM 6901 O O . GLY B 1 34 ? 37.356 19.384 -36.408 1.00 28.18 332 GLY B O 1
ATOM 6905 N N . ASP B 1 35 ? 39.087 18.090 -37.046 1.00 31.34 333 ASP B N 1
ATOM 6906 C CA . ASP B 1 35 ? 38.317 17.268 -37.970 1.00 33.89 333 ASP B CA 1
ATOM 6907 C C . ASP B 1 35 ? 37.151 16.599 -37.243 1.00 39.10 333 ASP B C 1
ATOM 6908 O O . ASP B 1 35 ? 37.320 16.042 -36.157 1.00 37.90 333 ASP B O 1
ATOM 6917 N N . LYS B 1 36 ? 35.965 16.685 -37.840 1.00 43.31 334 LYS B N 1
ATOM 6918 C CA . LYS B 1 36 ? 34.745 16.172 -37.226 1.00 48.31 334 LYS B CA 1
ATOM 6919 C C . LYS B 1 36 ? 34.833 14.671 -36.944 1.00 44.48 334 LYS B C 1
ATOM 6920 O O . LYS B 1 36 ? 34.563 14.231 -35.825 1.00 46.17 334 LYS B O 1
ATOM 6939 N N . SER B 1 37 ? 35.223 13.890 -37.946 1.00 40.20 335 SER B N 1
ATOM 6940 C CA . SER B 1 37 ? 35.257 12.439 -37.799 1.00 36.55 335 SER B CA 1
ATOM 6941 C C . SER B 1 37 ? 36.350 11.975 -36.841 1.00 34.50 335 SER B C 1
ATOM 6942 O O . SER B 1 37 ? 36.074 11.214 -35.918 1.00 34.38 335 SER B O 1
ATOM 6950 N N . VAL B 1 38 ? 37.575 12.458 -37.035 1.00 32.03 336 VAL B N 1
ATOM 6951 C CA . VAL B 1 38 ? 38.707 12.009 -36.226 1.00 30.78 336 VAL B CA 1
ATOM 6952 C C . VAL B 1 38 ? 38.478 12.293 -34.749 1.00 31.09 336 VAL B C 1
ATOM 6953 O O . VAL B 1 38 ? 38.819 11.476 -33.894 1.00 31.56 336 VAL B O 1
ATOM 6966 N N . SER B 1 39 ? 37.891 13.448 -34.458 1.00 30.02 337 SER B N 1
ATOM 6967 C CA . SER B 1 39 ? 37.550 13.816 -33.091 1.00 30.30 337 SER B CA 1
ATOM 6968 C C . SER B 1 39 ? 36.565 12.819 -32.480 1.00 30.35 337 SER B C 1
ATOM 6969 O O . SER B 1 39 ? 36.697 12.429 -31.318 1.00 31.79 337 SER B O 1
ATOM 6977 N N . HIS B 1 40 ? 35.572 12.418 -33.266 1.00 28.42 338 HIS B N 1
ATOM 6978 C CA . HIS B 1 40 ? 34.564 11.470 -32.806 1.00 27.53 338 HIS B CA 1
ATOM 6979 C C . HIS B 1 40 ? 35.145 10.081 -32.558 1.00 28.08 338 HIS B C 1
ATOM 6980 O O . HIS B 1 40 ? 34.830 9.441 -31.554 1.00 29.03 338 HIS B O 1
ATOM 6994 N N . ARG B 1 41 ? 35.970 9.608 -33.490 1.00 27.50 339 ARG B N 1
ATOM 6995 C CA . ARG B 1 41 ? 36.557 8.273 -33.395 1.00 28.46 339 ARG B CA 1
ATOM 6996 C C . ARG B 1 41 ? 37.451 8.137 -32.161 1.00 30.41 339 ARG B C 1
ATOM 6997 O O . ARG B 1 41 ? 37.579 7.047 -31.599 1.00 31.74 339 ARG B O 1
ATOM 7018 N N . SER B 1 42 ? 38.090 9.235 -31.762 1.00 29.64 340 SER B N 1
ATOM 7019 C CA . SER B 1 42 ? 38.999 9.216 -30.619 1.00 30.23 340 SER B CA 1
ATOM 7020 C C . SER B 1 42 ? 38.255 8.842 -29.341 1.00 30.30 340 SER B C 1
ATOM 7021 O O . SER B 1 42 ? 38.828 8.234 -28.439 1.00 32.38 340 SER B O 1
ATOM 7029 N N . ILE B 1 43 ? 36.976 9.201 -29.271 1.00 29.62 341 ILE B N 1
ATOM 7030 C CA . ILE B 1 43 ? 36.143 8.840 -28.129 1.00 30.41 341 ILE B CA 1
ATOM 7031 C C . ILE B 1 43 ? 35.767 7.364 -28.189 1.00 31.80 341 ILE B C 1
ATOM 7032 O O . ILE B 1 43 ? 35.878 6.650 -27.194 1.00 32.81 341 ILE B O 1
ATOM 7048 N N . MET B 1 44 ? 35.323 6.919 -29.362 1.00 32.53 342 MET B N 1
ATOM 7049 C CA . MET B 1 44 ? 34.915 5.531 -29.572 1.00 35.32 342 MET B CA 1
ATOM 7050 C C . MET B 1 44 ? 35.970 4.539 -29.093 1.00 37.16 342 MET B C 1
ATOM 7051 O O . MET B 1 44 ? 35.656 3.570 -28.403 1.00 39.55 342 MET B O 1
ATOM 7065 N N . PHE B 1 45 ? 37.222 4.797 -29.453 1.00 36.59 343 PHE B N 1
ATOM 7066 C CA . PHE B 1 45 ? 38.295 3.832 -29.243 1.00 37.45 343 PHE B CA 1
ATOM 7067 C C . PHE B 1 45 ? 39.078 4.100 -27.965 1.00 36.13 343 PHE B C 1
ATOM 7068 O O . PHE B 1 45 ? 39.579 3.171 -27.338 1.00 38.40 343 PHE B O 1
ATOM 7085 N N . GLY B 1 46 ? 39.189 5.365 -27.583 1.00 33.86 344 GLY B N 1
ATOM 7086 C CA . GLY B 1 46 ? 39.815 5.718 -26.322 1.00 34.37 344 GLY B CA 1
ATOM 7087 C C . GLY B 1 46 ? 39.059 5.126 -25.147 1.00 36.06 344 GLY B C 1
ATOM 7088 O O . GLY B 1 46 ? 39.646 4.760 -24.129 1.00 37.80 344 GLY B O 1
ATOM 7092 N N . ALA B 1 47 ? 37.741 5.039 -25.296 1.00 31.94 345 ALA B N 1
ATOM 7093 C CA . ALA B 1 47 ? 36.863 4.541 -24.242 1.00 33.98 345 ALA B CA 1
ATOM 7094 C C . ALA B 1 47 ? 37.105 3.066 -23.920 1.00 39.15 345 ALA B C 1
ATOM 7095 O O . ALA B 1 47 ? 37.075 2.672 -22.755 1.00 40.19 345 ALA B O 1
ATOM 7102 N N . ILE B 1 48 ? 37.329 2.254 -24.953 1.00 42.29 346 ILE B N 1
ATOM 7103 C CA . ILE B 1 48 ? 37.489 0.808 -24.780 1.00 46.96 346 ILE B CA 1
ATOM 7104 C C . ILE B 1 48 ? 38.944 0.354 -24.890 1.00 47.47 346 ILE B C 1
ATOM 7105 O O . ILE B 1 48 ? 39.221 -0.840 -25.002 1.00 50.56 346 ILE B O 1
ATOM 7121 N N . ALA B 1 49 ? 39.871 1.305 -24.864 1.00 44.66 347 ALA B N 1
ATOM 7122 C CA . ALA B 1 49 ? 41.293 0.983 -24.930 1.00 43.59 347 ALA B CA 1
ATOM 7123 C C . ALA B 1 49 ? 41.862 0.753 -23.531 1.00 44.52 347 ALA B C 1
ATOM 7124 O O . ALA B 1 49 ? 41.249 1.142 -22.538 1.00 43.30 347 ALA B O 1
ATOM 7131 N N . GLU B 1 50 ? 43.023 0.105 -23.460 1.00 46.43 348 GLU B N 1
ATOM 7132 C CA A GLU B 1 50 ? 43.719 -0.087 -22.192 0.50 48.63 348 GLU B CA 1
ATOM 7133 C CA B GLU B 1 50 ? 43.724 -0.085 -22.192 0.50 48.76 348 GLU B CA 1
ATOM 7134 C C . GLU B 1 50 ? 44.491 1.172 -21.806 1.00 48.33 348 GLU B C 1
ATOM 7135 O O . GLU B 1 50 ? 45.309 1.669 -22.578 1.00 47.15 348 GLU B O 1
ATOM 7156 N N . GLY B 1 51 ? 44.229 1.678 -20.606 1.00 48.93 349 GLY B N 1
ATOM 7157 C CA . GLY B 1 51 ? 44.928 2.849 -20.110 1.00 48.72 349 GLY B CA 1
ATOM 7158 C C . GLY B 1 51 ? 44.283 4.158 -20.517 1.00 46.83 349 GLY B C 1
ATOM 7159 O O . GLY B 1 51 ? 43.166 4.186 -21.037 1.00 43.88 349 GLY B O 1
ATOM 7163 N N . THR B 1 52 ? 44.995 5.250 -20.257 1.00 47.66 350 THR B N 1
ATOM 7164 C CA . THR B 1 52 ? 44.483 6.592 -20.497 1.00 46.48 350 THR B CA 1
ATOM 7165 C C . THR B 1 52 ? 44.740 7.064 -21.927 1.00 42.19 350 THR B C 1
ATOM 7166 O O . THR B 1 52 ? 45.766 6.738 -22.527 1.00 43.17 350 THR B O 1
ATOM 7177 N N . THR B 1 53 ? 43.792 7.833 -22.456 1.00 37.87 351 THR B N 1
ATOM 7178 C CA . THR B 1 53 ? 43.945 8.501 -23.745 1.00 35.19 351 THR B CA 1
ATOM 7179 C C . THR B 1 53 ? 43.798 10.007 -23.553 1.00 34.79 351 THR B C 1
ATOM 7180 O O . THR B 1 53 ? 42.863 10.463 -22.893 1.00 34.55 351 THR B O 1
ATOM 7191 N N . HIS B 1 54 ? 44.741 10.767 -24.108 1.00 34.63 352 HIS B N 1
ATOM 7192 C CA . HIS B 1 54 ? 44.664 12.225 -24.102 1.00 35.07 352 HIS B CA 1
ATOM 7193 C C . HIS B 1 54 ? 44.419 12.741 -25.514 1.00 32.89 352 HIS B C 1
ATOM 7194 O O . HIS B 1 54 ? 45.201 12.474 -26.427 1.00 32.38 352 HIS B O 1
ATOM 7208 N N . VAL B 1 55 ? 43.327 13.478 -25.683 1.00 31.59 353 VAL B N 1
ATOM 7209 C CA . VAL B 1 55 ? 42.966 14.044 -26.978 1.00 29.74 353 VAL B CA 1
ATOM 7210 C C . VAL B 1 55 ? 43.154 15.557 -26.956 1.00 29.98 353 VAL B C 1
ATOM 7211 O O . VAL B 1 55 ? 42.817 16.212 -25.972 1.00 30.78 353 VAL B O 1
ATOM 7224 N N . THR B 1 56 ? 43.717 16.096 -28.035 1.00 29.91 354 THR B N 1
ATOM 7225 C CA . THR B 1 56 ? 43.871 17.539 -28.198 1.00 31.08 354 THR B CA 1
ATOM 7226 C C . THR B 1 56 ? 43.346 17.938 -29.571 1.00 30.42 354 THR B C 1
ATOM 7227 O O . THR B 1 56 ? 43.381 17.143 -30.510 1.00 29.48 354 THR B O 1
ATOM 7238 N N . GLY B 1 57 ? 42.867 19.172 -29.688 1.00 31.49 355 GLY B N 1
ATOM 7239 C CA . GLY B 1 57 ? 42.245 19.628 -30.919 1.00 31.85 355 GLY B CA 1
ATOM 7240 C C . GLY B 1 57 ? 40.855 19.044 -31.086 1.00 32.53 355 GLY B C 1
ATOM 7241 O O . GLY B 1 57 ? 40.329 18.969 -32.197 1.00 31.27 355 GLY B O 1
ATOM 7245 N N . PHE B 1 58 ? 40.255 18.643 -29.970 1.00 34.45 356 PHE B N 1
ATOM 7246 C CA . PHE B 1 58 ? 38.946 17.999 -29.973 1.00 34.50 356 PHE B CA 1
ATOM 7247 C C . PHE B 1 58 ? 37.849 18.962 -30.421 1.00 35.96 356 PHE B C 1
ATOM 7248 O O . PHE B 1 58 ? 37.852 20.136 -30.050 1.00 38.05 356 PHE B O 1
ATOM 7265 N N . LEU B 1 59 ? 36.918 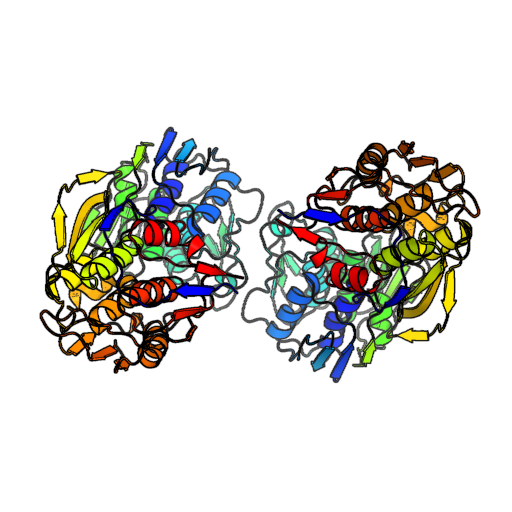18.451 -31.223 1.00 35.53 357 LEU B N 1
ATOM 7266 C CA . LEU B 1 59 ? 35.760 19.221 -31.667 1.00 35.96 357 LEU B CA 1
ATOM 7267 C C . LEU B 1 59 ? 34.473 18.697 -31.044 1.00 35.78 357 LEU B C 1
ATOM 7268 O O . LEU B 1 59 ? 34.094 17.544 -31.247 1.00 34.97 357 LEU B O 1
ATOM 7284 N N . GLU B 1 60 ? 33.790 19.570 -30.311 1.00 35.97 358 GLU B N 1
ATOM 7285 C CA A GLU B 1 60 ? 32.532 19.217 -29.661 0.50 39.36 358 GLU B CA 1
ATOM 7286 C CA B GLU B 1 60 ? 32.536 19.213 -29.661 0.50 39.31 358 GLU B CA 1
ATOM 7287 C C . GLU B 1 60 ? 31.360 19.488 -30.596 1.00 41.15 358 GLU B C 1
ATOM 7288 O O . GLU B 1 60 ? 30.885 20.615 -30.704 1.00 41.61 358 GLU B O 1
ATOM 7309 N N . GLY B 1 61 ? 30.912 18.443 -31.286 1.00 50.94 359 GLY B N 1
ATOM 7310 C CA . GLY B 1 61 ? 29.780 18.538 -32.190 1.00 55.61 359 GLY B CA 1
ATOM 7311 C C . GLY B 1 61 ? 28.613 17.677 -31.744 1.00 54.45 359 GLY B C 1
ATOM 7312 O O . GLY B 1 61 ? 28.571 17.212 -30.605 1.00 57.20 359 GLY B O 1
ATOM 7316 N N . GLU B 1 62 ? 27.663 17.472 -32.652 1.00 50.50 360 GLU B N 1
ATOM 7317 C CA . GLU B 1 62 ? 26.491 16.645 -32.385 1.00 44.52 360 GLU B CA 1
ATOM 7318 C C . GLU B 1 62 ? 26.905 15.202 -32.111 1.00 39.52 360 GLU B C 1
ATOM 7319 O O . GLU B 1 62 ? 26.348 14.539 -31.240 1.00 36.78 360 GLU B O 1
ATOM 7331 N N . ASP B 1 63 ? 27.893 14.730 -32.864 1.00 38.68 361 ASP B N 1
ATOM 7332 C CA . ASP B 1 63 ? 28.378 13.361 -32.744 1.00 39.10 361 ASP B CA 1
ATOM 7333 C C . ASP B 1 63 ? 29.149 13.173 -31.445 1.00 39.75 361 ASP B C 1
ATOM 7334 O O . ASP B 1 63 ? 28.960 12.184 -30.736 1.00 39.29 361 ASP B O 1
ATOM 7343 N N . ALA B 1 64 ? 30.032 14.121 -31.154 1.00 40.99 362 ALA B N 1
ATOM 7344 C CA . ALA B 1 64 ? 30.858 14.064 -29.957 1.00 42.59 362 ALA B CA 1
ATOM 7345 C C . ALA B 1 64 ? 29.993 14.025 -28.703 1.00 40.87 362 ALA B C 1
ATOM 7346 O O . ALA B 1 64 ? 30.230 13.226 -27.801 1.00 41.27 362 ALA B O 1
ATOM 7353 N N . LEU B 1 65 ? 28.978 14.882 -28.671 1.00 38.60 363 LEU B N 1
ATOM 7354 C CA . LEU B 1 65 ? 28.137 15.036 -27.493 1.00 38.43 363 LEU B CA 1
ATOM 7355 C C . LEU B 1 65 ? 27.375 13.755 -27.168 1.00 35.52 363 LEU B C 1
ATOM 7356 O O . LEU B 1 65 ? 27.314 13.340 -26.011 1.00 36.92 363 LEU B O 1
ATOM 7372 N N . ALA B 1 66 ? 26.812 13.122 -28.192 1.00 31.70 364 ALA B N 1
ATOM 7373 C CA . ALA B 1 66 ? 26.050 11.893 -28.003 1.00 28.46 364 ALA B CA 1
ATOM 7374 C C . ALA B 1 66 ? 26.944 10.720 -27.601 1.00 26.28 364 ALA B C 1
ATOM 7375 O O . ALA B 1 66 ? 26.600 9.942 -26.712 1.00 26.30 364 ALA B O 1
ATOM 7382 N N . THR B 1 67 ? 28.096 10.609 -28.254 1.00 25.13 365 THR B N 1
ATOM 7383 C CA . THR B 1 67 ? 29.020 9.511 -28.001 1.00 25.79 365 THR B CA 1
ATOM 7384 C C . THR B 1 67 ? 29.698 9.678 -26.645 1.00 27.83 365 THR B C 1
ATOM 7385 O O . THR B 1 67 ? 29.926 8.700 -25.933 1.00 28.76 365 THR B O 1
ATOM 7396 N N . LEU B 1 68 ? 30.014 10.919 -26.290 1.00 29.23 366 LEU B N 1
ATOM 7397 C CA . LEU B 1 68 ? 30.582 11.213 -24.978 1.00 32.46 366 LEU B CA 1
ATOM 7398 C C . LEU B 1 68 ? 29.635 10.765 -23.871 1.00 33.49 366 LEU B C 1
ATOM 7399 O O . LEU B 1 68 ? 30.042 10.079 -22.932 1.00 34.51 366 LEU B O 1
ATOM 7415 N N . GLN B 1 69 ? 28.371 11.162 -23.989 1.00 33.15 367 GLN B N 1
ATOM 7416 C CA . GLN B 1 69 ? 27.360 10.816 -22.998 1.00 33.30 367 GLN B CA 1
ATOM 7417 C C . GLN B 1 69 ? 27.142 9.309 -22.938 1.00 31.72 367 GLN B C 1
ATOM 7418 O O . GLN B 1 69 ? 27.011 8.737 -21.858 1.00 33.14 367 GLN B O 1
ATOM 7432 N N . ALA B 1 70 ? 27.107 8.675 -24.107 1.00 29.56 368 ALA B N 1
ATOM 7433 C CA . ALA B 1 70 ? 26.874 7.236 -24.198 1.00 28.13 368 ALA B CA 1
ATOM 7434 C C . ALA B 1 70 ? 27.901 6.443 -23.403 1.00 28.61 368 ALA B C 1
ATOM 7435 O O . ALA B 1 70 ? 27.548 5.540 -22.648 1.00 30.37 368 ALA B O 1
ATOM 7442 N N . PHE B 1 71 ? 29.174 6.781 -23.572 1.00 28.56 369 PHE B N 1
ATOM 7443 C CA . PHE B 1 71 ? 30.238 6.050 -22.896 1.00 30.44 369 PHE B CA 1
ATOM 7444 C C . PHE B 1 71 ? 30.293 6.393 -21.413 1.00 32.25 369 PHE B C 1
ATOM 7445 O O . PHE B 1 71 ? 30.666 5.555 -20.593 1.00 33.24 369 PHE B O 1
ATOM 7462 N N . ARG B 1 72 ? 29.906 7.612 -21.063 1.00 32.70 370 ARG B N 1
ATOM 7463 C CA . ARG B 1 72 ? 29.779 7.965 -19.658 1.00 35.44 370 ARG B CA 1
ATOM 7464 C C . ARG B 1 72 ? 28.680 7.114 -19.024 1.00 35.99 370 ARG B C 1
ATOM 7465 O O . ARG B 1 72 ? 28.842 6.601 -17.917 1.00 38.55 370 ARG B O 1
ATOM 7486 N N . ASP B 1 73 ? 27.570 6.947 -19.741 1.00 34.11 371 ASP B N 1
ATOM 7487 C CA . ASP B 1 73 ? 26.459 6.131 -19.254 1.00 34.50 371 ASP B CA 1
ATOM 7488 C C . ASP B 1 73 ? 26.867 4.671 -19.081 1.00 36.22 371 ASP B C 1
ATOM 7489 O O . ASP B 1 73 ? 26.286 3.952 -18.269 1.00 37.80 371 ASP B O 1
ATOM 7498 N N . MET B 1 74 ? 27.860 4.235 -19.851 1.00 36.09 372 MET B N 1
ATOM 7499 C CA . MET B 1 74 ? 28.323 2.850 -19.797 1.00 37.21 372 MET B CA 1
ATOM 7500 C C . MET B 1 74 ? 29.550 2.680 -18.892 1.00 37.99 372 MET B C 1
ATOM 7501 O O . MET B 1 74 ? 30.286 1.700 -19.008 1.00 40.13 372 MET B O 1
ATOM 7515 N N . GLY B 1 75 ? 29.772 3.646 -18.004 1.00 37.24 373 GLY B N 1
ATOM 7516 C CA . GLY B 1 75 ? 30.727 3.485 -16.918 1.00 38.39 373 GLY B CA 1
ATOM 7517 C C . GLY B 1 75 ? 32.112 4.053 -17.163 1.00 39.76 373 GLY B C 1
ATOM 7518 O O . GLY B 1 75 ? 32.982 3.962 -16.295 1.00 40.24 373 GLY B O 1
ATOM 7522 N N . VAL B 1 76 ? 32.330 4.627 -18.341 1.00 39.65 374 VAL B N 1
ATOM 7523 C CA . VAL B 1 76 ? 33.635 5.186 -18.676 1.00 40.39 374 VAL B CA 1
ATOM 7524 C C . VAL B 1 76 ? 33.764 6.594 -18.103 1.00 40.15 374 VAL B C 1
ATOM 7525 O O . VAL B 1 76 ? 32.888 7.431 -18.300 1.00 39.82 374 VAL B O 1
ATOM 7538 N N . SER B 1 77 ? 34.855 6.847 -17.388 1.00 41.46 375 SER B N 1
ATOM 7539 C CA . SER B 1 77 ? 35.131 8.178 -16.860 1.00 41.95 375 SER B CA 1
ATOM 7540 C C . SER B 1 77 ? 35.854 9.020 -17.907 1.00 40.93 375 SER B C 1
ATOM 7541 O O . SER B 1 77 ? 36.857 8.588 -18.475 1.00 40.63 375 SER B O 1
ATOM 7549 N N . ILE B 1 78 ? 35.331 10.216 -18.163 1.00 40.94 376 ILE B N 1
ATOM 7550 C CA . ILE B 1 78 ? 35.880 11.099 -19.186 1.00 40.93 376 ILE B CA 1
ATOM 7551 C C . ILE B 1 78 ? 35.913 12.539 -18.678 1.00 45.66 376 ILE B C 1
ATOM 7552 O O . ILE B 1 78 ? 34.887 13.096 -18.289 1.00 45.16 376 ILE B O 1
ATOM 7568 N N . GLU B 1 79 ? 37.109 13.122 -18.672 1.00 49.80 377 GLU B N 1
ATOM 7569 C CA . GLU B 1 79 ? 37.297 14.532 -18.341 1.00 54.14 377 GLU B CA 1
ATOM 7570 C C . GLU B 1 79 ? 37.267 15.400 -19.598 1.00 48.78 377 GLU B C 1
ATOM 7571 O O . GLU B 1 79 ? 37.917 15.082 -20.594 1.00 49.74 377 GLU B O 1
ATOM 7583 N N . GLY B 1 80 ? 36.516 16.496 -19.539 1.00 45.21 378 GLY B N 1
ATOM 7584 C CA . GLY B 1 80 ? 36.415 17.428 -20.649 1.00 40.64 378 GLY B CA 1
ATOM 7585 C C . GLY B 1 80 ? 35.186 17.164 -21.499 1.00 40.36 378 GLY B C 1
ATOM 7586 O O . GLY B 1 80 ? 34.288 16.437 -21.075 1.00 37.83 378 GLY B O 1
ATOM 7590 N N . PRO B 1 81 ? 35.133 17.748 -22.708 1.00 42.81 379 PRO B N 1
ATOM 7591 C CA . PRO B 1 81 ? 36.156 18.578 -23.357 1.00 46.00 379 PRO B CA 1
ATOM 7592 C C . PRO B 1 81 ? 36.315 19.960 -22.733 1.00 47.18 379 PRO B C 1
ATOM 7593 O O . PRO B 1 81 ? 35.349 20.518 -22.216 1.00 49.55 379 PRO B O 1
ATOM 7604 N N . LYS B 1 82 ? 37.536 20.480 -22.766 1.00 46.10 380 LYS B N 1
ATOM 7605 C CA . LYS B 1 82 ? 37.844 21.812 -22.257 1.00 46.37 380 LYS B CA 1
ATOM 7606 C C . LYS B 1 82 ? 39.015 22.386 -23.061 1.00 47.15 380 LYS B C 1
ATOM 7607 O O . LYS B 1 82 ? 40.130 21.888 -22.968 1.00 44.69 380 LYS B O 1
ATOM 7626 N N . ASN B 1 83 ? 38.743 23.414 -23.862 1.00 49.08 381 ASN B N 1
ATOM 7627 C CA . ASN B 1 83 ? 39.742 23.991 -24.754 1.00 50.59 381 ASN B CA 1
ATOM 7628 C C . ASN B 1 83 ? 40.346 22.922 -25.661 1.00 44.52 381 ASN B C 1
ATOM 7629 O O . ASN B 1 83 ? 41.567 22.846 -25.844 1.00 46.51 381 ASN B O 1
ATOM 7640 N N . GLY B 1 84 ? 39.475 22.069 -26.193 1.00 38.41 382 GLY B N 1
ATOM 7641 C CA . GLY B 1 84 ? 39.871 21.042 -27.136 1.00 32.84 382 GLY B CA 1
ATOM 7642 C C . GLY B 1 84 ? 40.595 19.866 -26.515 1.00 31.39 382 GLY B C 1
ATOM 7643 O O . GLY B 1 84 ? 41.081 18.990 -27.232 1.00 29.28 382 GLY B O 1
ATOM 7647 N N . GLU B 1 85 ? 40.638 19.819 -25.187 1.00 32.47 383 GLU B N 1
ATOM 7648 C CA . GLU B 1 85 ? 41.359 18.755 -24.499 1.00 34.41 383 GLU B CA 1
ATOM 7649 C C . GLU B 1 85 ? 40.397 17.790 -23.818 1.00 34.41 383 GLU B C 1
ATOM 7650 O O . GLU B 1 85 ? 39.477 18.206 -23.116 1.00 34.84 383 GLU B O 1
ATOM 7662 N N . VAL B 1 86 ? 40.620 16.499 -24.050 1.00 33.99 384 VAL B N 1
ATOM 7663 C CA . VAL B 1 86 ? 39.803 15.442 -23.463 1.00 34.19 384 VAL B CA 1
ATOM 7664 C C . VAL B 1 86 ? 40.674 14.308 -22.937 1.00 35.73 384 VAL B C 1
ATOM 7665 O O . VAL B 1 86 ? 41.545 13.806 -23.648 1.00 35.41 384 VAL B O 1
ATOM 7678 N N . THR B 1 87 ? 40.422 13.903 -21.697 1.00 37.70 385 THR B N 1
ATOM 7679 C CA . THR B 1 87 ? 41.095 12.753 -21.103 1.00 39.51 385 THR B CA 1
ATOM 7680 C C . THR B 1 87 ? 40.104 11.603 -20.928 1.00 39.42 385 THR B C 1
ATOM 7681 O O . THR B 1 87 ? 39.054 11.768 -20.306 1.00 40.60 385 THR B O 1
ATOM 7692 N N . ILE B 1 88 ? 40.443 10.450 -21.498 1.00 38.60 386 ILE B N 1
ATOM 7693 C CA . ILE B 1 88 ? 39.584 9.272 -21.447 1.00 37.82 386 ILE B CA 1
ATOM 7694 C C . ILE B 1 88 ? 40.275 8.160 -20.674 1.00 41.42 386 ILE B C 1
ATOM 7695 O O . ILE B 1 88 ? 41.318 7.661 -21.095 1.00 41.69 386 ILE B O 1
ATOM 7711 N N . HIS B 1 89 ? 39.693 7.778 -19.543 1.00 44.50 387 HIS B N 1
ATOM 7712 C CA . HIS B 1 89 ? 40.206 6.662 -18.756 1.00 48.31 387 HIS B CA 1
ATOM 7713 C C . HIS B 1 89 ? 39.590 5.356 -19.256 1.00 46.66 387 HIS B C 1
ATOM 7714 O O . HIS B 1 89 ? 38.577 4.887 -18.734 1.00 47.49 387 HIS B O 1
ATOM 7728 N N . GLY B 1 90 ? 40.216 4.785 -20.281 1.00 44.36 388 GLY B N 1
ATOM 7729 C CA . GLY B 1 90 ? 39.724 3.585 -20.934 1.00 42.26 388 GLY B CA 1
ATOM 7730 C C . GLY B 1 90 ? 39.522 2.407 -20.002 1.00 42.98 388 GLY B C 1
ATOM 7731 O O . GLY B 1 90 ? 40.203 2.285 -18.985 1.00 45.09 388 GLY B O 1
ATOM 7735 N N . VAL B 1 91 ? 38.579 1.538 -20.362 1.00 41.44 389 VAL B N 1
ATOM 7736 C CA . VAL B 1 91 ? 38.190 0.414 -19.515 1.00 42.34 389 VAL B CA 1
ATOM 7737 C C . VAL B 1 91 ? 38.477 -0.941 -20.170 1.00 43.11 389 VAL B C 1
ATOM 7738 O O . VAL B 1 91 ? 38.137 -1.987 -19.619 1.00 44.35 389 VAL B O 1
ATOM 7751 N N . GLY B 1 92 ? 39.117 -0.924 -21.336 1.00 42.96 390 GLY B N 1
ATOM 7752 C CA . GLY B 1 92 ? 39.459 -2.154 -22.031 1.00 43.83 390 GLY B CA 1
ATOM 7753 C C . GLY B 1 92 ? 38.321 -2.682 -22.884 1.00 42.02 390 GLY B C 1
ATOM 7754 O O . GLY B 1 92 ? 37.201 -2.176 -22.825 1.00 41.25 390 GLY B O 1
ATOM 7758 N N . MET B 1 93 ? 38.612 -3.714 -23.671 1.00 41.95 391 MET B N 1
ATOM 7759 C CA . MET B 1 93 ? 37.663 -4.251 -24.644 1.00 40.80 391 MET B CA 1
ATOM 7760 C C . MET B 1 93 ? 36.387 -4.809 -24.007 1.00 42.23 391 MET B C 1
ATOM 7761 O O . MET B 1 93 ? 35.348 -4.893 -24.668 1.00 41.10 391 MET B O 1
ATOM 7775 N N . HIS B 1 94 ? 36.464 -5.178 -22.731 1.00 44.13 392 HIS B N 1
ATOM 7776 C CA . HIS B 1 94 ? 35.352 -5.832 -22.041 1.00 46.59 392 HIS B CA 1
ATOM 7777 C C . HIS B 1 94 ? 34.949 -5.086 -20.771 1.00 49.66 392 HIS B C 1
ATOM 7778 O O . HIS B 1 94 ? 34.300 -5.650 -19.890 1.00 51.50 392 HIS B O 1
ATOM 7792 N N . GLY B 1 95 ? 35.332 -3.816 -20.680 1.00 50.35 393 GLY B N 1
ATOM 7793 C CA . GLY B 1 95 ? 35.083 -3.029 -19.485 1.00 53.00 393 GLY B CA 1
ATOM 7794 C C . GLY B 1 95 ? 33.809 -2.203 -19.514 1.00 51.17 393 GLY B C 1
ATOM 7795 O O . GLY B 1 95 ? 33.476 -1.548 -18.526 1.00 54.45 393 GLY B O 1
ATOM 7799 N N . LEU B 1 96 ? 33.097 -2.217 -20.635 1.00 46.99 394 LEU B N 1
ATOM 7800 C CA . LEU B 1 96 ? 31.857 -1.458 -20.732 1.00 43.33 394 LEU B CA 1
ATOM 7801 C C . LEU B 1 96 ? 30.808 -2.019 -19.778 1.00 45.38 394 LEU B C 1
ATOM 7802 O O . LEU B 1 96 ? 30.730 -3.231 -19.569 1.00 46.69 394 LEU B O 1
ATOM 7818 N N . LYS B 1 97 ? 30.008 -1.124 -19.203 1.00 45.33 395 LYS B N 1
ATOM 7819 C CA . LYS B 1 97 ? 28.942 -1.507 -18.285 1.00 47.75 395 LYS B CA 1
ATOM 7820 C C . LYS B 1 97 ? 27.585 -1.196 -18.905 1.00 46.67 395 LYS B C 1
ATOM 7821 O O . LYS B 1 97 ? 27.460 -0.287 -19.726 1.00 43.09 395 LYS B O 1
ATOM 7840 N N . ALA B 1 98 ? 26.571 -1.947 -18.493 1.00 48.95 396 ALA B N 1
ATOM 7841 C CA . ALA B 1 98 ? 25.236 -1.802 -19.054 1.00 48.76 396 ALA B CA 1
ATOM 7842 C C . ALA B 1 98 ? 24.650 -0.433 -18.717 1.00 46.52 396 ALA B C 1
ATOM 7843 O O . ALA B 1 98 ? 24.722 0.007 -17.570 1.00 49.53 396 ALA B O 1
ATOM 7850 N N . PRO B 1 99 ? 24.074 0.254 -19.717 1.00 41.71 397 PRO B N 1
ATOM 7851 C CA . PRO B 1 99 ? 23.430 1.530 -19.397 1.00 39.96 397 PRO B CA 1
ATOM 7852 C C . PRO B 1 99 ? 22.139 1.324 -18.606 1.00 41.46 397 PRO B C 1
ATOM 7853 O O . PRO B 1 99 ? 21.372 0.408 -18.905 1.00 39.84 397 PRO B O 1
ATOM 7864 N N . ALA B 1 100 ? 21.910 2.169 -17.607 1.00 44.15 398 ALA B N 1
ATOM 7865 C CA . ALA B 1 100 ? 20.746 2.032 -16.740 1.00 47.29 398 ALA B CA 1
ATOM 7866 C C . ALA B 1 100 ? 19.460 2.328 -17.502 1.00 47.12 398 ALA B C 1
ATOM 7867 O O . ALA B 1 100 ? 18.385 1.859 -17.127 1.00 48.22 398 ALA B O 1
ATOM 7874 N N . SER B 1 101 ? 19.578 3.100 -18.578 1.00 45.75 399 SER B N 1
ATOM 7875 C CA . SER B 1 101 ? 18.427 3.448 -19.402 1.00 44.54 399 SER B CA 1
ATOM 7876 C C . SER B 1 101 ? 18.845 3.602 -20.862 1.00 40.64 399 SER B C 1
ATOM 7877 O O . SER B 1 101 ? 19.970 3.268 -21.232 1.00 40.62 399 SER B O 1
ATOM 7885 N N . ALA B 1 102 ? 17.927 4.091 -21.689 1.00 37.54 400 ALA B N 1
ATOM 7886 C CA . ALA B 1 102 ? 18.182 4.248 -23.115 1.00 33.62 400 ALA B CA 1
ATOM 7887 C C . ALA B 1 102 ? 19.310 5.239 -23.385 1.00 32.05 400 ALA B C 1
ATOM 7888 O O . ALA B 1 102 ? 19.439 6.256 -22.704 1.00 31.97 400 ALA B O 1
ATOM 7895 N N . LEU B 1 103 ? 20.121 4.928 -24.392 1.00 30.95 401 LEU B N 1
ATOM 7896 C CA . LEU B 1 103 ? 21.193 5.814 -24.825 1.00 29.82 401 LEU B CA 1
ATOM 7897 C C . LEU B 1 103 ? 20.655 6.808 -25.847 1.00 29.56 401 LEU B C 1
ATOM 7898 O O . LEU B 1 103 ? 20.318 6.437 -26.971 1.00 28.92 401 LEU B O 1
ATOM 7914 N N . TYR B 1 104 ? 20.554 8.069 -25.437 1.00 29.85 402 TYR B N 1
ATOM 7915 C CA . TYR B 1 104 ? 19.988 9.114 -26.280 1.00 28.75 402 TYR B CA 1
ATOM 7916 C C . TYR B 1 104 ? 21.026 9.642 -27.261 1.00 27.77 402 TYR B C 1
ATOM 7917 O O . TYR B 1 104 ? 22.066 10.163 -26.857 1.00 27.96 402 TYR B O 1
ATOM 7935 N N . MET B 1 105 ? 20.730 9.506 -28.551 1.00 26.95 403 MET B N 1
ATOM 7936 C CA . MET B 1 105 ? 21.677 9.842 -29.611 1.00 26.10 403 MET B CA 1
ATOM 7937 C C . MET B 1 105 ? 21.471 11.241 -30.183 1.00 25.24 403 MET B C 1
ATOM 7938 O O . MET B 1 105 ? 22.288 11.721 -30.974 1.00 24.08 403 MET B O 1
ATOM 7952 N N . GLY B 1 106 ? 20.380 11.889 -29.793 1.00 25.80 404 GLY B N 1
ATOM 7953 C CA . GLY B 1 106 ? 20.046 13.191 -30.338 1.00 26.61 404 GLY B CA 1
ATOM 7954 C C . GLY B 1 106 ? 19.792 13.098 -31.831 1.00 29.23 404 GLY B C 1
ATOM 7955 O O . GLY B 1 106 ? 18.909 12.366 -32.273 1.00 26.49 404 GLY B O 1
ATOM 7959 N N . ASN B 1 107 ? 20.585 13.831 -32.607 1.00 33.37 405 ASN B N 1
ATOM 7960 C CA . ASN B 1 107 ? 20.478 13.818 -34.063 1.00 37.74 405 ASN B CA 1
ATOM 7961 C C . ASN B 1 107 ? 21.663 13.117 -34.716 1.00 33.85 405 ASN B C 1
ATOM 7962 O O . ASN B 1 107 ? 21.827 13.163 -35.936 1.00 35.42 405 ASN B O 1
ATOM 7973 N N . SER B 1 108 ? 22.486 12.464 -33.903 1.00 29.75 406 SER B N 1
ATOM 7974 C CA . SER B 1 108 ? 23.710 11.848 -34.399 1.00 24.66 406 SER B CA 1
ATOM 7975 C C . SER B 1 108 ? 23.461 10.453 -34.972 1.00 22.75 406 SER B C 1
ATOM 7976 O O . SER B 1 108 ? 23.564 9.453 -34.265 1.00 20.60 406 SER B O 1
ATOM 7984 N N . GLY B 1 109 ? 23.138 10.396 -36.260 1.00 23.57 407 GLY B N 1
ATOM 7985 C CA . GLY B 1 109 ? 23.016 9.129 -36.958 1.00 25.17 407 GLY B CA 1
ATOM 7986 C C . GLY B 1 109 ? 24.351 8.408 -36.996 1.00 26.19 407 GLY B C 1
ATOM 7987 O O . GLY B 1 109 ? 24.407 7.181 -36.957 1.00 26.13 407 GLY B O 1
ATOM 7991 N N . THR B 1 110 ? 25.429 9.182 -37.070 1.00 27.04 408 THR B N 1
ATOM 7992 C CA . THR B 1 110 ? 26.781 8.633 -37.090 1.00 27.52 408 THR B CA 1
ATOM 7993 C C . THR B 1 110 ? 27.066 7.842 -35.816 1.00 25.41 408 THR B C 1
ATOM 7994 O O . THR B 1 110 ? 27.542 6.709 -35.878 1.00 26.56 408 THR B O 1
ATOM 8005 N N . SER B 1 111 ? 26.778 8.440 -34.665 1.00 23.48 409 SER B N 1
ATOM 8006 C CA . SER B 1 111 ? 26.938 7.751 -33.390 1.00 22.67 409 SER B CA 1
ATOM 8007 C C . SER B 1 111 ? 26.107 6.471 -33.365 1.00 22.56 409 SER B C 1
ATOM 8008 O O . SER B 1 111 ? 26.612 5.405 -33.019 1.00 22.38 409 SER B O 1
ATOM 8016 N N . MET B 1 112 ? 24.841 6.580 -33.757 1.00 22.88 410 MET B N 1
ATOM 8017 C CA . MET B 1 112 ? 23.922 5.448 -33.703 1.00 25.92 410 MET B CA 1
ATOM 8018 C C . MET B 1 112 ? 24.399 4.291 -34.578 1.00 28.61 410 MET B C 1
ATOM 8019 O O . MET B 1 112 ? 24.329 3.134 -34.167 1.00 30.77 410 MET B O 1
ATOM 8033 N N . ARG B 1 113 ? 24.895 4.595 -35.773 1.00 29.00 411 ARG B N 1
ATOM 8034 C CA . ARG B 1 113 ? 25.329 3.544 -36.689 1.00 31.18 411 ARG B CA 1
ATOM 8035 C C . ARG B 1 113 ? 26.624 2.887 -36.217 1.00 30.54 411 ARG B C 1
ATOM 8036 O O . ARG B 1 113 ? 26.749 1.667 -36.259 1.00 32.19 411 ARG B O 1
ATOM 8057 N N . LEU B 1 114 ? 27.583 3.686 -35.759 1.00 28.88 412 LEU B N 1
ATOM 8058 C CA . LEU B 1 114 ? 28.847 3.136 -35.276 1.00 28.31 412 LEU B CA 1
ATOM 8059 C C . LEU B 1 114 ? 28.674 2.392 -33.955 1.00 27.98 412 LEU B C 1
ATOM 8060 O O . LEU B 1 114 ? 29.287 1.345 -33.749 1.00 29.46 412 LEU B O 1
ATOM 8076 N N . LEU B 1 115 ? 27.845 2.927 -33.063 1.00 26.95 413 LEU B N 1
ATOM 8077 C CA . LEU B 1 115 ? 27.623 2.286 -31.770 1.00 28.16 413 LEU B CA 1
ATOM 8078 C C . LEU B 1 115 ? 26.807 1.000 -31.906 1.00 29.79 413 LEU B C 1
ATOM 8079 O O . LEU B 1 115 ? 26.923 0.104 -31.073 1.00 30.14 413 LEU B O 1
ATOM 8095 N N . SER B 1 116 ? 25.990 0.908 -32.954 1.00 31.06 414 SER B N 1
ATOM 8096 C CA . SER B 1 116 ? 25.242 -0.316 -33.239 1.00 33.71 414 SER B CA 1
ATOM 8097 C C . SER B 1 116 ? 26.168 -1.528 -33.320 1.00 34.71 414 SER B C 1
ATOM 8098 O O . SER B 1 116 ? 25.947 -2.535 -32.648 1.00 35.39 414 SER B O 1
ATOM 8106 N N . GLY B 1 117 ? 27.204 -1.420 -34.145 1.00 34.71 415 GLY B N 1
ATOM 8107 C CA . GLY B 1 117 ? 28.167 -2.496 -34.306 1.00 35.65 415 GLY B CA 1
ATOM 8108 C C . GLY B 1 117 ? 28.834 -2.845 -32.990 1.00 34.88 415 GLY B C 1
ATOM 8109 O O . GLY B 1 117 ? 28.962 -4.016 -32.632 1.00 35.56 415 GLY B O 1
ATOM 8113 N N . MET B 1 118 ? 29.259 -1.813 -32.272 1.00 33.16 416 MET B N 1
ATOM 8114 C CA . MET B 1 118 ? 29.925 -1.974 -30.985 1.00 33.72 416 MET B CA 1
ATOM 8115 C C . MET B 1 118 ? 28.992 -2.580 -29.934 1.00 34.03 416 MET B C 1
ATOM 8116 O O . MET B 1 118 ? 29.371 -3.505 -29.217 1.00 35.91 416 MET B O 1
ATOM 8130 N N . LEU B 1 119 ? 27.771 -2.062 -29.853 1.00 32.54 417 LEU B N 1
ATOM 8131 C CA . LEU B 1 119 ? 26.812 -2.520 -28.851 1.00 33.34 417 LEU B CA 1
ATOM 8132 C C . LEU B 1 119 ? 26.302 -3.935 -29.127 1.00 36.30 417 LEU B C 1
ATOM 8133 O O . LEU B 1 119 ? 25.903 -4.647 -28.206 1.00 37.11 417 LEU B O 1
ATOM 8149 N N . SER B 1 120 ? 26.316 -4.341 -30.391 1.00 37.77 418 SER B N 1
ATOM 8150 C CA . SER B 1 120 ? 25.807 -5.655 -30.768 1.00 41.07 418 SER B CA 1
ATOM 8151 C C . SER B 1 120 ? 26.729 -6.784 -30.318 1.00 43.89 418 SER B C 1
ATOM 8152 O O . SER B 1 120 ? 26.376 -7.959 -30.427 1.00 45.16 418 SER B O 1
ATOM 8160 N N . ALA B 1 121 ? 27.902 -6.421 -29.803 1.00 44.62 419 ALA B N 1
ATOM 8161 C CA . ALA B 1 121 ? 28.907 -7.394 -29.381 1.00 46.61 419 ALA B CA 1
ATOM 8162 C C . ALA B 1 121 ? 29.069 -7.460 -27.863 1.00 46.32 419 ALA B C 1
ATOM 8163 O O . ALA B 1 121 ? 29.883 -8.231 -27.357 1.00 50.05 419 ALA B O 1
ATOM 8170 N N . GLN B 1 122 ? 28.296 -6.657 -27.140 1.00 43.94 420 GLN B N 1
ATOM 8171 C CA . GLN B 1 122 ? 28.446 -6.541 -25.689 1.00 43.42 420 GLN B CA 1
ATOM 8172 C C . GLN B 1 122 ? 27.653 -7.597 -24.920 1.00 49.44 420 GLN B C 1
ATOM 8173 O O . GLN B 1 122 ? 26.741 -8.223 -25.465 1.00 45.98 420 GLN B O 1
ATOM 8187 N N . LYS B 1 123 ? 28.018 -7.792 -23.653 1.00 56.02 421 LYS B N 1
ATOM 8188 C CA . LYS B 1 123 ? 27.325 -8.735 -22.776 1.00 61.92 421 LYS B CA 1
ATOM 8189 C C . LYS B 1 123 ? 25.874 -8.336 -22.556 1.00 57.18 421 LYS B C 1
ATOM 8190 O O . LYS B 1 123 ? 24.993 -9.186 -22.425 1.00 60.66 421 LYS B O 1
ATOM 8209 N N . PHE B 1 124 ? 25.646 -7.027 -22.525 1.00 50.08 422 PHE B N 1
ATOM 8210 C CA . PHE B 1 124 ? 24.381 -6.463 -22.072 1.00 43.71 422 PHE B CA 1
ATOM 8211 C C . PHE B 1 124 ? 23.506 -5.977 -23.219 1.00 41.08 422 PHE B C 1
ATOM 8212 O O . PHE B 1 124 ? 23.986 -5.756 -24.330 1.00 39.36 422 PHE B O 1
ATOM 8229 N N . ASP B 1 125 ? 22.218 -5.814 -22.934 1.00 41.04 423 ASP B N 1
ATOM 8230 C CA . ASP B 1 125 ? 21.279 -5.246 -23.892 1.00 40.33 423 ASP B CA 1
ATOM 8231 C C . ASP B 1 125 ? 21.397 -3.730 -23.891 1.00 38.33 423 ASP B C 1
ATOM 8232 O O . ASP B 1 125 ? 21.932 -3.143 -22.952 1.00 39.10 423 ASP B O 1
ATOM 8241 N N . SER B 1 126 ? 20.881 -3.099 -24.939 1.00 36.04 424 SER B N 1
ATOM 8242 C CA . SER B 1 126 ? 20.870 -1.648 -25.015 1.00 32.76 424 SER B CA 1
ATOM 8243 C C . SER B 1 126 ? 19.779 -1.171 -25.959 1.00 30.10 424 SER B C 1
ATOM 8244 O O . SER B 1 126 ? 19.355 -1.900 -26.856 1.00 29.73 424 SER B O 1
ATOM 8252 N N . VAL B 1 127 ? 19.317 0.052 -25.727 1.00 28.51 425 VAL B N 1
ATOM 8253 C CA . VAL B 1 127 ? 18.391 0.715 -26.630 1.00 27.34 425 VAL B CA 1
ATOM 8254 C C . VAL B 1 127 ? 18.948 2.080 -26.996 1.00 26.04 425 VAL B C 1
ATOM 8255 O O . VAL B 1 127 ? 19.352 2.849 -26.124 1.00 26.37 425 VAL B O 1
ATOM 8268 N N . MET B 1 128 ? 18.985 2.363 -28.293 1.00 25.29 426 MET B N 1
ATOM 8269 C CA . MET B 1 128 ? 19.393 3.672 -28.778 1.00 26.17 426 MET B CA 1
ATOM 8270 C C . MET B 1 128 ? 18.194 4.415 -29.342 1.00 28.24 426 MET B C 1
ATOM 8271 O O . MET B 1 128 ? 17.458 3.883 -30.173 1.00 26.45 426 MET B O 1
ATOM 8285 N N . THR B 1 129 ? 18.010 5.648 -28.885 1.00 31.16 427 THR B N 1
ATOM 8286 C CA . THR B 1 129 ? 16.889 6.471 -29.310 1.00 34.00 427 THR B CA 1
ATOM 8287 C C . THR B 1 129 ? 17.427 7.832 -29.748 1.00 32.75 427 THR B C 1
ATOM 8288 O O . THR B 1 129 ? 18.542 8.207 -29.385 1.00 34.65 427 THR B O 1
ATOM 8299 N N . GLY B 1 130 ? 16.642 8.565 -30.531 1.00 29.95 428 GLY B N 1
ATOM 8300 C CA . GLY B 1 130 ? 17.084 9.842 -31.064 1.00 27.89 428 GLY B CA 1
ATOM 8301 C C . GLY B 1 130 ? 15.990 10.889 -31.101 1.00 27.38 428 GLY B C 1
ATOM 8302 O O . GLY B 1 130 ? 14.863 10.635 -30.669 1.00 27.17 428 GLY B O 1
ATOM 8306 N N . ASP B 1 131 ? 16.323 12.078 -31.601 1.00 26.44 429 ASP B N 1
ATOM 8307 C CA . ASP B 1 131 ? 15.343 13.150 -31.695 1.00 27.26 429 ASP B CA 1
ATOM 8308 C C . ASP B 1 131 ? 14.454 12.948 -32.925 1.00 26.35 429 ASP B C 1
ATOM 8309 O O . ASP B 1 131 ? 14.506 11.898 -33.569 1.00 26.58 429 ASP B O 1
ATOM 8318 N N . ALA B 1 132 ? 13.648 13.954 -33.248 1.00 26.14 430 ALA B N 1
ATOM 8319 C CA . ALA B 1 132 ? 12.651 13.838 -34.310 1.00 26.42 430 ALA B CA 1
ATOM 8320 C C . ALA B 1 132 ? 13.282 13.579 -35.679 1.00 29.98 430 ALA B C 1
ATOM 8321 O O . ALA B 1 132 ? 12.714 12.859 -36.505 1.00 28.06 430 ALA B O 1
ATOM 8328 N N . SER B 1 133 ? 14.455 14.160 -35.915 1.00 32.94 431 SER B N 1
ATOM 8329 C CA . SER B 1 133 ? 15.121 14.023 -37.204 1.00 37.23 431 SER B CA 1
ATOM 8330 C C . SER B 1 133 ? 15.643 12.605 -37.392 1.00 35.95 431 SER B C 1
ATOM 8331 O O . SER B 1 133 ? 15.489 12.010 -38.459 1.00 39.26 431 SER B O 1
ATOM 8339 N N . LEU B 1 134 ? 16.253 12.069 -36.342 1.00 32.24 432 LEU B N 1
ATOM 8340 C CA . LEU B 1 134 ? 16.871 10.749 -36.391 1.00 29.45 432 LEU B CA 1
ATOM 8341 C C . LEU B 1 134 ? 15.823 9.640 -36.475 1.00 29.85 432 LEU B C 1
ATOM 8342 O O . LEU B 1 134 ? 16.079 8.579 -37.040 1.00 29.01 432 LEU B O 1
ATOM 8358 N N . SER B 1 135 ? 14.640 9.903 -35.928 1.00 31.94 433 SER B N 1
ATOM 8359 C CA . SER B 1 135 ? 13.546 8.933 -35.914 1.00 33.76 433 SER B CA 1
ATOM 8360 C C . SER B 1 135 ? 13.083 8.505 -37.303 1.00 31.74 433 SER B C 1
ATOM 8361 O O . SER B 1 135 ? 12.452 7.461 -37.451 1.00 31.34 433 SER B O 1
ATOM 8369 N N . LYS B 1 136 ? 13.391 9.309 -38.315 1.00 31.72 434 LYS B N 1
ATOM 8370 C CA . LYS B 1 136 ? 12.935 9.027 -39.674 1.00 33.12 434 LYS B CA 1
ATOM 8371 C C . LYS B 1 136 ? 13.979 8.254 -40.486 1.00 34.14 434 LYS B C 1
ATOM 8372 O O . LYS B 1 136 ? 13.681 7.758 -41.573 1.00 34.63 434 LYS B O 1
ATOM 8391 N N . ARG B 1 137 ? 15.190 8.137 -39.949 1.00 35.09 435 ARG B N 1
ATOM 8392 C CA . ARG B 1 137 ? 16.308 7.554 -40.690 1.00 37.80 435 ARG B CA 1
ATOM 8393 C C . ARG B 1 137 ? 16.408 6.032 -40.544 1.00 37.15 435 ARG B C 1
ATOM 8394 O O . ARG B 1 137 ? 16.570 5.527 -39.437 1.00 34.77 435 ARG B O 1
ATOM 8415 N N . PRO B 1 138 ? 16.322 5.294 -41.669 1.00 38.79 436 PRO B N 1
ATOM 8416 C CA . PRO B 1 138 ? 16.437 3.831 -41.594 1.00 38.22 436 PRO B CA 1
ATOM 8417 C C . PRO B 1 138 ? 17.813 3.365 -41.130 1.00 33.80 436 PRO B C 1
ATOM 8418 O O . PRO B 1 138 ? 18.811 4.023 -41.412 1.00 34.87 436 PRO B O 1
ATOM 8429 N N . MET B 1 139 ? 17.853 2.223 -40.449 1.00 30.07 437 MET B N 1
ATOM 8430 C CA . MET B 1 139 ? 19.084 1.699 -39.862 1.00 26.67 437 MET B CA 1
ATOM 8431 C C . MET B 1 139 ? 19.355 0.266 -40.307 1.00 26.19 437 MET B C 1
ATOM 8432 O O . MET B 1 139 ? 20.133 -0.453 -39.679 1.00 25.84 437 MET B O 1
ATOM 8446 N N . GLU B 1 140 ? 18.713 -0.150 -41.391 1.00 26.67 438 GLU B N 1
ATOM 8447 C CA . GLU B 1 140 ? 18.796 -1.538 -41.822 1.00 27.95 438 GLU B CA 1
ATOM 8448 C C . GLU B 1 140 ? 20.058 -1.839 -42.625 1.00 30.35 438 GLU B C 1
ATOM 8449 O O . GLU B 1 140 ? 20.451 -2.999 -42.752 1.00 30.56 438 GLU B O 1
ATOM 8461 N N . ARG B 1 141 ? 20.699 -0.806 -43.158 1.00 32.17 439 ARG B N 1
ATOM 8462 C CA . ARG B 1 141 ? 21.926 -1.007 -43.923 1.00 37.65 439 ARG B CA 1
ATOM 8463 C C . ARG B 1 141 ? 23.090 -1.395 -43.021 1.00 36.09 439 ARG B C 1
ATOM 8464 O O . ARG B 1 141 ? 24.027 -2.059 -43.465 1.00 37.93 439 ARG B O 1
ATOM 8485 N N . ILE B 1 142 ? 23.023 -0.987 -41.757 1.00 32.34 440 ILE B N 1
ATOM 8486 C CA . ILE B 1 142 ? 24.021 -1.390 -40.774 1.00 29.42 440 ILE B CA 1
ATOM 8487 C C . ILE B 1 142 ? 23.521 -2.603 -39.994 1.00 29.18 440 ILE B C 1
ATOM 8488 O O . ILE B 1 142 ? 24.303 -3.478 -39.632 1.00 30.41 440 ILE B O 1
ATOM 8504 N N . ALA B 1 143 ? 22.216 -2.659 -39.745 1.00 28.05 441 ALA B N 1
ATOM 8505 C CA . ALA B 1 143 ? 21.643 -3.758 -38.974 1.00 28.90 441 ALA B CA 1
ATOM 8506 C C . ALA B 1 143 ? 21.756 -5.088 -39.720 1.00 31.63 441 ALA B C 1
ATOM 8507 O O . ALA B 1 143 ? 22.065 -6.115 -39.119 1.00 31.92 441 ALA B O 1
ATOM 8514 N N . LYS B 1 144 ? 21.526 -5.058 -41.030 1.00 32.98 442 LYS B N 1
ATOM 8515 C CA . LYS B 1 144 ? 21.503 -6.279 -41.829 1.00 36.06 442 LYS B CA 1
ATOM 8516 C C . LYS B 1 144 ? 22.834 -7.039 -41.793 1.00 35.71 442 LYS B C 1
ATOM 8517 O O . LYS B 1 144 ? 22.850 -8.230 -41.481 1.00 37.39 442 LYS B O 1
ATOM 8536 N N . PRO B 1 145 ? 23.951 -6.368 -42.122 1.00 33.65 443 PRO B N 1
ATOM 8537 C CA . PRO B 1 145 ? 25.229 -7.086 -42.051 1.00 34.52 443 PRO B CA 1
ATOM 8538 C C . PRO B 1 145 ? 25.573 -7.533 -40.633 1.00 34.84 443 PRO B C 1
ATOM 8539 O O . PRO B 1 145 ? 26.179 -8.590 -40.461 1.00 36.54 443 PRO B O 1
ATOM 8550 N N . LEU B 1 146 ? 25.182 -6.746 -39.635 1.00 33.84 444 LEU B N 1
ATOM 8551 C CA . LEU B 1 146 ? 25.425 -7.117 -38.248 1.00 34.97 444 LEU B CA 1
ATOM 8552 C C . LEU B 1 146 ? 24.647 -8.382 -37.903 1.00 37.84 444 LEU B C 1
ATOM 8553 O O . LEU B 1 146 ? 25.138 -9.236 -37.164 1.00 40.84 444 LEU B O 1
ATOM 8569 N N . ARG B 1 147 ? 23.440 -8.507 -38.450 1.00 37.30 445 ARG B N 1
ATOM 8570 C CA . ARG B 1 147 ? 22.634 -9.704 -38.236 1.00 38.08 445 ARG B CA 1
ATOM 8571 C C . ARG B 1 147 ? 23.278 -10.921 -38.890 1.00 41.22 445 ARG B C 1
ATOM 8572 O O . ARG B 1 147 ? 23.149 -12.036 -38.392 1.00 43.82 445 ARG B O 1
ATOM 8593 N N . LEU B 1 148 ? 23.961 -10.707 -40.011 1.00 41.41 446 LEU B N 1
ATOM 8594 C CA . LEU B 1 148 ? 24.674 -11.791 -40.678 1.00 44.61 446 LEU B CA 1
ATOM 8595 C C . LEU B 1 148 ? 25.830 -12.266 -39.806 1.00 45.22 446 LEU B C 1
ATOM 8596 O O . LEU B 1 148 ? 26.218 -13.432 -39.858 1.00 49.04 446 LEU B O 1
ATOM 8612 N N . MET B 1 149 ? 26.383 -11.356 -39.009 1.00 42.19 447 MET B N 1
ATOM 8613 C CA . MET B 1 149 ? 27.455 -11.707 -38.084 1.00 41.86 447 MET B CA 1
ATOM 8614 C C . MET B 1 149 ? 26.910 -12.403 -36.835 1.00 43.33 447 MET B C 1
ATOM 8615 O O . MET B 1 149 ? 27.677 -12.940 -36.038 1.00 44.03 447 MET B O 1
ATOM 8629 N N . GLY B 1 150 ? 25.589 -12.386 -36.672 1.00 43.78 448 GLY B N 1
ATOM 8630 C CA . GLY B 1 150 ? 24.937 -13.065 -35.564 1.00 46.08 448 GLY B CA 1
ATOM 8631 C C . GLY B 1 150 ? 24.343 -12.127 -34.526 1.00 45.64 448 GLY B C 1
ATOM 8632 O O . GLY B 1 150 ? 23.943 -12.564 -33.446 1.00 47.06 448 GLY B O 1
ATOM 8636 N N . ALA B 1 151 ? 24.285 -10.837 -34.845 1.00 43.71 449 ALA B N 1
ATOM 8637 C CA . ALA B 1 151 ? 23.747 -9.850 -33.914 1.00 42.80 449 ALA B CA 1
ATOM 8638 C C . ALA B 1 151 ? 22.224 -9.915 -33.868 1.00 43.45 449 ALA B C 1
ATOM 8639 O O . ALA B 1 151 ? 21.575 -10.182 -34.881 1.00 44.58 449 ALA B O 1
ATOM 8646 N N . GLN B 1 152 ? 21.666 -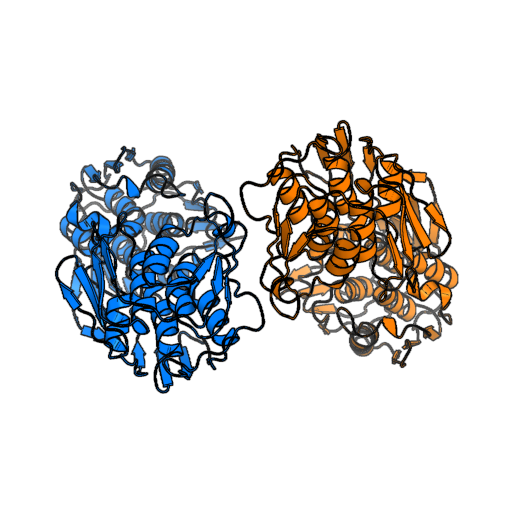9.655 -32.689 1.00 42.74 450 GLN B N 1
ATOM 8647 C CA . GLN B 1 152 ? 20.223 -9.575 -32.509 1.00 43.13 450 GLN B CA 1
ATOM 8648 C C . GLN B 1 152 ? 19.830 -8.108 -32.391 1.00 40.28 450 GLN B C 1
ATOM 8649 O O . GLN B 1 152 ? 20.010 -7.487 -31.341 1.00 37.57 450 GLN B O 1
ATOM 8663 N N . ILE B 1 153 ? 19.294 -7.562 -33.479 1.00 40.24 451 ILE B N 1
ATOM 8664 C CA . ILE B 1 153 ? 19.013 -6.136 -33.568 1.00 39.15 451 ILE B CA 1
ATOM 8665 C C . ILE B 1 153 ? 17.605 -5.889 -34.075 1.00 38.73 451 ILE B C 1
ATOM 8666 O O . ILE B 1 153 ? 17.260 -6.258 -35.198 1.00 38.68 451 ILE B O 1
ATOM 8682 N N . GLN B 1 154 ? 16.795 -5.274 -33.221 1.00 38.37 452 GLN B N 1
ATOM 8683 C CA . GLN B 1 154 ? 15.433 -4.920 -33.575 1.00 38.25 452 GLN B CA 1
ATOM 8684 C C . GLN B 1 154 ? 15.397 -3.450 -33.972 1.00 33.20 452 GLN B C 1
ATOM 8685 O O . GLN B 1 154 ? 15.974 -2.597 -33.293 1.00 32.61 452 GLN B O 1
ATOM 8699 N N . THR B 1 155 ? 14.724 -3.169 -35.080 1.00 30.48 453 THR B N 1
ATOM 8700 C CA . THR B 1 155 ? 14.474 -1.805 -35.514 1.00 27.49 453 THR B CA 1
ATOM 8701 C C . THR B 1 155 ? 12.967 -1.599 -35.519 1.00 27.67 453 THR B C 1
ATOM 8702 O O . THR B 1 155 ? 12.208 -2.553 -35.338 1.00 28.84 453 THR B O 1
ATOM 8713 N N . THR B 1 156 ? 12.534 -0.364 -35.743 1.00 26.92 454 THR B N 1
ATOM 8714 C CA . THR B 1 156 ? 11.125 -0.017 -35.601 1.00 27.10 454 THR B CA 1
ATOM 8715 C C . THR B 1 156 ? 10.404 -0.046 -36.941 1.00 27.56 454 THR B C 1
ATOM 8716 O O . THR B 1 156 ? 10.787 0.646 -37.886 1.00 27.07 454 THR B O 1
ATOM 8727 N N . GLY B 1 157 ? 9.362 -0.867 -37.009 1.00 28.92 455 GLY B N 1
ATOM 8728 C CA . GLY B 1 157 ? 8.489 -0.921 -38.165 1.00 29.52 455 GLY B CA 1
ATOM 8729 C C . GLY B 1 157 ? 9.135 -1.546 -39.382 1.00 30.12 455 GLY B C 1
ATOM 8730 O O . GLY B 1 157 ? 10.202 -2.153 -39.300 1.00 30.10 455 GLY B O 1
ATOM 8734 N N . GLU B 1 158 ? 8.485 -1.371 -40.526 1.00 30.94 456 GLU B N 1
ATOM 8735 C CA . GLU B 1 158 ? 8.937 -1.967 -41.776 1.00 32.50 456 GLU B CA 1
ATOM 8736 C C . GLU B 1 158 ? 10.113 -1.183 -42.358 1.00 32.83 456 GLU B C 1
ATOM 8737 O O . GLU B 1 158 ? 10.962 -1.747 -43.048 1.00 33.42 456 GLU B O 1
ATOM 8749 N N . LYS B 1 159 ? 10.163 0.116 -42.079 1.00 33.67 457 LYS B N 1
ATOM 8750 C CA . LYS B 1 159 ? 11.264 0.956 -42.547 1.00 34.99 457 LYS B CA 1
ATOM 8751 C C . LYS B 1 159 ? 12.531 0.768 -41.710 1.00 31.64 457 LYS B C 1
ATOM 8752 O O . LYS B 1 159 ? 13.607 1.233 -42.089 1.00 32.69 457 LYS B O 1
ATOM 8771 N N . GLY B 1 160 ? 12.404 0.058 -40.594 1.00 29.01 458 GLY B N 1
ATOM 8772 C CA . GLY B 1 160 ? 13.524 -0.198 -39.704 1.00 27.13 458 GLY B CA 1
ATOM 8773 C C . GLY B 1 160 ? 14.204 1.048 -39.164 1.00 26.25 458 GLY B C 1
ATOM 8774 O O . GLY B 1 160 ? 15.423 1.185 -39.263 1.00 25.32 458 GLY B O 1
ATOM 8778 N N . THR B 1 161 ? 13.416 1.950 -38.586 1.00 27.12 459 THR B N 1
ATOM 8779 C CA . THR B 1 161 ? 13.934 3.190 -38.008 1.00 27.05 459 THR B CA 1
ATOM 8780 C C . THR B 1 161 ? 14.161 3.044 -36.500 1.00 26.60 459 THR B C 1
ATOM 8781 O O . THR B 1 161 ? 13.831 2.010 -35.920 1.00 26.66 459 THR B O 1
ATOM 8792 N N . PRO B 1 162 ? 14.747 4.070 -35.861 1.00 26.15 460 PRO B N 1
ATOM 8793 C CA . PRO B 1 162 ? 14.900 4.005 -34.405 1.00 25.82 460 PRO B CA 1
ATOM 8794 C C . PRO B 1 162 ? 13.556 4.093 -33.689 1.00 24.79 460 PRO B C 1
ATOM 8795 O O . PRO B 1 162 ? 12.588 4.552 -34.293 1.00 25.50 460 PRO B O 1
ATOM 8806 N N . PRO B 1 163 ? 13.498 3.685 -32.412 1.00 24.13 461 PRO B N 1
ATOM 8807 C CA . PRO B 1 163 ? 14.609 3.196 -31.586 1.00 24.02 461 PRO B CA 1
ATOM 8808 C C . PRO B 1 163 ? 15.206 1.869 -32.057 1.00 24.55 461 PRO B C 1
ATOM 8809 O O . PRO B 1 163 ? 14.511 1.030 -32.632 1.00 25.21 461 PRO B O 1
ATOM 8820 N N . VAL B 1 164 ? 16.503 1.707 -31.814 1.00 24.42 462 VAL B N 1
ATOM 8821 C CA . VAL B 1 164 ? 17.219 0.482 -32.136 1.00 25.13 462 VAL B CA 1
ATOM 8822 C C . VAL B 1 164 ? 17.474 -0.302 -30.857 1.00 26.40 462 VAL B C 1
ATOM 8823 O O . VAL B 1 164 ? 18.173 0.171 -29.957 1.00 25.98 462 VAL B O 1
ATOM 8836 N N . SER B 1 165 ? 16.889 -1.493 -30.778 1.00 27.67 463 SER B N 1
ATOM 8837 C CA . SER B 1 165 ? 16.975 -2.319 -29.581 1.00 29.45 463 SER B CA 1
ATOM 8838 C C . SER B 1 165 ? 17.898 -3.507 -29.820 1.00 30.93 463 SER B C 1
ATOM 8839 O O . SER B 1 165 ? 17.629 -4.354 -30.674 1.00 31.69 463 SER B O 1
ATOM 8847 N N . ILE B 1 166 ? 18.981 -3.564 -29.052 1.00 31.16 464 ILE B N 1
ATOM 8848 C CA . ILE B 1 166 ? 20.004 -4.582 -29.238 1.00 31.91 464 ILE B CA 1
ATOM 8849 C C . ILE B 1 166 ? 20.037 -5.541 -28.054 1.00 33.24 464 ILE B C 1
ATOM 8850 O O . ILE B 1 166 ? 19.986 -5.125 -26.895 1.00 33.17 464 ILE B O 1
ATOM 8866 N N . THR B 1 167 ? 20.123 -6.831 -28.367 1.00 35.03 465 THR B N 1
ATOM 8867 C CA . THR B 1 167 ? 20.226 -7.874 -27.357 1.00 36.68 465 THR B CA 1
ATOM 8868 C C . THR B 1 167 ? 21.656 -8.406 -27.349 1.00 39.31 465 THR B C 1
ATOM 8869 O O . THR B 1 167 ? 22.166 -8.855 -28.375 1.00 39.29 465 THR B O 1
ATOM 8880 N N . GLY B 1 168 ? 22.300 -8.341 -26.188 1.00 42.08 466 GLY B N 1
ATOM 8881 C CA . GLY B 1 168 ? 23.692 -8.739 -26.052 1.00 45.28 466 GLY B CA 1
ATOM 8882 C C . GLY B 1 168 ? 23.852 -10.213 -25.738 1.00 46.59 466 GLY B C 1
ATOM 8883 O O . GLY B 1 168 ? 22.884 -10.973 -25.760 1.00 49.88 466 GLY B O 1
ATOM 8887 N N . GLY B 1 169 ? 25.086 -10.616 -25.449 1.00 46.06 467 GLY B N 1
ATOM 8888 C CA . GLY B 1 169 ? 25.383 -11.987 -25.077 1.00 46.52 467 GLY B CA 1
ATOM 8889 C C . GLY B 1 169 ? 25.493 -12.914 -26.272 1.00 47.58 467 GLY B C 1
ATOM 8890 O O . GLY B 1 169 ? 25.307 -14.126 -26.145 1.00 49.83 467 GLY B O 1
ATOM 8894 N N . GLN B 1 170 ? 25.821 -12.348 -27.430 1.00 47.14 468 GLN B N 1
ATOM 8895 C CA . GLN B 1 170 ? 25.966 -13.132 -28.650 1.00 50.16 468 GLN B CA 1
ATOM 8896 C C . GLN B 1 170 ? 27.441 -13.421 -28.880 1.00 54.63 468 GLN B C 1
ATOM 8897 O O . GLN B 1 170 ? 28.303 -12.714 -28.353 1.00 53.33 468 GLN B O 1
ATOM 8911 N N . GLN B 1 171 ? 27.728 -14.444 -29.678 1.00 60.20 469 GLN B N 1
ATOM 8912 C CA . GLN B 1 171 ? 29.090 -14.704 -30.121 1.00 65.34 469 GLN B CA 1
ATOM 8913 C C . GLN B 1 171 ? 29.110 -14.397 -31.608 1.00 59.51 469 GLN B C 1
ATOM 8914 O O . GLN B 1 171 ? 28.571 -15.160 -32.413 1.00 61.69 469 GLN B O 1
ATOM 8928 N N . LEU B 1 172 ? 29.740 -13.284 -31.972 1.00 53.24 470 LEU B N 1
ATOM 8929 C CA . LEU B 1 172 ? 29.733 -12.837 -33.355 1.00 48.44 470 LEU B CA 1
ATOM 8930 C C . LEU B 1 172 ? 30.837 -13.524 -34.134 1.00 50.27 470 LEU B C 1
ATOM 8931 O O . LEU B 1 172 ? 31.895 -13.846 -33.594 1.00 49.53 470 LEU B O 1
ATOM 8947 N N . LYS B 1 173 ? 30.561 -13.751 -35.412 1.00 52.48 471 LYS B N 1
ATOM 8948 C CA . LYS B 1 173 ? 31.494 -14.403 -36.314 1.00 57.35 471 LYS B CA 1
ATOM 8949 C C . LYS B 1 173 ? 31.741 -13.503 -37.520 1.00 53.81 471 LYS B C 1
ATOM 8950 O O . LYS B 1 173 ? 30.814 -12.880 -38.040 1.00 52.95 471 LYS B O 1
ATOM 8969 N N . GLY B 1 174 ? 32.994 -13.427 -37.955 1.00 51.85 472 GLY B N 1
ATOM 8970 C CA . GLY B 1 174 ? 33.359 -12.561 -39.060 1.00 47.70 472 GLY B CA 1
ATOM 8971 C C . GLY B 1 174 ? 32.702 -12.975 -40.361 1.00 47.03 472 GLY B C 1
ATOM 8972 O O . GLY B 1 174 ? 32.547 -14.166 -40.634 1.00 49.06 472 GLY B O 1
ATOM 8976 N N . ILE B 1 175 ? 32.300 -11.984 -41.152 1.00 44.63 473 ILE B N 1
ATOM 8977 C CA . ILE B 1 175 ? 31.683 -12.228 -42.451 1.00 46.26 473 ILE B CA 1
ATOM 8978 C C . ILE B 1 175 ? 32.428 -11.517 -43.574 1.00 47.71 473 ILE B C 1
ATOM 8979 O O . ILE B 1 175 ? 33.216 -10.601 -43.335 1.00 44.20 473 ILE B O 1
ATOM 8995 N N . GLN B 1 176 ? 32.153 -11.943 -44.802 1.00 54.08 474 GLN B N 1
ATOM 8996 C CA . GLN B 1 176 ? 32.631 -11.257 -45.994 1.00 57.03 474 GLN B CA 1
ATOM 8997 C C . GLN B 1 176 ? 31.449 -10.546 -46.642 1.00 53.98 474 GLN B C 1
ATOM 8998 O O . GLN B 1 176 ? 30.562 -11.190 -47.210 1.00 57.49 474 GLN B O 1
ATOM 9012 N N . TYR B 1 177 ? 31.438 -9.220 -46.543 1.00 48.55 475 TYR B N 1
ATOM 9013 C CA . TYR B 1 177 ? 30.279 -8.435 -46.942 1.00 44.45 475 TYR B CA 1
ATOM 9014 C C . TYR B 1 177 ? 30.597 -7.506 -48.107 1.00 45.65 475 TYR B C 1
ATOM 9015 O O . TYR B 1 177 ? 31.539 -6.718 -48.049 1.00 43.78 475 TYR B O 1
ATOM 9033 N N . ASP B 1 178 ? 29.797 -7.608 -49.164 1.00 49.35 476 ASP B N 1
ATOM 9034 C CA . ASP B 1 178 ? 29.869 -6.670 -50.273 1.00 52.23 476 ASP B CA 1
ATOM 9035 C C . ASP B 1 178 ? 28.850 -5.582 -49.999 1.00 49.71 476 ASP B C 1
ATOM 9036 O O . ASP B 1 178 ? 27.642 -5.804 -50.097 1.00 51.25 476 ASP B O 1
ATOM 9045 N N . LEU B 1 179 ? 29.349 -4.402 -49.656 1.00 46.36 477 LEU B N 1
ATOM 9046 C CA . LEU B 1 179 ? 28.494 -3.297 -49.263 1.00 42.97 477 LEU B CA 1
ATOM 9047 C C . LEU B 1 179 ? 27.731 -2.780 -50.481 1.00 43.67 477 LEU B C 1
ATOM 9048 O O . LEU B 1 179 ? 28.343 -2.299 -51.428 1.00 43.82 477 LEU B O 1
ATOM 9064 N N . PRO B 1 180 ? 26.388 -2.893 -50.471 1.00 44.80 478 PRO B N 1
ATOM 9065 C CA . PRO B 1 180 ? 25.631 -2.442 -51.647 1.00 47.18 478 PRO B CA 1
ATOM 9066 C C . PRO B 1 180 ? 25.832 -0.966 -51.981 1.00 48.93 478 PRO B C 1
ATOM 9067 O O . PRO B 1 180 ? 25.985 -0.629 -53.155 1.00 48.97 478 PRO B O 1
ATOM 9078 N N . MET B 1 181 ? 25.839 -0.109 -50.964 1.00 49.65 479 MET B N 1
ATOM 9079 C CA . MET B 1 181 ? 26.017 1.326 -51.164 1.00 52.37 479 MET B CA 1
ATOM 9080 C C . MET B 1 181 ? 27.136 1.862 -50.280 1.00 50.41 479 MET B C 1
ATOM 9081 O O . MET B 1 181 ? 27.132 1.656 -49.066 1.00 50.99 479 MET B O 1
ATOM 9095 N N . ALA B 1 182 ? 28.092 2.541 -50.908 1.00 47.79 480 ALA B N 1
ATOM 9096 C CA . ALA B 1 182 ? 29.247 3.094 -50.209 1.00 44.19 480 ALA B CA 1
ATOM 9097 C C . ALA B 1 182 ? 28.830 3.914 -48.994 1.00 41.55 480 ALA B C 1
ATOM 9098 O O . ALA B 1 182 ? 27.898 4.718 -49.055 1.00 41.11 480 ALA B O 1
ATOM 9105 N N . SER B 1 183 ? 29.528 3.690 -47.886 1.00 39.35 481 SER B N 1
ATOM 9106 C CA . SER B 1 183 ? 29.271 4.407 -46.643 1.00 36.37 481 SER B CA 1
ATOM 9107 C C . SER B 1 183 ? 30.377 4.123 -45.638 1.00 33.72 481 SER B C 1
ATOM 9108 O O . SER B 1 183 ? 30.582 2.977 -45.238 1.00 34.82 481 SER B O 1
ATOM 9116 N N . ALA B 1 184 ? 31.095 5.167 -45.240 1.00 31.06 482 ALA B N 1
ATOM 9117 C CA . ALA B 1 184 ? 32.133 5.032 -44.228 1.00 29.94 482 ALA B CA 1
ATOM 9118 C C . ALA B 1 184 ? 31.519 4.635 -42.892 1.00 30.05 482 ALA B C 1
ATOM 9119 O O . ALA B 1 184 ? 32.143 3.934 -42.096 1.00 29.51 482 ALA B O 1
ATOM 9126 N N . GLN B 1 185 ? 30.292 5.087 -42.654 1.00 30.86 483 GLN B N 1
ATOM 9127 C CA . GLN B 1 185 ? 29.603 4.811 -41.397 1.00 32.89 483 GLN B CA 1
ATOM 9128 C C . GLN B 1 185 ? 29.190 3.347 -41.274 1.00 30.85 483 GLN B C 1
ATOM 9129 O O . GLN B 1 185 ? 29.414 2.725 -40.234 1.00 32.34 483 GLN B O 1
ATOM 9143 N N . VAL B 1 186 ? 28.581 2.799 -42.323 1.00 28.20 484 VAL B N 1
ATOM 9144 C CA . VAL B 1 186 ? 28.164 1.399 -42.306 1.00 27.03 484 VAL B CA 1
ATOM 9145 C C . VAL B 1 186 ? 29.395 0.498 -42.272 1.00 30.48 484 VAL B C 1
ATOM 9146 O O . VAL B 1 186 ? 29.427 -0.496 -41.549 1.00 29.83 484 VAL B O 1
ATOM 9159 N N . LYS B 1 187 ? 30.404 0.857 -43.061 1.00 33.39 485 LYS B N 1
ATOM 9160 C CA . LYS B 1 187 ? 31.676 0.151 -43.050 1.00 36.14 485 LYS B CA 1
ATOM 9161 C C . LYS B 1 187 ? 32.235 0.139 -41.632 1.00 34.79 485 LYS B C 1
ATOM 9162 O O . LYS B 1 187 ? 32.658 -0.898 -41.127 1.00 36.13 485 LYS B O 1
ATOM 9181 N N . SER B 1 188 ? 32.221 1.304 -40.994 1.00 32.19 486 SER B N 1
ATOM 9182 C CA . SER B 1 188 ? 32.787 1.455 -39.660 1.00 29.70 486 SER B CA 1
ATOM 9183 C C . SER B 1 188 ? 32.015 0.635 -38.636 1.00 27.92 486 SER B C 1
ATOM 9184 O O . SER B 1 188 ? 32.605 0.047 -37.733 1.00 29.14 486 SER B O 1
ATOM 9192 N N . GLY B 1 189 ? 30.696 0.593 -38.783 1.00 26.65 487 GLY B N 1
ATOM 9193 C CA . GLY B 1 189 ? 29.858 -0.169 -37.876 1.00 26.55 487 GLY B CA 1
ATOM 9194 C C . GLY B 1 189 ? 30.209 -1.644 -37.911 1.00 29.25 487 GLY B C 1
ATOM 9195 O O . GLY B 1 189 ? 30.326 -2.292 -36.872 1.00 28.22 487 GLY B O 1
ATOM 9199 N N . ILE B 1 190 ? 30.389 -2.171 -39.118 1.00 31.97 488 ILE B N 1
ATOM 9200 C CA . ILE B 1 190 ? 30.705 -3.580 -39.304 1.00 35.74 488 ILE B CA 1
ATOM 9201 C C . ILE B 1 190 ? 32.072 -3.912 -38.710 1.00 36.61 488 ILE B C 1
ATOM 9202 O O . ILE B 1 190 ? 32.224 -4.915 -38.014 1.00 38.61 488 ILE B O 1
ATOM 9218 N N . LEU B 1 191 ? 33.062 -3.067 -38.984 1.00 35.35 489 LEU B N 1
ATOM 9219 C CA . LEU B 1 191 ? 34.417 -3.302 -38.495 1.00 35.34 489 LEU B CA 1
ATOM 9220 C C . LEU B 1 191 ? 34.489 -3.261 -36.970 1.00 33.93 489 LEU B C 1
ATOM 9221 O O . LEU B 1 191 ? 35.249 -4.013 -36.360 1.00 34.76 489 LEU B O 1
ATOM 9237 N N . LEU B 1 192 ? 33.700 -2.384 -36.357 1.00 31.68 490 LEU B N 1
ATOM 9238 C CA . LEU B 1 192 ? 33.704 -2.245 -34.904 1.00 32.21 490 LEU B CA 1
ATOM 9239 C C . LEU B 1 192 ? 33.138 -3.493 -34.235 1.00 33.67 490 LEU B C 1
ATOM 9240 O O . LEU B 1 192 ? 33.634 -3.931 -33.196 1.00 34.43 490 LEU B O 1
ATOM 9256 N N . ALA B 1 193 ? 32.090 -4.055 -34.826 1.00 33.95 491 ALA B N 1
ATOM 9257 C CA . ALA B 1 193 ? 31.548 -5.324 -34.362 1.00 34.74 491 ALA B CA 1
ATOM 9258 C C . ALA B 1 193 ? 32.584 -6.430 -34.537 1.00 35.93 491 ALA B C 1
ATOM 9259 O O . ALA B 1 193 ? 32.713 -7.320 -33.696 1.00 37.82 491 ALA B O 1
ATOM 9266 N N . GLY B 1 194 ? 33.333 -6.354 -35.633 1.00 35.25 492 GLY B N 1
ATOM 9267 C CA . GLY B 1 194 ? 34.329 -7.360 -35.950 1.00 36.96 492 GLY B CA 1
ATOM 9268 C C . GLY B 1 194 ? 35.461 -7.426 -34.945 1.00 38.26 492 GLY B C 1
ATOM 9269 O O . GLY B 1 194 ? 36.220 -8.394 -34.929 1.00 40.07 492 GLY B O 1
ATOM 9273 N N . LEU B 1 195 ? 35.577 -6.407 -34.098 1.00 37.72 493 LEU B N 1
ATOM 9274 C CA . LEU B 1 195 ? 36.628 -6.387 -33.086 1.00 39.43 493 LEU B CA 1
ATOM 9275 C C . LEU B 1 195 ? 36.408 -7.487 -32.051 1.00 42.20 493 LEU B C 1
ATOM 9276 O O . LEU B 1 195 ? 37.366 -7.998 -31.466 1.00 44.56 493 LEU B O 1
ATOM 9292 N N . TRP B 1 196 ? 35.146 -7.862 -31.849 1.00 41.64 494 TRP B N 1
ATOM 9293 C CA . TRP B 1 196 ? 34.782 -8.886 -30.871 1.00 43.03 494 TRP B CA 1
ATOM 9294 C C . TRP B 1 196 ? 34.394 -10.203 -31.544 1.00 45.00 494 TRP B C 1
ATOM 9295 O O . TRP B 1 196 ? 34.201 -11.219 -30.873 1.00 45.88 494 TRP B O 1
ATOM 9316 N N . ALA B 1 197 ? 34.272 -10.182 -32.867 1.00 45.49 495 ALA B N 1
ATOM 9317 C CA . ALA B 1 197 ? 33.845 -11.365 -33.599 1.00 48.04 495 ALA B CA 1
ATOM 9318 C C . ALA B 1 197 ? 34.993 -12.359 -33.739 1.00 55.09 495 ALA B C 1
ATOM 9319 O O . ALA B 1 197 ? 36.164 -11.994 -33.636 1.00 53.63 495 ALA B O 1
ATOM 9326 N N . GLU B 1 198 ? 34.647 -13.620 -33.977 1.00 60.78 496 GLU B N 1
ATOM 9327 C CA . GLU B 1 198 ? 35.643 -14.660 -34.188 1.00 67.65 496 GLU B CA 1
ATOM 9328 C C . GLU B 1 198 ? 36.020 -14.688 -35.667 1.00 63.35 496 GLU B C 1
ATOM 9329 O O . GLU B 1 198 ? 35.158 -14.863 -36.529 1.00 65.00 496 GLU B O 1
ATOM 9341 N N . GLY B 1 199 ? 37.302 -14.488 -35.958 1.00 58.71 497 GLY B N 1
ATOM 9342 C CA . GLY B 1 199 ? 37.796 -14.542 -37.322 1.00 54.46 497 GLY B CA 1
ATOM 9343 C C . GLY B 1 199 ? 37.884 -13.178 -37.977 1.00 53.47 497 GLY B C 1
ATOM 9344 O O . GLY B 1 199 ? 37.966 -12.156 -37.293 1.00 48.44 497 GLY B O 1
ATOM 9348 N N . GLU B 1 200 ? 37.841 -13.165 -39.308 1.00 58.45 498 GLU B N 1
ATOM 9349 C CA . GLU B 1 200 ? 38.033 -11.939 -40.078 1.00 60.77 498 GLU B CA 1
ATOM 9350 C C . GLU B 1 200 ? 36.717 -11.342 -40.567 1.00 57.73 498 GLU B C 1
ATOM 9351 O O . GLU B 1 200 ? 35.884 -12.034 -41.153 1.00 60.27 498 GLU B O 1
ATOM 9363 N N . THR B 1 201 ? 36.547 -10.048 -40.312 1.00 53.37 499 THR B N 1
ATOM 9364 C CA . THR B 1 201 ? 35.443 -9.277 -40.868 1.00 49.27 499 THR B CA 1
ATOM 9365 C C . THR B 1 201 ? 35.983 -8.381 -41.975 1.00 47.80 499 THR B C 1
ATOM 9366 O O . THR B 1 201 ? 36.949 -7.653 -41.762 1.00 45.82 499 THR B O 1
ATOM 9377 N N . SER B 1 202 ? 35.355 -8.430 -43.147 1.00 48.93 500 SER B N 1
ATOM 9378 C CA . SER B 1 202 ? 35.814 -7.660 -44.300 1.00 49.64 500 SER B CA 1
ATOM 9379 C C . SER B 1 202 ? 34.657 -6.965 -45.006 1.00 49.73 500 SER B C 1
ATOM 9380 O O . SER B 1 202 ? 33.596 -7.557 -45.209 1.00 50.25 500 SER B O 1
ATOM 9388 N N . VAL B 1 203 ? 34.878 -5.709 -45.380 1.00 49.25 501 VAL B N 1
ATOM 9389 C CA . VAL B 1 203 ? 33.886 -4.927 -46.109 1.00 50.13 501 VAL B CA 1
ATOM 9390 C C . VAL B 1 203 ? 34.459 -4.494 -47.454 1.00 50.01 501 VAL B C 1
ATOM 9391 O O . VAL B 1 203 ? 35.574 -3.978 -47.524 1.00 51.96 501 VAL B O 1
ATOM 9404 N N . THR B 1 204 ? 33.697 -4.728 -48.519 1.00 48.36 502 THR B N 1
ATOM 9405 C CA . THR B 1 204 ? 34.079 -4.290 -49.856 1.00 46.33 502 THR B CA 1
ATOM 9406 C C . THR B 1 204 ? 33.128 -3.199 -50.333 1.00 43.31 502 THR B C 1
ATOM 9407 O O . THR B 1 204 ? 31.949 -3.452 -50.587 1.00 43.39 502 THR B O 1
ATOM 9418 N N . GLU B 1 205 ? 33.652 -1.982 -50.438 1.00 40.72 503 GLU B N 1
ATOM 9419 C CA . GLU B 1 205 ? 32.855 -0.828 -50.838 1.00 38.43 503 GLU B CA 1
ATOM 9420 C C . GLU B 1 205 ? 32.986 -0.586 -52.341 1.00 40.20 503 GLU B C 1
ATOM 9421 O O . GLU B 1 205 ? 34.092 -0.617 -52.881 1.00 40.85 503 GLU B O 1
ATOM 9433 N N . PRO B 1 206 ? 31.854 -0.349 -53.025 1.00 41.54 504 PRO B N 1
ATOM 9434 C CA . PRO B 1 206 ? 31.871 -0.191 -54.483 1.00 45.10 504 PRO B CA 1
ATOM 9435 C C . PRO B 1 206 ? 32.485 1.136 -54.907 1.00 49.24 504 PRO B C 1
ATOM 9436 O O . PRO B 1 206 ? 32.840 1.314 -56.074 1.00 49.67 504 PRO B O 1
ATOM 9447 N N . GLU B 1 207 ? 32.600 2.052 -53.952 1.00 51.26 505 GLU B N 1
ATOM 9448 C CA . GLU B 1 207 ? 33.195 3.358 -54.190 1.00 54.72 505 GLU B CA 1
ATOM 9449 C C . GLU B 1 207 ? 34.031 3.748 -52.978 1.00 51.09 505 GLU B C 1
ATOM 9450 O O . GLU B 1 207 ? 33.651 3.453 -51.845 1.00 50.80 505 GLU B O 1
ATOM 9462 N N . PRO B 1 208 ? 35.173 4.412 -53.207 1.00 48.42 506 PRO B N 1
ATOM 9463 C CA . PRO B 1 208 ? 36.064 4.718 -52.085 1.00 45.04 506 PRO B CA 1
ATOM 9464 C C . PRO B 1 208 ? 35.458 5.728 -51.118 1.00 40.39 506 PRO B C 1
ATOM 9465 O O . PRO B 1 208 ? 34.847 6.704 -51.551 1.00 39.84 506 PRO B O 1
ATOM 9476 N N . THR B 1 209 ? 35.605 5.465 -49.822 1.00 37.35 507 THR B N 1
ATOM 9477 C CA . THR B 1 209 ? 35.132 6.376 -48.786 1.00 33.73 507 THR B CA 1
ATOM 9478 C C . THR B 1 209 ? 36.292 6.746 -47.871 1.00 32.62 507 THR B C 1
ATOM 9479 O O . THR B 1 209 ? 37.389 6.202 -47.995 1.00 32.35 507 THR B O 1
ATOM 9490 N N . ARG B 1 210 ? 36.046 7.681 -46.961 1.00 31.88 508 ARG B N 1
ATOM 9491 C CA . ARG B 1 210 ? 37.068 8.122 -46.021 1.00 33.03 508 ARG B CA 1
ATOM 9492 C C . ARG B 1 210 ? 37.406 7.011 -45.029 1.00 33.13 508 ARG B C 1
ATOM 9493 O O . ARG B 1 210 ? 36.586 6.127 -44.774 1.00 33.40 508 ARG B O 1
ATOM 9514 N N . ASP B 1 211 ? 38.615 7.069 -44.475 1.00 32.26 509 ASP B N 1
ATOM 9515 C CA . ASP B 1 211 ? 39.157 5.980 -43.666 1.00 31.42 509 ASP B CA 1
ATOM 9516 C C . ASP B 1 211 ? 39.658 6.444 -42.301 1.00 30.85 509 ASP B C 1
ATOM 9517 O O . ASP B 1 211 ? 40.637 5.907 -41.779 1.00 30.48 509 ASP B O 1
ATOM 9526 N N . HIS B 1 212 ? 38.998 7.444 -41.727 1.00 30.01 510 HIS B N 1
ATOM 9527 C CA . HIS B 1 212 ? 39.409 7.969 -40.431 1.00 30.03 510 HIS B CA 1
ATOM 9528 C C . HIS B 1 212 ? 39.250 6.909 -39.345 1.00 29.95 510 HIS B C 1
ATOM 9529 O O . HIS B 1 212 ? 40.038 6.854 -38.401 1.00 31.02 510 HIS B O 1
ATOM 9543 N N . THR B 1 213 ? 38.244 6.054 -39.499 1.00 28.72 511 THR B N 1
ATOM 9544 C CA . THR B 1 213 ? 38.019 4.957 -38.565 1.00 27.71 511 THR B CA 1
ATOM 9545 C C . THR B 1 213 ? 39.194 3.981 -38.568 1.00 28.79 511 THR B C 1
ATOM 9546 O O . THR B 1 213 ? 39.728 3.636 -37.514 1.00 27.77 511 THR B O 1
ATOM 9557 N N . GLU B 1 214 ? 39.586 3.537 -39.757 1.00 30.53 512 GLU B N 1
ATOM 9558 C CA . GLU B 1 214 ? 40.674 2.577 -39.896 1.00 33.36 512 GLU B CA 1
ATOM 9559 C C . GLU B 1 214 ? 41.978 3.131 -39.334 1.00 34.14 512 GLU B C 1
ATOM 9560 O O . GLU B 1 214 ? 42.682 2.452 -38.588 1.00 35.73 512 GLU B O 1
ATOM 9572 N N . ARG B 1 215 ? 42.288 4.373 -39.689 1.00 33.66 513 ARG B N 1
ATOM 9573 C CA . ARG B 1 215 ? 43.545 4.992 -39.290 1.00 34.02 513 ARG B CA 1
ATOM 9574 C C . ARG B 1 215 ? 43.603 5.171 -37.776 1.00 33.69 513 ARG B C 1
ATOM 9575 O O . ARG B 1 215 ? 44.667 5.050 -37.170 1.00 34.19 513 ARG B O 1
ATOM 9596 N N . MET B 1 216 ? 42.456 5.446 -37.165 1.00 33.24 514 MET B N 1
ATOM 9597 C CA . MET B 1 216 ? 42.395 5.641 -35.721 1.00 33.03 514 MET B CA 1
ATOM 9598 C C . MET B 1 216 ? 42.594 4.315 -34.995 1.00 33.87 514 MET B C 1
ATOM 9599 O O . MET B 1 216 ? 43.259 4.256 -33.961 1.00 34.77 514 MET B O 1
ATOM 9613 N N . LEU B 1 217 ? 42.009 3.254 -35.541 1.00 33.59 515 LEU B N 1
ATOM 9614 C CA . LEU B 1 217 ? 42.205 1.907 -35.015 1.00 34.57 515 LEU B CA 1
ATOM 9615 C C . LEU B 1 217 ? 43.687 1.547 -35.000 1.00 35.77 515 LEU B C 1
ATOM 9616 O O . LEU B 1 217 ? 44.177 0.927 -34.055 1.00 36.20 515 LEU B O 1
ATOM 9632 N N . ARG B 1 218 ? 44.390 1.929 -36.062 1.00 35.96 516 ARG B N 1
ATOM 9633 C CA . ARG B 1 218 ? 45.822 1.680 -36.170 1.00 37.25 516 ARG B CA 1
ATOM 9634 C C . ARG B 1 218 ? 46.602 2.485 -35.135 1.00 36.72 516 ARG B C 1
ATOM 9635 O O . ARG B 1 218 ? 47.576 1.994 -34.566 1.00 38.62 516 ARG B O 1
ATOM 9656 N N . ALA B 1 219 ? 46.181 3.725 -34.905 1.00 35.18 517 ALA B N 1
ATOM 9657 C CA . ALA B 1 219 ? 46.815 4.576 -33.902 1.00 35.46 517 ALA B CA 1
ATOM 9658 C C . ALA B 1 219 ? 46.722 3.943 -32.518 1.00 36.48 517 ALA B C 1
ATOM 9659 O O . ALA B 1 219 ? 47.616 4.105 -31.687 1.00 37.02 517 ALA B O 1
ATOM 9666 N N . PHE B 1 220 ? 45.632 3.218 -32.286 1.00 35.87 518 PHE B N 1
ATOM 9667 C CA . PHE B 1 220 ? 45.411 2.533 -31.018 1.00 37.66 518 PHE B CA 1
ATOM 9668 C C . PHE B 1 220 ? 45.957 1.105 -31.050 1.00 38.58 518 PHE B C 1
ATOM 9669 O O . PHE B 1 220 ? 45.674 0.303 -30.159 1.00 41.13 518 PHE B O 1
ATOM 9686 N N . GLY B 1 221 ? 46.727 0.791 -32.088 1.00 37.35 519 GLY B N 1
ATOM 9687 C CA . GLY B 1 221 ? 47.488 -0.446 -32.134 1.00 38.64 519 GLY B CA 1
ATOM 9688 C C . GLY B 1 221 ? 46.771 -1.644 -32.727 1.00 40.29 519 GLY B C 1
ATOM 9689 O O . GLY B 1 221 ? 47.258 -2.770 -32.619 1.00 41.18 519 GLY B O 1
ATOM 9693 N N . TYR B 1 222 ? 45.623 -1.413 -33.360 1.00 40.74 520 TYR B N 1
ATOM 9694 C CA . TYR B 1 222 ? 44.882 -2.497 -34.000 1.00 43.56 520 TYR B CA 1
ATOM 9695 C C . TYR B 1 222 ? 45.267 -2.628 -35.468 1.00 43.76 520 TYR B C 1
ATOM 9696 O O . TYR B 1 222 ? 45.388 -1.631 -36.177 1.00 44.39 520 TYR B O 1
ATOM 9714 N N . ASP B 1 223 ? 45.462 -3.864 -35.918 1.00 44.30 521 ASP B N 1
ATOM 9715 C CA . ASP B 1 223 ? 45.796 -4.126 -37.312 1.00 43.64 521 ASP B CA 1
ATOM 9716 C C . ASP B 1 223 ? 44.540 -4.129 -38.176 1.00 42.03 521 ASP B C 1
ATOM 9717 O O . ASP B 1 223 ? 43.604 -4.890 -37.924 1.00 41.32 521 ASP B O 1
ATOM 9726 N N . VAL B 1 224 ? 44.530 -3.264 -39.186 1.00 41.70 522 VAL B N 1
ATOM 9727 C CA . VAL B 1 224 ? 43.432 -3.187 -40.143 1.00 42.23 522 VAL B CA 1
ATOM 9728 C C . VAL B 1 224 ? 44.005 -3.270 -41.554 1.00 45.47 522 VAL B C 1
ATOM 9729 O O . VAL B 1 224 ? 44.842 -2.455 -41.944 1.00 44.89 522 VAL B O 1
ATOM 9742 N N . LYS B 1 225 ? 43.559 -4.270 -42.309 1.00 48.91 523 LYS B N 1
ATOM 9743 C CA . LYS B 1 225 ? 44.046 -4.487 -43.665 1.00 52.00 523 LYS B CA 1
ATOM 9744 C C . LYS B 1 225 ? 43.271 -3.636 -44.667 1.00 50.67 523 LYS B C 1
ATOM 9745 O O . LYS B 1 225 ? 42.057 -3.771 -44.794 1.00 50.31 523 LYS B O 1
ATOM 9764 N N . THR B 1 226 ? 43.984 -2.760 -45.371 1.00 50.71 524 THR B N 1
ATOM 9765 C CA . THR B 1 226 ? 43.409 -2.011 -46.481 1.00 50.39 524 THR B CA 1
ATOM 9766 C C . THR B 1 226 ? 44.051 -2.463 -47.788 1.00 53.15 524 THR B C 1
ATOM 9767 O O . THR B 1 226 ? 45.218 -2.180 -48.050 1.00 54.16 524 THR B O 1
ATOM 9778 N N . GLU B 1 227 ? 43.274 -3.173 -48.599 1.00 54.78 525 GLU B N 1
ATOM 9779 C CA . GLU B 1 227 ? 43.757 -3.734 -49.855 1.00 57.58 525 GLU B CA 1
ATOM 9780 C C . GLU B 1 227 ? 42.826 -3.344 -50.991 1.00 57.04 525 GLU B C 1
ATOM 9781 O O . GLU B 1 227 ? 41.923 -4.095 -51.357 1.00 57.36 525 GLU B O 1
ATOM 9793 N N . GLY B 1 228 ? 43.046 -2.156 -51.540 1.00 56.18 526 GLY B N 1
ATOM 9794 C CA . GLY B 1 228 ? 42.158 -1.617 -52.549 1.00 56.00 526 GLY B CA 1
ATOM 9795 C C . GLY B 1 228 ? 40.850 -1.187 -51.918 1.00 52.92 526 GLY B C 1
ATOM 9796 O O . GLY B 1 228 ? 40.830 -0.325 -51.039 1.00 52.11 526 GLY B O 1
ATOM 9800 N N . ASN B 1 229 ? 39.756 -1.799 -52.360 1.00 52.03 527 ASN B N 1
ATOM 9801 C CA . ASN B 1 229 ? 38.434 -1.478 -51.839 1.00 48.20 527 ASN B CA 1
ATOM 9802 C C . ASN B 1 229 ? 37.975 -2.467 -50.774 1.00 49.13 527 ASN B C 1
ATOM 9803 O O . ASN B 1 229 ? 36.855 -2.371 -50.278 1.00 46.36 527 ASN B O 1
ATOM 9814 N N . LYS B 1 230 ? 38.844 -3.414 -50.425 1.00 53.04 528 LYS B N 1
ATOM 9815 C CA . LYS B 1 230 ? 38.514 -4.432 -49.433 1.00 56.96 528 LYS B CA 1
ATOM 9816 C C . LYS B 1 230 ? 39.188 -4.103 -48.102 1.00 54.58 528 LYS B C 1
ATOM 9817 O O . LYS B 1 230 ? 40.413 -4.153 -47.990 1.00 56.57 528 LYS B O 1
ATOM 9836 N N . ILE B 1 231 ? 38.380 -3.768 -47.099 1.00 50.69 529 ILE B N 1
ATOM 9837 C CA . ILE B 1 231 ? 38.885 -3.365 -45.789 1.00 47.00 529 ILE B CA 1
ATOM 9838 C C . ILE B 1 231 ? 38.495 -4.401 -44.744 1.00 45.95 529 ILE B C 1
ATOM 9839 O O . ILE B 1 231 ? 37.315 -4.718 -44.592 1.00 45.49 529 ILE B O 1
ATOM 9855 N N . SER B 1 232 ? 39.484 -4.929 -44.028 1.00 45.04 530 SER B N 1
ATOM 9856 C CA . SER B 1 232 ? 39.235 -6.015 -43.085 1.00 44.74 530 SER B CA 1
ATOM 9857 C C . SER B 1 232 ? 40.119 -5.959 -41.843 1.00 43.36 530 SER B C 1
ATOM 9858 O O . SER B 1 232 ? 41.159 -5.299 -41.827 1.00 43.54 530 SER B O 1
ATOM 9866 N N . LEU B 1 233 ? 39.684 -6.670 -40.805 1.00 41.86 531 LEU B N 1
ATOM 9867 C CA . LEU B 1 233 ? 40.474 -6.868 -39.596 1.00 41.29 531 LEU B CA 1
ATOM 9868 C C . LEU B 1 233 ? 40.079 -8.204 -38.974 1.00 42.49 531 LEU B C 1
ATOM 9869 O O . LEU B 1 233 ? 39.095 -8.815 -39.390 1.00 42.55 531 LEU B O 1
ATOM 9885 N N . VAL B 1 234 ? 40.845 -8.650 -37.982 1.00 43.87 532 VAL B N 1
ATOM 9886 C CA . VAL B 1 234 ? 40.552 -9.895 -37.278 1.00 45.32 532 VAL B CA 1
ATOM 9887 C C . VAL B 1 234 ? 40.236 -9.598 -35.814 1.00 45.28 532 VAL B C 1
ATOM 9888 O O . VAL B 1 234 ? 40.968 -8.871 -35.145 1.00 44.12 532 VAL B O 1
ATOM 9901 N N . GLY B 1 235 ? 39.145 -10.171 -35.320 1.00 46.54 533 GLY B N 1
ATOM 9902 C CA . GLY B 1 235 ? 38.685 -9.890 -33.974 1.00 46.89 533 GLY B CA 1
ATOM 9903 C C . GLY B 1 235 ? 39.517 -10.572 -32.908 1.00 48.27 533 GLY B C 1
ATOM 9904 O O . GLY B 1 235 ? 40.306 -11.468 -33.203 1.00 51.85 533 GLY B O 1
ATOM 9908 N N . GLY B 1 236 ? 39.347 -10.125 -31.666 1.00 46.92 534 GLY B N 1
ATOM 9909 C CA . GLY B 1 236 ? 40.062 -10.683 -30.532 1.00 48.83 534 GLY B CA 1
ATOM 9910 C C . GLY B 1 236 ? 41.236 -9.821 -30.106 1.00 48.55 534 GLY B C 1
ATOM 9911 O O . GLY B 1 236 ? 41.850 -10.060 -29.065 1.00 50.53 534 GLY B O 1
ATOM 9915 N N . GLY B 1 237 ? 41.549 -8.817 -30.919 1.00 46.42 535 GLY B N 1
ATOM 9916 C CA . GLY B 1 237 ? 42.670 -7.930 -30.661 1.00 47.32 535 GLY B CA 1
ATOM 9917 C C . GLY B 1 237 ? 42.477 -6.990 -29.485 1.00 52.86 535 GLY B C 1
ATOM 9918 O O . GLY B 1 237 ? 41.524 -7.117 -28.714 1.00 48.53 535 GLY B O 1
ATOM 9922 N N . LYS B 1 238 ? 43.397 -6.037 -29.364 1.00 60.61 536 LYS B N 1
ATOM 9923 C CA . LYS B 1 238 ? 43.436 -5.103 -28.243 1.00 66.71 536 LYS B CA 1
ATOM 9924 C C . LYS B 1 238 ? 43.727 -3.669 -28.679 1.00 62.09 536 LYS B C 1
ATOM 9925 O O . LYS B 1 238 ? 44.577 -3.432 -29.537 1.00 63.81 536 LYS B O 1
ATOM 9944 N N . LEU B 1 239 ? 43.017 -2.720 -28.072 1.00 56.76 537 LEU B N 1
ATOM 9945 C CA . LEU B 1 239 ? 43.277 -1.301 -28.286 1.00 50.34 537 LEU B CA 1
ATOM 9946 C C . LEU B 1 239 ? 44.109 -0.774 -27.124 1.00 50.39 537 LEU B C 1
ATOM 9947 O O . LEU B 1 239 ? 43.846 -1.100 -25.966 1.00 49.87 537 LEU B O 1
ATOM 9963 N N . VAL B 1 240 ? 45.108 0.044 -27.442 1.00 50.13 538 VAL B N 1
ATOM 9964 C CA . VAL B 1 240 ? 46.019 0.585 -26.441 1.00 51.38 538 VAL B CA 1
ATOM 9965 C C . VAL B 1 240 ? 45.894 2.101 -26.396 1.00 47.45 538 VAL B C 1
ATOM 9966 O O . VAL B 1 240 ? 46.033 2.775 -27.416 1.00 48.37 538 VAL B O 1
ATOM 9979 N N . GLY B 1 241 ? 45.623 2.628 -25.208 1.00 44.79 539 GLY B N 1
ATOM 9980 C CA . GLY B 1 241 ? 45.475 4.058 -25.023 1.00 40.82 539 GLY B CA 1
ATOM 9981 C C . GLY B 1 241 ? 46.721 4.809 -25.445 1.00 41.46 539 GLY B C 1
ATOM 9982 O O . GLY B 1 241 ? 47.840 4.316 -25.297 1.00 41.61 539 GLY B O 1
ATOM 9986 N N . THR B 1 242 ? 46.522 6.000 -25.996 1.00 41.19 540 THR B N 1
ATOM 9987 C CA . THR B 1 242 ? 47.624 6.817 -26.484 1.00 43.78 540 THR B CA 1
ATOM 9988 C C . THR B 1 242 ? 47.226 8.287 -26.526 1.00 43.10 540 THR B C 1
ATOM 9989 O O . THR B 1 242 ? 46.112 8.644 -26.144 1.00 44.05 540 THR B O 1
ATOM 10000 N N . ASN B 1 243 ? 48.138 9.137 -26.987 1.00 46.00 541 ASN B N 1
ATOM 10001 C CA . ASN B 1 243 ? 47.842 10.553 -27.166 1.00 44.33 541 ASN B CA 1
ATOM 10002 C C . ASN B 1 243 ? 47.423 10.833 -28.605 1.00 41.52 541 ASN B C 1
ATOM 10003 O O . ASN B 1 243 ? 48.131 10.468 -29.544 1.00 42.42 541 ASN B O 1
ATOM 10014 N N . ILE B 1 244 ? 46.275 11.489 -28.768 1.00 39.25 542 ILE B N 1
ATOM 10015 C CA . ILE B 1 244 ? 45.701 11.746 -30.086 1.00 35.88 542 ILE B CA 1
ATOM 10016 C C . ILE B 1 244 ? 45.612 13.238 -30.370 1.00 36.28 542 ILE B C 1
ATOM 10017 O O . ILE B 1 244 ? 44.840 13.956 -29.740 1.00 35.84 542 ILE B O 1
ATOM 10033 N N . GLN B 1 245 ? 46.417 13.692 -31.324 1.00 37.28 543 GLN B N 1
ATOM 10034 C CA . GLN B 1 245 ? 46.322 15.052 -31.830 1.00 38.60 543 GLN B CA 1
ATOM 10035 C C . GLN B 1 245 ? 45.347 15.063 -33.000 1.00 34.22 543 GLN B C 1
ATOM 10036 O O . GLN B 1 245 ? 45.617 14.482 -34.051 1.00 35.54 543 GLN B O 1
ATOM 10050 N N . VAL B 1 246 ? 44.203 15.711 -32.814 1.00 30.12 544 VAL B N 1
ATOM 10051 C CA . VAL B 1 246 ? 43.197 15.772 -33.866 1.00 25.94 544 VAL B CA 1
ATOM 10052 C C . VAL B 1 246 ? 43.657 16.754 -34.944 1.00 25.47 544 VAL B C 1
ATOM 10053 O O . VAL B 1 246 ? 43.989 17.899 -34.636 1.00 24.05 544 VAL B O 1
ATOM 10066 N N . PRO B 1 247 ? 43.675 16.314 -36.216 1.00 26.02 545 PRO B N 1
ATOM 10067 C CA . PRO B 1 247 ? 44.058 17.253 -37.274 1.00 26.64 545 PRO B CA 1
ATOM 10068 C C . PRO B 1 247 ? 43.044 18.366 -37.461 1.00 27.55 545 PRO B C 1
ATOM 10069 O O . PRO B 1 247 ? 41.844 18.132 -37.321 1.00 27.88 545 PRO B O 1
ATOM 10080 N N . SER B 1 248 ? 43.519 19.566 -37.768 1.00 28.27 546 SER B N 1
ATOM 10081 C CA . SER B 1 248 ? 42.614 20.649 -38.102 1.00 28.91 546 SER B CA 1
ATOM 10082 C C . SER B 1 248 ? 41.865 20.268 -39.372 1.00 28.46 546 SER B C 1
ATOM 10083 O O . SER B 1 248 ? 42.432 19.652 -40.272 1.00 29.09 546 SER B O 1
ATOM 10091 N N . ASP B 1 249 ? 40.594 20.643 -39.444 1.00 28.29 547 ASP B N 1
ATOM 10092 C CA . ASP B 1 249 ? 39.739 20.216 -40.542 1.00 28.49 547 ASP B CA 1
ATOM 10093 C C . ASP B 1 249 ? 40.123 20.936 -41.830 1.00 26.57 547 ASP B C 1
ATOM 10094 O O . ASP B 1 249 ? 40.007 22.159 -41.928 1.00 25.73 547 ASP B O 1
ATOM 10103 N N . ILE B 1 250 ? 40.581 20.171 -42.815 1.00 25.62 548 ILE B N 1
ATOM 10104 C CA . ILE B 1 250 ? 40.986 20.743 -44.093 1.00 25.34 548 ILE B CA 1
ATOM 10105 C C . ILE B 1 250 ? 39.801 21.384 -44.811 1.00 24.75 548 ILE B C 1
ATOM 10106 O O . ILE B 1 250 ? 39.968 22.350 -45.554 1.00 22.59 548 ILE B O 1
ATOM 10122 N N . SER B 1 251 ? 38.601 20.864 -44.572 1.00 26.34 549 SER B N 1
ATOM 10123 C CA . SER B 1 251 ? 37.407 21.425 -45.196 1.00 26.39 549 SER B CA 1
ATOM 10124 C C . SER B 1 251 ? 37.149 22.839 -44.685 1.00 24.12 549 SER B C 1
ATOM 10125 O O . SER B 1 251 ? 36.624 23.685 -45.406 1.00 23.50 549 SER B O 1
ATOM 10133 N N . SER B 1 252 ? 37.523 23.087 -43.435 1.00 23.60 550 SER B N 1
ATOM 10134 C CA . SER B 1 252 ? 37.434 24.419 -42.853 1.00 22.79 550 SER B CA 1
ATOM 10135 C C . SER B 1 252 ? 38.618 25.273 -43.291 1.00 22.38 550 SER B C 1
ATOM 10136 O O . SER B 1 252 ? 38.471 26.456 -43.597 1.00 21.99 550 SER B O 1
ATOM 10144 N N . ALA B 1 253 ? 39.792 24.655 -43.323 1.00 23.13 551 ALA B N 1
ATOM 10145 C CA . ALA B 1 253 ? 41.015 25.338 -43.718 1.00 23.81 551 ALA B CA 1
ATOM 10146 C C . ALA B 1 253 ? 40.924 25.862 -45.151 1.00 24.52 551 ALA B C 1
ATOM 10147 O O . ALA B 1 253 ? 41.518 26.886 -45.483 1.00 25.14 551 ALA B O 1
ATOM 10154 N N . ALA B 1 254 ? 40.170 25.158 -45.990 1.00 25.10 552 ALA B N 1
ATOM 10155 C CA . ALA B 1 254 ? 40.067 25.485 -47.412 1.00 24.65 552 ALA B CA 1
ATOM 10156 C C . ALA B 1 254 ? 39.578 26.911 -47.644 1.00 24.98 552 ALA B C 1
ATOM 10157 O O . ALA B 1 254 ? 39.993 27.563 -48.601 1.00 25.97 552 ALA B O 1
ATOM 10164 N N . PHE B 1 255 ? 38.692 27.392 -46.776 1.00 23.82 553 PHE B N 1
ATOM 10165 C CA . PHE B 1 255 ? 38.150 28.739 -46.917 1.00 23.12 553 PHE B CA 1
ATOM 10166 C C . PHE B 1 255 ? 39.251 29.780 -46.782 1.00 22.06 553 PHE B C 1
ATOM 10167 O O . PHE B 1 255 ? 39.224 30.817 -47.443 1.00 22.59 553 PHE B O 1
ATOM 10184 N N . PHE B 1 256 ? 40.223 29.500 -45.921 1.00 21.14 554 PHE B N 1
ATOM 10185 C CA . PHE B 1 256 ? 41.324 30.427 -45.694 1.00 20.89 554 PHE B CA 1
ATOM 10186 C C . PHE B 1 256 ? 42.411 30.261 -46.749 1.00 20.22 554 PHE B C 1
ATOM 10187 O O . PHE B 1 256 ? 43.139 31.209 -47.049 1.00 19.90 554 PHE B O 1
ATOM 10204 N N . MET B 1 257 ? 42.519 29.061 -47.313 1.00 19.86 555 MET B N 1
ATOM 10205 C CA . MET B 1 257 ? 43.384 28.849 -48.467 1.00 20.72 555 MET B CA 1
ATOM 10206 C C . MET B 1 257 ? 42.928 29.761 -49.598 1.00 21.41 555 MET B C 1
ATOM 10207 O O . MET B 1 257 ? 43.719 30.520 -50.155 1.00 22.68 555 MET B O 1
ATOM 10221 N N . VAL B 1 258 ? 41.635 29.695 -49.909 1.00 20.74 556 VAL B N 1
ATOM 10222 C CA . VAL B 1 258 ? 41.051 30.499 -50.975 1.00 20.94 556 VAL B CA 1
ATOM 10223 C C . VAL B 1 258 ? 41.192 31.984 -50.649 1.00 23.13 556 VAL B C 1
ATOM 10224 O O . VAL B 1 258 ? 41.596 32.772 -51.502 1.00 22.78 556 VAL B O 1
ATOM 10237 N N . GLY B 1 259 ? 40.874 32.352 -49.411 1.00 25.08 557 GLY B N 1
ATOM 10238 C CA . GLY B 1 259 ? 40.924 33.739 -48.981 1.00 27.19 557 GLY B CA 1
ATOM 10239 C C . GLY B 1 259 ? 42.296 34.348 -49.182 1.00 27.07 557 GLY B C 1
ATOM 10240 O O . GLY B 1 259 ? 42.421 35.502 -49.592 1.00 29.34 557 GLY B O 1
ATOM 10244 N N . ALA B 1 260 ? 43.329 33.565 -48.891 1.00 24.88 558 ALA B N 1
ATOM 10245 C CA . ALA B 1 260 ? 44.703 34.020 -49.045 1.00 23.37 558 ALA B CA 1
ATOM 10246 C C . ALA B 1 260 ? 45.077 34.157 -50.516 1.00 22.77 558 ALA B C 1
ATOM 10247 O O . ALA B 1 260 ? 45.794 35.082 -50.903 1.00 23.29 558 ALA B O 1
ATOM 10254 N N . ALA B 1 261 ? 44.570 33.245 -51.338 1.00 21.52 559 ALA B N 1
ATOM 10255 C CA . ALA B 1 261 ? 44.958 33.191 -52.742 1.00 21.85 559 ALA B CA 1
ATOM 10256 C C . ALA B 1 261 ? 44.311 34.309 -53.562 1.00 23.54 559 ALA B C 1
ATOM 10257 O O . ALA B 1 261 ? 44.794 34.643 -54.643 1.00 23.60 559 ALA B O 1
ATOM 10264 N N . ILE B 1 262 ? 43.236 34.896 -53.042 1.00 25.03 560 ILE B N 1
ATOM 10265 C CA . ILE B 1 262 ? 42.513 35.941 -53.766 1.00 27.96 560 ILE B CA 1
ATOM 10266 C C . ILE B 1 262 ? 42.788 37.334 -53.202 1.00 28.94 560 ILE B C 1
ATOM 10267 O O . ILE B 1 262 ? 42.309 38.328 -53.742 1.00 30.74 560 ILE B O 1
ATOM 10283 N N . THR B 1 263 ? 43.558 37.400 -52.118 1.00 28.13 561 THR B N 1
ATOM 10284 C CA . THR B 1 263 ? 43.859 38.669 -51.457 1.00 27.88 561 THR B CA 1
ATOM 10285 C C . THR B 1 263 ? 45.310 39.071 -51.694 1.00 29.58 561 THR B C 1
ATOM 10286 O O . THR B 1 263 ? 46.226 38.287 -51.458 1.00 29.64 561 THR B O 1
ATOM 10297 N N . GLU B 1 264 ? 45.506 40.296 -52.169 1.00 31.95 562 GLU B N 1
ATOM 10298 C CA . GLU B 1 264 ? 46.834 40.793 -52.512 1.00 34.04 562 GLU B CA 1
ATOM 10299 C C . GLU B 1 264 ? 47.782 40.801 -51.315 1.00 35.12 562 GLU B C 1
ATOM 10300 O O . GLU B 1 264 ? 47.459 41.335 -50.256 1.00 35.07 562 GLU B O 1
ATOM 10312 N N . GLY B 1 265 ? 48.954 40.201 -51.497 1.00 36.44 563 GLY B N 1
ATOM 10313 C CA . GLY B 1 265 ? 49.995 40.224 -50.485 1.00 38.03 563 GLY B CA 1
ATOM 10314 C C . GLY B 1 265 ? 49.661 39.411 -49.251 1.00 36.69 563 GLY B C 1
ATOM 10315 O O . GLY B 1 265 ? 50.334 39.522 -48.226 1.00 38.34 563 GLY B O 1
ATOM 10319 N N . ALA B 1 266 ? 48.624 38.587 -49.350 1.00 33.68 564 ALA B N 1
ATOM 10320 C CA . ALA B 1 266 ? 48.205 37.758 -48.231 1.00 31.62 564 ALA B CA 1
ATOM 10321 C C . ALA B 1 266 ? 49.319 36.809 -47.827 1.00 31.63 564 ALA B C 1
ATOM 10322 O O . ALA B 1 266 ? 50.121 36.388 -48.656 1.00 32.34 564 ALA B O 1
ATOM 10329 N N . ASP B 1 267 ? 49.364 36.484 -46.542 1.00 31.59 565 ASP B N 1
ATOM 10330 C CA . ASP B 1 267 ? 50.353 35.557 -46.018 1.00 31.72 565 ASP B CA 1
ATOM 10331 C C . ASP B 1 267 ? 49.727 34.794 -44.859 1.00 28.43 565 ASP B C 1
ATOM 10332 O O . ASP B 1 267 ? 49.615 35.310 -43.747 1.00 27.91 565 ASP B O 1
ATOM 10341 N N . VAL B 1 268 ? 49.293 33.572 -45.150 1.00 26.30 566 VAL B N 1
ATOM 10342 C CA . VAL B 1 268 ? 48.572 32.748 -44.193 1.00 26.33 566 VAL B CA 1
ATOM 10343 C C . VAL B 1 268 ? 49.242 31.391 -44.027 1.00 26.96 566 VAL B C 1
ATOM 10344 O O . VAL B 1 268 ? 49.593 30.735 -45.010 1.00 26.14 566 VAL B O 1
ATOM 10357 N N . VAL B 1 269 ? 49.426 30.993 -42.771 1.00 27.81 567 VAL B N 1
ATOM 10358 C CA . VAL B 1 269 ? 49.889 29.655 -42.429 1.00 28.14 567 VAL B CA 1
ATOM 10359 C C . VAL B 1 269 ? 48.791 28.948 -41.650 1.00 27.31 567 VAL B C 1
ATOM 10360 O O . VAL B 1 269 ? 48.408 29.392 -40.568 1.00 29.03 567 VAL B O 1
ATOM 10373 N N . LEU B 1 270 ? 48.288 27.850 -42.202 1.00 25.91 568 LEU B N 1
ATOM 10374 C CA . LEU B 1 270 ? 47.290 27.035 -41.522 1.00 24.59 568 LEU B CA 1
ATOM 10375 C C . LEU B 1 270 ? 47.974 25.807 -40.930 1.00 25.53 568 LEU B C 1
ATOM 10376 O O . LEU B 1 270 ? 48.468 24.940 -41.652 1.00 25.52 568 LEU B O 1
ATOM 10392 N N . GLU B 1 271 ? 48.023 25.765 -39.604 1.00 26.79 569 GLU B N 1
ATOM 10393 C CA . GLU B 1 271 ? 48.776 24.745 -38.881 1.00 27.58 569 GLU B CA 1
ATOM 10394 C C . GLU B 1 271 ? 47.965 23.479 -38.600 1.00 26.18 569 GLU B C 1
ATOM 10395 O O . GLU B 1 271 ? 46.743 23.525 -38.457 1.00 24.79 569 GLU B O 1
ATOM 10407 N N . ALA B 1 272 ? 48.676 22.355 -38.543 1.00 26.37 570 ALA B N 1
ATOM 10408 C CA . ALA B 1 272 ? 48.112 21.061 -38.170 1.00 26.42 570 ALA B CA 1
ATOM 10409 C C . ALA B 1 272 ? 46.911 20.679 -39.028 1.00 24.93 570 ALA B C 1
ATOM 10410 O O . ALA B 1 272 ? 45.958 20.074 -38.540 1.00 24.24 570 ALA B O 1
ATOM 10417 N N . VAL B 1 273 ? 46.978 21.001 -40.314 1.00 24.41 571 VAL B N 1
ATOM 10418 C CA . VAL B 1 273 ? 45.922 20.629 -41.240 1.00 24.49 571 VAL B CA 1
ATOM 10419 C C . VAL B 1 273 ? 46.072 19.169 -41.640 1.00 24.81 571 VAL B C 1
ATOM 10420 O O . VAL B 1 273 ? 47.149 18.736 -42.052 1.00 25.29 571 VAL B O 1
ATOM 10433 N N . GLY B 1 274 ? 44.988 18.414 -41.503 1.00 24.61 572 GLY B N 1
ATOM 10434 C CA . GLY B 1 274 ? 44.962 17.040 -41.963 1.00 25.65 572 GLY B CA 1
ATOM 10435 C C . GLY B 1 274 ? 45.088 17.002 -43.472 1.00 26.25 572 GLY B C 1
ATOM 10436 O O . GLY B 1 274 ? 44.347 17.690 -44.172 1.00 25.76 572 GLY B O 1
ATOM 10440 N N . ILE B 1 275 ? 46.014 16.192 -43.977 1.00 27.55 573 ILE B N 1
ATOM 10441 C CA . ILE B 1 275 ? 46.217 16.071 -45.417 1.00 28.08 573 ILE B CA 1
ATOM 10442 C C . ILE B 1 275 ? 46.050 14.612 -45.821 1.00 28.24 573 ILE B C 1
ATOM 10443 O O . ILE B 1 275 ? 46.800 14.082 -46.641 1.00 27.91 573 ILE B O 1
ATOM 10459 N N . ASN B 1 276 ? 45.037 13.982 -45.233 1.00 29.29 574 ASN B N 1
ATOM 10460 C CA . ASN B 1 276 ? 44.611 12.647 -45.621 1.00 31.31 574 ASN B CA 1
ATOM 10461 C C . ASN B 1 276 ? 44.337 12.640 -47.121 1.00 32.90 574 ASN B C 1
ATOM 10462 O O . ASN B 1 276 ? 43.549 13.455 -47.600 1.00 32.98 574 ASN B O 1
ATOM 10473 N N . PRO B 1 277 ? 44.984 11.728 -47.871 1.00 34.65 575 PRO B N 1
ATOM 10474 C CA . PRO B 1 277 ? 44.885 11.786 -49.338 1.00 35.97 575 PRO B CA 1
ATOM 10475 C C . PRO B 1 277 ? 43.451 11.720 -49.870 1.00 36.50 575 PRO B C 1
ATOM 10476 O O . PRO B 1 277 ? 43.217 12.067 -51.028 1.00 36.58 575 PRO B O 1
ATOM 10487 N N . THR B 1 278 ? 42.509 11.300 -49.031 1.00 36.78 576 THR B N 1
ATOM 10488 C CA . THR B 1 278 ? 41.101 11.263 -49.412 1.00 38.46 576 THR B CA 1
ATOM 10489 C C . THR B 1 278 ? 40.429 12.617 -49.190 1.00 39.12 576 THR B C 1
ATOM 10490 O O . THR B 1 278 ? 39.218 12.749 -49.369 1.00 39.81 576 THR B O 1
ATOM 10501 N N . ARG B 1 279 ? 41.219 13.623 -48.817 1.00 38.29 577 ARG B N 1
ATOM 10502 C CA . ARG B 1 279 ? 40.674 14.915 -48.407 1.00 36.90 577 ARG B CA 1
ATOM 10503 C C . ARG B 1 279 ? 41.398 16.111 -49.031 1.00 33.76 577 ARG B C 1
ATOM 10504 O O . ARG B 1 279 ? 40.974 17.254 -48.853 1.00 32.44 577 ARG B O 1
ATOM 10525 N N . THR B 1 280 ? 42.474 15.850 -49.767 1.00 33.10 578 THR B N 1
ATOM 10526 C CA . THR B 1 280 ? 43.399 16.910 -50.171 1.00 31.32 578 THR B CA 1
ATOM 10527 C C . THR B 1 280 ? 43.152 17.458 -51.578 1.00 31.47 578 THR B C 1
ATOM 10528 O O . THR B 1 280 ? 44.039 18.059 -52.179 1.00 30.96 578 THR B O 1
ATOM 10539 N N . GLY B 1 281 ? 41.951 17.259 -52.105 1.00 32.59 579 GLY B N 1
ATOM 10540 C CA . GLY B 1 281 ? 41.652 17.703 -53.454 1.00 34.58 579 GLY B CA 1
ATOM 10541 C C . GLY B 1 281 ? 41.745 19.213 -53.638 1.00 32.17 579 GLY B C 1
ATOM 10542 O O . GLY B 1 281 ? 42.162 19.681 -54.696 1.00 33.32 579 GLY B O 1
ATOM 10546 N N . VAL B 1 282 ? 41.363 19.977 -52.617 1.00 28.67 580 VAL B N 1
ATOM 10547 C CA . VAL B 1 282 ? 41.389 21.436 -52.706 1.00 26.48 580 VAL B CA 1
ATOM 10548 C C . VAL B 1 282 ? 42.822 21.950 -52.870 1.00 25.09 580 VAL B C 1
ATOM 10549 O O . VAL B 1 282 ? 43.062 22.935 -53.567 1.00 24.02 580 VAL B O 1
ATOM 10562 N N . ILE B 1 283 ? 43.771 21.272 -52.233 1.00 24.78 581 ILE B N 1
ATOM 10563 C CA . ILE B 1 283 ? 45.179 21.642 -52.339 1.00 23.97 581 ILE B CA 1
ATOM 10564 C C . ILE B 1 283 ? 45.683 21.453 -53.766 1.00 25.51 581 ILE B C 1
ATOM 10565 O O . ILE B 1 283 ? 46.304 22.350 -54.339 1.00 24.78 581 ILE B O 1
ATOM 10581 N N . GLU B 1 284 ? 45.417 20.281 -54.331 1.00 27.23 582 GLU B N 1
ATOM 10582 C CA . GLU B 1 284 ? 45.874 19.962 -55.676 1.00 30.31 582 GLU B CA 1
ATOM 10583 C C . GLU B 1 284 ? 45.252 20.893 -56.715 1.00 30.82 582 GLU B C 1
ATOM 10584 O O . GLU B 1 284 ? 45.936 21.349 -57.632 1.00 31.15 582 GLU B O 1
ATOM 10596 N N . ILE B 1 285 ? 43.963 21.186 -56.562 1.00 30.11 583 ILE B N 1
ATOM 10597 C CA . ILE B 1 285 ? 43.263 22.028 -57.526 1.00 29.48 583 ILE B CA 1
ATOM 10598 C C . ILE B 1 285 ? 43.810 23.453 -57.496 1.00 28.06 583 ILE B C 1
ATOM 10599 O O . ILE B 1 285 ? 44.081 24.036 -58.544 1.00 29.05 583 ILE B O 1
ATOM 10615 N N . LEU B 1 286 ? 43.980 24.008 -56.301 1.00 26.14 584 LEU B N 1
ATOM 10616 C CA . LEU B 1 286 ? 44.522 25.355 -56.169 1.00 25.45 584 LEU B CA 1
ATOM 10617 C C . LEU B 1 286 ? 45.937 25.427 -56.726 1.00 27.99 584 LEU B C 1
ATOM 10618 O O . LEU B 1 286 ? 46.298 26.395 -57.394 1.00 28.29 584 LEU B O 1
ATOM 10634 N N . LYS B 1 287 ? 46.735 24.400 -56.454 1.00 30.26 585 LYS B N 1
ATOM 10635 C CA . LYS B 1 287 ? 48.090 24.327 -56.987 1.00 32.51 585 LYS B CA 1
ATOM 10636 C C . LYS B 1 287 ? 48.084 24.366 -58.516 1.00 33.38 585 LYS B C 1
ATOM 10637 O O . LYS B 1 287 ? 48.907 25.044 -59.129 1.00 34.64 585 LYS B O 1
ATOM 10656 N N . GLN B 1 288 ? 47.145 23.648 -59.124 1.00 33.13 586 GLN B N 1
ATOM 10657 C CA . GLN B 1 288 ? 47.047 23.604 -60.579 1.00 34.78 586 GLN B CA 1
ATOM 10658 C C . GLN B 1 288 ? 46.505 24.918 -61.135 1.00 34.43 586 GLN B C 1
ATOM 10659 O O . GLN B 1 288 ? 46.701 25.231 -62.307 1.00 36.53 586 GLN B O 1
ATOM 10673 N N . MET B 1 289 ? 45.816 25.680 -60.289 1.00 32.33 587 MET B N 1
ATOM 10674 C CA . MET B 1 289 ? 45.341 27.011 -60.659 1.00 31.81 587 MET B CA 1
ATOM 10675 C C . MET B 1 289 ? 46.441 28.059 -60.472 1.00 32.03 587 MET B C 1
ATOM 10676 O O . MET B 1 289 ? 46.199 29.260 -60.602 1.00 31.84 587 MET B O 1
ATOM 10690 N N . GLY B 1 290 ? 47.648 27.596 -60.157 1.00 31.97 588 GLY B N 1
ATOM 10691 C CA . GLY B 1 290 ? 48.806 28.466 -60.057 1.00 32.91 588 GLY B CA 1
ATOM 10692 C C . GLY B 1 290 ? 48.910 29.173 -58.718 1.00 32.08 588 GLY B C 1
ATOM 10693 O O . GLY B 1 290 ? 49.644 30.154 -58.585 1.00 33.44 588 GLY B O 1
ATOM 10697 N N . ALA B 1 291 ? 48.179 28.676 -57.724 1.00 29.72 589 ALA B N 1
ATOM 10698 C CA . ALA B 1 291 ? 48.195 29.272 -56.393 1.00 28.69 589 ALA B CA 1
ATOM 10699 C C . ALA B 1 291 ? 49.567 29.123 -55.751 1.00 28.97 589 ALA B C 1
ATOM 10700 O O . ALA B 1 291 ? 50.239 28.108 -55.931 1.00 28.92 589 ALA B O 1
ATOM 10707 N N . ASP B 1 292 ? 49.979 30.142 -55.006 1.00 29.40 590 ASP B N 1
ATOM 10708 C CA . ASP B 1 292 ? 51.204 30.063 -54.225 1.00 30.26 590 ASP B CA 1
ATOM 10709 C C . ASP B 1 292 ? 50.883 29.386 -52.897 1.00 28.90 590 ASP B C 1
ATOM 10710 O O . ASP B 1 292 ? 50.654 30.047 -51.883 1.00 28.48 590 ASP B O 1
ATOM 10719 N N . LEU B 1 293 ? 50.887 28.057 -52.923 1.00 28.10 591 LEU B N 1
ATOM 10720 C CA . LEU B 1 293 ? 50.434 27.247 -51.802 1.00 26.62 591 LEU B CA 1
ATOM 10721 C C . LEU B 1 293 ? 51.386 26.073 -51.613 1.00 28.34 591 LEU B C 1
ATOM 10722 O O . LEU B 1 293 ? 51.494 25.208 -52.483 1.00 28.11 591 LEU B O 1
ATOM 10738 N N . THR B 1 294 ? 52.062 26.044 -50.469 1.00 30.29 592 THR B N 1
ATOM 10739 C CA . THR B 1 294 ? 53.044 25.005 -50.173 1.00 32.61 592 THR B CA 1
ATOM 10740 C C . THR B 1 294 ? 52.614 24.163 -48.979 1.00 31.31 592 THR B C 1
ATOM 10741 O O . THR B 1 294 ? 51.890 24.630 -48.101 1.00 31.38 592 THR B O 1
ATOM 10752 N N . VAL B 1 295 ? 53.081 22.920 -48.959 1.00 31.18 593 VAL B N 1
ATOM 10753 C CA . VAL B 1 295 ? 52.800 21.992 -47.876 1.00 30.92 593 VAL B CA 1
ATOM 10754 C C . VAL B 1 295 ? 54.095 21.737 -47.126 1.00 33.64 593 VAL B C 1
ATOM 10755 O O . VAL B 1 295 ? 55.005 21.093 -47.644 1.00 35.64 593 VAL B O 1
ATOM 10768 N N . GLU B 1 296 ? 54.170 22.264 -45.908 1.00 34.48 594 GLU B N 1
ATOM 10769 C CA . GLU B 1 296 ? 55.390 22.215 -45.111 1.00 37.66 594 GLU B CA 1
ATOM 10770 C C . GLU B 1 296 ? 55.184 21.420 -43.826 1.00 33.72 594 GLU B C 1
ATOM 10771 O O . GLU B 1 296 ? 54.052 21.136 -43.435 1.00 32.33 594 GLU B O 1
ATOM 10783 N N . ASN B 1 297 ? 56.291 21.078 -43.172 1.00 32.04 595 ASN B N 1
ATOM 10784 C CA . ASN B 1 297 ? 56.263 20.455 -41.854 1.00 29.16 595 ASN B CA 1
ATOM 10785 C C . ASN B 1 297 ? 55.364 19.224 -41.788 1.00 28.53 595 ASN B C 1
ATOM 10786 O O . ASN B 1 297 ? 54.520 19.108 -40.902 1.00 25.81 595 ASN B O 1
ATOM 10797 N N . GLU B 1 298 ? 55.552 18.299 -42.722 1.00 31.10 596 GLU B N 1
ATOM 10798 C CA . GLU B 1 298 ? 54.723 17.103 -42.760 1.00 33.40 596 GLU B CA 1
ATOM 10799 C C . GLU B 1 298 ? 55.130 16.156 -41.643 1.00 32.65 596 GLU B C 1
ATOM 10800 O O . GLU B 1 298 ? 56.296 15.795 -41.515 1.00 34.85 596 GLU B O 1
ATOM 10812 N N . ARG B 1 299 ? 54.157 15.766 -40.830 1.00 31.16 597 ARG B N 1
ATOM 10813 C CA . ARG B 1 299 ? 54.390 14.797 -39.770 1.00 31.83 597 ARG B CA 1
ATOM 10814 C C . ARG B 1 299 ? 53.112 14.009 -39.517 1.00 31.22 597 ARG B C 1
ATOM 10815 O O . ARG B 1 299 ? 52.123 14.154 -40.239 1.00 26.99 597 ARG B O 1
ATOM 10836 N N . ILE B 1 300 ? 53.154 13.161 -38.496 1.00 35.29 598 ILE B N 1
ATOM 10837 C CA . ILE B 1 300 ? 52.055 12.259 -38.194 1.00 37.84 598 ILE B CA 1
ATOM 10838 C C . ILE B 1 300 ? 51.393 12.645 -36.882 1.00 36.88 598 ILE B C 1
ATOM 10839 O O . ILE B 1 300 ? 52.058 13.063 -35.933 1.00 39.50 598 ILE B O 1
ATOM 10855 N N . ALA B 1 301 ? 50.074 12.505 -36.851 1.00 34.70 599 ALA B N 1
ATOM 10856 C CA . ALA B 1 301 ? 49.290 12.724 -35.645 1.00 33.60 599 ALA B CA 1
ATOM 10857 C C . ALA B 1 301 ? 48.252 11.618 -35.585 1.00 37.68 599 ALA B C 1
ATOM 10858 O O . ALA B 1 301 ? 47.391 11.514 -36.458 1.00 34.04 599 ALA B O 1
ATOM 10865 N N . GLY B 1 302 ? 48.324 10.808 -34.534 1.00 43.72 600 GLY B N 1
ATOM 10866 C CA . GLY B 1 302 ? 47.504 9.617 -34.450 1.00 48.41 600 GLY B CA 1
ATOM 10867 C C . GLY B 1 302 ? 47.829 8.730 -35.639 1.00 47.28 600 GLY B C 1
ATOM 10868 O O . GLY B 1 302 ? 48.977 8.329 -35.827 1.00 50.59 600 GLY B O 1
ATOM 10872 N N . GLY B 1 303 ? 46.814 8.445 -36.448 1.00 43.79 601 GLY B N 1
ATOM 10873 C CA . GLY B 1 303 ? 46.968 7.656 -37.659 1.00 40.39 601 GLY B CA 1
ATOM 10874 C C . GLY B 1 303 ? 46.815 8.532 -38.889 1.00 37.70 601 GLY B C 1
ATOM 10875 O O . GLY B 1 303 ? 46.715 8.033 -40.010 1.00 36.48 601 GLY B O 1
ATOM 10879 N N . GLU B 1 304 ? 46.819 9.845 -38.675 1.00 36.36 602 GLU B N 1
ATOM 10880 C CA . GLU B 1 304 ? 46.545 10.811 -39.734 1.00 33.92 602 GLU B CA 1
ATOM 10881 C C . GLU B 1 304 ? 47.776 11.642 -40.089 1.00 33.05 602 GLU B C 1
ATOM 10882 O O . GLU B 1 304 ? 48.475 12.128 -39.199 1.00 33.36 602 GLU B O 1
ATOM 10894 N N . PRO B 1 305 ? 48.048 11.814 -41.394 1.00 32.16 603 PRO B N 1
ATOM 10895 C CA . PRO B 1 305 ? 49.156 12.694 -41.768 1.00 30.54 603 PRO B CA 1
ATOM 10896 C C . PRO B 1 305 ? 48.727 14.146 -41.658 1.00 27.10 603 PRO B C 1
ATOM 10897 O O . PRO B 1 305 ? 47.613 14.473 -42.062 1.00 26.83 603 PRO B O 1
ATOM 10908 N N . ILE B 1 306 ? 49.592 14.998 -41.118 1.00 25.60 604 ILE B N 1
ATOM 10909 C CA . ILE B 1 306 ? 49.279 16.413 -40.981 1.00 23.91 604 ILE B CA 1
ATOM 10910 C C . ILE B 1 306 ? 50.425 17.258 -41.499 1.00 24.00 604 ILE B C 1
ATOM 10911 O O . ILE B 1 306 ? 51.554 16.785 -41.640 1.00 24.86 604 ILE B O 1
ATOM 10927 N N . ALA B 1 307 ? 50.114 18.511 -41.803 1.00 22.88 605 ALA B N 1
ATOM 10928 C CA . ALA B 1 307 ? 51.097 19.437 -42.326 1.00 22.84 605 ALA B CA 1
ATOM 10929 C C . ALA B 1 307 ? 50.638 20.863 -42.111 1.00 22.61 605 ALA B C 1
ATOM 10930 O O . ALA B 1 307 ? 49.478 21.111 -41.784 1.00 21.31 605 ALA B O 1
ATOM 10937 N N . ASP B 1 308 ? 51.576 21.789 -42.259 1.00 23.44 606 ASP B N 1
ATOM 10938 C CA . ASP B 1 308 ? 51.277 23.209 -42.254 1.00 23.97 606 ASP B CA 1
ATOM 10939 C C . ASP B 1 308 ? 51.101 23.682 -43.693 1.00 24.73 606 ASP B C 1
ATOM 10940 O O . ASP B 1 308 ? 51.949 23.415 -44.545 1.00 25.40 606 ASP B O 1
ATOM 10949 N N . ILE B 1 309 ? 49.996 24.372 -43.960 1.00 24.48 607 ILE B N 1
ATOM 10950 C CA . ILE B 1 309 ? 49.720 24.894 -45.294 1.00 23.81 607 ILE B CA 1
ATOM 10951 C C . ILE B 1 309 ? 50.022 26.387 -45.331 1.00 25.90 607 ILE B C 1
ATOM 10952 O O . ILE B 1 309 ? 49.440 27.168 -44.580 1.00 24.24 607 ILE B O 1
ATOM 10968 N N . HIS B 1 310 ? 50.945 26.766 -46.211 1.00 29.01 608 HIS B N 1
ATOM 10969 C CA . HIS B 1 310 ? 51.386 28.149 -46.343 1.00 31.35 608 HIS B CA 1
ATOM 10970 C C . HIS B 1 310 ? 50.891 28.737 -47.662 1.00 28.91 608 HIS B C 1
ATOM 10971 O O . HIS B 1 310 ? 51.319 28.311 -48.736 1.00 28.61 608 HIS B O 1
ATOM 10986 N N . ILE B 1 311 ? 49.972 29.697 -47.571 1.00 27.08 609 ILE B N 1
ATOM 10987 C CA . ILE B 1 311 ? 49.369 30.308 -48.753 1.00 25.44 609 ILE B CA 1
ATOM 10988 C C . ILE B 1 311 ? 49.705 31.794 -48.844 1.00 28.27 609 ILE B C 1
ATOM 10989 O O . ILE B 1 311 ? 49.545 32.539 -47.873 1.00 27.44 609 ILE B O 1
ATOM 11005 N N . LYS B 1 312 ? 50.149 32.218 -50.026 1.00 31.30 610 LYS B N 1
ATOM 11006 C CA . LYS B 1 312 ? 50.536 33.605 -50.268 1.00 34.41 610 LYS B CA 1
ATOM 11007 C C . LYS B 1 312 ? 49.810 34.195 -51.471 1.00 32.66 610 LYS B C 1
ATOM 11008 O O . LYS B 1 312 ? 49.631 33.531 -52.492 1.00 32.52 610 LYS B O 1
ATOM 11027 N N . GLY B 1 313 ? 49.394 35.451 -51.343 1.00 31.80 611 GLY B N 1
ATOM 11028 C CA . GLY B 1 313 ? 48.763 36.162 -52.439 1.00 30.34 611 GLY B CA 1
ATOM 11029 C C . GLY B 1 313 ? 49.818 36.853 -53.280 1.00 30.67 611 GLY B C 1
ATOM 11030 O O . GLY B 1 313 ? 49.796 38.071 -53.449 1.00 30.41 611 GLY B O 1
ATOM 11034 N N . SER B 1 314 ? 50.747 36.059 -53.803 1.00 31.18 612 SER B N 1
ATOM 11035 C CA . SER B 1 314 ? 51.900 36.575 -54.533 1.00 32.82 612 SER B CA 1
ATOM 11036 C C . SER B 1 314 ? 51.643 36.683 -56.033 1.00 35.40 612 SER B C 1
ATOM 11037 O O . SER B 1 314 ? 52.394 37.340 -56.754 1.00 36.99 612 SER B O 1
ATOM 11045 N N . ARG B 1 315 ? 50.585 36.031 -56.501 1.00 36.07 613 ARG B N 1
ATOM 11046 C CA . ARG B 1 315 ? 50.245 36.053 -57.917 1.00 38.47 613 ARG B CA 1
ATOM 11047 C C . ARG B 1 315 ? 48.777 35.707 -58.131 1.00 37.38 613 ARG B C 1
ATOM 11048 O O . ARG B 1 315 ? 48.099 35.233 -57.222 1.00 35.84 613 ARG B O 1
ATOM 11069 N N . THR B 1 316 ? 48.294 35.955 -59.342 1.00 39.05 614 THR B N 1
ATOM 11070 C CA . THR B 1 316 ? 46.888 35.763 -59.673 1.00 38.42 614 THR B CA 1
ATOM 11071 C C . THR B 1 316 ? 46.593 34.327 -60.094 1.00 37.07 614 THR B C 1
ATOM 11072 O O . THR B 1 316 ? 47.303 33.754 -60.920 1.00 38.00 614 THR B O 1
ATOM 11083 N N . LEU B 1 317 ? 45.549 33.749 -59.507 1.00 35.62 615 LEU B N 1
ATOM 11084 C CA . LEU B 1 317 ? 45.067 32.436 -59.915 1.00 35.37 615 LEU B CA 1
ATOM 11085 C C . LEU B 1 317 ? 44.692 32.443 -61.390 1.00 39.46 615 LEU B C 1
ATOM 11086 O O . LEU B 1 317 ? 44.464 33.499 -61.977 1.00 38.52 615 LEU B O 1
ATOM 11102 N N . LYS B 1 318 ? 44.623 31.255 -61.982 1.00 43.12 616 LYS B N 1
ATOM 11103 C CA . LYS B 1 318 ? 44.195 31.115 -63.368 1.00 47.71 616 LYS B CA 1
ATOM 11104 C C . LYS B 1 318 ? 43.178 29.988 -63.479 1.00 43.85 616 LYS B C 1
ATOM 11105 O O . LYS B 1 318 ? 43.299 28.961 -62.810 1.00 45.46 616 LYS B O 1
ATOM 11124 N N . GLY B 1 319 ? 42.177 30.182 -64.329 1.00 40.21 617 GLY B N 1
ATOM 11125 C CA . GLY B 1 319 ? 41.131 29.194 -64.499 1.00 35.77 617 GLY B CA 1
ATOM 11126 C C . GLY B 1 319 ? 41.646 28.002 -65.276 1.00 35.49 617 GLY B C 1
ATOM 11127 O O . GLY B 1 319 ? 42.428 28.160 -66.213 1.00 35.46 617 GLY B O 1
ATOM 11131 N N . ILE B 1 320 ? 41.208 26.810 -64.888 1.00 35.95 618 ILE B N 1
ATOM 11132 C CA . ILE B 1 320 ? 41.639 25.583 -65.544 1.00 38.23 618 ILE B CA 1
ATOM 11133 C C . ILE B 1 320 ? 40.451 24.660 -65.744 1.00 45.46 618 ILE B C 1
ATOM 11134 O O . ILE B 1 320 ? 39.403 24.837 -65.121 1.00 43.11 618 ILE B O 1
ATOM 11150 N N . HIS B 1 321 ? 40.615 23.677 -66.619 1.00 51.72 619 HIS B N 1
ATOM 11151 C CA . HIS B 1 321 ? 39.683 22.569 -66.674 1.00 58.14 619 HIS B CA 1
ATOM 11152 C C . HIS B 1 321 ? 40.045 21.672 -65.495 1.00 56.75 619 HIS B C 1
ATOM 11153 O O . HIS B 1 321 ? 41.035 20.945 -65.542 1.00 58.59 619 HIS B O 1
ATOM 11167 N N . MET B 1 322 ? 39.251 21.744 -64.432 1.00 54.49 620 MET B N 1
ATOM 11168 C CA . MET B 1 322 ? 39.591 21.090 -63.172 1.00 51.15 620 MET B CA 1
ATOM 11169 C C . MET B 1 322 ? 39.753 19.576 -63.315 1.00 52.32 620 MET B C 1
ATOM 11170 O O . MET B 1 322 ? 38.946 18.927 -63.979 1.00 54.12 620 MET B O 1
ATOM 11184 N N . PRO B 1 323 ? 40.807 19.012 -62.693 1.00 51.69 621 PRO B N 1
ATOM 11185 C CA . PRO B 1 323 ? 41.084 17.575 -62.813 1.00 53.24 621 PRO B CA 1
ATOM 11186 C C . PRO B 1 323 ? 39.992 16.720 -62.176 1.00 52.05 621 PRO B C 1
ATOM 11187 O O . PRO B 1 323 ? 39.651 16.925 -61.010 1.00 51.01 621 PRO B O 1
ATOM 11198 N N . GLU B 1 324 ? 39.464 15.766 -62.934 1.00 52.93 622 GLU B N 1
ATOM 11199 C CA . GLU B 1 324 ? 38.320 14.983 -62.482 1.00 51.94 622 GLU B CA 1
ATOM 11200 C C . GLU B 1 324 ? 38.671 13.994 -61.370 1.00 51.32 622 GLU B C 1
ATOM 11201 O O . GLU B 1 324 ? 37.801 13.606 -60.590 1.00 49.78 622 GLU B O 1
ATOM 11213 N N . ASP B 1 325 ? 39.936 13.595 -61.287 1.00 52.16 623 ASP B N 1
ATOM 11214 C CA . ASP B 1 325 ? 40.354 12.633 -60.268 1.00 53.78 623 ASP B CA 1
ATOM 11215 C C . ASP B 1 325 ? 40.467 13.291 -58.890 1.00 50.02 623 ASP B C 1
ATOM 11216 O O . ASP B 1 325 ? 40.678 12.609 -57.887 1.00 50.13 623 ASP B O 1
ATOM 11225 N N . GLN B 1 326 ? 40.327 14.613 -58.849 1.00 46.96 624 GLN B N 1
ATOM 11226 C CA . GLN B 1 326 ? 40.383 15.356 -57.595 1.00 43.19 624 GLN B CA 1
ATOM 11227 C C . GLN B 1 326 ? 38.988 15.689 -57.070 1.00 43.14 624 GLN B C 1
ATOM 11228 O O . GLN B 1 326 ? 38.844 16.158 -55.940 1.00 41.12 624 GLN B O 1
ATOM 11242 N N . VAL B 1 327 ? 37.963 15.449 -57.884 1.00 45.06 625 VAL B N 1
ATOM 11243 C CA . VAL B 1 327 ? 36.602 15.834 -57.517 1.00 44.99 625 VAL B CA 1
ATOM 11244 C C . VAL B 1 327 ? 36.117 15.097 -56.267 1.00 43.77 625 VAL B C 1
ATOM 11245 O O . VAL B 1 327 ? 35.583 15.726 -55.357 1.00 44.25 625 VAL B O 1
ATOM 11258 N N . PRO B 1 328 ? 36.310 13.768 -56.205 1.00 43.05 626 PRO B N 1
ATOM 11259 C CA . PRO B 1 328 ? 35.899 13.065 -54.983 1.00 41.61 626 PRO B CA 1
ATOM 11260 C C . PRO B 1 328 ? 36.671 13.519 -53.748 1.00 39.45 626 PRO B C 1
ATOM 11261 O O . PRO B 1 328 ? 36.179 13.381 -52.627 1.00 37.56 626 PRO B O 1
ATOM 11272 N N . LEU B 1 329 ? 37.874 14.043 -53.960 1.00 39.45 627 LEU B N 1
ATOM 11273 C CA . LEU B 1 329 ? 38.753 14.423 -52.861 1.00 38.20 627 LEU B CA 1
ATOM 11274 C C . LEU B 1 329 ? 38.533 15.868 -52.411 1.00 35.78 627 LEU B C 1
ATOM 11275 O O . LEU B 1 329 ? 39.110 16.303 -51.415 1.00 34.91 627 LEU B O 1
ATOM 11291 N N . ALA B 1 330 ? 37.696 16.603 -53.141 1.00 35.50 628 ALA B N 1
ATOM 11292 C CA . ALA B 1 330 ? 37.435 18.013 -52.846 1.00 33.57 628 ALA B CA 1
ATOM 11293 C C . ALA B 1 330 ? 35.943 18.312 -52.885 1.00 34.44 628 ALA B C 1
ATOM 11294 O O . ALA B 1 330 ? 35.536 19.451 -53.122 1.00 32.73 628 ALA B O 1
ATOM 11301 N N . ILE B 1 331 ? 35.136 17.285 -52.640 1.00 36.97 629 ILE B N 1
ATOM 11302 C CA . ILE B 1 331 ? 33.699 17.360 -52.874 1.00 39.75 629 ILE B CA 1
ATOM 11303 C C . ILE B 1 331 ? 33.042 18.496 -52.089 1.00 39.63 629 ILE B C 1
ATOM 11304 O O . ILE B 1 331 ? 32.166 19.188 -52.610 1.00 40.21 629 ILE B O 1
ATOM 11320 N N . ASP B 1 332 ? 33.478 18.696 -50.850 1.00 38.64 630 ASP B N 1
ATOM 11321 C CA . ASP B 1 332 ? 32.908 19.732 -49.992 1.00 38.26 630 ASP B CA 1
ATOM 11322 C C . ASP B 1 332 ? 33.594 21.085 -50.164 1.00 34.74 630 ASP B C 1
ATOM 11323 O O . ASP B 1 332 ? 33.134 22.091 -49.622 1.00 34.52 630 ASP B O 1
ATOM 11332 N N . GLU B 1 333 ? 34.693 21.107 -50.911 1.00 31.39 631 GLU B N 1
ATOM 11333 C CA . GLU B 1 333 ? 35.496 22.316 -51.036 1.00 28.14 631 GLU B CA 1
ATOM 11334 C C . GLU B 1 333 ? 35.193 23.088 -52.321 1.00 26.42 631 GLU B C 1
ATOM 11335 O O . GLU B 1 333 ? 35.788 24.133 -52.577 1.00 26.52 631 GLU B O 1
ATOM 11347 N N . PHE B 1 334 ? 34.251 22.600 -53.119 1.00 31.31 632 PHE B N 1
ATOM 11348 C CA . PHE B 1 334 ? 33.952 23.255 -54.389 1.00 30.56 632 PHE B CA 1
ATOM 11349 C C . PHE B 1 334 ? 33.239 24.603 -54.224 1.00 29.98 632 PHE B C 1
ATOM 11350 O O . PHE B 1 334 ? 33.497 25.526 -54.997 1.00 28.83 632 PHE B O 1
ATOM 11367 N N . PRO B 1 335 ? 32.350 24.730 -53.223 1.00 31.02 633 PRO B N 1
ATOM 11368 C CA . PRO B 1 335 ? 31.796 26.066 -52.971 1.00 32.06 633 PRO B CA 1
ATOM 11369 C C . PRO B 1 335 ? 32.889 27.117 -52.773 1.00 32.06 633 PRO B C 1
ATOM 11370 O O . PRO B 1 335 ? 32.785 28.225 -53.298 1.00 32.14 633 PRO B O 1
ATOM 11381 N N . ALA B 1 336 ? 33.936 26.754 -52.039 1.00 31.53 634 ALA B N 1
ATOM 11382 C CA . ALA B 1 336 ? 35.057 27.654 -51.805 1.00 31.01 634 ALA B CA 1
ATOM 11383 C C . ALA B 1 336 ? 35.860 27.866 -53.081 1.00 29.61 634 ALA B C 1
ATOM 11384 O O . ALA B 1 336 ? 36.329 28.971 -53.352 1.00 30.16 634 ALA B O 1
ATOM 11391 N N . LEU B 1 337 ? 36.008 26.804 -53.866 1.00 27.40 635 LEU B N 1
ATOM 11392 C CA . LEU B 1 337 ? 36.800 26.864 -55.086 1.00 26.07 635 LEU B CA 1
ATOM 11393 C C . LEU B 1 337 ? 36.123 27.707 -56.167 1.00 27.98 635 LEU B C 1
ATOM 11394 O O . LEU B 1 337 ? 36.796 28.259 -57.037 1.00 28.74 635 LEU B O 1
ATOM 11410 N N . PHE B 1 338 ? 34.798 27.807 -56.118 1.00 28.44 636 PHE B N 1
ATOM 11411 C CA . PHE B 1 338 ? 34.070 28.630 -57.078 1.00 29.60 636 PHE B CA 1
ATOM 11412 C C . PHE B 1 338 ? 34.376 30.107 -56.850 1.00 27.81 636 PHE B C 1
ATOM 11413 O O . PHE B 1 338 ? 34.398 30.897 -57.793 1.00 28.53 636 PHE B O 1
ATOM 11430 N N . ILE B 1 339 ? 34.597 30.478 -55.594 1.00 25.95 637 ILE B N 1
ATOM 11431 C CA . ILE B 1 339 ? 35.016 31.835 -55.269 1.00 25.68 637 ILE B CA 1
ATOM 11432 C C . ILE B 1 339 ? 36.401 32.092 -55.852 1.00 26.85 637 ILE B C 1
ATOM 11433 O O . ILE B 1 339 ? 36.667 33.163 -56.398 1.00 27.14 637 ILE B O 1
ATOM 11449 N N . ALA B 1 340 ? 37.274 31.093 -55.755 1.00 27.80 638 ALA B N 1
ATOM 11450 C CA . ALA B 1 340 ? 38.617 31.204 -56.303 1.00 29.78 638 ALA B CA 1
ATOM 11451 C C . ALA B 1 340 ? 38.567 31.349 -57.819 1.00 30.79 638 ALA B C 1
ATOM 11452 O O . ALA B 1 340 ? 39.287 32.165 -58.398 1.00 32.16 638 ALA B O 1
ATOM 11459 N N . ALA B 1 341 ? 37.702 30.566 -58.456 1.00 30.51 639 ALA B N 1
ATOM 11460 C CA . ALA B 1 341 ? 37.578 30.585 -59.910 1.00 30.62 639 ALA B CA 1
ATOM 11461 C C . ALA B 1 341 ? 37.117 31.952 -60.411 1.00 30.81 639 ALA B C 1
ATOM 11462 O O . ALA B 1 341 ? 37.538 32.404 -61.475 1.00 33.01 639 ALA B O 1
ATOM 11469 N N . ALA B 1 342 ? 36.263 32.613 -59.636 1.00 29.72 640 ALA B N 1
ATOM 11470 C CA . ALA B 1 342 ? 35.737 33.919 -60.018 1.00 31.15 640 ALA B CA 1
ATOM 11471 C C . ALA B 1 342 ? 36.820 34.992 -59.935 1.00 32.26 640 ALA B C 1
ATOM 11472 O O . ALA B 1 342 ? 36.818 35.946 -60.714 1.00 33.85 640 ALA B O 1
ATOM 11479 N N . CYS B 1 343 ? 37.732 34.840 -58.978 1.00 31.05 641 CYS B N 1
ATOM 11480 C CA . CYS B 1 343 ? 38.839 35.778 -58.815 1.00 32.68 641 CYS B CA 1
ATOM 11481 C C . CYS B 1 343 ? 40.013 35.411 -59.717 1.00 33.53 641 CYS B C 1
ATOM 1148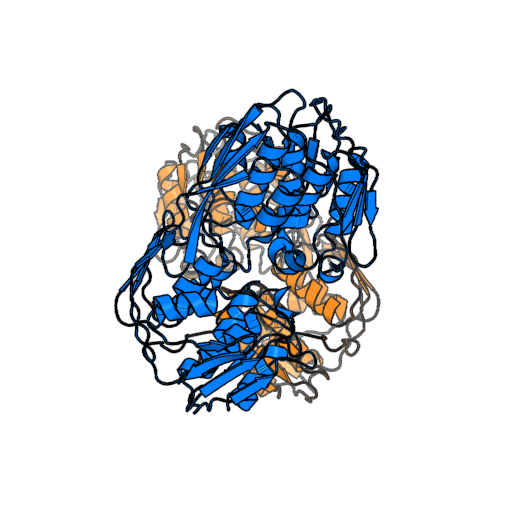2 O O . CYS B 1 343 ? 40.988 36.158 -59.816 1.00 34.66 641 CYS B O 1
ATOM 11490 N N . ALA B 1 344 ? 39.913 34.260 -60.375 1.00 32.68 642 ALA B N 1
ATOM 11491 C CA . ALA B 1 344 ? 40.984 33.776 -61.233 1.00 33.60 642 ALA B CA 1
ATOM 11492 C C . ALA B 1 344 ? 40.940 34.458 -62.595 1.00 36.77 642 ALA B C 1
ATOM 11493 O O . ALA B 1 344 ? 39.925 35.040 -62.983 1.00 37.95 642 ALA B O 1
ATOM 11500 N N . GLU B 1 345 ? 42.055 34.382 -63.312 1.00 37.65 643 GLU B N 1
ATOM 11501 C CA . GLU B 1 345 ? 42.147 34.927 -64.657 1.00 40.76 643 GLU B CA 1
ATOM 11502 C C . GLU B 1 345 ? 41.744 33.873 -65.679 1.00 40.55 643 GLU B C 1
ATOM 11503 O O . GLU B 1 345 ? 42.304 32.777 -65.707 1.00 39.94 643 GLU B O 1
ATOM 11515 N N . GLY B 1 346 ? 40.754 34.202 -66.501 1.00 41.47 644 GLY B N 1
ATOM 11516 C CA . GLY B 1 346 ? 40.302 33.302 -67.545 1.00 42.91 644 GLY B CA 1
ATOM 11517 C C . GLY B 1 346 ? 39.161 32.402 -67.118 1.00 41.80 644 GLY B C 1
ATOM 11518 O O . GLY B 1 346 ? 38.599 32.551 -66.033 1.00 39.71 644 GLY B O 1
ATOM 11522 N N . GLN B 1 347 ? 38.828 31.454 -67.987 1.00 43.76 645 GLN B N 1
ATOM 11523 C CA . GLN B 1 347 ? 37.678 30.583 -67.788 1.00 43.48 645 GLN B CA 1
ATOM 11524 C C . GLN B 1 347 ? 38.016 29.365 -66.934 1.00 41.51 645 GLN B C 1
ATOM 11525 O O . GLN B 1 347 ? 39.096 28.789 -67.058 1.00 41.79 645 GLN B O 1
ATOM 11539 N N . THR B 1 348 ? 37.076 28.979 -66.075 1.00 40.27 646 THR B N 1
ATOM 11540 C CA . THR B 1 348 ? 37.189 27.755 -65.288 1.00 39.09 646 THR B CA 1
ATOM 11541 C C . THR B 1 348 ? 36.072 26.801 -65.701 1.00 41.13 646 THR B C 1
ATOM 11542 O O . THR B 1 348 ? 34.925 27.216 -65.862 1.00 42.67 646 THR B O 1
ATOM 11553 N N . VAL B 1 349 ? 36.413 25.526 -65.876 1.00 41.93 647 VAL B N 1
ATOM 11554 C CA . VAL B 1 349 ? 35.436 24.509 -66.255 1.00 44.84 647 VAL B CA 1
ATOM 11555 C C . VAL B 1 349 ? 35.533 23.324 -65.302 1.00 46.08 647 VAL B C 1
ATOM 11556 O O . VAL B 1 349 ? 36.624 22.822 -65.029 1.00 44.64 647 VAL B O 1
ATOM 11569 N N . LEU B 1 350 ? 34.379 22.887 -64.802 1.00 48.54 648 LEU B N 1
ATOM 11570 C CA . LEU B 1 350 ? 34.297 21.736 -63.909 1.00 49.63 648 LEU B CA 1
ATOM 11571 C C . LEU B 1 350 ? 33.440 20.645 -64.545 1.00 52.06 648 LEU B C 1
ATOM 11572 O O . LEU B 1 350 ? 32.364 20.925 -65.075 1.00 56.09 648 LEU B O 1
ATOM 11588 N N . THR B 1 351 ? 33.933 19.410 -64.511 1.00 50.94 649 THR B N 1
ATOM 11589 C CA . THR B 1 351 ? 33.210 18.271 -65.073 1.00 53.74 649 THR B CA 1
ATOM 11590 C C . THR B 1 351 ? 33.291 17.052 -64.154 1.00 56.15 649 THR B C 1
ATOM 11591 O O . THR B 1 351 ? 34.160 16.975 -63.286 1.00 51.38 649 THR B O 1
ATOM 11602 N N . GLY B 1 352 ? 32.384 16.101 -64.358 1.00 63.53 650 GLY B N 1
ATOM 11603 C CA . GLY B 1 352 ? 32.369 14.873 -63.581 1.00 66.79 650 GLY B CA 1
ATOM 11604 C C . GLY B 1 352 ? 32.023 15.090 -62.120 1.00 63.57 650 GLY B C 1
ATOM 11605 O O . GLY B 1 352 ? 32.510 14.367 -61.251 1.00 64.94 650 GLY B O 1
ATOM 11609 N N . ALA B 1 353 ? 31.174 16.080 -61.853 1.00 60.38 651 ALA B N 1
ATOM 11610 C CA . ALA B 1 353 ? 30.799 16.436 -60.487 1.00 55.92 651 ALA B CA 1
ATOM 11611 C C . ALA B 1 353 ? 29.292 16.339 -60.252 1.00 56.87 651 ALA B C 1
ATOM 11612 O O . ALA B 1 353 ? 28.726 17.140 -59.508 1.00 55.20 651 ALA B O 1
ATOM 11619 N N . ALA B 1 354 ? 28.651 15.358 -60.884 1.00 60.20 652 ALA B N 1
ATOM 11620 C CA . ALA B 1 354 ? 27.210 15.166 -60.744 1.00 63.60 652 ALA B CA 1
ATOM 11621 C C . ALA B 1 354 ? 26.805 14.930 -59.286 1.00 69.11 652 ALA B C 1
ATOM 11622 O O . ALA B 1 354 ? 25.735 15.359 -58.854 1.00 65.23 652 ALA B O 1
ATOM 11629 N N . GLU B 1 355 ? 27.671 14.251 -58.539 1.00 76.83 653 GLU B N 1
ATOM 11630 C CA . GLU B 1 355 ? 27.461 13.997 -57.113 1.00 84.04 653 GLU B CA 1
ATOM 11631 C C . GLU B 1 355 ? 27.248 15.286 -56.315 1.00 82.17 653 GLU B C 1
ATOM 11632 O O . GLU B 1 355 ? 26.595 15.278 -55.272 1.00 83.40 653 GLU B O 1
ATOM 11644 N N . LEU B 1 356 ? 27.795 16.389 -56.815 1.00 79.83 654 LEU B N 1
ATOM 11645 C CA . LEU B 1 356 ? 27.791 17.662 -56.096 1.00 76.51 654 LEU B CA 1
ATOM 11646 C C . LEU B 1 356 ? 26.373 18.217 -55.921 1.00 79.62 654 LEU B C 1
ATOM 11647 O O . LEU B 1 356 ? 26.112 19.027 -55.030 1.00 77.53 654 LEU B O 1
ATOM 11663 N N . ARG B 1 357 ? 25.471 17.779 -56.793 1.00 85.21 655 ARG B N 1
ATOM 11664 C CA . ARG B 1 357 ? 24.047 18.096 -56.709 1.00 90.05 655 ARG B CA 1
ATOM 11665 C C . ARG B 1 357 ? 23.391 17.120 -55.734 1.00 96.70 655 ARG B C 1
ATOM 11666 O O . ARG B 1 357 ? 23.991 16.089 -55.436 1.00 97.49 655 ARG B O 1
ATOM 11687 N N . VAL B 1 358 ? 22.232 17.490 -55.178 1.00 102.36 656 VAL B N 1
ATOM 11688 C CA . VAL B 1 358 ? 21.370 16.605 -54.356 1.00 111.82 656 VAL B CA 1
ATOM 11689 C C . VAL B 1 358 ? 21.535 16.718 -52.836 1.00 116.87 656 VAL B C 1
ATOM 11690 O O . VAL B 1 358 ? 20.651 17.230 -52.145 1.00 116.92 656 VAL B O 1
ATOM 11703 N N . LYS B 1 359 ? 22.674 16.265 -52.329 1.00 122.51 657 LYS B N 1
ATOM 11704 C CA . LYS B 1 359 ? 22.948 16.263 -50.893 1.00 129.41 657 LYS B CA 1
ATOM 11705 C C . LYS B 1 359 ? 23.239 17.601 -50.234 1.00 137.12 657 LYS B C 1
ATOM 11706 O O . LYS B 1 359 ? 24.137 18.331 -50.649 1.00 130.73 657 LYS B O 1
ATOM 11725 N N . GLU B 1 360 ? 22.460 17.900 -49.196 1.00 147.91 658 GLU B N 1
ATOM 11726 C CA . GLU B 1 360 ? 22.659 19.093 -48.386 1.00 149.99 658 GLU B CA 1
ATOM 11727 C C . GLU B 1 360 ? 22.717 20.364 -49.221 1.00 142.13 658 GLU B C 1
ATOM 11728 O O . GLU B 1 360 ? 23.607 21.187 -49.022 1.00 142.54 658 GLU B O 1
ATOM 11740 N N . SER B 1 361 ? 21.785 20.462 -50.174 1.00 131.96 659 SER B N 1
ATOM 11741 C CA . SER B 1 361 ? 21.620 21.574 -51.128 1.00 109.39 659 SER B CA 1
ATOM 11742 C C . SER B 1 361 ? 22.340 21.298 -52.444 1.00 94.68 659 SER B C 1
ATOM 11743 O O . SER B 1 361 ? 23.348 20.592 -52.485 1.00 90.05 659 SER B O 1
ATOM 11751 N N . ASP B 1 362 ? 21.805 21.871 -53.519 1.00 83.76 660 ASP B N 1
ATOM 11752 C CA . ASP B 1 362 ? 22.402 21.750 -54.838 1.00 72.62 660 ASP B CA 1
ATOM 11753 C C . ASP B 1 362 ? 23.427 22.865 -54.894 1.00 62.97 660 ASP B C 1
ATOM 11754 O O . ASP B 1 362 ? 23.144 23.975 -55.349 1.00 59.94 660 ASP B O 1
ATOM 11763 N N . ARG B 1 363 ? 24.634 22.540 -54.452 1.00 58.19 661 ARG B N 1
ATOM 11764 C CA . ARG B 1 363 ? 25.670 23.535 -54.233 1.00 54.03 661 ARG B CA 1
ATOM 11765 C C . ARG B 1 363 ? 26.115 24.208 -55.525 1.00 52.11 661 ARG B C 1
ATOM 11766 O O . ARG B 1 363 ? 26.543 25.359 -55.505 1.00 49.88 661 ARG B O 1
ATOM 11787 N N . ILE B 1 364 ? 26.024 23.501 -56.644 1.00 52.83 662 ILE B N 1
ATOM 11788 C CA . ILE B 1 364 ? 26.358 24.109 -57.924 1.00 52.35 662 ILE B CA 1
ATOM 11789 C C . ILE B 1 364 ? 25.406 25.265 -58.249 1.00 52.01 662 ILE B C 1
ATOM 11790 O O . ILE B 1 364 ? 25.846 26.341 -58.653 1.00 50.99 662 ILE B O 1
ATOM 11806 N N . GLN B 1 365 ? 24.107 25.048 -58.059 1.00 53.20 663 GLN B N 1
ATOM 11807 C CA . GLN B 1 365 ? 23.108 26.036 -58.462 1.00 53.27 663 GLN B CA 1
ATOM 11808 C C . GLN B 1 365 ? 23.014 27.194 -57.471 1.00 50.29 663 GLN B C 1
ATOM 11809 O O . GLN B 1 365 ? 22.886 28.350 -57.872 1.00 48.86 663 GLN B O 1
ATOM 11823 N N . VAL B 1 366 ? 23.073 26.881 -56.180 1.00 49.19 664 VAL B N 1
ATOM 11824 C CA . VAL B 1 366 ? 23.002 27.903 -55.139 1.00 47.85 664 VAL B CA 1
ATOM 11825 C C . VAL B 1 366 ? 24.210 28.837 -55.223 1.00 43.46 664 VAL B C 1
ATOM 11826 O O . VAL B 1 366 ? 24.075 30.052 -55.075 1.00 43.48 664 VAL B O 1
ATOM 11839 N N . MET B 1 367 ? 25.387 28.270 -55.463 1.00 40.45 665 MET B N 1
ATOM 11840 C CA . MET B 1 367 ? 26.582 29.077 -55.669 1.00 37.38 665 MET B CA 1
ATOM 11841 C C . MET B 1 367 ? 26.417 29.913 -56.935 1.00 38.59 665 MET B C 1
ATOM 11842 O O . MET B 1 367 ? 26.774 31.090 -56.965 1.00 37.72 665 MET B O 1
ATOM 11856 N N . ALA B 1 368 ? 25.870 29.295 -57.978 1.00 41.06 666 ALA B N 1
ATOM 11857 C CA . ALA B 1 368 ? 25.634 29.981 -59.245 1.00 42.85 666 ALA B CA 1
ATOM 11858 C C . ALA B 1 368 ? 24.697 31.172 -59.051 1.00 43.95 666 ALA B C 1
ATOM 11859 O O . ALA B 1 368 ? 24.921 32.245 -59.611 1.00 44.05 666 ALA B O 1
ATOM 11866 N N . ASP B 1 369 ? 23.643 30.973 -58.266 1.00 45.19 667 ASP B N 1
ATOM 11867 C CA . ASP B 1 369 ? 22.696 32.043 -57.975 1.00 46.70 667 ASP B CA 1
ATOM 11868 C C . ASP B 1 369 ? 23.396 33.228 -57.316 1.00 44.33 667 ASP B C 1
ATOM 11869 O O . ASP B 1 369 ? 23.259 34.366 -57.763 1.00 45.09 667 ASP B O 1
ATOM 11878 N N . GLY B 1 370 ? 24.152 32.953 -56.259 1.00 41.55 668 GLY B N 1
ATOM 11879 C CA . GLY B 1 370 ? 24.849 34.001 -55.535 1.00 39.77 668 GLY B CA 1
ATOM 11880 C C . GLY B 1 370 ? 25.888 34.701 -56.388 1.00 38.71 668 GLY B C 1
ATOM 11881 O O . GLY B 1 370 ? 25.993 35.927 -56.367 1.00 39.19 668 GLY B O 1
ATOM 11885 N N . LEU B 1 371 ? 26.653 33.921 -57.143 1.00 37.91 669 LEU B N 1
ATOM 11886 C CA . LEU B 1 371 ? 27.685 34.473 -58.013 1.00 37.36 669 LEU B CA 1
ATOM 11887 C C . LEU B 1 371 ? 27.085 35.401 -59.061 1.00 40.01 669 LEU B C 1
ATOM 11888 O O . LEU B 1 371 ? 27.614 36.480 -59.331 1.00 39.97 669 LEU B O 1
ATOM 11904 N N . LYS B 1 372 ? 25.969 34.974 -59.638 1.00 42.42 670 LYS B N 1
ATOM 11905 C CA . LYS B 1 372 ? 25.291 35.742 -60.669 1.00 45.38 670 LYS B CA 1
ATOM 11906 C C . LYS B 1 372 ? 24.799 37.074 -60.095 1.00 46.02 670 LYS B C 1
ATOM 11907 O O . LYS B 1 372 ? 24.831 38.101 -60.771 1.00 47.59 670 LYS B O 1
ATOM 11926 N N . ILE B 1 373 ? 24.345 37.050 -58.845 1.00 45.16 671 ILE B N 1
ATOM 11927 C CA . ILE B 1 373 ? 23.920 38.269 -58.161 1.00 45.87 671 ILE B CA 1
ATOM 11928 C C . ILE B 1 373 ? 25.089 39.233 -57.963 1.00 44.28 671 ILE B C 1
ATOM 11929 O O . ILE B 1 373 ? 24.915 40.450 -58.020 1.00 45.73 671 ILE B O 1
ATOM 11945 N N . MET B 1 374 ? 26.277 38.684 -57.739 1.00 42.24 672 MET B N 1
ATOM 11946 C CA . MET B 1 374 ? 27.461 39.499 -57.488 1.00 41.64 672 MET B CA 1
ATOM 11947 C C . MET B 1 374 ? 28.176 39.894 -58.784 1.00 43.94 672 MET B C 1
ATOM 11948 O O . MET B 1 374 ? 29.269 40.463 -58.751 1.00 43.02 672 MET B O 1
ATOM 11962 N N . GLY B 1 375 ? 27.555 39.590 -59.920 1.00 47.19 673 GLY B N 1
ATOM 11963 C CA . GLY B 1 375 ? 28.035 40.067 -61.206 1.00 50.27 673 GLY B CA 1
ATOM 11964 C C . GLY B 1 375 ? 29.012 39.131 -61.888 1.00 50.00 673 GLY B C 1
ATOM 11965 O O . GLY B 1 375 ? 29.768 39.554 -62.765 1.00 51.21 673 GLY B O 1
ATOM 11969 N N . ILE B 1 376 ? 28.987 37.859 -61.498 1.00 48.35 674 ILE B N 1
ATOM 11970 C CA . ILE B 1 376 ? 29.865 36.855 -62.090 1.00 47.27 674 ILE B CA 1
ATOM 11971 C C . ILE B 1 376 ? 29.130 36.075 -63.172 1.00 49.15 674 ILE B C 1
ATOM 11972 O O . ILE B 1 376 ? 28.112 35.431 -62.915 1.00 49.39 674 ILE B O 1
ATOM 11988 N N . ASP B 1 377 ? 29.654 36.156 -64.390 1.00 50.43 675 ASP B N 1
ATOM 11989 C CA . ASP B 1 377 ? 29.158 35.362 -65.503 1.00 52.33 675 ASP B CA 1
ATOM 11990 C C . ASP B 1 377 ? 29.593 33.909 -65.340 1.00 50.69 675 ASP B C 1
ATOM 11991 O O . ASP B 1 377 ? 30.771 33.583 -65.490 1.00 49.83 675 ASP B O 1
ATOM 12000 N N . CYS B 1 378 ? 28.638 33.046 -65.007 1.00 50.44 676 CYS B N 1
ATOM 12001 C CA . CYS B 1 378 ? 28.880 31.610 -64.947 1.00 49.53 676 CYS B CA 1
ATOM 12002 C C . CYS B 1 378 ? 27.691 30.854 -65.532 1.00 52.65 676 CYS B C 1
ATOM 12003 O O . CYS B 1 378 ? 26.651 31.449 -65.816 1.00 54.04 676 CYS B O 1
ATOM 12011 N N . THR B 1 379 ? 27.848 29.545 -65.709 1.00 53.60 677 THR B N 1
ATOM 12012 C CA . THR B 1 379 ? 26.819 28.723 -66.341 1.00 57.85 677 THR B CA 1
ATOM 12013 C C . THR B 1 379 ? 26.877 27.284 -65.822 1.00 56.13 677 THR B C 1
ATOM 12014 O O . THR B 1 379 ? 27.793 26.538 -66.170 1.00 57.57 677 THR B O 1
ATOM 12025 N N . PRO B 1 380 ? 25.901 26.890 -64.985 1.00 54.54 678 PRO B N 1
ATOM 12026 C CA . PRO B 1 380 ? 25.827 25.504 -64.503 1.00 53.68 678 PRO B CA 1
ATOM 12027 C C . PRO B 1 380 ? 25.672 24.475 -65.622 1.00 58.20 678 PRO B C 1
ATOM 12028 O O . PRO B 1 380 ? 24.937 24.715 -66.582 1.00 60.25 678 PRO B O 1
ATOM 12039 N N . THR B 1 381 ? 26.364 23.346 -65.488 1.00 60.08 679 THR B N 1
ATOM 12040 C CA . THR B 1 381 ? 26.201 22.216 -66.396 1.00 66.47 679 THR B CA 1
ATOM 12041 C C . THR B 1 381 ? 25.712 21.026 -65.586 1.00 72.21 679 THR B C 1
ATOM 12042 O O . THR B 1 381 ? 25.577 21.123 -64.370 1.00 69.35 679 THR B O 1
ATOM 12053 N N . GLU B 1 382 ? 25.484 19.895 -66.242 1.00 80.60 680 GLU B N 1
ATOM 12054 C CA . GLU B 1 382 ? 24.876 18.752 -65.570 1.00 88.06 680 GLU B CA 1
ATOM 12055 C C . GLU B 1 382 ? 25.873 18.006 -64.684 1.00 87.41 680 GLU B C 1
ATOM 12056 O O . GLU B 1 382 ? 25.478 17.348 -63.720 1.00 88.69 680 GLU B O 1
ATOM 12068 N N . ASP B 1 383 ? 27.159 18.114 -65.008 1.00 85.62 681 ASP B N 1
ATOM 12069 C CA . ASP B 1 383 ? 28.204 17.436 -64.243 1.00 83.59 681 ASP B CA 1
ATOM 12070 C C . ASP B 1 383 ? 29.221 18.433 -63.695 1.00 74.87 681 ASP B C 1
ATOM 12071 O O . ASP B 1 383 ? 30.361 18.072 -63.401 1.00 74.40 681 ASP B O 1
ATOM 12080 N N . GLY B 1 384 ? 28.803 19.688 -63.563 1.00 68.32 682 GLY B N 1
ATOM 12081 C CA . GLY B 1 384 ? 29.662 20.718 -63.010 1.00 59.29 682 GLY B CA 1
ATOM 12082 C C . GLY B 1 384 ? 29.191 22.128 -63.314 1.00 54.25 682 GLY B C 1
ATOM 12083 O O . GLY B 1 384 ? 28.022 22.459 -63.118 1.00 53.42 682 GLY B O 1
ATOM 12087 N N . ILE B 1 385 ? 30.112 22.961 -63.791 1.00 50.87 683 ILE B N 1
ATOM 12088 C CA . ILE B 1 385 ? 29.825 24.370 -64.029 1.00 48.13 683 ILE B CA 1
ATOM 12089 C C . ILE B 1 385 ? 30.945 25.035 -64.827 1.00 46.42 683 ILE B C 1
ATOM 12090 O O . ILE B 1 385 ? 32.081 24.561 -64.833 1.00 45.09 683 ILE B O 1
ATOM 12106 N N . ILE B 1 386 ? 30.606 26.131 -65.501 1.00 46.93 684 ILE B N 1
ATOM 12107 C CA . ILE B 1 386 ? 31.582 26.964 -66.194 1.00 46.41 684 ILE B CA 1
ATOM 12108 C C . ILE B 1 386 ? 31.571 28.357 -65.570 1.00 45.54 684 ILE B C 1
ATOM 12109 O O . ILE B 1 386 ? 30.516 28.977 -65.443 1.00 45.32 684 ILE B O 1
ATOM 12125 N N . ILE B 1 387 ? 32.750 28.838 -65.182 1.00 45.16 685 ILE B N 1
ATOM 12126 C CA . ILE B 1 387 ? 32.883 30.135 -64.523 1.00 45.04 685 ILE B CA 1
ATOM 12127 C C . ILE B 1 387 ? 33.878 31.023 -65.262 1.00 44.36 685 ILE B C 1
ATOM 12128 O O . ILE B 1 387 ? 35.017 30.627 -65.502 1.00 45.93 685 ILE B O 1
ATOM 12144 N N . GLU B 1 388 ? 33.437 32.225 -65.620 1.00 43.75 686 GLU B N 1
ATOM 12145 C CA . GLU B 1 388 ? 34.318 33.216 -66.223 1.00 42.84 686 GLU B CA 1
ATOM 12146 C C . GLU B 1 388 ? 34.952 34.069 -65.134 1.00 40.31 686 GLU B C 1
ATOM 12147 O O . GLU B 1 388 ? 34.312 34.965 -64.585 1.00 40.14 686 GLU B O 1
ATOM 12159 N N . GLY B 1 389 ? 36.207 33.778 -64.810 1.00 38.77 687 GLY B N 1
ATOM 12160 C CA . GLY B 1 389 ? 36.921 34.556 -63.819 1.00 36.94 687 GLY B CA 1
ATOM 12161 C C . GLY B 1 389 ? 37.187 35.961 -64.325 1.00 39.14 687 GLY B C 1
ATOM 12162 O O . GLY B 1 389 ? 37.494 36.151 -65.503 1.00 40.99 687 GLY B O 1
ATOM 12166 N N . LYS B 1 390 ? 37.095 36.940 -63.428 1.00 39.03 688 LYS B N 1
ATOM 12167 C CA . LYS B 1 390 ? 37.329 38.341 -63.777 1.00 41.43 688 LYS B CA 1
ATOM 12168 C C . LYS B 1 390 ? 38.728 38.803 -63.378 1.00 40.44 688 LYS B C 1
ATOM 12169 O O . LYS B 1 390 ? 39.076 39.974 -63.545 1.00 42.84 688 LYS B O 1
ATOM 12188 N N . GLY B 1 391 ? 39.525 37.885 -62.843 1.00 37.83 689 GLY B N 1
ATOM 12189 C CA . GLY B 1 391 ? 40.865 38.219 -62.407 1.00 37.28 689 GLY B CA 1
ATOM 12190 C C . GLY B 1 391 ? 41.752 38.612 -63.570 1.00 41.75 689 GLY B C 1
ATOM 12191 O O . GLY B 1 391 ? 41.506 38.224 -64.712 1.00 41.19 689 GLY B O 1
ATOM 12195 N N . LYS B 1 392 ? 42.767 39.415 -63.274 1.00 45.79 690 LYS B N 1
ATOM 12196 C CA . LYS B 1 392 ? 43.792 39.765 -64.248 1.00 52.09 690 LYS B CA 1
ATOM 12197 C C . LYS B 1 392 ? 45.139 39.838 -63.543 1.00 49.72 690 LYS B C 1
ATOM 12198 O O . LYS B 1 392 ? 45.243 40.408 -62.457 1.00 49.42 690 LYS B O 1
ATOM 12217 N N . SER B 1 393 ? 46.160 39.250 -64.156 1.00 49.06 691 SER B N 1
ATOM 12218 C CA . SER B 1 393 ? 47.487 39.192 -63.556 1.00 47.20 691 SER B CA 1
ATOM 12219 C C . SER B 1 393 ? 47.989 40.581 -63.169 1.00 51.83 691 SER B C 1
ATOM 12220 O O . SER B 1 393 ? 48.034 41.490 -63.996 1.00 52.55 691 SER B O 1
ATOM 12228 N N . GLY B 1 394 ? 48.353 40.731 -61.899 1.00 53.86 692 GLY B N 1
ATOM 12229 C CA . GLY B 1 394 ? 48.866 41.986 -61.379 1.00 59.25 692 GLY B CA 1
ATOM 12230 C C . GLY B 1 394 ? 47.776 42.941 -60.926 1.00 58.18 692 GLY B C 1
ATOM 12231 O O . GLY B 1 394 ? 48.063 43.957 -60.292 1.00 62.35 692 GLY B O 1
ATOM 12235 N N . ASP B 1 395 ? 46.528 42.616 -61.256 1.00 53.67 693 ASP B N 1
ATOM 12236 C CA . ASP B 1 395 ? 45.377 43.428 -60.869 1.00 49.48 693 ASP B CA 1
ATOM 12237 C C . ASP B 1 395 ? 44.649 42.783 -59.693 1.00 44.68 693 ASP B C 1
ATOM 12238 O O . ASP B 1 395 ? 44.353 41.588 -59.717 1.00 41.11 693 ASP B O 1
ATOM 12247 N N . TRP B 1 396 ? 44.367 43.584 -58.668 1.00 44.98 694 TRP B N 1
ATOM 12248 C CA . TRP B 1 396 ? 43.654 43.112 -57.482 1.00 43.84 694 TRP B CA 1
ATOM 12249 C C . TRP B 1 396 ? 42.444 43.993 -57.175 1.00 45.83 694 TRP B C 1
ATOM 12250 O O . TRP B 1 396 ? 42.131 44.259 -56.016 1.00 44.78 694 TRP B O 1
ATOM 12271 N N . SER B 1 397 ? 41.762 44.425 -58.231 1.00 48.93 695 SER B N 1
ATOM 12272 C CA . SER B 1 397 ? 40.541 45.205 -58.101 1.00 50.30 695 SER B CA 1
ATOM 12273 C C . SER B 1 397 ? 39.409 44.286 -57.647 1.00 44.31 695 SER B C 1
ATOM 12274 O O . SER B 1 397 ? 39.540 43.065 -57.721 1.00 44.54 695 SER B O 1
ATOM 12282 N N . PRO B 1 398 ? 38.303 44.861 -57.143 1.00 41.49 696 PRO B N 1
ATOM 12283 C CA . PRO B 1 398 ? 37.205 44.004 -56.682 1.00 37.41 696 PRO B CA 1
ATOM 12284 C C . PRO B 1 398 ? 36.680 43.086 -57.784 1.00 39.24 696 PRO B C 1
ATOM 12285 O O . PRO B 1 398 ? 36.568 43.498 -58.938 1.00 39.41 696 PRO B O 1
ATOM 12296 N N . ILE B 1 399 ? 36.362 41.852 -57.413 1.00 40.09 697 ILE B N 1
ATOM 12297 C CA . ILE B 1 399 ? 35.858 40.859 -58.353 1.00 43.72 697 ILE B CA 1
ATOM 12298 C C . ILE B 1 399 ? 34.338 40.823 -58.301 1.00 42.41 697 ILE B C 1
ATOM 12299 O O . ILE B 1 399 ? 33.671 40.719 -59.331 1.00 46.06 697 ILE B O 1
ATOM 12315 N N . PHE B 1 400 ? 33.806 40.914 -57.087 1.00 38.45 698 PHE B N 1
ATOM 12316 C CA . PHE B 1 400 ? 32.374 40.800 -56.849 1.00 36.31 698 PHE B CA 1
ATOM 12317 C C . PHE B 1 400 ? 31.745 42.177 -56.659 1.00 37.41 698 PHE B C 1
ATOM 12318 O O . PHE B 1 400 ? 32.408 43.115 -56.219 1.00 37.65 698 PHE B O 1
ATOM 12335 N N . ALA B 1 401 ? 30.466 42.290 -57.001 1.00 39.31 699 ALA B N 1
ATOM 12336 C CA . ALA B 1 401 ? 29.748 43.561 -56.918 1.00 42.65 699 ALA B CA 1
ATOM 12337 C C . ALA B 1 401 ? 29.030 43.720 -55.580 1.00 45.28 699 ALA B C 1
ATOM 12338 O O . ALA B 1 401 ? 28.578 44.811 -55.235 1.00 46.35 699 ALA B O 1
ATOM 12345 N N . GLY B 1 402 ? 28.926 42.625 -54.835 1.00 45.79 700 GLY B N 1
ATOM 12346 C CA . GLY B 1 402 ? 28.205 42.619 -53.576 1.00 48.96 700 GLY B CA 1
ATOM 12347 C C . GLY B 1 402 ? 26.736 42.323 -53.797 1.00 49.05 700 GLY B C 1
ATOM 12348 O O . GLY B 1 402 ? 26.348 41.869 -54.873 1.00 54.63 700 GLY B O 1
ATOM 12352 N N . GLY B 1 403 ? 25.922 42.585 -52.779 1.00 39.33 701 GLY B N 1
ATOM 12353 C CA . GLY B 1 403 ? 24.490 42.349 -52.854 1.00 38.28 701 GLY B CA 1
ATOM 12354 C C . GLY B 1 403 ? 24.029 41.429 -51.742 1.00 41.46 701 GLY B C 1
ATOM 12355 O O . GLY B 1 403 ? 24.811 41.078 -50.856 1.00 34.98 701 GLY B O 1
ATOM 12359 N N . GLU B 1 404 ? 22.758 41.042 -51.785 1.00 49.27 702 GLU B N 1
ATOM 12360 C CA . GLU B 1 404 ? 22.199 40.120 -50.800 1.00 54.91 702 GLU B CA 1
ATOM 12361 C C . GLU B 1 404 ? 22.223 38.684 -51.316 1.00 52.36 702 GLU B C 1
ATOM 12362 O O . GLU B 1 404 ? 21.778 38.407 -52.432 1.00 55.71 702 GLU B O 1
ATOM 12374 N N . ILE B 1 405 ? 22.741 37.778 -50.490 1.00 47.79 703 ILE B N 1
ATOM 12375 C CA . ILE B 1 405 ? 22.949 36.387 -50.881 1.00 44.49 703 ILE B CA 1
ATOM 12376 C C . ILE B 1 405 ? 22.104 35.426 -50.049 1.00 45.75 703 ILE B C 1
ATOM 12377 O O . ILE B 1 405 ? 21.982 35.578 -48.833 1.00 43.74 703 ILE B O 1
ATOM 12393 N N . GLU B 1 406 ? 21.542 34.426 -50.722 1.00 49.06 704 GLU B N 1
ATOM 12394 C CA . GLU B 1 406 ? 20.799 33.358 -50.064 1.00 52.19 704 GLU B CA 1
ATOM 12395 C C . GLU B 1 406 ? 21.694 32.131 -49.935 1.00 50.63 704 GLU B C 1
ATOM 12396 O O . GLU B 1 406 ? 22.208 31.621 -50.930 1.00 50.37 704 GLU B O 1
ATOM 12408 N N . SER B 1 407 ? 21.874 31.660 -48.705 1.00 49.74 705 SER B N 1
ATOM 12409 C CA . SER B 1 407 ? 22.745 30.523 -48.439 1.00 48.39 705 SER B CA 1
ATOM 12410 C C . SER B 1 407 ? 21.973 29.210 -48.363 1.00 49.87 705 SER B C 1
ATOM 12411 O O . SER B 1 407 ? 22.572 28.136 -48.398 1.00 49.64 705 SER B O 1
ATOM 12419 N N . HIS B 1 408 ? 20.649 29.300 -48.251 1.00 51.76 706 HIS B N 1
ATOM 12420 C CA . HIS B 1 408 ? 19.808 28.122 -48.046 1.00 53.74 706 HIS B CA 1
ATOM 12421 C C . HIS B 1 408 ? 20.284 27.328 -46.833 1.00 52.39 706 HIS B C 1
ATOM 12422 O O . HIS B 1 408 ? 20.222 26.099 -46.815 1.00 53.31 706 HIS B O 1
ATOM 12436 N N . HIS B 1 409 ? 20.778 28.048 -45.829 1.00 50.32 707 HIS B N 1
ATOM 12437 C CA . HIS B 1 409 ? 21.164 27.460 -44.550 1.00 49.59 707 HIS B CA 1
ATOM 12438 C C . HIS B 1 409 ? 22.284 26.425 -44.695 1.00 46.38 707 HIS B C 1
ATOM 12439 O O . HIS B 1 409 ? 22.479 25.577 -43.823 1.00 47.15 707 HIS B O 1
ATOM 12453 N N . ASP B 1 410 ? 23.016 26.515 -45.803 1.00 43.11 708 ASP B N 1
ATOM 12454 C CA . ASP B 1 410 ? 24.191 25.681 -46.051 1.00 39.75 708 ASP B CA 1
ATOM 12455 C C . ASP B 1 410 ? 25.445 26.441 -45.628 1.00 35.94 708 ASP B C 1
ATOM 12456 O O . ASP B 1 410 ? 25.800 27.450 -46.235 1.00 33.66 708 ASP B O 1
ATOM 12465 N N . HIS B 1 411 ? 26.099 25.959 -44.576 1.00 35.97 709 HIS B N 1
ATOM 12466 C CA . HIS B 1 411 ? 27.251 26.646 -43.991 1.00 35.38 709 HIS B CA 1
ATOM 12467 C C . HIS B 1 411 ? 28.416 26.845 -44.969 1.00 32.79 709 HIS B C 1
ATOM 12468 O O . HIS B 1 411 ? 29.101 27.865 -44.917 1.00 31.29 709 HIS B O 1
ATOM 12482 N N . ARG B 1 412 ? 28.645 25.883 -45.854 1.00 32.44 710 ARG B N 1
ATOM 12483 C CA . ARG B 1 412 ? 29.749 25.998 -46.804 1.00 30.58 710 ARG B CA 1
ATOM 12484 C C . ARG B 1 412 ? 29.457 27.085 -47.838 1.00 28.38 710 ARG B C 1
ATOM 12485 O O . ARG B 1 412 ? 30.375 27.745 -48.324 1.00 24.96 710 ARG B O 1
ATOM 12506 N N . ILE B 1 413 ? 28.180 27.278 -48.161 1.00 30.41 711 ILE B N 1
ATOM 12507 C CA . ILE B 1 413 ? 27.774 28.367 -49.045 1.00 31.28 711 ILE B CA 1
ATOM 12508 C C . ILE B 1 413 ? 28.025 29.700 -48.352 1.00 27.24 711 ILE B C 1
ATOM 12509 O O . ILE B 1 413 ? 28.590 30.623 -48.940 1.00 25.47 711 ILE B O 1
ATOM 12525 N N . ALA B 1 414 ? 27.587 29.790 -47.101 1.00 26.40 712 ALA B N 1
ATOM 12526 C CA . ALA B 1 414 ? 27.709 31.017 -46.324 1.00 25.63 712 ALA B CA 1
ATOM 12527 C C . ALA B 1 414 ? 29.168 31.420 -46.150 1.00 24.63 712 ALA B C 1
ATOM 12528 O O . ALA B 1 414 ? 29.536 32.568 -46.393 1.00 23.49 712 ALA B O 1
ATOM 12535 N N . MET B 1 415 ? 29.998 30.473 -45.727 1.00 24.90 713 MET B N 1
ATOM 12536 C CA . MET B 1 415 ? 31.409 30.753 -45.510 1.00 25.33 713 MET B CA 1
ATOM 12537 C C . MET B 1 415 ? 32.106 31.083 -46.826 1.00 25.63 713 MET B C 1
ATOM 12538 O O . MET B 1 415 ? 33.010 31.915 -46.856 1.00 25.15 713 MET B O 1
ATOM 12552 N N . SER B 1 416 ? 31.677 30.445 -47.913 1.00 26.30 714 SER B N 1
ATOM 12553 C CA . SER B 1 416 ? 32.259 30.709 -49.226 1.00 26.11 714 SER B CA 1
ATOM 12554 C C . SER B 1 416 ? 32.009 32.150 -49.655 1.00 26.37 714 SER B C 1
ATOM 12555 O O . SER B 1 416 ? 32.941 32.861 -50.029 1.00 24.43 714 SER B O 1
ATOM 12563 N N . PHE B 1 417 ? 30.750 32.578 -49.603 1.00 28.13 715 PHE B N 1
ATOM 12564 C CA . PHE B 1 417 ? 30.404 33.940 -49.994 1.00 29.15 715 PHE B CA 1
ATOM 12565 C C . PHE B 1 417 ? 30.937 34.957 -48.991 1.00 28.71 715 PHE B C 1
ATOM 12566 O O . PHE B 1 417 ? 31.014 36.147 -49.293 1.00 29.65 715 PHE B O 1
ATOM 12583 N N . SER B 1 418 ? 31.300 34.498 -47.797 1.00 27.45 716 SER B N 1
ATOM 12584 C CA . SER B 1 418 ? 31.954 35.374 -46.833 1.00 27.19 716 SER B CA 1
ATOM 12585 C C . SER B 1 418 ? 33.355 35.737 -47.327 1.00 26.04 716 SER B C 1
ATOM 12586 O O . SER B 1 418 ? 33.794 36.880 -47.184 1.00 25.30 716 SER B O 1
ATOM 12594 N N . MET B 1 419 ? 34.047 34.764 -47.916 1.00 25.17 717 MET B N 1
ATOM 12595 C CA . MET B 1 419 ? 35.400 34.986 -48.421 1.00 25.22 717 MET B CA 1
ATOM 12596 C C . MET B 1 419 ? 35.372 35.949 -49.605 1.00 27.95 717 MET B C 1
ATOM 12597 O O . MET B 1 419 ? 36.362 36.618 -49.894 1.00 27.11 717 MET B O 1
ATOM 12611 N N . ALA B 1 420 ? 34.235 36.009 -50.294 1.00 31.18 718 ALA B N 1
ATOM 12612 C CA . ALA B 1 420 ? 34.070 36.921 -51.423 1.00 33.44 718 ALA B CA 1
ATOM 12613 C C . ALA B 1 420 ? 34.182 38.375 -50.969 1.00 32.67 718 ALA B C 1
ATOM 12614 O O . ALA B 1 420 ? 34.493 39.261 -51.765 1.00 33.70 718 ALA B O 1
ATOM 12621 N N . GLY B 1 421 ? 33.940 38.611 -49.684 1.00 31.30 719 GLY B N 1
ATOM 12622 C CA . GLY B 1 421 ? 34.030 39.946 -49.121 1.00 30.85 719 GLY B CA 1
ATOM 12623 C C . GLY B 1 421 ? 35.434 40.523 -49.159 1.00 29.33 719 GLY B C 1
ATOM 12624 O O . GLY B 1 421 ? 35.630 41.711 -48.898 1.00 30.87 719 GLY B O 1
ATOM 12628 N N . LEU B 1 422 ? 36.414 39.684 -49.485 1.00 26.65 720 LEU B N 1
ATOM 12629 C CA . LEU B 1 422 ? 37.799 40.126 -49.621 1.00 26.04 720 LEU B CA 1
ATOM 12630 C C . LEU B 1 422 ? 38.030 40.854 -50.947 1.00 28.38 720 LEU B C 1
ATOM 12631 O O . LEU B 1 422 ? 39.035 41.546 -51.117 1.00 29.45 720 LEU B O 1
ATOM 12647 N N . ARG B 1 423 ? 37.097 40.692 -51.882 1.00 29.15 721 ARG B N 1
ATOM 12648 C CA . ARG B 1 423 ? 37.228 41.263 -53.218 1.00 32.04 721 ARG B CA 1
ATOM 12649 C C . ARG B 1 423 ? 35.892 41.787 -53.732 1.00 34.18 721 ARG B C 1
ATOM 12650 O O . ARG B 1 423 ? 35.502 41.504 -54.865 1.00 36.14 721 ARG B O 1
ATOM 12671 N N . THR B 1 424 ? 35.187 42.539 -52.891 1.00 33.63 722 THR B N 1
ATOM 12672 C CA . THR B 1 424 ? 33.879 43.069 -53.255 1.00 33.59 722 THR B CA 1
ATOM 12673 C C . THR B 1 424 ? 33.902 44.596 -53.311 1.00 33.75 722 THR B C 1
ATOM 12674 O O . THR B 1 424 ? 34.579 45.246 -52.515 1.00 35.05 722 THR B O 1
ATOM 12685 N N . SER B 1 425 ? 33.171 45.159 -54.269 1.00 33.77 723 SER B N 1
ATOM 12686 C CA . SER B 1 425 ? 33.075 46.609 -54.426 1.00 35.46 723 SER B CA 1
ATOM 12687 C C . SER B 1 425 ? 31.864 47.188 -53.696 1.00 36.29 723 SER B C 1
ATOM 12688 O O . SER B 1 425 ? 31.728 48.407 -53.582 1.00 38.55 723 SER B O 1
ATOM 12696 N N . GLY B 1 426 ? 30.982 46.314 -53.221 1.00 35.07 724 GLY B N 1
ATOM 12697 C CA . GLY B 1 426 ? 29.785 46.738 -52.514 1.00 36.16 724 GLY B CA 1
ATOM 12698 C C . GLY B 1 426 ? 29.501 45.865 -51.306 1.00 34.27 724 GLY B C 1
ATOM 12699 O O . GLY B 1 426 ? 30.090 44.793 -51.168 1.00 32.16 724 GLY B O 1
ATOM 12703 N N . PRO B 1 427 ? 28.593 46.315 -50.424 1.00 35.50 725 PRO B N 1
ATOM 12704 C CA . PRO B 1 427 ? 28.226 45.537 -49.234 1.00 34.28 725 PRO B CA 1
ATOM 12705 C C . PRO B 1 427 ? 27.697 44.146 -49.573 1.00 34.05 725 PRO B C 1
ATOM 12706 O O . PRO B 1 427 ? 27.033 43.972 -50.593 1.00 33.92 725 PRO B O 1
ATOM 12717 N N . ILE B 1 428 ? 28.008 43.171 -48.724 1.00 33.99 726 ILE B N 1
ATOM 12718 C CA . ILE B 1 428 ? 27.490 41.815 -48.869 1.00 35.80 726 ILE B CA 1
ATOM 12719 C C . ILE B 1 428 ? 26.649 41.446 -47.655 1.00 35.64 726 ILE B C 1
ATOM 12720 O O . ILE B 1 428 ? 27.089 41.607 -46.518 1.00 35.86 726 ILE B O 1
ATOM 12736 N N . THR B 1 429 ? 25.436 40.962 -47.911 1.00 35.85 727 THR B N 1
ATOM 12737 C CA . THR B 1 429 ? 24.573 40.434 -46.863 1.00 36.12 727 THR B CA 1
ATOM 12738 C C . THR B 1 429 ? 24.214 38.986 -47.186 1.00 34.66 727 THR B C 1
ATOM 12739 O O . THR B 1 429 ? 23.560 38.711 -48.190 1.00 34.68 727 THR B O 1
ATOM 12750 N N . ILE B 1 430 ? 24.654 38.068 -46.333 1.00 33.74 728 ILE B N 1
ATOM 12751 C CA . ILE B 1 430 ? 24.385 36.646 -46.518 1.00 34.47 728 ILE B CA 1
ATOM 12752 C C . ILE B 1 430 ? 23.332 36.185 -45.517 1.00 35.74 728 ILE B C 1
ATOM 12753 O O . ILE B 1 430 ? 23.511 36.335 -44.311 1.00 35.81 728 ILE B O 1
ATOM 12769 N N . HIS B 1 431 ? 22.240 35.619 -46.024 1.00 37.05 729 HIS B N 1
ATOM 12770 C CA . HIS B 1 431 ? 21.146 35.143 -45.179 1.00 38.80 729 HIS B CA 1
ATOM 12771 C C . HIS B 1 431 ? 21.304 33.663 -44.830 1.00 38.19 729 HIS B C 1
ATOM 12772 O O . HIS B 1 431 ? 21.885 32.896 -45.596 1.00 35.37 729 HIS B O 1
ATOM 12786 N N . GLY B 1 432 ? 20.794 33.277 -43.663 1.00 40.90 730 GLY B N 1
ATOM 12787 C CA . GLY B 1 432 ? 20.787 31.885 -43.247 1.00 42.54 730 GLY B CA 1
ATOM 12788 C C . GLY B 1 432 ? 22.168 31.364 -42.897 1.00 41.07 730 GLY B C 1
ATOM 12789 O O . GLY B 1 432 ? 22.608 30.346 -43.430 1.00 40.89 730 GLY B O 1
ATOM 12793 N N . THR B 1 433 ? 22.846 32.063 -41.991 1.00 40.58 731 THR B N 1
ATOM 12794 C CA . THR B 1 433 ? 24.234 31.761 -41.655 1.00 38.86 731 THR B CA 1
ATOM 12795 C C . THR B 1 433 ? 24.380 31.084 -40.290 1.00 42.73 731 THR B C 1
ATOM 12796 O O . THR B 1 433 ? 25.490 30.938 -39.780 1.00 40.94 731 THR B O 1
ATOM 12807 N N . GLU B 1 434 ? 23.262 30.676 -39.699 1.00 48.08 732 GLU B N 1
ATOM 12808 C CA . GLU B 1 434 ? 23.274 30.165 -38.330 1.00 52.75 732 GLU B CA 1
ATOM 12809 C C . GLU B 1 434 ? 23.960 28.801 -38.192 1.00 51.89 732 GLU B C 1
ATOM 12810 O O . GLU B 1 434 ? 24.342 28.414 -37.087 1.00 54.54 732 GLU B O 1
ATOM 12822 N N . THR B 1 435 ? 24.118 28.078 -39.299 1.00 48.48 733 THR B N 1
ATOM 12823 C CA . THR B 1 435 ? 24.767 26.766 -39.265 1.00 45.47 733 THR B CA 1
ATOM 12824 C C . THR B 1 435 ? 26.288 26.856 -39.382 1.00 40.63 733 THR B C 1
ATOM 12825 O O . THR B 1 435 ? 26.984 25.855 -39.220 1.00 40.52 733 THR B O 1
ATOM 12836 N N . VAL B 1 436 ? 26.800 28.050 -39.667 1.00 37.14 734 VAL B N 1
ATOM 12837 C CA . VAL B 1 436 ? 28.240 28.258 -39.805 1.00 33.53 734 VAL B CA 1
ATOM 12838 C C . VAL B 1 436 ? 28.962 27.962 -38.489 1.00 35.48 734 VAL B C 1
ATOM 12839 O O . VAL B 1 436 ? 30.000 27.299 -38.477 1.00 33.51 734 VAL B O 1
ATOM 12852 N N . ALA B 1 437 ? 28.397 28.437 -37.384 1.00 38.81 735 ALA B N 1
ATOM 12853 C CA . ALA B 1 437 ? 29.008 28.256 -36.073 1.00 42.17 735 ALA B CA 1
ATOM 12854 C C . ALA B 1 437 ? 29.079 26.776 -35.712 1.00 42.97 735 ALA B C 1
ATOM 12855 O O . ALA B 1 437 ? 29.928 26.362 -34.924 1.00 44.62 735 ALA B O 1
ATOM 12862 N N . THR B 1 438 ? 28.183 25.982 -36.291 1.00 42.52 736 THR B N 1
ATOM 12863 C CA . THR B 1 438 ? 28.153 24.547 -36.034 1.00 42.78 736 THR B CA 1
ATOM 12864 C C . THR B 1 438 ? 29.308 23.825 -36.726 1.00 42.79 736 THR B C 1
ATOM 12865 O O . THR B 1 438 ? 29.919 22.926 -36.150 1.00 43.59 736 THR B O 1
ATOM 12876 N N . SER B 1 439 ? 29.613 24.226 -37.957 1.00 42.16 737 SER B N 1
ATOM 12877 C CA . SER B 1 439 ? 30.675 23.587 -38.725 1.00 43.52 737 SER B CA 1
ATOM 12878 C C . SER B 1 439 ? 32.040 24.162 -38.363 1.00 42.53 737 SER B C 1
ATOM 12879 O O . SER B 1 439 ? 33.003 23.423 -38.151 1.00 43.99 737 SER B O 1
ATOM 12887 N N . PHE B 1 440 ? 32.093 25.487 -38.265 1.00 40.53 738 PHE B N 1
ATOM 12888 C CA . PHE B 1 440 ? 33.337 26.222 -38.067 1.00 37.98 738 PHE B CA 1
ATOM 12889 C C . PHE B 1 440 ? 33.117 27.272 -36.977 1.00 37.35 738 PHE B C 1
ATOM 12890 O O . PHE B 1 440 ? 32.924 28.449 -37.276 1.00 35.96 738 PHE B O 1
ATOM 12907 N N . PRO B 1 441 ? 33.133 26.840 -35.703 1.00 38.85 739 PRO B N 1
ATOM 12908 C CA . PRO B 1 441 ? 32.807 27.705 -34.563 1.00 39.81 739 PRO B CA 1
ATOM 12909 C C . PRO B 1 441 ? 33.618 28.995 -34.499 1.00 39.11 739 PRO B C 1
ATOM 12910 O O . PRO B 1 441 ? 33.076 30.036 -34.128 1.00 39.71 739 PRO B O 1
ATOM 12921 N N . THR B 1 442 ? 34.891 28.925 -34.870 1.00 37.97 740 THR B N 1
ATOM 12922 C CA . THR B 1 442 ? 35.790 30.067 -34.749 1.00 36.78 740 THR B CA 1
ATOM 12923 C C . THR B 1 442 ? 35.951 30.820 -36.068 1.00 33.02 740 THR B C 1
ATOM 12924 O O . THR B 1 442 ? 36.864 31.635 -36.213 1.00 32.24 740 THR B O 1
ATOM 12935 N N . PHE B 1 443 ? 35.065 30.551 -37.024 1.00 30.79 741 PHE B N 1
ATOM 12936 C CA . PHE B 1 443 ? 35.171 31.146 -38.357 1.00 28.74 741 PHE B CA 1
ATOM 12937 C C . PHE B 1 443 ? 35.229 32.672 -38.338 1.00 29.16 741 PHE B C 1
ATOM 12938 O O . PHE B 1 443 ? 36.166 33.269 -38.870 1.00 27.50 741 PHE B O 1
ATOM 12955 N N . THR B 1 444 ? 34.233 33.300 -37.723 1.00 31.28 742 THR B N 1
ATOM 12956 C CA . THR B 1 444 ? 34.156 34.756 -37.721 1.00 32.27 742 THR B CA 1
ATOM 12957 C C . THR B 1 444 ? 35.250 35.371 -36.858 1.00 35.52 742 THR B C 1
ATOM 12958 O O . THR B 1 444 ? 35.754 36.450 -37.172 1.00 35.12 742 THR B O 1
ATOM 12969 N N . GLU B 1 445 ? 35.622 34.691 -35.777 1.00 39.28 743 GLU B N 1
ATOM 12970 C CA . GLU B 1 445 ? 36.715 35.163 -34.934 1.00 43.02 743 GLU B CA 1
ATOM 12971 C C . GLU B 1 445 ? 38.019 35.157 -35.720 1.00 40.96 743 GLU B C 1
ATOM 12972 O O . GLU B 1 445 ? 38.733 36.157 -35.764 1.00 42.06 743 GLU B O 1
ATOM 12984 N N . LEU B 1 446 ? 38.308 34.031 -36.363 1.00 38.69 744 LEU B N 1
ATOM 12985 C CA . LEU B 1 446 ? 39.553 33.876 -37.103 1.00 36.68 744 LEU B CA 1
ATOM 12986 C C . LEU B 1 446 ? 39.595 34.795 -38.316 1.00 32.67 744 LEU B C 1
ATOM 12987 O O . LEU B 1 446 ? 40.629 35.395 -38.615 1.00 32.96 744 LEU B O 1
ATOM 13003 N N . ALA B 1 447 ? 38.463 34.911 -39.005 1.00 29.66 745 ALA B N 1
ATOM 13004 C CA . ALA B 1 447 ? 38.356 35.785 -40.167 1.00 27.13 745 ALA B CA 1
ATOM 13005 C C . ALA B 1 447 ? 38.685 37.222 -39.789 1.00 30.10 745 ALA B C 1
ATOM 13006 O O . ALA B 1 447 ? 39.470 37.887 -40.462 1.00 28.51 745 ALA B O 1
ATOM 13013 N N . ASN B 1 448 ? 38.088 37.691 -38.700 1.00 34.56 746 ASN B N 1
ATOM 13014 C CA . ASN B 1 448 ? 38.318 39.049 -38.235 1.00 40.55 746 ASN B CA 1
ATOM 13015 C C . ASN B 1 448 ? 39.791 39.244 -37.892 1.00 41.15 746 ASN B C 1
ATOM 13016 O O . ASN B 1 448 ? 40.382 40.272 -38.217 1.00 43.06 746 ASN B O 1
ATOM 13027 N N . ARG B 1 449 ? 40.383 38.244 -37.247 1.00 40.17 747 ARG B N 1
ATOM 13028 C CA . ARG B 1 449 ? 41.794 38.298 -36.892 1.00 40.26 747 ARG B CA 1
ATOM 13029 C C . ARG B 1 449 ? 42.666 38.325 -38.147 1.00 37.15 747 ARG B C 1
ATOM 13030 O O . ARG B 1 449 ? 43.742 38.921 -38.154 1.00 38.77 747 ARG B O 1
ATOM 13051 N N . ALA B 1 450 ? 42.188 37.680 -39.208 1.00 33.10 748 ALA B N 1
ATOM 13052 C CA . ALA B 1 450 ? 42.912 37.629 -40.476 1.00 31.06 748 ALA B CA 1
ATOM 13053 C C . ALA B 1 450 ? 42.853 38.967 -41.205 1.00 30.39 748 ALA B C 1
ATOM 13054 O O . ALA B 1 450 ? 43.789 39.335 -41.913 1.00 29.36 748 ALA B O 1
ATOM 13061 N N . GLY B 1 451 ? 41.745 39.681 -41.027 1.00 30.66 749 GLY B N 1
ATOM 13062 C CA . GLY B 1 451 ? 41.527 40.963 -41.676 1.00 31.16 749 GLY B CA 1
ATOM 13063 C C . GLY B 1 451 ? 40.205 41.025 -42.421 1.00 29.57 749 GLY B C 1
ATOM 13064 O O . GLY B 1 451 ? 39.921 42.004 -43.114 1.00 29.33 749 GLY B O 1
ATOM 13068 N N . LEU B 1 452 ? 39.400 39.975 -42.280 1.00 28.19 750 LEU B N 1
ATOM 13069 C CA . LEU B 1 452 ? 38.072 39.921 -42.881 1.00 27.16 750 LEU B CA 1
ATOM 13070 C C . LEU B 1 452 ? 36.998 40.078 -41.803 1.00 28.86 750 LEU B C 1
ATOM 13071 O O . LEU B 1 452 ? 36.578 39.099 -41.188 1.00 27.02 750 LEU B O 1
ATOM 13087 N N . THR B 1 453 ? 36.557 41.315 -41.585 1.00 32.18 751 THR B N 1
ATOM 13088 C CA . THR B 1 453 ? 35.565 41.615 -40.551 1.00 34.94 751 THR B CA 1
ATOM 13089 C C . THR B 1 453 ? 34.159 41.209 -40.990 1.00 34.66 751 THR B C 1
ATOM 13090 O O . THR B 1 453 ? 33.699 41.587 -42.068 1.00 34.11 751 THR B O 1
ATOM 13101 N N . ILE B 1 454 ? 33.484 40.441 -40.139 1.00 35.54 752 ILE B N 1
ATOM 13102 C CA . ILE B 1 454 ? 32.127 39.981 -40.415 1.00 36.12 752 ILE B CA 1
ATOM 13103 C C . ILE B 1 454 ? 31.213 40.291 -39.240 1.00 40.52 752 ILE B C 1
ATOM 13104 O O . ILE B 1 454 ? 31.479 39.878 -38.112 1.00 40.79 752 ILE B O 1
ATOM 13120 N N . GLU B 1 455 ? 30.125 41.002 -39.518 1.00 44.27 753 GLU B N 1
ATOM 13121 C CA . GLU B 1 455 ? 29.156 41.353 -38.489 1.00 49.61 753 GLU B CA 1
ATOM 13122 C C . GLU B 1 455 ? 27.975 40.390 -38.522 1.00 46.83 753 GLU B C 1
ATOM 13123 O O . GLU B 1 455 ? 27.315 40.233 -39.549 1.00 46.92 753 GLU B O 1
ATOM 13135 N N . VAL B 1 456 ? 27.722 39.743 -37.388 1.00 45.55 754 VAL B N 1
ATOM 13136 C CA . VAL B 1 456 ? 26.612 38.809 -37.264 1.00 43.73 754 VAL B CA 1
ATOM 13137 C C . VAL B 1 456 ? 25.387 39.565 -36.765 1.00 49.30 754 VAL B C 1
ATOM 13138 O O . VAL B 1 456 ? 25.481 40.360 -35.831 1.00 49.52 754 VAL B O 1
ATOM 13151 N N . SER B 1 457 ? 24.241 39.319 -37.395 1.00 54.13 755 SER B N 1
ATOM 13152 C CA . SER B 1 457 ? 23.017 40.031 -37.050 1.00 63.34 755 SER B CA 1
ATOM 13153 C C . SER B 1 457 ? 21.798 39.125 -37.131 1.00 70.30 755 SER B C 1
ATOM 13154 O O . SER B 1 457 ? 21.823 38.086 -37.793 1.00 68.31 755 SER B O 1
ATOM 13162 N N . GLN B 1 458 ? 20.737 39.534 -36.441 1.00 78.46 756 GLN B N 1
ATOM 13163 C CA . GLN B 1 458 ? 19.464 38.823 -36.456 1.00 85.07 756 GLN B CA 1
ATOM 13164 C C . GLN B 1 458 ? 18.374 39.684 -37.086 1.00 89.37 756 GLN B C 1
ATOM 13165 O O . GLN B 1 458 ? 17.750 40.513 -36.423 1.00 93.16 756 GLN B O 1
#

Foldseek 3Di:
DWKKWFFFDAWFFEDEDAFAFAAVLLLLCLVQQQAAAAKAKEASHADFLNNVLSNVVSVQQPWDKDDPDNRIIMTGHQHLQRTHEGPAARESEQCPLNVLQVLLSQQAHQAKHWYHYDPNQQPDARCLLVVVQVVQVWDWAADDDSRGDRIIGGHPTAGAADADERPADDPSSVNSQQNNQQRHAFKHKYAHPDDDDCSNVLLQVLQPADWDDDPRIIMGHYPDHGHHDYFYGAREVLLVLLSLLLQQLHAFHKYKHFRHFCRVLAPLSVVQQVVQVWPKDWDPWDDTSSTITTIIIGHNHKAGAADARDLVSCSNCVLSVLLVLLSQQQHAAKHHYFQQLCCQPVVDNSQVLSVVQQVQFPWDKAADNGHIMTGHPHDIPDNAARGAADEGEPVLPQSNSSNVLSSSNRYPGMHMYPNNVCVCSVGVCSQVSCVVRGGHMDMDD/DWKKWFFADAWAFEDEDAFAFDPVLLLLCLVQQAAAAAKAKEASHDDALSNVLSVVQSVQQPWDKDDDDNRIIMTGHQHLQRTHDGPAARESEQCPLNVLQVLLQQQAHQAKHWYDYDPNQQVDANCLLVVVSVVQPWDWAADDPSRGDRIITGYPTAGAADEDERPADDPSSQNSQQNNQQRHAFKHKYAHPDDDDCSNVLLQVLQPADWDDDPRIIMGHYPDHGHHDYFYGAREVLLVLLSLLLQQLHAFYKYKHFRHFPAVLAPLSVVQQVVQVWPKDWADWDDGRSTITTIIIGHNHKAGAADAGDLVSCSNCLSSVLLVLLSQQQHAAKHHYFQQLVNQDPPHNSQVLSVVQQVVFPWDKAADNGHIMTGHPHDIPDNAARGAADEGEQVLRQSNSSNVLSSSNRYPGMHMYPNNVCVCNVGVCSQVSCVVRGRHMDMDD

Nearest PDB structures (foldseek):
  5buf-assembly2_B  TM=9.862E-01  e=6.291E-97  Acinetobacter baumannii AB307-0294
  3rmt-assembly1_B  TM=9.663E-01  e=8.932E-54  Halalkalibacterium halodurans
  3roi-assembly3_B  TM=8.669E-01  e=1.829E-57  Coxiella burnetii RSA 493
  4n3p-assembly3_B  TM=9.355E-01  e=1.961E-47  synthetic construct
  4n3p-assembly3_A-2  TM=8.491E-01  e=1.370E-45  synthetic construct